Protein AF-A0A936M457-F1 (afdb_monomer_lite)

Secondary structure (DSSP, 8-state):
--------------SS---TT---TTSHHHHHTTS-HHHHHHHHHTEESS---BS-EEEEEE-S-EEEEESS--TTS-EETT-SS-EEEPPP---HHHHHHHHHHHHHHTTTB-EEEE--HHHHHHS-GGGEEEEEEES-GGGTT--TT--EE----STT-EE-SPEEEEEGGGGTT-HHHHHHHHHHHHHHHTT--PPPEE-TTS-EEESSPBPBS-STT-EEETTSB--SSS---SEEE--EE-SPPTTT-S-EEHHHHHHTTBPBPPPSS-SSGGGS-SS-PPPSSEEEEE-STT-EEEEEEEESS-EEEEEE-SSS-EEEEEE-TTS-EEEEEE-TT-SEEEEEE-SEEEEEEEEE---SS--GGG--EEEEEEEEE--PBPPPTTEEEEE--SSS---TTSSS--EEES-PEEEE-SSSEEEEE-TTSS--EEEEP---TTTT-SEEEEEEEEEE-SPPP-TTS--EEEEEEEETTTS-EEEEEEE-TTSEEEEEE-SSTTSPPEEEEEEEEPPTTS-EEEEEEEETTTEEEEEETTEEEEEE-S------S--EEEEEES-EEETTEEES---EEEEEEEEESS---HHHHHHHHHTTTT-BTTSS---EEESSEEEEETT-EEE-EEES-SS--EEEEEEESS--EE-TTT-EEE--SS-EEEEEEEE-TTS-EEEEEEEEES-PPPPTTEEEB---SSSSBTT-GGGBGGG----TT-EEEE-TT--S-EEE-S-EEEEEEEEPTT--SEEEE-S-EEEEEEEEEE-SSEEEE-SEEEESS-EEE-TT-EEE-TT-EEEE--SS-EEEEESEEEEESEEEEEPPTT-EEEE-SS-EEEEESS-EEEEEEEEEESSSS-EEEE-S-EEE-TTEEE-SS-EEE-SS--EEEEEETTPPP-SEEEEEEEEEEEEESSSEEEE-S-EEEEEEEEE--TTSEEEE-S-EEE-TT-EEE--SS-EEE-S-EEEEEEEEE--SS-EEESS-EEEEEEEEEPPSSEEEESS-EEEEEEEEEE-TTSEEEE--SS-EEEEESS----SEEEE--SSS-EEEEE-S--

Structure (mmCIF, N/CA/C/O backbone):
data_AF-A0A936M457-F1
#
_entry.id   AF-A0A936M457-F1
#
loop_
_atom_site.group_PDB
_atom_site.id
_atom_site.type_symbol
_atom_site.label_atom_id
_atom_site.label_alt_id
_atom_site.label_comp_id
_atom_site.label_asym_id
_atom_site.label_entity_id
_atom_site.label_seq_id
_atom_site.pdbx_PDB_ins_code
_atom_site.Cartn_x
_atom_site.Cartn_y
_atom_site.Cartn_z
_atom_site.occupancy
_atom_site.B_iso_or_equiv
_atom_site.auth_seq_id
_atom_site.auth_comp_id
_atom_site.auth_asym_id
_atom_site.auth_atom_id
_atom_site.pdbx_PDB_model_num
ATOM 1 N N . MET A 1 1 ? 4.287 36.380 9.533 1.00 24.97 1 MET A N 1
ATOM 2 C CA . MET A 1 1 ? 3.917 37.265 8.406 1.00 24.97 1 MET A CA 1
ATOM 3 C C . MET A 1 1 ? 4.746 36.885 7.184 1.00 24.97 1 MET A C 1
ATOM 5 O O . MET A 1 1 ? 5.750 37.519 6.903 1.00 24.97 1 MET A O 1
ATOM 9 N N . HIS A 1 2 ? 4.350 35.823 6.487 1.00 22.66 2 HIS A N 1
ATOM 10 C CA . HIS A 1 2 ? 4.782 35.547 5.117 1.00 22.66 2 HIS A CA 1
ATOM 11 C C . HIS A 1 2 ? 3.508 35.250 4.334 1.00 22.66 2 HIS A C 1
ATOM 13 O O . HIS A 1 2 ? 3.109 34.107 4.171 1.00 22.66 2 HIS A O 1
ATOM 19 N N . THR A 1 3 ? 2.811 36.314 3.948 1.00 26.66 3 THR A N 1
ATOM 20 C CA . THR A 1 3 ? 1.707 36.260 2.996 1.00 26.66 3 THR A CA 1
ATOM 21 C C . THR A 1 3 ? 2.299 35.858 1.648 1.00 26.66 3 THR A C 1
ATOM 23 O O . THR A 1 3 ? 2.927 36.675 0.975 1.00 26.66 3 THR A O 1
ATOM 26 N N . ARG A 1 4 ? 2.162 34.580 1.279 1.00 26.86 4 ARG A N 1
ATOM 27 C CA . ARG A 1 4 ? 2.365 34.141 -0.103 1.00 26.86 4 ARG A CA 1
ATOM 28 C C . ARG A 1 4 ? 1.215 34.717 -0.924 1.00 26.86 4 ARG A C 1
ATOM 30 O O . ARG A 1 4 ? 0.070 34.308 -0.772 1.00 26.86 4 ARG A O 1
ATOM 37 N N . ALA A 1 5 ? 1.508 35.746 -1.709 1.00 25.62 5 ALA A N 1
ATOM 38 C CA . ALA A 1 5 ? 0.567 36.308 -2.666 1.00 25.62 5 ALA A CA 1
ATOM 39 C C . ALA A 1 5 ? 0.482 35.356 -3.866 1.00 25.62 5 ALA A C 1
ATOM 41 O O . ALA A 1 5 ? 1.475 35.166 -4.562 1.00 25.62 5 ALA A O 1
ATOM 42 N N . PHE A 1 6 ? -0.683 34.751 -4.090 1.00 36.59 6 PHE A N 1
ATOM 43 C CA . PHE A 1 6 ? -0.896 33.826 -5.198 1.00 36.59 6 PHE A CA 1
ATOM 44 C C . PHE A 1 6 ? -1.263 34.579 -6.484 1.00 36.59 6 PHE A C 1
ATOM 46 O O . PHE A 1 6 ? -2.270 35.280 -6.547 1.00 36.59 6 PHE A O 1
ATOM 53 N N . PHE A 1 7 ? -0.442 34.388 -7.518 1.00 32.12 7 PHE A N 1
ATOM 54 C CA . PHE A 1 7 ? -0.825 34.508 -8.924 1.00 32.12 7 PHE A CA 1
ATOM 55 C C . PHE A 1 7 ? -0.840 33.082 -9.496 1.00 32.12 7 PHE A C 1
ATOM 57 O O . PHE A 1 7 ? 0.225 32.475 -9.639 1.00 32.12 7 PHE A O 1
ATOM 64 N N . ILE A 1 8 ? -2.028 32.547 -9.798 1.00 40.59 8 ILE A N 1
ATOM 65 C CA . ILE A 1 8 ? -2.225 31.225 -10.421 1.00 40.59 8 ILE A CA 1
ATOM 66 C C . ILE A 1 8 ? -2.773 31.444 -11.832 1.00 40.59 8 ILE A C 1
ATOM 68 O O . ILE A 1 8 ? -3.669 32.262 -12.030 1.00 40.59 8 ILE A O 1
ATOM 72 N N . GLY A 1 9 ? -2.192 30.759 -12.820 1.00 35.53 9 GLY A N 1
ATOM 73 C CA . GLY A 1 9 ? -2.527 30.916 -14.230 1.00 35.53 9 GLY A CA 1
ATOM 74 C C . GLY A 1 9 ? -3.036 29.629 -14.877 1.00 35.53 9 GLY A C 1
ATOM 75 O O . GLY A 1 9 ? -2.299 28.655 -14.941 1.00 35.53 9 GLY A O 1
ATOM 76 N N . LEU A 1 10 ? -4.248 29.705 -15.437 1.00 40.81 10 LEU A N 1
ATOM 77 C CA . LEU A 1 10 ? -4.649 29.350 -16.814 1.00 40.81 10 LEU A CA 1
ATOM 78 C C . LEU A 1 10 ? -6.003 28.639 -16.883 1.00 40.81 10 LEU A C 1
ATOM 80 O O . LEU A 1 10 ? -6.077 27.422 -16.898 1.00 40.81 10 LEU A O 1
ATOM 84 N N . VAL A 1 11 ? -7.058 29.449 -17.027 1.00 41.81 11 VAL A N 1
ATOM 85 C CA . VAL A 1 11 ? -8.467 29.067 -17.199 1.00 41.81 11 VAL A CA 1
ATOM 86 C C . VAL A 1 11 ? -9.003 29.774 -18.464 1.00 41.81 11 VAL A C 1
ATOM 88 O O . VAL A 1 11 ? -8.706 30.955 -18.667 1.00 41.81 11 VAL A O 1
ATOM 91 N N . ILE A 1 12 ? -9.740 29.088 -19.356 1.00 44.72 12 ILE A N 1
ATOM 92 C CA . ILE A 1 12 ? -10.250 29.655 -20.630 1.00 44.72 12 ILE A CA 1
ATOM 93 C C . ILE A 1 12 ? -11.784 29.665 -20.661 1.00 44.72 12 ILE A C 1
ATOM 95 O O . ILE A 1 12 ? -12.413 28.612 -20.665 1.00 44.72 12 ILE A O 1
ATOM 99 N N . ALA A 1 13 ? -12.387 30.852 -20.785 1.00 35.41 13 ALA A N 1
ATOM 100 C CA . ALA A 1 13 ? -13.805 31.036 -21.116 1.00 35.41 13 ALA A CA 1
ATOM 101 C C . ALA A 1 13 ? -13.981 31.492 -22.580 1.00 35.41 13 ALA A C 1
ATOM 103 O O . ALA A 1 13 ? -13.163 32.249 -23.113 1.00 35.41 13 ALA A O 1
ATOM 104 N N . VAL A 1 14 ? -15.065 31.071 -23.244 1.00 36.38 14 VAL A N 1
ATOM 105 C CA . VAL A 1 14 ? -15.355 31.419 -24.649 1.00 36.38 14 VAL A CA 1
ATOM 106 C C . VAL A 1 14 ? -16.157 32.715 -24.772 1.00 36.38 14 VAL A C 1
ATOM 108 O O . VAL A 1 14 ? -17.256 32.830 -24.247 1.00 36.38 14 VAL A O 1
ATOM 111 N N . GLY A 1 15 ? -15.619 33.648 -25.562 1.00 33.06 15 GLY A N 1
ATOM 112 C CA . GLY A 1 15 ? -16.333 34.318 -26.658 1.00 33.06 15 GLY A CA 1
ATOM 113 C C . GLY A 1 15 ? -17.522 35.236 -26.353 1.00 33.06 15 GLY A C 1
ATOM 114 O O . GLY A 1 15 ? -18.671 34.815 -26.349 1.00 33.06 15 GLY A O 1
ATOM 115 N N . SER A 1 16 ? -17.218 36.539 -26.334 1.00 35.62 16 SER A N 1
ATOM 116 C CA . SER A 1 16 ? -18.070 37.657 -26.782 1.00 35.62 16 SER A CA 1
ATOM 117 C C . SER A 1 16 ? -19.394 37.921 -26.053 1.00 35.62 16 SER A C 1
ATOM 119 O O . SER A 1 16 ? -20.425 37.776 -26.681 1.00 35.62 16 SER A O 1
ATOM 121 N N . PHE A 1 17 ? -19.374 38.427 -24.810 1.00 35.97 17 PHE A N 1
ATOM 122 C CA . PHE A 1 17 ? -20.441 39.302 -24.259 1.00 35.97 17 PHE A CA 1
ATOM 123 C C . PHE A 1 17 ? -20.027 40.077 -22.986 1.00 35.97 17 PHE A C 1
ATOM 125 O O . PHE A 1 17 ? -20.887 40.470 -22.206 1.00 35.97 17 PHE A O 1
ATOM 132 N N . LEU A 1 18 ? -18.738 40.339 -22.732 1.00 33.25 18 LEU A N 1
ATOM 133 C CA . LEU A 1 18 ? -18.370 41.105 -21.533 1.00 33.25 18 LEU A CA 1
ATOM 134 C C . LEU A 1 18 ? -18.444 42.619 -21.812 1.00 33.25 18 LEU A C 1
ATOM 136 O O . LEU A 1 18 ? -17.646 43.124 -22.607 1.00 33.25 18 LEU A O 1
ATOM 140 N N . PRO A 1 19 ? -19.375 43.378 -21.193 1.00 32.28 19 PRO A N 1
ATOM 141 C CA . PRO A 1 19 ? -19.226 44.826 -21.114 1.00 32.28 19 PRO A CA 1
ATOM 142 C C . PRO A 1 19 ? -17.902 45.145 -20.409 1.00 32.28 19 PRO A C 1
ATOM 144 O O . PRO A 1 19 ? -17.445 44.370 -19.572 1.00 32.28 19 PRO A O 1
ATOM 147 N N . ALA A 1 20 ? -17.304 46.301 -20.708 1.00 33.97 20 ALA A N 1
ATOM 148 C CA . ALA A 1 20 ? -15.983 46.741 -20.227 1.00 33.97 20 ALA A CA 1
ATOM 149 C C . ALA A 1 20 ? -15.806 46.812 -18.685 1.00 33.97 20 ALA A C 1
ATOM 151 O O . ALA A 1 20 ? -14.761 47.244 -18.207 1.00 33.97 20 ALA A O 1
ATOM 152 N N . ASN A 1 21 ? -16.816 46.386 -17.919 1.00 35.59 21 ASN A N 1
ATOM 153 C CA . ASN A 1 21 ? -16.905 46.446 -16.466 1.00 35.59 21 ASN A CA 1
ATOM 154 C C . ASN A 1 21 ? -17.105 45.055 -15.818 1.00 35.59 21 ASN A C 1
ATOM 156 O O . ASN A 1 21 ? -17.341 44.993 -14.613 1.00 35.59 21 ASN A O 1
ATOM 160 N N . ALA A 1 22 ? -17.088 43.952 -16.579 1.00 36.06 22 ALA A N 1
ATOM 161 C CA . ALA A 1 22 ? -17.241 42.613 -16.008 1.00 36.06 22 ALA A CA 1
ATOM 162 C C . ALA A 1 22 ? -15.954 42.193 -15.279 1.00 36.06 22 ALA A C 1
ATOM 164 O O . ALA A 1 22 ? -14.876 42.195 -15.871 1.00 36.06 22 ALA A O 1
ATOM 165 N N . GLN A 1 23 ? -16.071 41.880 -13.986 1.00 42.44 23 GLN A N 1
ATOM 166 C CA . GLN A 1 23 ? -14.965 41.345 -13.196 1.00 42.44 23 GLN A CA 1
ATOM 167 C C . GLN A 1 23 ? -14.590 39.947 -13.697 1.00 42.44 23 GLN A C 1
ATOM 169 O O . GLN A 1 23 ? -15.449 39.168 -14.101 1.00 42.44 23 GLN A O 1
ATOM 174 N N . ASP A 1 24 ? -13.292 39.674 -13.705 1.00 41.97 24 ASP A N 1
ATOM 175 C CA . ASP A 1 24 ? -12.678 38.451 -14.206 1.00 41.97 24 ASP A CA 1
ATOM 176 C C . ASP A 1 24 ? -12.855 37.328 -13.176 1.00 41.97 24 ASP A C 1
ATOM 178 O O . ASP A 1 24 ? -12.030 37.154 -12.283 1.00 41.97 24 ASP A O 1
ATOM 182 N N . PHE A 1 25 ? -13.979 36.618 -13.240 1.00 44.84 25 PHE A N 1
ATOM 183 C CA . PHE A 1 25 ? -14.188 35.407 -12.452 1.00 44.84 25 PHE A CA 1
ATOM 184 C C . PHE A 1 25 ? -13.329 34.297 -13.063 1.00 44.84 25 PHE A C 1
ATOM 186 O O . PHE A 1 25 ? -13.435 34.050 -14.262 1.00 44.84 25 PHE A O 1
ATOM 193 N N . CYS A 1 26 ? -12.484 33.655 -12.254 1.00 47.84 26 CYS A N 1
ATOM 194 C CA . CYS A 1 26 ? -11.539 32.597 -12.648 1.00 47.84 26 CYS A CA 1
ATOM 195 C C . CYS A 1 26 ? -10.146 33.047 -13.170 1.00 47.84 26 CYS A C 1
ATOM 197 O O . CYS A 1 26 ? -9.483 32.287 -13.878 1.00 47.84 26 CYS A O 1
ATOM 199 N N . GLY A 1 27 ? -9.704 34.288 -12.913 1.00 44.75 27 GLY A N 1
ATOM 200 C CA . GLY A 1 27 ? -8.385 34.791 -13.342 1.00 44.75 27 GLY A CA 1
ATOM 201 C C . GLY A 1 27 ? -8.150 34.780 -14.863 1.00 44.75 27 GLY A C 1
ATOM 202 O O . GLY A 1 27 ? -7.004 34.829 -15.331 1.00 44.75 27 GLY A O 1
ATOM 203 N N . THR A 1 28 ? -9.223 34.677 -15.654 1.00 45.69 28 THR A N 1
ATOM 204 C CA . THR A 1 28 ? -9.170 34.321 -17.077 1.00 45.69 28 THR A CA 1
ATOM 205 C C . THR A 1 28 ? -8.413 35.346 -17.919 1.00 45.69 28 THR A C 1
ATOM 207 O O . THR A 1 28 ? -7.669 34.980 -18.823 1.00 45.69 28 THR A O 1
ATOM 210 N N . THR A 1 29 ? -8.485 36.635 -17.605 1.00 40.22 29 THR A N 1
ATOM 211 C CA . THR A 1 29 ? -7.871 37.724 -18.378 1.00 40.22 29 THR A CA 1
ATOM 212 C C . THR A 1 29 ? -6.349 37.766 -18.213 1.00 40.22 29 THR A C 1
ATOM 214 O O . THR A 1 29 ? -5.631 37.948 -19.201 1.00 40.22 29 THR A O 1
ATOM 217 N N . ALA A 1 30 ? -5.833 37.553 -16.998 1.00 40.38 30 ALA A N 1
ATOM 218 C CA . ALA A 1 30 ? -4.389 37.482 -16.744 1.00 40.38 30 ALA A CA 1
ATOM 219 C C . ALA A 1 30 ? -3.783 36.167 -17.258 1.00 40.38 30 ALA A C 1
ATOM 221 O O . ALA A 1 30 ? -2.657 36.146 -17.759 1.00 40.38 30 ALA A O 1
ATOM 222 N N . ALA A 1 31 ? -4.546 35.077 -17.183 1.00 41.69 31 ALA A N 1
ATOM 223 C CA . ALA A 1 31 ? -4.064 33.762 -17.553 1.00 41.69 31 ALA A CA 1
ATOM 224 C C . ALA A 1 31 ? -4.126 33.498 -19.069 1.00 41.69 31 ALA A C 1
ATOM 226 O O . ALA A 1 31 ? -3.196 32.929 -19.642 1.00 41.69 31 ALA A O 1
ATOM 227 N N . MET A 1 32 ? -5.142 34.025 -19.760 1.00 39.47 32 MET A N 1
ATOM 228 C CA . MET A 1 32 ? -5.249 33.961 -21.220 1.00 39.47 32 MET A CA 1
ATOM 229 C C . MET A 1 32 ? -4.113 34.706 -21.945 1.00 39.47 32 MET A C 1
ATOM 231 O O . MET A 1 32 ? -3.801 34.349 -23.081 1.00 39.47 32 MET A O 1
ATOM 235 N N . ALA A 1 33 ? -3.450 35.693 -21.327 1.00 44.97 33 ALA A N 1
ATOM 236 C CA . ALA A 1 33 ? -2.357 36.453 -21.953 1.00 44.97 33 ALA A CA 1
ATOM 237 C C . ALA A 1 33 ? -1.146 35.590 -22.375 1.00 44.97 33 ALA A C 1
ATOM 239 O O . ALA A 1 33 ? -0.396 35.993 -23.263 1.00 44.97 33 ALA A O 1
ATOM 240 N N . ASN A 1 34 ? -0.984 34.401 -21.781 1.00 49.66 34 ASN A N 1
ATOM 241 C CA . ASN A 1 34 ? 0.128 33.485 -22.054 1.00 49.66 34 ASN A CA 1
ATOM 242 C C . ASN A 1 34 ? -0.171 32.426 -23.132 1.00 49.66 34 ASN A C 1
ATOM 244 O O . ASN A 1 34 ? 0.752 31.734 -23.561 1.00 49.66 34 ASN A O 1
ATOM 248 N N . LEU A 1 35 ? -1.428 32.297 -23.580 1.00 57.72 35 LEU A N 1
ATOM 249 C CA . LEU A 1 35 ? -1.815 31.388 -24.662 1.00 57.72 35 LEU A CA 1
ATOM 250 C C . LEU A 1 35 ? -2.042 32.130 -25.972 1.00 57.72 35 LEU A C 1
ATOM 252 O O . LEU A 1 35 ? -2.713 33.169 -26.008 1.00 57.72 35 LEU A O 1
ATOM 256 N N . SER A 1 36 ? -1.559 31.538 -27.062 1.00 64.44 36 SER A N 1
ATOM 257 C CA . SER A 1 36 ? -1.859 32.028 -28.401 1.00 64.44 36 SER A CA 1
ATOM 258 C C . SER A 1 36 ? -3.348 31.821 -28.740 1.00 64.44 36 SER A C 1
ATOM 260 O O . SER A 1 36 ? -3.987 30.912 -28.198 1.00 64.44 36 SER A O 1
ATOM 262 N N . PRO A 1 37 ? -3.936 32.642 -29.630 1.00 65.38 37 PRO A N 1
ATOM 263 C CA . PRO A 1 37 ? -5.300 32.435 -30.122 1.00 65.38 37 PRO A CA 1
ATOM 264 C C . PRO A 1 37 ? -5.555 31.008 -30.635 1.00 65.38 37 PRO A C 1
ATOM 266 O O . PRO A 1 37 ? -6.628 30.455 -30.409 1.00 65.38 37 PRO A O 1
ATOM 269 N N . GLU A 1 38 ? -4.550 30.383 -31.250 1.00 66.75 38 GLU A N 1
ATOM 270 C CA . GLU A 1 38 ? -4.618 29.018 -31.777 1.00 66.75 38 GLU A CA 1
ATOM 271 C C . GLU A 1 38 ? -4.759 27.970 -30.663 1.00 66.75 38 GLU A C 1
ATOM 273 O O . GLU A 1 38 ? -5.596 27.077 -30.776 1.00 66.75 38 GLU A O 1
ATOM 278 N N . GLN A 1 39 ? -4.014 28.108 -29.556 1.00 67.12 39 GLN A N 1
ATOM 279 C CA . GLN A 1 39 ? -4.133 27.214 -28.391 1.00 67.12 39 GLN A CA 1
ATOM 280 C C . GLN A 1 39 ? -5.526 27.295 -27.745 1.00 67.12 39 GLN A C 1
ATOM 282 O O . GLN A 1 39 ? -6.032 26.306 -27.214 1.00 67.12 39 GLN A O 1
ATOM 287 N N . ARG A 1 40 ? -6.168 28.470 -27.802 1.00 65.12 40 ARG A N 1
ATOM 288 C CA . ARG A 1 40 ? -7.529 28.661 -27.279 1.00 65.12 40 ARG A CA 1
ATOM 289 C C . ARG A 1 40 ? -8.571 27.982 -28.159 1.00 65.12 40 ARG A C 1
ATOM 291 O O . ARG A 1 40 ? -9.448 27.305 -27.637 1.00 65.12 40 ARG A O 1
ATOM 298 N N . GLU A 1 41 ? -8.473 28.121 -29.481 1.00 66.81 41 GLU A N 1
ATOM 299 C CA . GLU A 1 41 ? -9.361 27.396 -30.400 1.00 66.81 41 GLU A CA 1
ATOM 300 C C . GLU A 1 41 ? -9.213 25.876 -30.273 1.00 66.81 41 GLU A C 1
ATOM 302 O O . GLU A 1 41 ? -10.199 25.149 -30.374 1.00 66.81 41 GLU A O 1
ATOM 307 N N . GLU A 1 42 ? -7.991 25.397 -30.052 1.00 69.75 42 GLU A N 1
ATOM 308 C CA . GLU A 1 42 ? -7.666 23.982 -29.874 1.00 69.75 42 GLU A CA 1
ATOM 309 C C . GLU A 1 42 ? -8.465 23.329 -28.733 1.00 69.75 42 GLU A C 1
ATOM 311 O O . GLU A 1 42 ? -9.084 22.282 -28.936 1.00 69.75 42 GLU A O 1
ATOM 316 N N . ILE A 1 43 ? -8.563 24.001 -27.582 1.00 67.94 43 ILE A N 1
ATOM 317 C CA . ILE A 1 43 ? -9.331 23.532 -26.416 1.00 67.94 43 ILE A CA 1
ATOM 318 C C . ILE A 1 43 ? -10.830 23.429 -26.721 1.00 67.94 43 ILE A C 1
ATOM 320 O O . ILE A 1 43 ? -11.476 22.459 -26.328 1.00 67.94 43 ILE A O 1
ATOM 324 N N . LEU A 1 44 ? -11.379 24.375 -27.484 1.00 66.38 44 LEU A N 1
ATOM 325 C CA . LEU A 1 44 ? -12.809 24.408 -27.815 1.00 66.38 44 LEU A CA 1
ATOM 326 C C . LEU A 1 44 ? -13.224 23.379 -28.860 1.00 66.38 44 LEU A C 1
ATOM 328 O O . LEU A 1 44 ? -14.384 22.986 -28.912 1.00 66.38 44 LEU A O 1
ATOM 332 N N . ARG A 1 45 ? -12.291 22.907 -29.690 1.00 66.25 45 ARG A N 1
ATOM 333 C CA . ARG A 1 45 ? -12.576 21.835 -30.659 1.00 66.25 45 ARG A CA 1
ATOM 334 C C . ARG A 1 45 ? -12.792 20.474 -29.991 1.00 66.25 45 ARG A C 1
ATOM 336 O O . ARG A 1 45 ? -13.370 19.594 -30.622 1.00 66.25 45 ARG A O 1
ATOM 343 N N . ASN A 1 46 ? -12.344 20.314 -28.745 1.00 64.31 46 ASN A N 1
ATOM 344 C CA . ASN A 1 46 ? -12.417 19.075 -27.969 1.00 64.31 46 ASN A CA 1
ATOM 345 C C . ASN A 1 46 ? -13.407 19.160 -26.794 1.00 64.31 46 ASN A C 1
ATOM 347 O O . ASN A 1 46 ? -13.366 18.314 -25.901 1.00 64.31 46 ASN A O 1
ATOM 351 N N . SER A 1 47 ? -14.267 20.180 -26.771 1.00 68.06 47 SER A N 1
ATOM 352 C CA . SER A 1 47 ? -15.257 20.357 -25.718 1.00 68.06 47 SER A CA 1
ATOM 353 C C . SER A 1 47 ? -16.636 19.859 -26.139 1.00 68.06 47 SER A C 1
ATOM 355 O O . SER A 1 47 ? -17.013 19.886 -27.314 1.00 68.06 47 SER A O 1
ATOM 357 N N . VAL A 1 48 ? -17.407 19.398 -25.160 1.00 65.81 48 VAL A N 1
ATOM 358 C CA . VAL A 1 48 ? -18.830 19.106 -25.318 1.00 65.81 48 VAL A CA 1
ATOM 359 C C . VAL A 1 48 ? -19.623 19.987 -24.373 1.00 65.81 48 VAL A C 1
ATOM 361 O O . VAL A 1 48 ? -19.404 19.971 -23.167 1.00 65.81 48 VAL A O 1
ATOM 364 N N . THR A 1 49 ? -20.570 20.723 -24.945 1.00 58.53 49 THR A N 1
ATOM 365 C CA . THR A 1 49 ? -21.483 21.632 -24.238 1.00 58.53 49 THR A CA 1
ATOM 366 C C . THR A 1 49 ? -22.899 21.069 -24.089 1.00 58.53 49 THR A C 1
ATOM 368 O O . THR A 1 49 ? -23.716 21.633 -23.373 1.00 58.53 49 THR A O 1
ATOM 371 N N . SER A 1 50 ? -23.225 19.969 -24.776 1.00 54.50 50 SER A N 1
ATOM 372 C CA . SER A 1 50 ? -24.520 19.296 -24.662 1.00 54.50 50 SER A CA 1
ATOM 373 C C . SER A 1 50 ? -24.374 17.823 -25.012 1.00 54.50 50 SER A C 1
ATOM 375 O O . SER A 1 50 ? -24.280 17.479 -26.189 1.00 54.50 50 SER A O 1
ATOM 377 N N . LEU A 1 51 ? -24.355 16.956 -24.001 1.00 55.75 51 LEU A N 1
ATOM 378 C CA . LEU A 1 51 ? -24.567 15.522 -24.159 1.00 55.75 51 LEU A CA 1
ATOM 379 C C . LEU A 1 51 ? -25.261 14.994 -22.907 1.00 55.75 51 LEU A C 1
ATOM 381 O O . LEU A 1 51 ? -24.998 15.447 -21.801 1.00 55.75 51 LEU A O 1
ATOM 385 N N . VAL A 1 52 ? -26.140 14.020 -23.110 1.00 70.44 52 VAL A N 1
ATOM 386 C CA . VAL A 1 52 ? -26.584 13.087 -22.071 1.00 70.44 52 VAL A CA 1
ATOM 387 C C . VAL A 1 52 ? -25.374 12.693 -21.202 1.00 70.44 52 VAL A C 1
ATOM 389 O O . VAL A 1 52 ? -24.320 12.406 -21.789 1.00 70.44 52 VAL A O 1
ATOM 392 N N . PRO A 1 53 ? -25.490 12.682 -19.859 1.00 85.19 53 PRO A N 1
ATOM 393 C CA . PRO A 1 53 ? -24.382 12.324 -18.977 1.00 85.19 53 PRO A CA 1
ATOM 394 C C . PRO A 1 53 ? -23.752 10.999 -19.413 1.00 85.19 53 PRO A C 1
ATOM 396 O O . PRO A 1 53 ? -24.440 10.073 -19.856 1.00 85.19 53 PRO A O 1
ATOM 399 N N . ALA A 1 54 ? -22.422 10.912 -19.343 1.00 88.06 54 ALA A N 1
ATOM 400 C CA . ALA A 1 54 ? -21.740 9.669 -19.675 1.00 88.06 54 ALA A CA 1
ATOM 401 C C . ALA A 1 54 ? -22.177 8.568 -18.708 1.00 88.06 54 ALA A C 1
ATOM 403 O O . ALA A 1 54 ? -22.249 8.790 -17.504 1.00 88.06 54 ALA A O 1
ATOM 404 N N . ASN A 1 55 ? -22.422 7.370 -19.240 1.00 90.69 55 ASN A N 1
ATOM 405 C CA . ASN A 1 55 ? -22.776 6.225 -18.407 1.00 90.69 55 ASN A CA 1
ATOM 406 C C . ASN A 1 55 ? -21.641 5.826 -17.452 1.00 90.69 55 ASN A C 1
ATOM 408 O O . ASN A 1 55 ? -21.921 5.360 -16.365 1.00 90.69 55 ASN A O 1
ATOM 412 N N . GLU A 1 56 ? -20.382 5.960 -17.870 1.00 93.31 56 GLU A N 1
ATOM 413 C CA . GLU A 1 56 ? -19.192 5.749 -17.034 1.00 93.31 56 GLU A CA 1
ATOM 414 C C . GLU A 1 56 ? -18.049 6.589 -17.624 1.00 93.31 56 GLU A C 1
ATOM 416 O O . GLU A 1 56 ? -17.850 6.594 -18.851 1.00 93.31 56 GLU A O 1
ATOM 421 N N . LEU A 1 57 ? -17.290 7.283 -16.776 1.00 93.50 57 LEU A N 1
ATOM 422 C CA . LEU A 1 57 ? -16.030 7.930 -17.155 1.00 93.50 57 LEU A CA 1
ATOM 423 C C . LEU A 1 57 ? -14.845 7.165 -16.566 1.00 93.50 57 LEU A C 1
ATOM 425 O O . LEU A 1 57 ? -14.918 6.674 -15.448 1.00 93.50 57 LEU A O 1
ATOM 429 N N . LEU A 1 58 ? -13.732 7.100 -17.295 1.00 95.62 58 LEU A N 1
ATOM 430 C CA . LEU A 1 58 ? -12.471 6.567 -16.777 1.00 95.62 58 LEU A CA 1
ATOM 431 C C . LEU A 1 58 ? -11.524 7.718 -16.423 1.00 95.62 58 LEU A C 1
ATOM 433 O O . LEU A 1 58 ? -11.079 8.435 -17.320 1.00 95.62 58 LEU A O 1
ATOM 437 N N . LEU A 1 59 ? -11.162 7.870 -15.153 1.00 97.00 59 LEU A N 1
ATOM 438 C CA . LEU A 1 59 ? -10.120 8.791 -14.703 1.00 97.00 59 LEU A CA 1
ATOM 439 C C . LEU A 1 59 ? -8.797 8.037 -14.530 1.00 97.00 59 LEU A C 1
ATOM 441 O O . LEU A 1 59 ? -8.647 7.188 -13.651 1.00 97.00 59 LEU A O 1
ATOM 445 N N . TYR A 1 60 ? -7.818 8.356 -15.373 1.00 97.50 60 TYR A N 1
ATOM 446 C CA . TYR A 1 60 ? -6.471 7.811 -15.270 1.00 97.50 60 TYR A CA 1
ATOM 447 C C . TYR A 1 60 ? -5.564 8.746 -14.468 1.00 97.50 60 TYR A C 1
ATOM 449 O O . TYR A 1 60 ? -5.376 9.907 -14.836 1.00 97.50 60 TYR A O 1
ATOM 457 N N . LEU A 1 61 ? -4.974 8.224 -13.394 1.00 98.25 61 LEU A N 1
ATOM 458 C CA . LEU A 1 61 ? -3.999 8.939 -12.574 1.00 98.25 61 LEU A CA 1
ATOM 459 C C . LEU A 1 61 ? -2.586 8.469 -12.937 1.00 98.25 61 LEU A C 1
ATOM 461 O O . LEU A 1 61 ? -2.201 7.322 -12.687 1.00 98.25 61 LEU A O 1
ATOM 465 N N . HIS A 1 62 ? -1.804 9.353 -13.556 1.00 97.25 62 HIS A N 1
ATOM 466 C CA . HIS A 1 62 ? -0.457 9.041 -14.022 1.00 97.25 62 HIS A CA 1
ATOM 467 C C . HIS A 1 62 ? 0.605 9.521 -13.028 1.00 97.25 62 HIS A C 1
ATOM 469 O O . HIS A 1 62 ? 0.930 10.702 -12.989 1.00 97.25 62 HIS A O 1
ATOM 475 N N . PHE A 1 63 ? 1.197 8.585 -12.279 1.00 97.25 63 PHE A N 1
ATOM 476 C CA . PHE A 1 63 ? 2.328 8.828 -11.365 1.00 97.25 63 PHE A CA 1
ATOM 477 C C . PHE A 1 63 ? 3.697 8.491 -11.996 1.00 97.25 63 PHE A C 1
ATOM 479 O O . PHE A 1 63 ? 4.707 8.389 -11.302 1.00 97.25 63 PHE A O 1
ATOM 486 N N . GLY A 1 64 ? 3.746 8.243 -13.307 1.00 94.62 64 GLY A N 1
ATOM 487 C CA . GLY A 1 64 ? 4.977 7.926 -14.033 1.00 94.62 64 GLY A CA 1
ATOM 488 C C . GLY A 1 64 ? 5.658 9.162 -14.632 1.00 94.62 64 GLY A C 1
ATOM 489 O O . GLY A 1 64 ? 5.099 10.258 -14.622 1.00 94.62 64 GLY A O 1
ATOM 490 N N . PRO A 1 65 ? 6.878 9.011 -15.176 1.00 94.31 65 PRO A N 1
ATOM 491 C CA . PRO A 1 65 ? 7.457 10.037 -16.026 1.00 94.31 65 PRO A CA 1
ATOM 492 C C . PRO A 1 65 ? 6.778 10.038 -17.404 1.00 94.31 65 PRO A C 1
ATOM 494 O O . PRO A 1 65 ? 6.522 8.977 -17.978 1.00 94.31 65 PRO A O 1
ATOM 497 N N . ALA A 1 66 ? 6.580 11.221 -17.984 1.00 92.81 66 ALA A N 1
ATOM 498 C CA . ALA A 1 66 ? 6.010 11.378 -19.321 1.00 92.81 66 ALA A CA 1
ATOM 499 C C . ALA A 1 66 ? 6.670 12.515 -20.115 1.00 92.81 66 ALA A C 1
ATOM 501 O O . ALA A 1 66 ? 7.309 13.414 -19.567 1.00 92.81 66 ALA A O 1
ATOM 502 N N . THR A 1 67 ? 6.488 12.497 -21.437 1.00 94.19 67 THR A N 1
ATOM 503 C CA . THR A 1 67 ? 6.815 13.632 -22.310 1.00 94.19 67 THR A CA 1
ATOM 504 C C . THR A 1 67 ? 5.526 14.199 -22.881 1.00 94.19 67 THR A C 1
ATOM 506 O O . THR A 1 67 ? 4.914 13.590 -23.758 1.00 94.19 67 THR A O 1
ATOM 509 N N . ILE A 1 68 ? 5.146 15.385 -22.418 1.00 93.19 68 ILE A N 1
ATOM 510 C CA . ILE A 1 68 ? 3.957 16.102 -22.872 1.00 93.19 68 ILE A CA 1
ATOM 511 C C . ILE A 1 68 ? 4.300 16.865 -24.137 1.00 93.19 68 ILE A C 1
ATOM 513 O O . ILE A 1 68 ? 5.247 17.655 -24.162 1.00 93.19 68 ILE A O 1
ATOM 517 N N . ARG A 1 69 ? 3.536 16.629 -25.198 1.00 92.19 69 ARG A N 1
ATOM 518 C CA . ARG A 1 69 ? 3.706 17.311 -26.481 1.00 92.19 69 ARG A CA 1
ATOM 519 C C . ARG A 1 69 ? 2.667 18.427 -26.637 1.00 92.19 69 ARG A C 1
ATOM 521 O O . ARG A 1 69 ? 1.548 18.269 -26.154 1.00 92.19 69 ARG A O 1
ATOM 528 N N . PRO A 1 70 ? 2.995 19.514 -27.352 1.00 88.00 70 PRO A N 1
ATOM 529 C CA . PRO A 1 70 ? 2.016 20.537 -27.696 1.00 88.00 70 PRO A CA 1
ATOM 530 C C . PRO A 1 70 ? 0.866 19.991 -28.538 1.00 88.00 70 PRO A C 1
ATOM 532 O O . PRO A 1 70 ? 1.056 19.084 -29.365 1.00 88.00 70 PRO A O 1
ATOM 535 N N . GLY A 1 71 ? -0.294 20.611 -28.359 1.00 80.94 71 GLY A N 1
ATOM 536 C CA . GLY A 1 71 ? -1.478 20.434 -29.191 1.00 80.94 71 GLY A CA 1
ATOM 537 C C . GLY A 1 71 ? -2.617 19.690 -28.502 1.00 80.94 71 GLY A C 1
ATOM 538 O O . GLY A 1 71 ? -2.531 19.312 -27.332 1.00 80.94 71 GLY A O 1
ATOM 539 N N . ASN A 1 72 ? -3.678 19.457 -29.271 1.00 75.94 72 ASN A N 1
ATOM 540 C CA . ASN A 1 72 ? -4.879 18.753 -28.828 1.00 75.94 72 ASN A CA 1
ATOM 541 C C . ASN A 1 72 ? -4.602 17.363 -28.266 1.00 75.94 72 ASN A C 1
ATOM 543 O O . ASN A 1 72 ? -3.736 16.640 -28.771 1.00 75.94 72 ASN A O 1
ATOM 547 N N . ALA A 1 73 ? -5.410 16.978 -27.274 1.00 75.25 73 ALA A N 1
ATOM 548 C CA . ALA A 1 73 ? -5.394 15.631 -26.735 1.00 75.25 73 ALA A CA 1
ATOM 549 C C . ALA A 1 73 ? -5.538 14.588 -27.841 1.00 75.25 73 ALA A C 1
ATOM 551 O O . ALA A 1 73 ? -6.336 14.725 -28.772 1.00 75.25 73 ALA A O 1
ATOM 552 N N . ASP A 1 74 ? -4.755 13.527 -27.700 1.00 80.81 74 ASP A N 1
ATOM 553 C CA . ASP A 1 74 ? -4.864 12.317 -28.492 1.00 80.81 74 ASP A CA 1
ATOM 554 C C . ASP A 1 74 ? -5.230 11.138 -27.583 1.00 80.81 74 ASP A C 1
ATOM 556 O O . ASP A 1 74 ? -5.338 11.265 -26.362 1.00 80.81 74 ASP A O 1
ATOM 560 N N . SER A 1 75 ? -5.415 9.959 -28.174 1.00 81.31 75 SER A N 1
ATOM 561 C CA . SER A 1 75 ? -5.809 8.755 -27.438 1.00 81.31 75 SER A CA 1
ATOM 562 C C . SER A 1 75 ? -4.794 8.302 -26.380 1.00 81.31 75 SER A C 1
ATOM 564 O O . SER A 1 75 ? -5.130 7.414 -25.596 1.00 81.31 75 SER A O 1
ATOM 566 N N . THR A 1 76 ? -3.579 8.866 -26.361 1.00 84.31 76 THR A N 1
ATOM 567 C CA . THR A 1 76 ? -2.527 8.571 -25.376 1.00 84.31 76 THR A CA 1
ATOM 568 C C . THR A 1 76 ? -2.542 9.522 -24.182 1.00 84.31 76 THR A C 1
ATOM 570 O O . THR A 1 76 ? -1.893 9.234 -23.183 1.00 84.31 76 THR A O 1
ATOM 573 N N . GLY A 1 77 ? -3.269 10.643 -24.261 1.00 81.94 77 GLY A N 1
ATOM 574 C CA . GLY A 1 77 ? -3.370 11.635 -23.187 1.00 81.94 77 GLY A CA 1
ATOM 575 C C . GLY A 1 77 ? -2.120 12.504 -22.976 1.00 81.94 77 GLY A C 1
ATOM 576 O O . GLY A 1 77 ? -2.182 13.505 -22.273 1.00 81.94 77 GLY A O 1
ATOM 577 N N . PHE A 1 78 ? -0.990 12.214 -23.631 1.00 90.62 78 PHE A N 1
ATOM 578 C CA . PHE A 1 78 ? 0.265 12.968 -23.468 1.00 90.62 78 PHE A CA 1
ATOM 579 C C . PHE A 1 78 ? 0.428 14.140 -24.450 1.00 90.62 78 PHE A C 1
ATOM 581 O O . PHE A 1 78 ? 1.545 14.539 -24.802 1.00 90.62 78 PHE A O 1
ATOM 588 N N . ARG A 1 79 ? -0.693 14.726 -24.876 1.00 89.38 79 ARG A N 1
ATOM 589 C CA . ARG A 1 79 ? -0.741 16.001 -25.596 1.00 89.38 79 ARG A CA 1
ATOM 590 C C . ARG A 1 79 ? -1.579 17.003 -24.834 1.00 89.38 79 ARG A C 1
ATOM 592 O O . ARG A 1 79 ? -2.686 16.678 -24.419 1.00 89.38 79 ARG A O 1
ATOM 599 N N . SER A 1 80 ? -1.040 18.205 -24.666 1.00 87.38 80 SER A N 1
ATOM 600 C CA . SER A 1 80 ? -1.735 19.278 -23.973 1.00 87.38 80 SER A CA 1
ATOM 601 C C . SER A 1 80 ? -1.617 20.601 -24.729 1.00 87.38 80 SER A C 1
ATOM 603 O O . SER A 1 80 ? -0.504 20.997 -25.096 1.00 87.38 80 SER A O 1
ATOM 605 N N . PRO A 1 81 ? -2.725 21.342 -24.886 1.00 77.81 81 PRO A N 1
ATOM 606 C CA . PRO A 1 81 ? -2.691 22.712 -25.388 1.00 77.81 81 PRO A CA 1
ATOM 607 C C . PRO A 1 81 ? -2.040 23.683 -24.388 1.00 77.81 81 PRO A C 1
ATOM 609 O O . PRO A 1 81 ? -1.675 24.794 -24.768 1.00 77.81 81 PRO A O 1
ATOM 612 N N . LEU A 1 82 ? -1.831 23.265 -23.130 1.00 78.62 82 LEU A N 1
ATOM 613 C CA . LEU A 1 82 ? -1.171 24.062 -22.088 1.00 78.62 82 LEU A CA 1
ATOM 614 C C . LEU A 1 82 ? 0.350 24.189 -22.286 1.00 78.62 82 LEU A C 1
ATOM 616 O O . LEU A 1 82 ? 0.985 25.018 -21.636 1.00 78.62 82 LEU A O 1
ATOM 620 N N . VAL A 1 83 ? 0.958 23.393 -23.176 1.00 81.31 83 VAL A N 1
ATOM 621 C CA . VAL A 1 83 ? 2.400 23.452 -23.465 1.00 81.31 83 VAL A CA 1
ATOM 622 C C . VAL A 1 83 ? 2.657 23.874 -24.911 1.00 81.31 83 VAL A C 1
ATOM 624 O O . VAL A 1 83 ? 2.006 23.407 -25.838 1.00 81.31 83 VAL A O 1
ATOM 627 N N . ASN A 1 84 ? 3.649 24.741 -25.121 1.00 80.06 84 ASN A N 1
ATOM 628 C CA . ASN A 1 84 ? 4.031 25.261 -26.444 1.00 80.06 84 ASN A CA 1
ATOM 629 C C . ASN A 1 84 ? 5.278 24.586 -27.049 1.00 80.06 84 ASN A C 1
ATOM 631 O O . ASN A 1 84 ? 5.634 24.827 -28.199 1.00 80.06 84 ASN A O 1
ATOM 635 N N . ALA A 1 85 ? 5.946 23.727 -26.280 1.00 85.56 85 ALA A N 1
ATOM 636 C CA . ALA A 1 85 ? 7.014 22.839 -26.723 1.00 85.56 85 ALA A CA 1
ATOM 637 C C . ALA A 1 85 ? 6.977 21.553 -25.886 1.00 85.56 85 ALA A C 1
ATOM 639 O O . ALA A 1 85 ? 6.311 21.511 -24.852 1.00 85.56 85 ALA A O 1
ATOM 640 N N . ASN A 1 86 ? 7.694 20.512 -26.315 1.00 92.00 86 ASN A N 1
ATOM 641 C CA . ASN A 1 86 ? 7.761 19.266 -25.553 1.00 92.00 86 ASN A CA 1
ATOM 642 C C . ASN A 1 86 ? 8.254 19.536 -24.118 1.00 92.00 86 ASN A C 1
ATOM 644 O O . ASN A 1 86 ? 9.247 20.245 -23.919 1.00 92.00 86 ASN A O 1
ATOM 648 N N . ARG A 1 87 ? 7.564 18.969 -23.126 1.00 91.75 87 ARG A N 1
ATOM 649 C CA . ARG A 1 87 ? 7.917 19.045 -21.703 1.00 91.75 87 ARG A CA 1
ATOM 650 C C . ARG A 1 87 ? 8.116 17.643 -21.154 1.00 91.75 87 ARG A C 1
ATOM 652 O O . ARG A 1 87 ? 7.228 16.807 -21.270 1.00 91.75 87 ARG A O 1
ATOM 659 N N . ASN A 1 88 ? 9.276 17.389 -20.559 1.00 93.81 88 ASN A N 1
ATOM 660 C CA . ASN A 1 88 ? 9.512 16.154 -19.822 1.00 93.81 88 ASN A CA 1
ATOM 661 C C . ASN A 1 88 ? 9.069 16.373 -18.381 1.00 93.81 88 ASN A C 1
ATOM 663 O O . ASN A 1 88 ? 9.635 17.217 -17.689 1.00 93.81 88 ASN A O 1
ATOM 667 N N . VAL A 1 89 ? 8.066 15.618 -17.954 1.00 93.25 89 VAL A N 1
ATOM 668 C CA . VAL A 1 89 ? 7.525 15.658 -16.600 1.00 93.25 89 VAL A CA 1
ATOM 669 C C . VAL A 1 89 ? 8.023 14.415 -15.853 1.00 93.25 89 VAL A C 1
ATOM 671 O O . VAL A 1 89 ? 7.743 13.295 -16.283 1.00 93.25 89 VAL A O 1
ATOM 674 N N . PRO A 1 90 ? 8.850 14.560 -14.801 1.00 96.12 90 PRO A N 1
ATOM 675 C CA . PRO A 1 90 ? 9.305 13.428 -13.997 1.00 96.12 90 PRO A CA 1
ATOM 676 C C . PRO A 1 90 ? 8.166 12.827 -13.165 1.00 96.12 90 PRO A C 1
ATOM 678 O O . PRO A 1 90 ? 7.197 13.515 -12.849 1.00 96.12 90 PRO A O 1
ATOM 681 N N . ALA A 1 91 ? 8.323 11.573 -12.743 1.00 95.44 91 ALA A N 1
ATOM 682 C CA . ALA A 1 91 ? 7.461 10.990 -11.715 1.00 95.44 91 ALA A CA 1
ATOM 683 C C . ALA A 1 91 ? 7.572 11.781 -10.391 1.00 95.44 91 ALA A C 1
ATOM 685 O O . ALA A 1 91 ? 8.651 12.311 -10.092 1.00 95.44 91 ALA A O 1
ATOM 686 N N . PRO A 1 92 ? 6.502 11.852 -9.580 1.00 95.94 92 PRO A N 1
ATOM 687 C CA . PRO A 1 92 ? 6.552 12.477 -8.270 1.00 95.94 92 PRO A CA 1
ATOM 688 C C . PRO A 1 92 ? 7.431 11.650 -7.322 1.00 95.94 92 PRO A C 1
ATOM 690 O O . PRO A 1 92 ? 7.634 10.453 -7.505 1.00 95.94 92 PRO A O 1
ATOM 693 N N . THR A 1 93 ? 7.940 12.282 -6.267 1.00 95.44 93 THR A N 1
ATOM 694 C CA . THR A 1 93 ? 8.771 11.620 -5.240 1.00 95.44 93 THR A CA 1
ATOM 695 C C . THR A 1 93 ? 7.948 11.037 -4.089 1.00 95.44 93 THR A C 1
ATOM 697 O O . THR A 1 93 ? 8.473 10.841 -2.996 1.00 95.44 93 THR A O 1
ATOM 700 N N . MET A 1 94 ? 6.654 10.806 -4.312 1.00 95.00 94 MET A N 1
ATOM 701 C CA . MET A 1 94 ? 5.758 10.200 -3.329 1.00 95.00 94 MET A CA 1
ATOM 702 C C . MET A 1 94 ? 6.114 8.723 -3.117 1.00 95.00 94 MET A C 1
ATOM 704 O O . MET A 1 94 ? 6.478 8.016 -4.059 1.00 95.00 94 MET A O 1
ATOM 708 N N . THR A 1 95 ? 5.993 8.239 -1.882 1.00 96.44 95 THR A N 1
ATOM 709 C CA . THR A 1 95 ? 6.109 6.806 -1.579 1.00 96.44 95 THR A CA 1
ATOM 710 C C . THR A 1 95 ? 4.890 6.042 -2.101 1.00 96.44 95 THR A C 1
ATOM 712 O O . THR A 1 95 ? 3.831 6.623 -2.333 1.00 96.44 95 THR A O 1
ATOM 715 N N . ALA A 1 96 ? 4.994 4.717 -2.235 1.00 93.12 96 ALA A N 1
ATOM 716 C CA . ALA A 1 96 ? 3.858 3.886 -2.646 1.00 93.12 96 ALA A CA 1
ATOM 717 C C . ALA A 1 96 ? 2.641 4.036 -1.709 1.00 93.12 96 ALA A C 1
ATOM 719 O O . ALA A 1 96 ? 1.507 4.059 -2.178 1.00 93.12 96 ALA A O 1
ATOM 720 N N . GLN A 1 97 ? 2.875 4.203 -0.402 1.00 94.19 97 GLN A N 1
ATOM 721 C CA . GLN A 1 97 ? 1.813 4.432 0.581 1.00 94.19 97 GLN A CA 1
ATOM 722 C C . GLN A 1 97 ? 1.141 5.796 0.386 1.00 94.19 97 GLN A C 1
ATOM 724 O O . GLN A 1 97 ? -0.082 5.874 0.406 1.00 94.19 97 GLN A O 1
ATOM 729 N N . GLN A 1 98 ? 1.922 6.855 0.144 1.00 95.06 98 GLN A N 1
ATOM 730 C CA . GLN A 1 98 ? 1.378 8.186 -0.147 1.00 95.06 98 GLN A CA 1
ATOM 731 C C . GLN A 1 98 ? 0.560 8.185 -1.444 1.00 95.06 98 GLN A C 1
ATOM 733 O O . GLN A 1 98 ? -0.497 8.802 -1.501 1.00 95.06 98 GLN A O 1
ATOM 738 N N . ILE A 1 99 ? 1.023 7.474 -2.477 1.00 96.44 99 ILE A N 1
ATOM 739 C CA . ILE A 1 99 ? 0.283 7.324 -3.736 1.00 96.44 99 ILE A CA 1
ATOM 740 C C . ILE A 1 99 ? -1.040 6.590 -3.496 1.00 96.44 99 ILE A C 1
ATOM 742 O O . ILE A 1 99 ? -2.074 7.069 -3.948 1.00 96.44 99 ILE A O 1
ATOM 746 N N . SER A 1 100 ? -1.026 5.470 -2.763 1.00 96.31 100 SER A N 1
ATOM 747 C CA . SER A 1 100 ? -2.254 4.730 -2.434 1.00 96.31 100 SER A CA 1
ATOM 748 C C . SER A 1 100 ? -3.246 5.607 -1.677 1.00 96.31 100 SER A C 1
ATOM 750 O O . SER A 1 100 ? -4.396 5.703 -2.080 1.00 96.31 100 SER A O 1
ATOM 752 N N . GLN A 1 101 ? -2.778 6.313 -0.643 1.00 93.31 101 GLN A N 1
ATOM 753 C CA . GLN A 1 101 ? -3.624 7.196 0.155 1.00 93.31 101 GLN A CA 1
ATOM 754 C C . GLN A 1 101 ? -4.238 8.319 -0.689 1.00 93.31 101 GLN A C 1
ATOM 756 O O . GLN A 1 101 ? -5.423 8.595 -0.554 1.00 93.31 101 GLN A O 1
ATOM 761 N N . ALA A 1 102 ? -3.461 8.947 -1.578 1.00 93.19 102 ALA A N 1
ATOM 762 C CA . ALA A 1 102 ? -3.991 9.980 -2.463 1.00 93.19 102 ALA A CA 1
ATOM 763 C C . ALA A 1 102 ? -5.049 9.420 -3.429 1.00 93.19 102 ALA A C 1
ATOM 765 O O . ALA A 1 102 ? -6.065 10.060 -3.660 1.00 93.19 102 ALA A O 1
ATOM 766 N N . ILE A 1 103 ? -4.838 8.215 -3.972 1.00 96.56 103 ILE A N 1
ATOM 767 C CA . ILE A 1 103 ? -5.813 7.552 -4.850 1.00 96.56 103 ILE A CA 1
ATOM 768 C C . ILE A 1 103 ? -7.111 7.243 -4.100 1.00 96.56 103 ILE A C 1
ATOM 770 O O . ILE A 1 103 ? -8.184 7.429 -4.665 1.00 96.56 103 ILE A O 1
ATOM 774 N N . ASP A 1 104 ? -7.021 6.756 -2.864 1.00 92.38 104 ASP A N 1
ATOM 775 C CA . ASP A 1 104 ? -8.201 6.387 -2.082 1.00 92.38 104 ASP A CA 1
ATOM 776 C C . ASP A 1 104 ? -9.025 7.620 -1.682 1.00 92.38 104 ASP A C 1
ATOM 778 O O . ASP A 1 104 ? -10.245 7.571 -1.771 1.00 92.38 104 ASP A O 1
ATOM 782 N N . LEU A 1 105 ? -8.377 8.751 -1.381 1.00 89.25 105 LEU A N 1
ATOM 783 C CA . LEU A 1 105 ? -9.062 10.031 -1.158 1.00 89.25 105 LEU A CA 1
ATOM 784 C C . LEU A 1 105 ? -9.750 10.559 -2.428 1.00 89.25 105 LEU A C 1
ATOM 786 O O . LEU A 1 105 ? -10.902 10.962 -2.373 1.00 89.25 105 LEU A O 1
ATOM 790 N N . VAL A 1 106 ? -9.100 10.476 -3.596 1.00 93.75 106 VAL A N 1
ATOM 791 C CA . VAL A 1 106 ? -9.740 10.873 -4.869 1.00 93.75 106 VAL A CA 1
ATOM 792 C C . VAL A 1 106 ? -10.939 9.972 -5.192 1.00 93.75 106 VAL A C 1
ATOM 794 O O . VAL A 1 106 ? -11.921 10.432 -5.767 1.00 93.75 106 VAL A O 1
ATOM 797 N N . LYS A 1 107 ? -10.885 8.679 -4.845 1.00 92.75 107 LYS A N 1
ATOM 798 C CA . LYS A 1 107 ? -12.053 7.795 -4.983 1.00 92.75 107 LYS A CA 1
ATOM 799 C C . LYS A 1 107 ? -13.194 8.208 -4.067 1.00 92.75 107 LYS A C 1
ATOM 801 O O . LYS A 1 107 ? -14.331 8.137 -4.512 1.00 92.75 107 LYS A O 1
ATOM 806 N N . ASP A 1 108 ? -12.885 8.625 -2.844 1.00 88.81 108 ASP A N 1
ATOM 807 C CA . ASP A 1 108 ? -13.877 9.100 -1.883 1.00 88.81 108 ASP A CA 1
ATOM 808 C C . ASP A 1 108 ? -14.571 10.380 -2.388 1.00 88.81 108 ASP A C 1
ATOM 810 O O . ASP A 1 108 ? -15.797 10.430 -2.451 1.00 88.81 108 ASP A O 1
ATOM 814 N N . ASP A 1 109 ? -13.808 11.363 -2.887 1.00 89.81 109 ASP A N 1
ATOM 815 C CA . ASP A 1 109 ? -14.347 12.613 -3.459 1.00 89.81 109 ASP A CA 1
ATOM 816 C C . ASP A 1 109 ? -15.337 12.369 -4.615 1.00 89.81 109 ASP A C 1
ATOM 818 O O . ASP A 1 109 ? -16.329 13.086 -4.774 1.00 89.81 109 ASP A O 1
ATOM 822 N N . PHE A 1 110 ? -15.067 11.360 -5.451 1.00 92.94 110 PHE A N 1
ATOM 823 C CA . PHE A 1 110 ? -15.895 11.014 -6.609 1.00 92.94 110 PHE A CA 1
ATOM 824 C C . PHE A 1 110 ? -16.858 9.843 -6.364 1.00 92.94 110 PHE A C 1
ATOM 826 O O . PHE A 1 110 ? -17.523 9.429 -7.315 1.00 92.94 110 PHE A O 1
ATOM 833 N N . ALA A 1 111 ? -16.969 9.326 -5.135 1.00 91.56 111 ALA A N 1
ATOM 834 C CA . ALA A 1 111 ? -17.733 8.115 -4.822 1.00 91.56 111 ALA A CA 1
ATOM 835 C C . ALA A 1 111 ? -19.196 8.121 -5.321 1.00 91.56 111 ALA A C 1
ATOM 837 O O . ALA A 1 111 ? -19.633 7.082 -5.814 1.00 91.56 111 ALA A O 1
ATOM 838 N N . PRO A 1 112 ? -19.946 9.245 -5.293 1.00 91.44 112 PRO A N 1
ATOM 839 C CA . PRO A 1 112 ? -21.314 9.291 -5.828 1.00 91.44 112 PRO A CA 1
ATOM 840 C C . PRO A 1 112 ? -21.419 9.104 -7.350 1.00 91.44 112 PRO A C 1
ATOM 842 O O . PRO A 1 112 ? -22.468 8.729 -7.875 1.00 91.44 112 PRO A O 1
ATOM 845 N N . PHE A 1 113 ? -20.352 9.397 -8.093 1.00 93.25 113 PHE A N 1
ATOM 846 C CA . PHE A 1 113 ? -20.363 9.438 -9.552 1.00 93.25 113 PHE A CA 1
ATOM 847 C C . PHE A 1 113 ? -19.852 8.125 -10.139 1.00 93.25 113 PHE A C 1
ATOM 849 O O . PHE A 1 113 ? -18.903 7.532 -9.630 1.00 93.25 113 PHE A O 1
ATOM 856 N N . ASN A 1 114 ? -20.390 7.698 -11.287 1.00 94.69 114 ASN A N 1
ATOM 857 C CA . ASN A 1 114 ? -19.872 6.531 -12.005 1.00 94.69 114 ASN A CA 1
ATOM 858 C C . ASN A 1 114 ? -18.555 6.850 -12.747 1.00 94.69 114 ASN A C 1
ATOM 860 O O . ASN A 1 114 ? -18.469 6.847 -13.983 1.00 94.69 114 ASN A O 1
ATOM 864 N N . ILE A 1 115 ? -17.523 7.190 -11.975 1.00 95.25 115 ILE A N 1
ATOM 865 C CA . ILE A 1 115 ? -16.170 7.494 -12.425 1.00 95.25 115 ILE A CA 1
ATOM 866 C C . ILE A 1 115 ? -15.250 6.380 -11.942 1.00 95.25 115 ILE A C 1
ATOM 868 O O . ILE A 1 115 ? -14.926 6.251 -10.764 1.00 95.25 115 ILE A O 1
ATOM 872 N N . ARG A 1 116 ? -14.754 5.587 -12.885 1.00 95.69 116 ARG A N 1
ATOM 873 C CA . ARG A 1 116 ? -13.755 4.566 -12.605 1.00 95.69 116 ARG A CA 1
ATOM 874 C C . ARG A 1 116 ? -12.367 5.190 -12.547 1.00 95.69 116 ARG A C 1
ATOM 876 O O . ARG A 1 116 ? -11.858 5.677 -13.555 1.00 95.69 116 ARG A O 1
ATOM 883 N N . ILE A 1 117 ? -11.718 5.109 -11.390 1.00 97.25 117 ILE A N 1
ATOM 884 C CA . ILE A 1 117 ? -10.354 5.613 -11.185 1.00 97.25 117 ILE A CA 1
ATOM 885 C C . ILE A 1 117 ? -9.342 4.476 -11.344 1.00 97.25 117 ILE A C 1
ATOM 887 O O . ILE A 1 117 ? -9.457 3.434 -10.700 1.00 97.25 117 ILE A O 1
ATOM 891 N N . THR A 1 118 ? -8.325 4.674 -12.186 1.00 96.38 118 THR A N 1
ATOM 892 C CA . THR A 1 118 ? -7.300 3.660 -12.470 1.00 96.38 118 THR A CA 1
ATOM 893 C C . THR A 1 118 ? -5.898 4.258 -12.565 1.00 96.38 118 THR A C 1
ATOM 895 O O . THR A 1 118 ? -5.708 5.407 -12.961 1.00 96.38 118 THR A O 1
ATOM 898 N N . THR A 1 119 ? -4.887 3.450 -12.251 1.00 96.75 119 THR A N 1
ATOM 899 C CA . THR A 1 119 ? -3.469 3.714 -12.563 1.00 96.75 119 THR A CA 1
ATOM 900 C C . THR A 1 119 ? -2.945 2.780 -13.660 1.00 96.75 119 THR A C 1
ATOM 902 O O . THR A 1 119 ? -1.763 2.817 -14.018 1.00 96.75 119 THR A O 1
ATOM 905 N N . ASN A 1 120 ? -3.821 1.965 -14.258 1.00 95.75 120 ASN A N 1
ATOM 906 C CA . ASN A 1 120 ? -3.479 1.068 -15.350 1.00 95.75 120 ASN A CA 1
ATOM 907 C C . ASN A 1 120 ? -3.531 1.799 -16.699 1.00 95.75 120 ASN A C 1
ATOM 909 O O . ASN A 1 120 ? -4.593 2.071 -17.257 1.00 95.75 120 ASN A O 1
ATOM 913 N N . TYR A 1 121 ? -2.358 2.061 -17.272 1.00 94.00 121 TYR A N 1
ATOM 914 C CA . TYR A 1 121 ? -2.264 2.762 -18.551 1.00 94.00 121 TYR A CA 1
ATOM 915 C C . TYR A 1 121 ? -2.878 1.984 -19.729 1.00 94.00 121 TYR A C 1
ATOM 917 O O . TYR A 1 121 ? -3.414 2.591 -20.654 1.00 94.00 121 TYR A O 1
ATOM 925 N N . ASN A 1 122 ? -2.849 0.647 -19.706 1.00 93.56 122 ASN A N 1
ATOM 926 C CA . ASN A 1 122 ? -3.441 -0.156 -20.782 1.00 93.56 122 ASN A CA 1
ATOM 927 C C . ASN A 1 122 ? -4.970 -0.044 -20.788 1.00 93.56 122 ASN A C 1
ATOM 929 O O . ASN A 1 122 ? -5.576 0.017 -21.857 1.00 93.56 122 ASN A O 1
ATOM 933 N N . GLU A 1 123 ? -5.582 0.039 -19.604 1.00 93.44 123 GLU A N 1
ATOM 934 C CA . GLU A 1 123 ? -7.014 0.308 -19.459 1.00 93.44 123 GLU A CA 1
ATOM 935 C C . GLU A 1 123 ? -7.354 1.681 -20.051 1.00 93.44 123 GLU A C 1
ATOM 937 O O . GLU A 1 123 ? -8.206 1.774 -20.937 1.00 93.44 123 GLU A O 1
ATOM 942 N N . PHE A 1 124 ? -6.589 2.716 -19.684 1.00 94.31 124 PHE A N 1
ATOM 943 C CA . PHE A 1 124 ? -6.730 4.060 -20.250 1.00 94.31 124 PHE A CA 1
ATOM 944 C C . PHE A 1 124 ? -6.607 4.093 -21.779 1.00 94.31 124 PHE A C 1
ATOM 946 O O . PHE A 1 124 ? -7.408 4.746 -22.453 1.00 94.31 124 PHE A O 1
ATOM 953 N N . LEU A 1 125 ? -5.635 3.384 -22.360 1.00 92.06 125 LEU A N 1
ATOM 954 C CA . LEU A 1 125 ? -5.467 3.317 -23.814 1.00 92.06 125 LEU A CA 1
ATOM 955 C C . LEU A 1 125 ? -6.663 2.662 -24.514 1.00 92.06 125 LEU A C 1
ATOM 957 O O . LEU A 1 125 ? -7.031 3.093 -25.607 1.00 92.06 125 LEU A O 1
ATOM 961 N N . SER A 1 126 ? -7.267 1.652 -23.885 1.00 91.25 126 SER A N 1
ATOM 962 C CA . SER A 1 126 ? -8.402 0.906 -24.438 1.00 91.25 126 SER A CA 1
ATOM 963 C C . SER A 1 126 ? -9.749 1.633 -24.329 1.00 91.25 126 SER A C 1
ATOM 965 O O . SER A 1 126 ? -10.682 1.295 -25.057 1.00 91.25 126 SER A O 1
ATOM 967 N N . TYR A 1 127 ? -9.855 2.641 -23.458 1.00 92.44 127 TYR A N 1
ATOM 968 C CA . TYR A 1 127 ? -11.110 3.342 -23.192 1.00 92.44 127 TYR A CA 1
ATOM 969 C C . TYR A 1 127 ? -11.444 4.388 -24.278 1.00 92.44 127 TYR A C 1
ATOM 971 O O . TYR A 1 127 ? -10.528 5.035 -24.814 1.00 92.44 127 TYR A O 1
ATOM 979 N N . PRO A 1 128 ? -12.736 4.605 -24.613 1.00 89.50 128 PRO A N 1
ATOM 980 C CA . PRO A 1 128 ? -13.145 5.619 -25.582 1.00 89.50 128 PRO A CA 1
ATOM 981 C C . PRO A 1 128 ? -12.643 7.015 -25.207 1.00 89.50 128 PRO A C 1
ATOM 983 O O . PRO A 1 128 ? -12.849 7.474 -24.086 1.00 89.50 128 PRO A O 1
ATOM 986 N N . ILE A 1 129 ? -12.029 7.721 -26.165 1.00 85.19 129 ILE A N 1
ATOM 987 C CA . ILE A 1 129 ? -11.423 9.040 -25.918 1.00 85.19 129 ILE A CA 1
ATOM 988 C C . ILE A 1 129 ? -12.423 10.052 -25.342 1.00 85.19 129 ILE A C 1
ATOM 990 O O . ILE A 1 129 ? -12.047 10.826 -24.477 1.00 85.19 129 ILE A O 1
ATOM 994 N N . ALA A 1 130 ? -13.695 9.987 -25.752 1.00 82.88 130 ALA A N 1
ATOM 995 C CA . ALA A 1 130 ? -14.764 10.877 -25.292 1.00 82.88 130 ALA A CA 1
ATOM 996 C C . ALA A 1 130 ? -15.193 10.663 -23.824 1.00 82.88 130 ALA A C 1
ATOM 998 O O . ALA A 1 130 ? -15.864 11.530 -23.259 1.00 82.88 130 ALA A O 1
ATOM 999 N N . ASN A 1 131 ? -14.821 9.525 -23.225 1.00 88.81 131 ASN A N 1
ATOM 1000 C CA . ASN A 1 131 ? -15.239 9.112 -21.884 1.00 88.81 131 ASN A CA 1
ATOM 1001 C C . ASN A 1 131 ? -14.044 8.858 -20.950 1.00 88.81 131 ASN A C 1
ATOM 1003 O O . ASN A 1 131 ? -14.193 8.179 -19.940 1.00 88.81 131 ASN A O 1
ATOM 1007 N N . LYS A 1 132 ? -12.848 9.358 -21.279 1.00 91.19 132 LYS A N 1
ATOM 1008 C CA . LYS A 1 132 ? -11.676 9.228 -20.407 1.00 91.19 132 LYS A CA 1
ATOM 1009 C C . LYS A 1 132 ? -11.043 10.568 -20.092 1.00 91.19 132 LYS A C 1
ATOM 1011 O O . LYS A 1 132 ? -10.997 11.456 -20.940 1.00 91.19 132 LYS A O 1
ATOM 1016 N N . HIS A 1 133 ? -10.520 10.670 -18.885 1.00 91.56 133 HIS A N 1
ATOM 1017 C CA . HIS A 1 133 ? -9.843 11.825 -18.322 1.00 91.56 133 HIS A CA 1
ATOM 1018 C C . HIS A 1 133 ? -8.465 11.395 -17.824 1.00 91.56 133 HIS A C 1
ATOM 1020 O O . HIS A 1 133 ? -8.222 10.217 -17.553 1.00 91.56 133 HIS A O 1
ATOM 1026 N N . LEU A 1 134 ? -7.546 12.349 -17.746 1.00 93.69 134 LEU A N 1
ATOM 1027 C CA . LEU A 1 134 ? -6.178 12.104 -17.320 1.00 93.69 134 LEU A CA 1
ATOM 1028 C C . LEU A 1 134 ? -5.738 13.231 -16.395 1.00 93.69 134 LEU A C 1
ATOM 1030 O O . LEU A 1 134 ? -5.816 14.397 -16.776 1.00 93.69 134 LEU A O 1
ATOM 1034 N N . ASN A 1 135 ? -5.219 12.867 -15.229 1.00 96.31 135 ASN A N 1
ATOM 1035 C CA . ASN A 1 135 ? -4.428 13.765 -14.404 1.00 96.31 135 ASN A CA 1
ATOM 1036 C C . ASN A 1 135 ? -2.990 13.238 -14.337 1.00 96.31 135 ASN A C 1
ATOM 1038 O O . ASN A 1 135 ? -2.752 12.049 -14.103 1.00 96.31 135 ASN A O 1
ATOM 1042 N N . ILE A 1 136 ? -2.029 14.116 -14.602 1.00 96.62 136 ILE A N 1
ATOM 1043 C CA . ILE A 1 136 ? -0.603 13.813 -14.568 1.00 96.62 136 ILE A CA 1
ATOM 1044 C C . ILE A 1 136 ? -0.023 14.380 -13.281 1.00 96.62 136 ILE A C 1
ATOM 1046 O O . ILE A 1 136 ? 0.134 15.594 -13.130 1.00 96.62 136 ILE A O 1
ATOM 1050 N N . ILE A 1 137 ? 0.349 13.479 -12.378 1.00 97.75 137 ILE A N 1
ATOM 1051 C CA . ILE A 1 137 ? 0.954 13.818 -11.102 1.00 97.75 137 ILE A CA 1
ATOM 1052 C C . ILE A 1 137 ? 2.467 13.846 -11.304 1.00 97.75 137 ILE A C 1
ATOM 1054 O O . ILE A 1 137 ? 3.080 12.852 -11.688 1.00 97.75 137 ILE A O 1
ATOM 1058 N N . THR A 1 138 ? 3.086 14.995 -11.055 1.00 96.00 138 THR A N 1
ATOM 1059 C CA . THR A 1 138 ? 4.519 15.218 -11.281 1.00 96.00 138 THR A CA 1
ATOM 1060 C C . THR A 1 138 ? 5.151 15.981 -10.115 1.00 96.00 138 THR A C 1
ATOM 1062 O O . THR A 1 138 ? 4.580 16.076 -9.030 1.00 96.00 138 THR A O 1
ATOM 1065 N N . THR A 1 139 ? 6.379 16.461 -10.291 1.00 95.25 139 THR A N 1
ATOM 1066 C CA . THR A 1 139 ? 7.199 17.058 -9.239 1.00 95.25 139 THR A CA 1
ATOM 1067 C C . THR A 1 139 ? 6.807 18.506 -8.939 1.00 95.25 139 THR A C 1
ATOM 1069 O O . THR A 1 139 ? 5.874 18.742 -8.175 1.00 95.25 139 THR A O 1
ATOM 1072 N N . LEU A 1 140 ? 7.536 19.477 -9.488 1.00 92.38 140 LEU A N 1
ATOM 1073 C CA . LEU A 1 140 ? 7.377 20.906 -9.216 1.00 92.38 140 LEU A CA 1
ATOM 1074 C C . LEU A 1 140 ? 6.716 21.617 -10.399 1.00 92.38 140 LEU A C 1
ATOM 1076 O O . LEU A 1 140 ? 6.944 21.216 -11.538 1.00 92.38 140 LEU A O 1
ATOM 1080 N N . PRO A 1 141 ? 6.021 22.743 -10.182 1.00 85.06 141 PRO A N 1
ATOM 1081 C CA . PRO A 1 141 ? 5.354 23.490 -11.259 1.00 85.06 141 PRO A CA 1
ATOM 1082 C C . PRO A 1 141 ? 6.283 23.958 -12.385 1.00 85.06 141 PRO A C 1
ATOM 1084 O O . PRO A 1 141 ? 5.893 24.085 -13.550 1.00 85.06 141 PRO A O 1
ATOM 1087 N N . SER A 1 142 ? 7.560 24.162 -12.053 1.00 86.25 142 SER A N 1
ATOM 1088 C CA . SER A 1 142 ? 8.600 24.573 -12.995 1.00 86.25 142 SER A CA 1
ATOM 1089 C C . SER A 1 142 ? 8.804 23.588 -14.151 1.00 86.25 142 SER A C 1
ATOM 1091 O O . SER A 1 142 ? 9.280 24.008 -15.206 1.00 86.25 142 SER A O 1
ATOM 1093 N N . VAL A 1 143 ? 8.391 22.319 -14.024 1.00 88.88 143 VAL A N 1
ATOM 1094 C CA . VAL A 1 143 ? 8.479 21.326 -15.115 1.00 88.88 143 VAL A CA 1
ATOM 1095 C C . VAL A 1 143 ? 7.589 21.672 -16.310 1.00 88.88 143 VAL A C 1
ATOM 1097 O O . VAL A 1 143 ? 7.898 21.282 -17.437 1.00 88.88 143 VAL A O 1
ATOM 1100 N N . LEU A 1 144 ? 6.525 22.452 -16.093 1.00 83.44 144 LEU A N 1
ATOM 1101 C CA . LEU A 1 144 ? 5.693 23.026 -17.154 1.00 83.44 144 LEU A CA 1
ATOM 1102 C C . LEU A 1 144 ? 5.972 24.515 -17.401 1.00 83.44 144 LEU A C 1
ATOM 1104 O O . LEU A 1 144 ? 5.421 25.090 -18.337 1.00 83.44 144 LEU A O 1
ATOM 1108 N N . GLY A 1 145 ? 6.886 25.122 -16.638 1.00 79.88 145 GLY A N 1
ATOM 1109 C CA . GLY A 1 145 ? 7.170 26.559 -16.681 1.00 79.88 145 GLY A CA 1
ATOM 1110 C C . GLY A 1 145 ? 6.191 27.407 -15.866 1.00 79.88 145 GLY A C 1
ATOM 1111 O O . GLY A 1 145 ? 6.088 28.605 -16.120 1.00 79.88 145 GLY A O 1
ATOM 1112 N N . MET A 1 146 ? 5.479 26.798 -14.913 1.00 77.56 146 MET A N 1
ATOM 1113 C CA . MET A 1 146 ? 4.542 27.485 -14.021 1.00 77.56 146 MET A CA 1
ATOM 1114 C C . MET A 1 146 ? 5.260 28.098 -12.808 1.00 77.56 146 MET A C 1
ATOM 1116 O O . MET A 1 146 ? 6.406 27.749 -12.500 1.00 77.56 146 MET A O 1
ATOM 1120 N N . SER A 1 147 ? 4.592 29.035 -12.126 1.00 74.81 147 SER A N 1
ATOM 1121 C CA . SER A 1 147 ? 5.118 29.677 -10.916 1.00 74.81 147 SER A CA 1
ATOM 1122 C C . SER A 1 147 ? 5.250 28.665 -9.774 1.00 74.81 147 SER A C 1
ATOM 1124 O O . SER A 1 147 ? 4.502 27.693 -9.697 1.00 74.81 147 SER A O 1
ATOM 1126 N N . SER A 1 148 ? 6.191 28.895 -8.856 1.00 73.31 148 SER A N 1
ATOM 1127 C CA . SER A 1 148 ? 6.456 27.986 -7.730 1.00 73.31 148 SER A CA 1
ATOM 1128 C C . SER A 1 148 ? 5.278 27.791 -6.775 1.00 73.31 148 SER A C 1
ATOM 1130 O O . SER A 1 148 ? 5.294 26.836 -6.009 1.00 73.31 148 SER A O 1
ATOM 1132 N N . ASP A 1 149 ? 4.287 28.682 -6.813 1.00 69.25 149 ASP A N 1
ATOM 1133 C CA . ASP A 1 149 ? 3.091 28.617 -5.974 1.00 69.25 149 ASP A CA 1
ATOM 1134 C C . ASP A 1 149 ? 1.926 27.883 -6.666 1.00 69.25 149 ASP A C 1
ATOM 1136 O O . ASP A 1 149 ? 0.835 27.827 -6.129 1.00 69.25 149 ASP A O 1
ATOM 1140 N N . THR A 1 150 ? 2.106 27.309 -7.857 1.00 75.31 150 THR A N 1
ATOM 1141 C CA . THR A 1 150 ? 1.021 26.579 -8.537 1.00 75.31 150 THR A CA 1
ATOM 1142 C C . THR A 1 150 ? 0.871 25.167 -7.950 1.00 75.31 150 THR A C 1
ATOM 1144 O O . THR A 1 150 ? 1.816 24.389 -7.996 1.00 75.31 150 THR A O 1
ATOM 1147 N N . GLY A 1 151 ? -0.295 24.806 -7.407 1.00 76.50 151 GLY A N 1
ATOM 1148 C CA . GLY A 1 151 ? -0.555 23.451 -6.887 1.00 76.50 151 GLY A CA 1
ATOM 1149 C C . GLY A 1 151 ? -0.903 22.439 -7.984 1.00 76.50 151 GLY A C 1
ATOM 1150 O O . GLY A 1 151 ? -0.393 21.315 -7.996 1.00 76.50 151 GLY A O 1
ATOM 1151 N N . GLY A 1 152 ? -1.695 22.880 -8.958 1.00 86.44 152 GLY A N 1
ATOM 1152 C CA . GLY A 1 152 ? -2.106 22.132 -10.138 1.00 86.44 152 GLY A CA 1
ATOM 1153 C C . GLY A 1 152 ? -2.462 23.067 -11.294 1.00 86.44 152 GLY A C 1
ATOM 1154 O O . GLY A 1 152 ? -2.382 24.291 -11.161 1.00 86.44 152 GLY A O 1
ATOM 1155 N N . VAL A 1 153 ? -2.741 22.491 -12.463 1.00 82.88 153 VAL A N 1
ATOM 1156 C CA . VAL A 1 153 ? -3.270 23.231 -13.614 1.00 82.88 153 VAL A CA 1
ATOM 1157 C C . VAL A 1 153 ? -4.060 22.320 -14.552 1.00 82.88 153 VAL A C 1
ATOM 1159 O O . VAL A 1 153 ? -3.591 21.247 -14.943 1.00 82.88 153 VAL A O 1
ATOM 1162 N N . ALA A 1 154 ? -5.220 22.787 -15.002 1.00 84.81 154 ALA A N 1
ATOM 1163 C CA . ALA A 1 154 ? -6.081 22.081 -15.937 1.00 84.81 154 ALA A CA 1
ATOM 1164 C C . ALA A 1 154 ? -6.542 22.982 -17.090 1.00 84.81 154 ALA A C 1
ATOM 1166 O O . ALA A 1 154 ? -6.732 24.186 -16.923 1.00 84.81 154 ALA A O 1
ATOM 1167 N N . PRO A 1 155 ? -6.765 22.416 -18.288 1.00 77.56 155 PRO A N 1
ATOM 1168 C CA . PRO A 1 155 ? -7.527 23.112 -19.308 1.00 77.56 155 PRO A CA 1
ATOM 1169 C C . PRO A 1 155 ? -9.003 23.177 -18.890 1.00 77.56 155 PRO A C 1
ATOM 1171 O O . PRO A 1 155 ? -9.537 22.231 -18.316 1.00 77.56 155 PRO A O 1
ATOM 1174 N N . TRP A 1 156 ? -9.673 24.273 -19.241 1.00 77.31 156 TRP A N 1
ATOM 1175 C CA . TRP A 1 156 ? -11.091 24.506 -18.957 1.00 77.31 156 TRP A CA 1
ATOM 1176 C C . TRP A 1 156 ? -11.776 25.100 -20.187 1.00 77.31 156 TRP A C 1
ATOM 1178 O O . TRP A 1 156 ? -11.141 25.850 -20.928 1.00 77.31 156 TRP A O 1
ATOM 1188 N N . ALA A 1 157 ? -13.041 24.749 -20.425 1.00 72.56 157 ALA A N 1
ATOM 1189 C CA . ALA A 1 157 ? -13.803 25.201 -21.596 1.00 72.56 157 ALA A CA 1
ATOM 1190 C C . ALA A 1 157 ? -15.123 25.913 -21.252 1.00 72.56 157 ALA A C 1
ATOM 1192 O O . ALA A 1 157 ? -15.889 26.241 -22.159 1.00 72.56 157 ALA A O 1
ATOM 1193 N N . GLY A 1 158 ? -15.368 26.182 -19.967 1.00 72.19 158 GLY A N 1
ATOM 1194 C CA . GLY A 1 158 ? -16.568 26.850 -19.462 1.00 72.19 158 GLY A CA 1
ATOM 1195 C C . GLY A 1 158 ? -17.377 25.982 -18.499 1.00 72.19 158 GLY A C 1
ATOM 1196 O O . GLY A 1 158 ? -17.173 24.770 -18.406 1.00 72.19 158 GLY A O 1
ATOM 1197 N N . ILE A 1 159 ? -18.313 26.616 -17.786 1.00 78.06 159 ILE A N 1
ATOM 1198 C CA . ILE A 1 159 ? -19.185 25.916 -16.834 1.00 78.06 159 ILE A CA 1
ATOM 1199 C C . ILE A 1 159 ? -20.052 24.885 -17.562 1.00 78.06 159 ILE A C 1
ATOM 1201 O O . ILE A 1 159 ? -20.597 25.166 -18.631 1.00 78.06 159 ILE A O 1
ATOM 1205 N N . GLY A 1 160 ? -20.156 23.684 -16.990 1.00 76.81 160 GLY A N 1
ATOM 1206 C CA . GLY A 1 160 ? -20.960 22.584 -17.530 1.00 76.81 160 GLY A CA 1
ATOM 1207 C C . GLY A 1 160 ? -20.425 22.004 -18.842 1.00 76.81 160 GLY A C 1
ATOM 1208 O O . GLY A 1 160 ? -21.150 21.298 -19.540 1.00 76.81 160 GLY A O 1
ATOM 1209 N N . THR A 1 161 ? -19.177 22.323 -19.197 1.00 79.75 161 THR A N 1
ATOM 1210 C CA . THR A 1 161 ? -18.539 21.889 -20.441 1.00 79.75 161 THR A CA 1
ATOM 1211 C C . THR A 1 161 ? -17.427 20.885 -20.153 1.00 79.75 161 THR A C 1
ATOM 1213 O O . THR A 1 161 ? -16.383 21.247 -19.609 1.00 79.75 161 THR A O 1
ATOM 1216 N N . ARG A 1 162 ? -17.614 19.631 -20.576 1.00 85.12 162 ARG A N 1
ATOM 1217 C CA . ARG A 1 162 ? -16.619 18.563 -20.399 1.00 85.12 162 ARG A CA 1
ATOM 1218 C C . ARG A 1 162 ? -15.535 18.600 -21.471 1.00 85.12 162 ARG A C 1
ATOM 1220 O O . ARG A 1 162 ? -15.822 18.769 -22.660 1.00 85.12 162 ARG A O 1
ATOM 1227 N N . LEU A 1 163 ? -14.299 18.351 -21.050 1.00 81.44 163 LEU A N 1
ATOM 1228 C CA . LEU A 1 163 ? -13.130 18.107 -21.892 1.00 81.44 163 LEU A CA 1
ATOM 1229 C C . LEU A 1 163 ? -12.708 16.645 -21.784 1.00 81.44 163 LEU A C 1
ATOM 1231 O O . LEU A 1 163 ? -12.473 16.155 -20.688 1.00 81.44 163 LEU A O 1
ATOM 1235 N N . PHE A 1 164 ? -12.548 15.951 -22.907 1.00 77.62 164 PHE A N 1
ATOM 1236 C CA . PHE A 1 164 ? -12.107 14.551 -22.896 1.00 77.62 164 PHE A CA 1
ATOM 1237 C C . PHE A 1 164 ? -10.611 14.423 -23.177 1.00 77.62 164 PHE A C 1
ATOM 1239 O O . PHE A 1 164 ? -10.086 15.031 -24.109 1.00 77.62 164 PHE A O 1
ATOM 1246 N N . SER A 1 165 ? -9.938 13.565 -22.410 1.00 80.00 165 SER A N 1
ATOM 1247 C CA . SER A 1 165 ? -8.545 13.127 -22.577 1.00 80.00 165 SER A CA 1
ATOM 1248 C C . SER A 1 165 ? -7.467 14.223 -22.539 1.00 80.00 165 SER A C 1
ATOM 1250 O O . SER A 1 165 ? -6.282 13.902 -22.653 1.00 80.00 165 SER A O 1
ATOM 1252 N N . ASN A 1 166 ? -7.843 15.492 -22.371 1.00 82.50 166 ASN A N 1
ATOM 1253 C CA . ASN A 1 166 ? -6.924 16.594 -22.113 1.00 82.50 166 ASN A CA 1
ATOM 1254 C C . ASN A 1 166 ? -6.340 16.441 -20.696 1.00 82.50 166 ASN A C 1
ATOM 1256 O O . ASN A 1 166 ? -7.117 16.406 -19.742 1.00 82.50 166 ASN A O 1
ATOM 1260 N N . PRO A 1 167 ? -5.006 16.357 -20.537 1.00 88.69 167 PRO A N 1
ATOM 1261 C CA . PRO A 1 167 ? -4.410 16.147 -19.228 1.00 88.69 167 PRO A CA 1
ATOM 1262 C C . PRO A 1 167 ? -4.549 17.400 -18.362 1.00 88.69 167 PRO A C 1
ATOM 1264 O O . PRO A 1 167 ? -4.149 18.492 -18.784 1.00 88.69 167 PRO A O 1
ATOM 1267 N N . SER A 1 168 ? -5.065 17.220 -17.150 1.00 90.62 168 SER A N 1
ATOM 1268 C CA . SER A 1 168 ? -4.784 18.111 -16.028 1.00 90.62 168 SER A CA 1
ATOM 1269 C C . SER A 1 168 ? -3.488 17.689 -15.327 1.00 90.62 168 SER A C 1
ATOM 1271 O O . SER A 1 168 ? -2.965 16.595 -15.567 1.00 90.62 168 SER A O 1
ATOM 1273 N N . PHE A 1 169 ? -2.917 18.570 -14.512 1.00 92.06 169 PHE A N 1
ATOM 1274 C CA . PHE A 1 169 ? -1.619 18.371 -13.875 1.00 92.06 169 PHE A CA 1
ATOM 1275 C C . PHE A 1 169 ? -1.679 18.689 -12.390 1.00 92.06 169 PHE A C 1
ATOM 1277 O O . PHE A 1 169 ? -2.210 19.726 -12.007 1.00 92.06 169 PHE A O 1
ATOM 1284 N N . THR A 1 170 ? -1.031 17.853 -11.584 1.00 94.44 170 THR A N 1
ATOM 1285 C CA . THR A 1 170 ? -0.878 18.061 -10.141 1.00 94.44 170 THR A CA 1
ATOM 1286 C C . THR A 1 170 ? 0.602 18.016 -9.763 1.00 94.44 170 THR A C 1
ATOM 1288 O O . THR A 1 170 ? 1.323 17.079 -10.122 1.00 94.44 170 THR A O 1
ATOM 1291 N N . PHE A 1 171 ? 1.087 19.026 -9.037 1.00 93.75 171 PHE A N 1
ATOM 1292 C CA . PHE A 1 171 ? 2.503 19.182 -8.689 1.00 93.75 171 PHE A CA 1
ATOM 1293 C C . PHE A 1 171 ? 2.774 18.726 -7.251 1.00 93.75 171 PHE A C 1
ATOM 1295 O O . PHE A 1 171 ? 2.833 19.524 -6.315 1.00 93.75 171 PHE A O 1
ATOM 1302 N N . ALA A 1 172 ? 2.972 17.421 -7.061 1.00 92.75 172 ALA A N 1
ATOM 1303 C CA . ALA A 1 172 ? 3.056 16.801 -5.740 1.00 92.75 172 ALA A CA 1
ATOM 1304 C C . ALA A 1 172 ? 4.186 17.347 -4.855 1.00 92.75 172 ALA A C 1
ATOM 1306 O O . ALA A 1 172 ? 4.006 17.497 -3.646 1.00 92.75 172 ALA A O 1
ATOM 1307 N N . GLN A 1 173 ? 5.341 17.700 -5.429 1.00 90.56 173 GLN A N 1
ATOM 1308 C CA . GLN A 1 173 ? 6.427 18.297 -4.642 1.00 90.56 173 GLN A CA 1
ATOM 1309 C C . GLN A 1 173 ? 6.123 19.735 -4.213 1.00 90.56 173 GLN A C 1
ATOM 1311 O O . GLN A 1 173 ? 6.662 20.170 -3.196 1.00 90.56 173 GLN A O 1
ATOM 1316 N N . GLY A 1 174 ? 5.252 20.451 -4.938 1.00 83.38 174 GLY A N 1
ATOM 1317 C CA . GLY A 1 174 ? 4.744 21.762 -4.517 1.00 83.38 174 GLY A CA 1
ATOM 1318 C C . GLY A 1 174 ? 4.034 21.693 -3.161 1.00 83.38 174 GLY A C 1
ATOM 1319 O O . GLY A 1 174 ? 4.148 22.614 -2.356 1.00 83.38 174 GLY A O 1
ATOM 1320 N N . TRP A 1 175 ? 3.431 20.540 -2.867 1.00 84.62 175 TRP A N 1
ATOM 1321 C CA . TRP A 1 175 ? 2.754 20.219 -1.610 1.00 84.62 175 TRP A CA 1
ATOM 1322 C C . TRP A 1 175 ? 3.609 19.420 -0.617 1.00 84.62 175 TRP A C 1
ATOM 1324 O O . TRP A 1 175 ? 3.091 18.831 0.332 1.00 84.62 175 TRP A O 1
ATOM 1334 N N . GLY A 1 176 ? 4.924 19.321 -0.841 1.00 87.69 176 GLY A N 1
ATOM 1335 C CA . GLY A 1 176 ? 5.803 18.507 0.004 1.00 87.69 176 GLY A CA 1
ATOM 1336 C C . GLY A 1 176 ? 5.480 17.007 -0.027 1.00 87.69 176 GLY A C 1
ATOM 1337 O O . GLY A 1 176 ? 5.838 16.293 0.906 1.00 87.69 176 GLY A O 1
ATOM 1338 N N . ASN A 1 177 ? 4.830 16.523 -1.093 1.00 90.38 177 ASN A N 1
ATOM 1339 C CA . ASN A 1 177 ? 4.333 15.151 -1.252 1.00 90.38 177 ASN A CA 1
ATOM 1340 C C . ASN A 1 177 ? 3.260 14.746 -0.218 1.00 90.38 177 ASN A C 1
ATOM 1342 O O . ASN A 1 177 ? 3.122 13.559 0.081 1.00 90.38 177 ASN A O 1
ATOM 1346 N N . ASN A 1 178 ? 2.506 15.705 0.336 1.00 88.50 178 ASN A N 1
ATOM 1347 C CA . ASN A 1 178 ? 1.376 15.410 1.217 1.00 88.50 178 ASN A CA 1
ATOM 1348 C C . ASN A 1 178 ? 0.229 14.755 0.410 1.00 88.50 178 ASN A C 1
ATOM 1350 O O . ASN A 1 178 ? -0.297 15.396 -0.499 1.00 88.50 178 ASN A O 1
ATOM 1354 N N . PRO A 1 179 ? -0.182 13.513 0.727 1.00 90.00 179 PRO A N 1
ATOM 1355 C CA . PRO A 1 179 ? -1.198 12.794 -0.039 1.00 90.00 179 PRO A CA 1
ATOM 1356 C C . PRO A 1 179 ? -2.587 13.443 0.004 1.00 90.00 179 PRO A C 1
ATOM 1358 O O . PRO A 1 179 ? -3.294 13.361 -0.993 1.00 90.00 179 PRO A O 1
ATOM 1361 N N . ILE A 1 180 ? -2.949 14.130 1.093 1.00 84.88 180 ILE A N 1
ATOM 1362 C CA . ILE A 1 180 ? -4.231 14.844 1.220 1.00 84.88 180 ILE A CA 1
ATOM 1363 C C . ILE A 1 180 ? -4.250 16.042 0.266 1.00 84.88 180 ILE A C 1
ATOM 1365 O O . ILE A 1 180 ? -5.155 16.177 -0.545 1.00 84.88 180 ILE A O 1
ATOM 1369 N N . ALA A 1 181 ? -3.193 16.860 0.291 1.00 85.38 181 ALA A N 1
ATOM 1370 C CA . ALA A 1 181 ? -3.072 18.017 -0.599 1.00 85.38 181 ALA A CA 1
ATOM 1371 C C . ALA A 1 181 ? -2.976 17.634 -2.076 1.00 85.38 181 ALA A C 1
ATOM 1373 O O . ALA A 1 181 ? -3.512 18.321 -2.944 1.00 85.38 181 ALA A O 1
ATOM 1374 N N . VAL A 1 182 ? -2.311 16.517 -2.365 1.00 91.25 182 VAL A N 1
ATOM 1375 C CA . VAL A 1 182 ? -2.249 15.973 -3.720 1.00 91.25 182 VAL A CA 1
ATOM 1376 C C . VAL A 1 182 ? -3.617 15.472 -4.178 1.00 91.25 182 VAL A C 1
ATOM 1378 O O . VAL A 1 182 ? -3.981 15.775 -5.308 1.00 91.25 182 VAL A O 1
ATOM 1381 N N . ALA A 1 183 ? -4.365 14.751 -3.337 1.00 91.75 183 ALA A N 1
ATOM 1382 C CA . ALA A 1 183 ? -5.704 14.263 -3.667 1.00 91.75 183 ALA A CA 1
ATOM 1383 C C . ALA A 1 183 ? -6.683 15.408 -3.951 1.00 91.75 183 ALA A C 1
ATOM 1385 O O . ALA A 1 183 ? -7.241 15.455 -5.042 1.00 91.75 183 ALA A O 1
ATOM 1386 N N . ASP A 1 184 ? -6.771 16.382 -3.043 1.00 87.69 184 ASP A N 1
ATOM 1387 C CA . ASP A 1 184 ? -7.620 17.572 -3.188 1.00 87.69 184 ASP A CA 1
ATOM 1388 C C . ASP A 1 184 ? -7.301 18.328 -4.489 1.00 87.69 184 ASP A C 1
ATOM 1390 O O . ASP A 1 184 ? -8.185 18.633 -5.285 1.00 87.69 184 ASP A O 1
ATOM 1394 N N . THR A 1 185 ? -6.008 18.503 -4.797 1.00 90.19 185 THR A N 1
ATOM 1395 C CA . THR A 1 185 ? -5.587 19.115 -6.068 1.00 90.19 185 THR A CA 1
ATOM 1396 C C . THR A 1 185 ? -5.967 18.253 -7.277 1.00 90.19 185 THR A C 1
ATOM 1398 O O . THR A 1 185 ? -6.355 18.787 -8.309 1.00 90.19 185 THR A O 1
ATOM 1401 N N . ILE A 1 186 ? -5.844 16.923 -7.213 1.00 94.75 186 ILE A N 1
ATOM 1402 C CA . ILE A 1 186 ? -6.286 16.051 -8.316 1.00 94.75 186 ILE A CA 1
ATOM 1403 C C . ILE A 1 186 ? -7.783 16.253 -8.564 1.00 94.75 186 ILE A C 1
ATOM 1405 O O . ILE A 1 186 ? -8.168 16.480 -9.711 1.00 94.75 186 ILE A O 1
ATOM 1409 N N . SER A 1 187 ? -8.603 16.202 -7.514 1.00 93.25 187 SER A N 1
ATOM 1410 C CA . SER A 1 187 ? -10.056 16.358 -7.599 1.00 93.25 187 SER A CA 1
ATOM 1411 C C . SER A 1 187 ? -10.452 17.738 -8.132 1.00 93.25 187 SER A C 1
ATOM 1413 O O . SER A 1 187 ? -11.244 17.810 -9.075 1.00 93.25 187 SER A O 1
ATOM 1415 N N . HIS A 1 188 ? -9.813 18.811 -7.650 1.00 91.44 188 HIS A N 1
ATOM 1416 C CA . HIS A 1 188 ? -9.979 20.188 -8.144 1.00 91.44 188 HIS A CA 1
ATOM 1417 C C . HIS A 1 188 ? -9.685 20.302 -9.646 1.00 91.44 188 HIS A C 1
ATOM 1419 O O . HIS A 1 188 ? -10.504 20.762 -10.446 1.00 91.44 188 HIS A O 1
ATOM 1425 N N . GLU A 1 189 ? -8.507 19.841 -10.068 1.00 90.62 189 GLU A N 1
ATOM 1426 C CA . GLU A 1 189 ? -8.052 19.991 -11.451 1.00 90.62 189 GLU A CA 1
ATOM 1427 C C . GLU A 1 189 ? -8.829 19.089 -12.419 1.00 90.62 189 GLU A C 1
ATOM 1429 O O . GLU A 1 189 ? -9.056 19.436 -13.582 1.00 90.62 189 GLU A O 1
ATOM 1434 N N . VAL A 1 190 ? -9.272 17.919 -11.959 1.00 93.31 190 VAL A N 1
ATOM 1435 C CA . VAL A 1 190 ? -10.211 17.078 -12.710 1.00 93.31 190 VAL A CA 1
ATOM 1436 C C . VAL A 1 190 ? -11.580 17.751 -12.801 1.00 93.31 190 VAL A C 1
ATOM 1438 O O . VAL A 1 190 ? -12.167 17.730 -13.886 1.00 93.31 190 VAL A O 1
ATOM 1441 N N . GLY A 1 191 ? -12.042 18.417 -11.739 1.00 90.94 191 GLY A N 1
ATOM 1442 C CA . GLY A 1 191 ? -13.265 19.220 -11.722 1.00 90.94 191 GLY A CA 1
ATOM 1443 C C . GLY A 1 191 ? -13.314 20.232 -12.867 1.00 90.94 191 GLY A C 1
ATOM 1444 O O . GLY A 1 191 ? -14.307 20.304 -13.593 1.00 90.94 191 GLY A O 1
ATOM 1445 N N . HIS A 1 192 ? -12.207 20.922 -13.153 1.00 85.69 192 HIS A N 1
ATOM 1446 C CA . HIS A 1 192 ? -12.110 21.786 -14.337 1.00 85.69 192 HIS A CA 1
ATOM 1447 C C . HIS A 1 192 ? -12.299 21.033 -15.658 1.00 85.69 192 HIS A C 1
ATOM 1449 O O . HIS A 1 192 ? -13.021 21.497 -16.542 1.00 85.69 192 HIS A O 1
ATOM 1455 N N . THR A 1 193 ? -11.721 19.842 -15.815 1.00 86.56 193 THR A N 1
ATOM 1456 C CA . THR A 1 193 ? -11.949 19.039 -17.033 1.00 86.56 193 THR A CA 1
ATOM 1457 C C . THR A 1 193 ? -13.397 18.551 -17.164 1.00 86.56 193 THR A C 1
ATOM 1459 O O . THR A 1 193 ? -13.833 18.206 -18.264 1.00 86.56 193 THR A O 1
ATOM 1462 N N . LEU A 1 194 ? -14.155 18.559 -16.067 1.00 88.88 194 LEU A N 1
ATOM 1463 C CA . LEU A 1 194 ? -15.585 18.256 -16.003 1.00 88.88 194 LEU A CA 1
ATOM 1464 C C . LEU A 1 194 ? -16.461 19.524 -16.043 1.00 88.88 194 LEU A C 1
ATOM 1466 O O . LEU A 1 194 ? -17.678 19.443 -15.923 1.00 88.88 194 LEU A O 1
ATOM 1470 N N . GLY A 1 195 ? -15.872 20.698 -16.277 1.00 81.81 195 GLY A N 1
ATOM 1471 C CA . GLY A 1 195 ? -16.623 21.939 -16.450 1.00 81.81 195 GLY A CA 1
ATOM 1472 C C . GLY A 1 195 ? -17.005 22.633 -15.145 1.00 81.81 195 GLY A C 1
ATOM 1473 O O . GLY A 1 195 ? -17.936 23.434 -15.151 1.00 81.81 195 GLY A O 1
ATOM 1474 N N . LEU A 1 196 ? -16.303 22.371 -14.042 1.00 85.62 196 LEU A N 1
ATOM 1475 C CA . LEU A 1 196 ? -16.444 23.140 -12.803 1.00 85.62 196 LEU A CA 1
ATOM 1476 C C . LEU A 1 196 ? -15.573 24.399 -12.815 1.00 85.62 196 LEU A C 1
ATOM 1478 O O . LEU A 1 196 ? -14.522 24.449 -13.463 1.00 85.62 196 LEU A O 1
ATOM 1482 N N . ALA A 1 197 ? -16.027 25.427 -12.104 1.00 79.50 197 ALA A N 1
ATOM 1483 C CA . ALA A 1 197 ? -15.324 26.694 -11.918 1.00 79.50 197 ALA A CA 1
ATOM 1484 C C . ALA A 1 197 ? -14.849 26.828 -10.469 1.00 79.50 197 ALA A C 1
ATOM 1486 O O . ALA A 1 197 ? -15.337 26.120 -9.597 1.00 79.50 197 ALA A O 1
ATOM 1487 N N . HIS A 1 198 ? -13.923 27.755 -10.207 1.00 81.81 198 HIS A N 1
ATOM 1488 C CA . HIS A 1 198 ? -13.536 28.054 -8.830 1.00 81.81 198 HIS A CA 1
ATOM 1489 C C . HIS A 1 198 ? -14.726 28.531 -8.008 1.00 81.81 198 HIS A C 1
ATOM 1491 O O . HIS A 1 198 ? -15.528 29.360 -8.452 1.00 81.81 198 HIS A O 1
ATOM 1497 N N . GLN A 1 199 ? -14.788 28.042 -6.779 1.00 80.69 199 GLN A N 1
ATOM 1498 C CA . GLN A 1 199 ? -15.767 28.464 -5.810 1.00 80.69 199 GLN A CA 1
ATOM 1499 C C . GLN A 1 199 ? -15.350 29.807 -5.220 1.00 80.69 199 GLN A C 1
ATOM 1501 O O . GLN A 1 199 ? -14.306 29.914 -4.596 1.00 80.69 199 GLN A O 1
ATOM 1506 N N . VAL A 1 200 ? -16.185 30.830 -5.377 1.00 78.06 200 VAL A N 1
ATOM 1507 C CA . VAL A 1 200 ? -15.840 32.224 -5.063 1.00 78.06 200 VAL A CA 1
ATOM 1508 C C . VAL A 1 200 ? -16.346 32.650 -3.687 1.00 78.06 200 VAL A C 1
ATOM 1510 O O . VAL A 1 200 ? -17.454 32.292 -3.285 1.00 78.06 200 VAL A O 1
ATOM 1513 N N . HIS A 1 201 ? -15.563 33.475 -2.987 1.00 78.38 201 HIS A N 1
ATOM 1514 C CA . HIS A 1 201 ? -15.968 34.137 -1.748 1.00 78.38 201 HIS A CA 1
ATOM 1515 C C . HIS A 1 201 ? -16.653 35.479 -2.028 1.00 78.38 201 HIS A C 1
ATOM 1517 O O . HIS A 1 201 ? -16.084 36.373 -2.669 1.00 78.38 201 HIS A O 1
ATOM 1523 N N . PHE A 1 202 ? -17.862 35.638 -1.493 1.00 78.44 202 PHE A N 1
ATOM 1524 C CA . PHE A 1 202 ? -18.656 36.857 -1.597 1.00 78.44 202 PHE A CA 1
ATOM 1525 C C . PHE A 1 202 ? -18.901 37.498 -0.231 1.00 78.44 202 PHE A C 1
ATOM 1527 O O . PHE A 1 202 ? -18.877 36.856 0.812 1.00 78.44 202 PHE A O 1
ATOM 1534 N N . THR A 1 203 ? -19.198 38.793 -0.251 1.00 80.00 203 THR A N 1
ATOM 1535 C CA . THR A 1 203 ? -19.854 39.476 0.870 1.00 80.00 203 THR A CA 1
ATOM 1536 C C . THR A 1 203 ? -21.298 38.984 1.021 1.00 80.00 203 THR A C 1
ATOM 1538 O O . THR A 1 203 ? -21.890 38.497 0.061 1.00 80.00 203 THR A O 1
ATOM 1541 N N . ALA A 1 204 ? -21.920 39.231 2.179 1.00 79.19 204 ALA A N 1
ATOM 1542 C CA . ALA A 1 204 ? -23.324 38.880 2.446 1.00 79.19 204 ALA A CA 1
ATOM 1543 C C . ALA A 1 204 ? -24.353 39.477 1.452 1.00 79.19 204 ALA A C 1
ATOM 1545 O O . ALA A 1 204 ? -25.493 39.035 1.410 1.00 79.19 204 ALA A O 1
ATOM 1546 N N . ASN A 1 205 ? -23.964 40.474 0.646 1.00 83.00 205 ASN A N 1
ATOM 1547 C CA . ASN A 1 205 ? -24.799 41.075 -0.402 1.00 83.00 205 ASN A CA 1
ATOM 1548 C C . ASN A 1 205 ? -24.373 40.639 -1.822 1.00 83.00 205 ASN A C 1
ATOM 1550 O O . ASN A 1 205 ? -24.619 41.363 -2.786 1.00 83.00 205 ASN A O 1
ATOM 1554 N N . CYS A 1 206 ? -23.673 39.508 -1.953 1.00 79.69 206 CYS A N 1
ATOM 1555 C CA . CYS A 1 206 ? -23.152 38.964 -3.212 1.00 79.69 206 CYS A CA 1
ATOM 1556 C C . CYS A 1 206 ? -22.182 39.877 -3.987 1.00 79.69 206 CYS A C 1
ATOM 1558 O O . CYS A 1 206 ? -22.053 39.786 -5.206 1.00 79.69 206 CYS A O 1
ATOM 1560 N N . GLY A 1 207 ? -21.450 40.747 -3.286 1.00 80.50 207 GLY A N 1
ATOM 1561 C CA . GLY A 1 207 ? -20.285 41.440 -3.848 1.00 80.50 207 GLY A CA 1
ATOM 1562 C C . GLY A 1 207 ? -19.038 40.552 -3.804 1.00 80.50 207 GLY A C 1
ATOM 1563 O O . GLY A 1 207 ? -18.744 40.004 -2.745 1.00 80.50 207 GLY A O 1
ATOM 1564 N N . PHE A 1 208 ? -18.318 40.425 -4.921 1.00 77.06 208 PHE A N 1
ATOM 1565 C CA . PHE A 1 208 ? -17.081 39.637 -5.042 1.00 77.06 208 PHE A CA 1
ATOM 1566 C C . PHE A 1 208 ? -16.000 40.076 -4.040 1.00 77.06 208 PHE A C 1
ATOM 1568 O O . PHE A 1 208 ? -15.754 41.276 -3.889 1.00 77.06 208 PHE A O 1
ATOM 1575 N N . ILE A 1 209 ? -15.331 39.112 -3.397 1.00 77.06 209 ILE A N 1
ATOM 1576 C CA . ILE A 1 209 ? -14.159 39.348 -2.538 1.00 77.06 209 ILE A CA 1
ATOM 1577 C C . ILE A 1 209 ? -12.910 38.722 -3.161 1.00 77.06 209 ILE A C 1
ATOM 1579 O O . ILE A 1 209 ? -11.947 39.432 -3.453 1.00 77.06 209 ILE A O 1
ATOM 1583 N N . PHE A 1 210 ? -12.912 37.397 -3.327 1.00 74.19 210 PHE A N 1
ATOM 1584 C CA . PHE A 1 210 ? -11.780 36.634 -3.848 1.00 74.19 210 PHE A CA 1
ATOM 1585 C C . PHE A 1 210 ? -12.251 35.329 -4.497 1.00 74.19 210 PHE A C 1
ATOM 1587 O O . PHE A 1 210 ? -13.279 34.776 -4.118 1.00 74.19 210 PHE A O 1
ATOM 1594 N N . GLU A 1 211 ? -11.488 34.853 -5.477 1.00 70.88 211 GLU A N 1
ATOM 1595 C CA . GLU A 1 211 ? -11.867 33.795 -6.416 1.00 70.88 211 GLU A CA 1
ATOM 1596 C C . GLU A 1 211 ? -11.911 32.382 -5.829 1.00 70.88 211 GLU A C 1
ATOM 1598 O O . GLU A 1 211 ? -12.725 31.596 -6.293 1.00 70.88 211 GLU A O 1
ATOM 1603 N N . TYR A 1 212 ? -11.092 32.078 -4.818 1.00 75.75 212 TYR A N 1
ATOM 1604 C CA . TYR A 1 212 ? -11.119 30.787 -4.129 1.00 75.75 212 TYR A CA 1
ATOM 1605 C C . TYR A 1 212 ? -11.667 30.959 -2.718 1.00 75.75 212 TYR A C 1
ATOM 1607 O O . TYR A 1 212 ? -11.105 31.687 -1.895 1.00 75.75 212 TYR A O 1
ATOM 1615 N N . HIS A 1 213 ? -12.774 30.292 -2.435 1.00 78.81 213 HIS A N 1
ATOM 1616 C CA . HIS A 1 213 ? -13.451 30.385 -1.162 1.00 78.81 213 HIS A CA 1
ATOM 1617 C C . HIS A 1 213 ? -12.575 29.760 -0.072 1.00 78.81 213 HIS A C 1
ATOM 1619 O O . HIS A 1 213 ? -12.210 28.596 -0.210 1.00 78.81 213 HIS A O 1
ATOM 1625 N N . PRO A 1 214 ? -12.213 30.499 0.994 1.00 79.69 214 PRO A N 1
ATOM 1626 C CA . PRO A 1 214 ? -11.444 29.942 2.101 1.00 79.69 214 PRO A CA 1
ATOM 1627 C C . PRO A 1 214 ? -12.221 28.831 2.807 1.00 79.69 214 PRO A C 1
ATOM 1629 O O . PRO A 1 214 ? -13.450 28.871 2.860 1.00 79.69 214 PRO A O 1
ATOM 1632 N N . THR A 1 215 ? -11.502 27.893 3.421 1.00 81.56 215 THR A N 1
ATOM 1633 C CA . THR A 1 215 ? -12.103 26.905 4.325 1.00 81.56 215 THR A CA 1
ATOM 1634 C C . THR A 1 215 ? -12.989 27.579 5.375 1.00 81.56 215 THR A C 1
ATOM 1636 O O . THR A 1 215 ? -12.613 28.612 5.943 1.00 81.56 215 THR A O 1
ATOM 1639 N N . ILE A 1 216 ? -14.142 26.982 5.666 1.00 82.25 216 ILE A N 1
ATOM 1640 C CA . ILE A 1 216 ? -15.107 27.476 6.653 1.00 82.25 216 ILE A CA 1
ATOM 1641 C C . ILE A 1 216 ? -14.944 26.672 7.945 1.00 82.25 216 ILE A C 1
ATOM 1643 O O . ILE A 1 216 ? -15.043 25.451 7.940 1.00 82.25 216 ILE A O 1
ATOM 1647 N N . GLY A 1 217 ? -14.711 27.349 9.069 1.00 81.25 217 GLY A N 1
ATOM 1648 C CA . GLY A 1 217 ? -14.517 26.688 10.364 1.00 81.25 217 GLY A CA 1
ATOM 1649 C C . GLY A 1 217 ? -13.126 26.064 10.549 1.00 81.25 217 GLY A C 1
ATOM 1650 O O . GLY A 1 217 ? -12.220 26.248 9.738 1.00 81.25 217 GLY A O 1
ATOM 1651 N N . THR A 1 218 ? -12.934 25.365 11.671 1.00 77.12 218 THR A N 1
ATOM 1652 C CA . THR A 1 218 ? -11.679 24.693 12.051 1.00 77.12 218 THR A CA 1
ATOM 1653 C C . THR A 1 218 ? -11.961 23.336 12.705 1.00 77.12 218 THR A C 1
ATOM 1655 O O . THR A 1 218 ? -13.076 23.081 13.154 1.00 77.12 218 THR A O 1
ATOM 1658 N N . GLY A 1 219 ? -10.940 22.475 12.795 1.00 77.44 219 GLY A N 1
ATOM 1659 C CA . GLY A 1 219 ? -11.054 21.147 13.411 1.00 77.44 219 GLY A CA 1
ATOM 1660 C C . GLY A 1 219 ? -11.640 20.078 12.474 1.00 77.44 219 GLY A C 1
ATOM 1661 O O . GLY A 1 219 ? -11.708 20.319 11.268 1.00 77.44 219 GLY A O 1
ATOM 1662 N N . PRO A 1 220 ? -12.053 18.914 13.016 1.00 79.00 220 PRO A N 1
ATOM 1663 C CA . PRO A 1 220 ? -12.512 17.757 12.235 1.00 79.00 220 PRO A CA 1
ATOM 1664 C C . PRO A 1 220 ? -13.742 17.991 11.352 1.00 79.00 220 PRO A C 1
ATOM 1666 O O . PRO A 1 220 ? -13.901 17.328 10.337 1.00 79.00 220 PRO A O 1
ATOM 1669 N N . LEU A 1 221 ? -14.590 18.957 11.715 1.00 82.12 221 LEU A N 1
ATOM 1670 C CA . LEU A 1 221 ? -15.772 19.361 10.941 1.00 82.12 221 LEU A CA 1
ATOM 1671 C C . LEU A 1 221 ? -15.574 20.686 10.190 1.00 82.12 221 LEU A C 1
ATOM 1673 O O . LEU A 1 221 ? -16.532 21.270 9.678 1.00 82.12 221 LEU A O 1
ATOM 1677 N N . GLY A 1 222 ? -14.345 21.215 10.159 1.00 85.12 222 GLY A N 1
ATOM 1678 C CA . GLY A 1 222 ? -14.012 22.337 9.286 1.00 85.12 222 GLY A CA 1
ATOM 1679 C C . GLY A 1 222 ? -14.259 21.940 7.834 1.00 85.12 222 GLY A C 1
ATOM 1680 O O . GLY A 1 222 ? -14.001 20.806 7.456 1.00 85.12 222 GLY A O 1
ATOM 1681 N N . PHE A 1 223 ? -14.759 22.848 7.013 1.00 85.19 223 PHE A N 1
ATOM 1682 C CA . PHE A 1 223 ? -15.224 22.516 5.677 1.00 85.19 223 PHE A CA 1
ATOM 1683 C C . PHE A 1 223 ? -14.334 23.128 4.589 1.00 85.19 223 PHE A C 1
ATOM 1685 O O . PHE A 1 223 ? -14.050 24.331 4.611 1.00 85.19 223 PHE A O 1
ATOM 1692 N N . GLY A 1 224 ? -13.882 22.288 3.660 1.00 84.69 224 GLY A N 1
ATOM 1693 C CA . GLY A 1 224 ? -13.041 22.645 2.522 1.00 84.69 224 GLY A CA 1
ATOM 1694 C C . GLY A 1 224 ? -13.792 22.395 1.222 1.00 84.69 224 GLY A C 1
ATOM 1695 O O . GLY A 1 224 ? -14.194 21.278 0.927 1.00 84.69 224 GLY A O 1
ATOM 1696 N N . GLN A 1 225 ? -14.006 23.445 0.437 1.00 84.50 225 GLN A N 1
ATOM 1697 C CA . GLN A 1 225 ? -14.591 23.310 -0.893 1.00 84.50 225 GLN A CA 1
ATOM 1698 C C . GLN A 1 225 ? -13.543 22.708 -1.843 1.00 84.50 225 GLN A C 1
ATOM 1700 O O . GLN A 1 225 ? -12.489 23.329 -2.004 1.00 84.50 225 GLN A O 1
ATOM 1705 N N . ILE A 1 226 ? -13.852 21.603 -2.537 1.00 87.69 226 ILE A N 1
ATOM 1706 C CA . ILE A 1 226 ? -12.933 20.995 -3.528 1.00 87.69 226 ILE A CA 1
ATOM 1707 C C . ILE A 1 226 ? -12.548 21.996 -4.624 1.00 87.69 226 ILE A C 1
ATOM 1709 O O . ILE A 1 226 ? -11.387 22.078 -4.989 1.00 87.69 226 ILE A O 1
ATOM 1713 N N . MET A 1 227 ? -13.497 22.803 -5.120 1.00 86.00 227 MET A N 1
ATOM 1714 C CA . MET A 1 227 ? -13.221 23.861 -6.109 1.00 86.00 227 MET A CA 1
ATOM 1715 C C . MET A 1 227 ? -12.798 25.201 -5.479 1.00 86.00 227 MET A C 1
ATOM 1717 O O . MET A 1 227 ? -12.723 26.225 -6.165 1.00 86.00 227 MET A O 1
ATOM 1721 N N . GLY A 1 228 ? -12.588 25.243 -4.163 1.00 80.38 228 GLY A N 1
ATOM 1722 C CA . GLY A 1 228 ? -12.207 26.437 -3.420 1.00 80.38 228 GLY A CA 1
ATOM 1723 C C . GLY A 1 228 ? -10.781 26.356 -2.898 1.00 80.38 228 GLY A C 1
ATOM 1724 O O . GLY A 1 228 ? -9.859 25.917 -3.574 1.00 80.38 228 GLY A O 1
ATOM 1725 N N . PHE A 1 229 ? -10.575 26.887 -1.702 1.00 73.12 229 PHE A N 1
ATOM 1726 C CA . PHE A 1 229 ? -9.256 27.084 -1.128 1.00 73.12 229 PHE A CA 1
ATOM 1727 C C . PHE A 1 229 ? -8.995 26.084 0.005 1.00 73.12 229 PHE A C 1
ATOM 1729 O O . PHE A 1 229 ? -8.827 26.476 1.161 1.00 73.12 229 PHE A O 1
ATOM 1736 N N . GLY A 1 230 ? -9.014 24.791 -0.331 1.00 59.78 230 GLY A N 1
ATOM 1737 C CA . GLY A 1 230 ? -9.065 23.691 0.636 1.00 59.78 230 GLY A CA 1
ATOM 1738 C C . GLY A 1 230 ? -7.863 23.587 1.581 1.00 59.78 230 GLY A C 1
ATOM 1739 O O . GLY A 1 230 ? -8.044 23.317 2.766 1.00 59.78 230 GLY A O 1
ATOM 1740 N N . LEU A 1 231 ? -6.624 23.813 1.118 1.00 59.22 231 LEU A N 1
ATOM 1741 C CA . LEU A 1 231 ? -5.431 23.386 1.872 1.00 59.22 231 LEU A CA 1
ATOM 1742 C C . LEU A 1 231 ? -4.247 24.359 1.769 1.00 59.22 231 LEU A C 1
ATOM 1744 O O . LEU A 1 231 ? -3.358 24.183 0.939 1.00 59.22 231 LEU A O 1
ATOM 1748 N N . GLN A 1 232 ? -4.168 25.364 2.653 1.00 48.69 232 GLN A N 1
ATOM 1749 C CA . GLN A 1 232 ? -3.026 26.297 2.643 1.00 48.69 232 GLN A CA 1
ATOM 1750 C C . GLN A 1 232 ? -1.874 25.969 3.606 1.00 48.69 232 GLN A C 1
ATOM 1752 O O . GLN A 1 232 ? -0.825 26.576 3.442 1.00 48.69 232 GLN A O 1
ATOM 1757 N N . ASP A 1 233 ? -1.985 25.036 4.566 1.00 43.00 233 ASP A N 1
ATOM 1758 C CA . ASP A 1 233 ? -0.956 24.982 5.632 1.00 43.00 233 ASP A CA 1
ATOM 1759 C C . ASP A 1 233 ? -0.643 23.615 6.286 1.00 43.00 233 ASP A C 1
ATOM 1761 O O . ASP A 1 233 ? -0.091 23.590 7.381 1.00 43.00 233 ASP A O 1
ATOM 1765 N N . ASN A 1 234 ? -0.937 22.454 5.677 1.00 48.44 234 ASN A N 1
ATOM 1766 C CA . ASN A 1 234 ? -0.729 21.132 6.330 1.00 48.44 234 ASN A CA 1
ATOM 1767 C C . ASN A 1 234 ? -1.469 20.967 7.689 1.00 48.44 234 ASN A C 1
ATOM 1769 O O . ASN A 1 234 ? -1.210 20.017 8.425 1.00 48.44 234 ASN A O 1
ATOM 1773 N N . LEU A 1 235 ? -2.380 21.888 8.025 1.00 46.62 235 LEU A N 1
ATOM 1774 C CA . LEU A 1 235 ? -3.125 21.963 9.290 1.00 46.62 235 LEU A CA 1
ATOM 1775 C C . LEU A 1 235 ? -4.624 21.700 9.121 1.00 46.62 235 LEU A C 1
ATOM 1777 O O . LEU A 1 235 ? -5.364 21.715 10.102 1.00 46.62 235 LEU A O 1
ATOM 1781 N N . TYR A 1 236 ? -5.082 21.499 7.889 1.00 59.34 236 TYR A N 1
ATOM 1782 C CA . TYR A 1 236 ? -6.470 21.163 7.638 1.00 59.34 236 TYR A CA 1
ATOM 1783 C C . TYR A 1 236 ? -6.737 19.734 8.105 1.00 59.34 236 TYR A C 1
ATOM 1785 O O . TYR A 1 236 ? -6.066 18.794 7.681 1.00 59.34 236 TYR A O 1
ATOM 1793 N N . GLN A 1 237 ? -7.687 19.606 9.021 1.00 62.44 237 GLN A N 1
ATOM 1794 C CA . GLN A 1 237 ? -8.120 18.340 9.611 1.00 62.44 237 GLN A CA 1
ATOM 1795 C C . GLN A 1 237 ? -9.603 18.074 9.327 1.00 62.44 237 GLN A C 1
ATOM 1797 O O . GLN A 1 237 ? -10.176 17.215 9.979 1.00 62.44 237 GLN A O 1
ATOM 1802 N N . GLY A 1 238 ? -10.216 18.847 8.425 1.00 75.31 238 GLY A N 1
ATOM 1803 C CA . GLY A 1 238 ? -11.659 18.884 8.204 1.00 75.31 238 GLY A CA 1
ATOM 1804 C C . GLY A 1 238 ? -12.163 18.008 7.051 1.00 75.31 238 GLY A C 1
ATOM 1805 O O . GLY A 1 238 ? -11.407 17.233 6.472 1.00 75.31 238 GLY A O 1
ATOM 1806 N N . ILE A 1 239 ? -13.439 18.191 6.712 1.00 85.19 239 ILE A N 1
ATOM 1807 C CA . ILE A 1 239 ? -14.188 17.529 5.638 1.00 85.19 239 ILE A CA 1
ATOM 1808 C C . ILE A 1 239 ? -14.071 18.292 4.303 1.00 85.19 239 ILE A C 1
ATOM 1810 O O . ILE A 1 239 ? -14.525 19.440 4.213 1.00 85.19 239 ILE A O 1
ATOM 1814 N N . SER A 1 240 ? -13.554 17.644 3.252 1.00 84.56 240 SER A N 1
ATOM 1815 C CA . SER A 1 240 ? -13.585 18.178 1.878 1.00 84.56 240 SER A CA 1
ATOM 1816 C C . SER A 1 240 ? -14.783 17.628 1.104 1.00 84.56 240 SER A C 1
ATOM 1818 O O . SER A 1 240 ? -15.025 16.428 1.153 1.00 84.56 240 SER A O 1
ATOM 1820 N N . ASN A 1 241 ? -15.556 18.477 0.422 1.00 86.44 241 ASN A N 1
ATOM 1821 C CA . ASN A 1 241 ? -16.678 18.027 -0.416 1.00 86.44 241 ASN A CA 1
ATOM 1822 C C . ASN A 1 241 ? -17.034 19.064 -1.504 1.00 86.44 241 ASN A C 1
ATOM 1824 O O . ASN A 1 241 ? -16.550 20.205 -1.504 1.00 86.44 241 ASN A O 1
ATOM 1828 N N . TRP A 1 242 ? -17.896 18.672 -2.441 1.00 86.69 242 TRP A N 1
ATOM 1829 C CA . TRP A 1 242 ? -18.477 19.535 -3.468 1.00 86.69 242 TRP A CA 1
ATOM 1830 C C . TRP A 1 242 ? -19.368 20.603 -2.826 1.00 86.69 242 TRP A C 1
ATOM 1832 O O . TRP A 1 242 ? -20.110 20.330 -1.882 1.00 86.69 242 TRP A O 1
ATOM 1842 N N . TRP A 1 243 ? -19.296 21.843 -3.315 1.00 81.75 243 TRP A N 1
ATOM 1843 C CA . TRP A 1 243 ? -19.959 22.973 -2.661 1.00 81.75 243 TRP A CA 1
ATOM 1844 C C . TRP A 1 243 ? -21.073 23.591 -3.505 1.00 81.75 243 TRP A C 1
ATOM 1846 O O . TRP A 1 243 ? -21.116 23.504 -4.733 1.00 81.75 243 TRP A O 1
ATOM 1856 N N . SER A 1 244 ? -21.985 24.252 -2.794 1.00 77.88 244 SER A N 1
ATOM 1857 C CA . SER A 1 244 ? -23.078 25.048 -3.333 1.00 77.88 244 SER A CA 1
ATOM 1858 C C . SER A 1 244 ? -22.802 26.539 -3.140 1.00 77.88 244 SER A C 1
ATOM 1860 O O . SER A 1 244 ? -22.885 27.070 -2.031 1.00 77.88 244 SER A O 1
ATOM 1862 N N . GLN A 1 245 ? -22.518 27.261 -4.218 1.00 76.25 245 GLN A N 1
ATOM 1863 C CA . GLN A 1 245 ? -22.387 28.712 -4.188 1.00 76.25 245 GLN A CA 1
ATOM 1864 C C . GLN A 1 245 ? -23.737 29.397 -3.958 1.00 76.25 245 GLN A C 1
ATOM 1866 O O . GLN A 1 245 ? -24.560 29.447 -4.862 1.00 76.25 245 GLN A O 1
ATOM 1871 N N . GLU A 1 246 ? -23.933 30.025 -2.797 1.00 72.44 246 GLU A N 1
ATOM 1872 C CA . GLU A 1 246 ? -25.185 30.733 -2.477 1.00 72.44 246 GLU A CA 1
ATOM 1873 C C . GLU A 1 246 ? -25.474 31.938 -3.396 1.00 72.44 246 GLU A C 1
ATOM 1875 O O . GLU A 1 246 ? -26.630 32.262 -3.676 1.00 72.44 246 GLU A O 1
ATOM 1880 N N . CYS A 1 247 ? -24.432 32.628 -3.868 1.00 77.81 247 CYS A N 1
ATOM 1881 C CA . CYS A 1 247 ? -24.569 33.839 -4.676 1.00 77.81 247 CYS A CA 1
ATOM 1882 C C . CYS A 1 247 ? -24.647 33.548 -6.184 1.00 77.81 247 CYS A C 1
ATOM 1884 O O . CYS A 1 247 ? -23.914 32.695 -6.677 1.00 77.81 247 CYS A O 1
ATOM 1886 N N . PRO A 1 248 ? -25.453 34.302 -6.961 1.00 72.88 248 PRO A N 1
ATOM 1887 C CA . PRO A 1 248 ? -25.520 34.114 -8.404 1.00 72.88 248 PRO A CA 1
ATOM 1888 C C . PRO A 1 248 ? -24.184 34.362 -9.107 1.00 72.88 248 PRO A C 1
ATOM 1890 O O . PRO A 1 248 ? -23.580 35.424 -8.926 1.00 72.88 248 PRO A O 1
ATOM 1893 N N . HIS A 1 249 ? -23.769 33.446 -9.986 1.00 69.81 249 HIS A N 1
ATOM 1894 C CA . HIS A 1 249 ? -22.560 33.657 -10.779 1.00 69.81 249 HIS A CA 1
ATOM 1895 C C . HIS A 1 249 ? -22.760 34.812 -11.781 1.00 69.81 249 HIS A C 1
ATOM 1897 O O . HIS A 1 249 ? -23.671 34.741 -12.614 1.00 69.81 249 HIS A O 1
ATOM 1903 N N . PRO A 1 250 ? -21.907 35.855 -11.806 1.00 58.12 250 PRO A N 1
ATOM 1904 C CA . PRO A 1 250 ? -22.180 37.059 -12.606 1.00 58.12 250 PRO A CA 1
ATOM 1905 C C . PRO A 1 250 ? -22.214 36.861 -14.125 1.00 58.12 250 PRO A C 1
ATOM 1907 O O . PRO A 1 250 ? -22.824 37.665 -14.826 1.00 58.12 250 PRO A O 1
ATOM 1910 N N . GLN A 1 251 ? -21.577 35.801 -14.634 1.00 59.38 251 GLN A N 1
ATOM 1911 C CA . GLN A 1 251 ? -21.576 35.450 -16.062 1.00 59.38 251 GLN A CA 1
ATOM 1912 C C . GLN A 1 251 ? -22.613 34.382 -16.454 1.00 59.38 251 GLN A C 1
ATOM 1914 O O . GLN A 1 251 ? -23.078 34.392 -17.590 1.00 59.38 251 GLN A O 1
ATOM 1919 N N . TYR A 1 252 ? -22.965 33.466 -15.546 1.00 63.66 252 TYR A N 1
ATOM 1920 C CA . TYR A 1 252 ? -23.743 32.260 -15.878 1.00 63.66 252 TYR A CA 1
ATOM 1921 C C . TYR A 1 252 ? -25.138 32.253 -15.226 1.00 63.66 252 TYR A C 1
ATOM 1923 O O . TYR A 1 252 ? -26.017 31.536 -15.692 1.00 63.66 252 TYR A O 1
ATOM 1931 N N . GLY A 1 253 ? -25.382 33.137 -14.247 1.00 65.06 253 GLY A N 1
ATOM 1932 C CA . GLY A 1 253 ? -26.653 33.269 -13.534 1.00 65.06 253 GLY A CA 1
ATOM 1933 C C . GLY A 1 253 ? -26.902 32.138 -12.530 1.00 65.06 253 GLY A C 1
ATOM 1934 O O . GLY A 1 253 ? -26.366 31.051 -12.679 1.00 65.06 253 GLY A O 1
ATOM 1935 N N . GLY A 1 254 ? -27.731 32.409 -11.513 1.00 68.12 254 GLY A N 1
ATOM 1936 C CA . GLY A 1 254 ? -28.126 31.433 -10.482 1.00 68.12 254 GLY A CA 1
ATOM 1937 C C . GLY A 1 254 ? -26.993 30.966 -9.542 1.00 68.12 254 GLY A C 1
ATOM 1938 O O . GLY A 1 254 ? -25.817 31.171 -9.851 1.00 68.12 254 GLY A O 1
ATOM 1939 N N . PRO A 1 255 ? -27.334 30.398 -8.369 1.00 69.44 255 PRO A N 1
ATOM 1940 C CA . PRO A 1 255 ? -26.4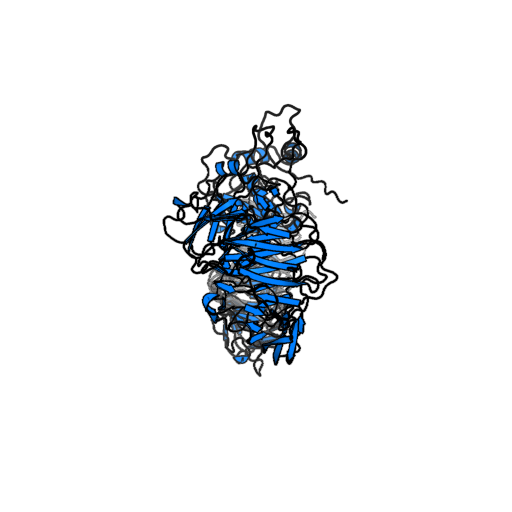24 29.581 -7.560 1.00 69.44 255 PRO A CA 1
ATOM 1941 C C . PRO A 1 255 ? -25.780 28.464 -8.395 1.00 69.44 255 PRO A C 1
ATOM 1943 O O . PRO A 1 255 ? -26.445 27.881 -9.252 1.00 69.44 255 PRO A O 1
ATOM 1946 N N . LEU A 1 256 ? -24.498 28.177 -8.162 1.00 76.12 256 LEU A N 1
ATOM 1947 C CA . LEU A 1 256 ? -23.782 27.068 -8.802 1.00 76.12 256 LEU A CA 1
ATOM 1948 C C . LEU A 1 256 ? -23.612 25.927 -7.803 1.00 76.12 256 LEU A C 1
ATOM 1950 O O . LEU A 1 256 ? -23.100 26.148 -6.708 1.00 76.12 256 LEU A O 1
ATOM 1954 N N . HIS A 1 257 ? -24.004 24.721 -8.201 1.00 83.00 257 HIS A N 1
ATOM 1955 C CA . HIS A 1 257 ? -23.853 23.509 -7.402 1.00 83.00 257 HIS A CA 1
ATOM 1956 C C . HIS A 1 257 ? -22.891 22.562 -8.118 1.00 83.00 257 HIS A C 1
ATOM 1958 O O . HIS A 1 257 ? -23.240 22.008 -9.163 1.00 83.00 257 HIS A O 1
ATOM 1964 N N . ASP A 1 258 ? -21.689 22.369 -7.570 1.00 87.00 258 ASP A N 1
ATOM 1965 C CA . ASP A 1 258 ? -20.661 21.525 -8.198 1.00 87.00 258 ASP A CA 1
ATOM 1966 C C . ASP A 1 258 ? -21.174 20.097 -8.435 1.00 87.00 258 ASP A C 1
ATOM 1968 O O . ASP A 1 258 ? -21.011 19.542 -9.522 1.00 87.00 258 ASP A O 1
ATOM 1972 N N . PHE A 1 259 ? -21.889 19.540 -7.454 1.00 86.56 259 PHE A N 1
ATOM 1973 C CA . PHE A 1 259 ? -22.495 18.213 -7.537 1.00 86.56 259 PHE A CA 1
ATOM 1974 C C . PHE A 1 259 ? -23.521 18.091 -8.683 1.00 86.56 259 PHE A C 1
ATOM 1976 O O . PHE A 1 259 ? -23.494 17.139 -9.469 1.00 86.56 259 PHE A O 1
ATOM 1983 N N . GLU A 1 260 ? -24.412 19.075 -8.837 1.00 85.25 260 GLU A N 1
ATOM 1984 C CA . GLU A 1 260 ? -25.394 19.091 -9.933 1.00 85.25 260 GLU A CA 1
ATOM 1985 C C . GLU A 1 260 ? -24.708 19.262 -11.296 1.00 85.25 260 GLU A C 1
ATOM 1987 O O . GLU A 1 260 ? -25.093 18.655 -12.296 1.00 85.25 260 GLU A O 1
ATOM 1992 N N . LEU A 1 261 ? -23.656 20.077 -11.362 1.00 86.31 261 LEU A N 1
ATOM 1993 C CA . LEU A 1 261 ? -22.882 20.258 -12.585 1.00 86.31 261 LEU A CA 1
ATOM 1994 C C . LEU A 1 261 ? -22.148 18.974 -12.985 1.00 86.31 261 LEU A C 1
ATOM 1996 O O . LEU A 1 261 ? -22.150 18.638 -14.171 1.00 86.31 261 LEU A O 1
ATOM 2000 N N . LEU A 1 262 ? -21.583 18.240 -12.022 1.00 89.38 262 LEU A N 1
ATOM 2001 C CA . LEU A 1 262 ? -20.925 16.949 -12.237 1.00 89.38 262 LEU A CA 1
ATOM 2002 C C . LEU A 1 262 ? -21.906 15.846 -12.647 1.00 89.38 262 LEU A C 1
ATOM 2004 O O . LEU A 1 262 ? -21.620 15.113 -13.595 1.00 89.38 262 LEU A O 1
ATOM 2008 N N . SER A 1 263 ? -23.078 15.760 -12.012 1.00 88.38 263 SER A N 1
ATOM 2009 C CA . SER A 1 263 ? -24.117 14.773 -12.367 1.00 88.38 263 SER A CA 1
ATOM 2010 C C . SER A 1 263 ? -24.716 15.007 -13.763 1.00 88.38 263 SER A C 1
ATOM 2012 O O . SER A 1 263 ? -25.196 14.078 -14.413 1.00 88.38 263 SER A O 1
ATOM 2014 N N . ASN A 1 264 ? -24.600 16.228 -14.299 1.00 87.69 264 ASN A N 1
ATOM 2015 C CA . ASN A 1 264 ? -24.878 16.506 -15.710 1.00 87.69 264 ASN A CA 1
ATOM 2016 C C . ASN A 1 264 ? -23.781 15.990 -16.665 1.00 87.69 264 ASN A C 1
ATOM 2018 O O . ASN A 1 264 ? -24.040 15.827 -17.858 1.00 87.69 264 ASN A O 1
ATOM 2022 N N . GLN A 1 265 ? -22.566 15.712 -16.177 1.00 88.06 265 GLN A N 1
ATOM 2023 C CA . GLN A 1 265 ? -21.462 15.182 -16.989 1.00 88.06 265 GLN A CA 1
ATOM 2024 C C . GLN A 1 265 ? -21.372 13.656 -16.977 1.00 88.06 265 GLN A C 1
ATOM 2026 O O . GLN A 1 265 ? -20.986 13.059 -17.991 1.00 88.06 265 GLN A O 1
ATOM 2031 N N . VAL A 1 266 ? -21.687 13.024 -15.849 1.00 91.31 266 VAL A N 1
ATOM 2032 C CA . VAL A 1 266 ? -21.597 11.577 -15.621 1.00 91.31 266 VAL A CA 1
ATOM 2033 C C . VAL A 1 266 ? -22.742 11.133 -14.721 1.00 91.31 266 VAL A C 1
ATOM 2035 O O . VAL A 1 266 ? -23.124 11.852 -13.804 1.00 91.31 266 VAL A O 1
ATOM 2038 N N . VAL A 1 267 ? -23.315 9.965 -15.005 1.00 92.56 267 VAL A N 1
ATOM 2039 C CA . VAL A 1 267 ? -24.409 9.425 -14.189 1.00 92.56 267 VAL A CA 1
ATOM 2040 C C . VAL A 1 267 ? -23.918 9.099 -12.778 1.00 92.56 267 VAL A C 1
ATOM 2042 O O . VAL A 1 267 ? -22.764 8.703 -12.591 1.00 92.56 267 VAL A O 1
ATOM 2045 N N . LEU A 1 268 ? -24.806 9.249 -11.800 1.00 91.75 268 LEU A N 1
ATOM 2046 C CA . LEU A 1 268 ? -24.572 8.781 -10.439 1.00 91.75 268 LEU A CA 1
ATOM 2047 C C . LEU A 1 268 ? -24.555 7.250 -10.399 1.00 91.75 268 LEU A C 1
ATOM 2049 O O . LEU A 1 268 ? -25.114 6.584 -11.284 1.00 91.75 268 LEU A O 1
ATOM 2053 N N . LEU A 1 269 ? -23.889 6.689 -9.395 1.00 91.12 269 LEU A N 1
ATOM 2054 C CA . LEU A 1 269 ? -24.043 5.272 -9.088 1.00 91.12 269 LEU A CA 1
ATOM 2055 C C . LEU A 1 269 ? -25.483 4.993 -8.622 1.00 91.12 269 LEU A C 1
ATOM 2057 O O . LEU A 1 269 ? -26.125 5.878 -8.060 1.00 91.12 269 LEU A O 1
ATOM 2061 N N . PRO A 1 270 ? -26.026 3.789 -8.880 1.00 89.31 270 PRO A N 1
ATOM 2062 C CA . PRO A 1 270 ? -27.304 3.397 -8.301 1.00 89.31 270 PRO A CA 1
ATOM 2063 C C . PRO A 1 270 ? -27.246 3.426 -6.773 1.00 89.31 270 PRO A C 1
ATOM 2065 O O . PRO A 1 270 ? -26.253 2.967 -6.212 1.00 89.31 270 PRO A O 1
ATOM 2068 N N . ASP A 1 271 ? -28.336 3.887 -6.158 1.00 88.50 271 ASP A N 1
ATOM 2069 C CA . ASP A 1 271 ? -28.565 3.859 -4.710 1.00 88.50 271 ASP A CA 1
ATOM 2070 C C . ASP A 1 271 ? -28.256 2.462 -4.136 1.00 88.50 271 ASP A C 1
ATOM 2072 O O . ASP A 1 271 ? -28.796 1.451 -4.614 1.00 88.50 271 ASP A O 1
ATOM 2076 N N . ASP A 1 272 ? -27.330 2.393 -3.180 1.00 88.56 272 ASP A N 1
ATOM 2077 C CA . ASP A 1 272 ? -26.808 1.141 -2.633 1.00 88.56 272 ASP A CA 1
ATOM 2078 C C . ASP A 1 272 ? -27.613 0.650 -1.424 1.00 88.56 272 ASP A C 1
ATOM 2080 O O . ASP A 1 272 ? -27.728 -0.569 -1.218 1.00 88.56 272 ASP A O 1
ATOM 2084 N N . PHE A 1 273 ? -28.264 1.564 -0.702 1.00 90.31 273 PHE A N 1
ATOM 2085 C CA . PHE A 1 273 ? -29.180 1.261 0.385 1.00 90.31 273 PHE A CA 1
ATOM 2086 C C . PHE A 1 273 ? -30.466 2.082 0.299 1.00 90.31 273 PHE A C 1
ATOM 2088 O O . PHE A 1 273 ? -30.471 3.267 0.038 1.00 90.31 273 PHE A O 1
ATOM 2095 N N . PRO A 1 274 ? -31.622 1.481 0.599 1.00 88.81 274 PRO A N 1
ATOM 2096 C CA . PRO A 1 274 ? -32.890 2.154 0.401 1.00 88.81 274 PRO A CA 1
ATOM 2097 C C . PRO A 1 274 ? -33.107 3.310 1.382 1.00 88.81 274 PRO A C 1
ATOM 2099 O O . PRO A 1 274 ? -32.984 3.162 2.597 1.00 88.81 274 PRO A O 1
ATOM 2102 N N . ASN A 1 275 ? -33.701 4.370 0.851 1.00 88.56 275 ASN A N 1
ATOM 2103 C CA . ASN A 1 275 ? -34.170 5.564 1.555 1.00 88.56 275 ASN A CA 1
ATOM 2104 C C . ASN A 1 275 ? -35.325 5.382 2.570 1.00 88.56 275 ASN A C 1
ATOM 2106 O O . ASN A 1 275 ? -35.883 6.356 3.085 1.00 88.56 275 ASN A O 1
ATOM 2110 N N . SER A 1 276 ? -35.735 4.146 2.887 1.00 82.38 276 SER A N 1
ATOM 2111 C CA . SER A 1 276 ? -36.810 3.904 3.863 1.00 82.38 276 SER A CA 1
ATOM 2112 C C . SER A 1 276 ? -36.654 2.606 4.656 1.00 82.38 276 SER A C 1
ATOM 2114 O O . SER A 1 276 ? -36.343 1.556 4.096 1.00 82.38 276 SER A O 1
ATOM 2116 N N . ALA A 1 277 ? -37.007 2.657 5.946 1.00 71.88 277 ALA A N 1
ATOM 2117 C CA . ALA A 1 277 ? -36.982 1.505 6.855 1.00 71.88 277 ALA A CA 1
ATOM 2118 C C . ALA A 1 277 ? -37.810 0.311 6.347 1.00 71.88 277 ALA A C 1
ATOM 2120 O O . ALA A 1 277 ? -37.387 -0.836 6.438 1.00 71.88 277 ALA A O 1
ATOM 2121 N N . SER A 1 278 ? -38.974 0.567 5.736 1.00 69.06 278 SER A N 1
ATOM 2122 C CA . SER A 1 278 ? -39.831 -0.492 5.178 1.00 69.06 278 SER A CA 1
ATOM 2123 C C . SER A 1 278 ? -39.181 -1.282 4.042 1.00 69.06 278 SER A C 1
ATOM 2125 O O . SER A 1 278 ? -39.656 -2.365 3.705 1.00 69.06 278 SER A O 1
ATOM 2127 N N . LEU A 1 279 ? -38.135 -0.722 3.433 1.00 63.38 279 LEU A N 1
ATOM 2128 C CA . LEU A 1 279 ? -37.392 -1.328 2.339 1.00 63.38 279 LEU A CA 1
ATOM 2129 C C . LEU A 1 279 ? -35.985 -1.766 2.755 1.00 63.38 279 LEU A C 1
ATOM 2131 O O . LEU A 1 279 ? -35.328 -2.371 1.916 1.00 63.38 279 LEU A O 1
ATOM 2135 N N . ALA A 1 280 ? -35.557 -1.511 4.005 1.00 60.97 280 ALA A N 1
ATOM 2136 C CA . ALA A 1 280 ? -34.242 -1.853 4.554 1.00 60.97 280 ALA A CA 1
ATOM 2137 C C . ALA A 1 280 ? -33.891 -3.325 4.264 1.00 60.97 280 ALA A C 1
ATOM 2139 O O . ALA A 1 280 ? -34.338 -4.240 4.961 1.00 60.97 280 ALA A O 1
ATOM 2140 N N . SER A 1 281 ? -33.112 -3.522 3.195 1.00 58.53 281 SER A N 1
ATOM 2141 C CA . SER A 1 281 ? -32.785 -4.790 2.532 1.00 58.53 281 SER A CA 1
ATOM 2142 C C . SER A 1 281 ? -33.969 -5.624 1.979 1.00 58.53 281 SER A C 1
ATOM 2144 O O . SER A 1 281 ? -34.704 -6.270 2.733 1.00 58.53 281 SER A O 1
ATOM 2146 N N . PRO A 1 282 ? -34.080 -5.765 0.642 1.00 51.06 282 PRO A N 1
ATOM 2147 C CA . PRO A 1 282 ? -34.894 -6.800 -0.003 1.00 51.06 282 PRO A CA 1
ATOM 2148 C C . PRO A 1 282 ? -34.381 -8.248 0.190 1.00 51.06 282 PRO A C 1
ATOM 2150 O O . PRO A 1 282 ? -35.130 -9.180 -0.108 1.00 51.06 282 PRO A O 1
ATOM 2153 N N . GLU A 1 283 ? -33.142 -8.464 0.670 1.00 49.38 283 GLU A N 1
ATOM 2154 C CA . GLU A 1 283 ? -32.451 -9.777 0.665 1.00 49.38 283 GLU A CA 1
ATOM 2155 C C . GLU A 1 283 ? -31.943 -10.295 2.036 1.00 49.38 283 GLU A C 1
ATOM 2157 O O . GLU A 1 283 ? -31.292 -11.337 2.100 1.00 49.38 283 GLU A O 1
ATOM 2162 N N . GLY A 1 284 ? -32.283 -9.654 3.159 1.00 62.41 284 GLY A N 1
ATOM 2163 C CA . GLY A 1 284 ? -31.891 -10.105 4.507 1.00 62.41 284 GLY A CA 1
ATOM 2164 C C . GLY A 1 284 ? -30.780 -9.279 5.168 1.00 62.41 284 GLY A C 1
ATOM 2165 O O . GLY A 1 284 ? -30.418 -8.204 4.704 1.00 62.41 284 GLY A O 1
ATOM 2166 N N . THR A 1 285 ? -30.302 -9.740 6.322 1.00 70.62 285 THR A N 1
ATOM 2167 C CA . THR A 1 285 ? -29.417 -9.008 7.250 1.00 70.62 285 THR A CA 1
ATOM 2168 C C . THR A 1 285 ? -28.028 -8.732 6.664 1.00 70.62 285 THR A C 1
ATOM 2170 O O . THR A 1 285 ? -27.372 -9.656 6.179 1.00 70.62 285 THR A O 1
ATOM 2173 N N . THR A 1 286 ? -27.547 -7.493 6.771 1.00 79.94 286 THR A N 1
ATOM 2174 C CA . THR A 1 286 ? -26.224 -7.055 6.303 1.00 79.94 286 THR A CA 1
ATOM 2175 C C . THR A 1 286 ? -25.114 -7.531 7.244 1.00 79.94 286 THR A C 1
ATOM 2177 O O . THR A 1 286 ? -25.228 -7.427 8.464 1.00 79.94 286 THR A O 1
ATOM 2180 N N . THR A 1 287 ? -24.018 -8.046 6.676 1.00 84.50 287 THR A N 1
ATOM 2181 C CA . THR A 1 287 ? -22.810 -8.421 7.434 1.00 84.50 287 THR A CA 1
ATOM 2182 C C . THR A 1 287 ? -21.879 -7.216 7.557 1.00 84.50 287 THR A C 1
ATOM 2184 O O . THR A 1 287 ? -21.625 -6.544 6.563 1.00 84.50 287 THR A O 1
ATOM 2187 N N . LEU A 1 288 ? -21.364 -6.956 8.760 1.00 87.62 288 LEU A N 1
ATOM 2188 C CA . LEU A 1 288 ? -20.422 -5.866 9.035 1.00 87.62 288 LEU A CA 1
ATOM 2189 C C . LEU A 1 288 ? -18.952 -6.343 8.922 1.00 87.62 288 LEU A C 1
ATOM 2191 O O . LEU A 1 288 ? -18.682 -7.509 9.227 1.00 87.62 288 LEU A O 1
ATOM 2195 N N . PRO A 1 289 ? -17.992 -5.471 8.541 1.00 92.31 289 PRO A N 1
ATOM 2196 C CA . PRO A 1 289 ? -18.188 -4.072 8.159 1.00 92.31 289 PRO A CA 1
ATOM 2197 C C . PRO A 1 289 ? -18.840 -3.937 6.779 1.00 92.31 289 PRO A C 1
ATOM 2199 O O . PRO A 1 289 ? -18.654 -4.786 5.908 1.00 92.31 289 PRO A O 1
ATOM 2202 N N . VAL A 1 290 ? -19.584 -2.851 6.586 1.00 91.56 290 VAL A N 1
ATOM 2203 C CA . VAL A 1 290 ? -20.215 -2.510 5.308 1.00 91.56 290 VAL A CA 1
ATOM 2204 C C . VAL A 1 290 ? -19.907 -1.066 4.943 1.00 91.56 290 VAL A C 1
ATOM 2206 O O . VAL A 1 290 ? -19.787 -0.207 5.813 1.00 91.56 290 VAL A O 1
ATOM 2209 N N . THR A 1 291 ? -19.765 -0.810 3.653 1.00 92.69 291 THR A N 1
ATOM 2210 C CA . THR A 1 291 ? -19.582 0.524 3.090 1.00 92.69 291 THR A CA 1
ATOM 2211 C C . THR A 1 291 ? -20.860 0.928 2.373 1.00 92.69 291 THR A C 1
ATOM 2213 O O . THR A 1 291 ? -21.415 0.090 1.664 1.00 92.69 291 THR A O 1
ATOM 2216 N N . GLY A 1 292 ? -21.277 2.181 2.554 1.00 91.81 292 GLY A N 1
ATOM 2217 C CA . GLY A 1 292 ? -22.367 2.805 1.806 1.00 91.81 292 GLY A CA 1
ATOM 2218 C C . GLY A 1 292 ? -21.947 4.142 1.196 1.00 91.81 292 GLY A C 1
ATOM 2219 O O . GLY A 1 292 ? -20.907 4.699 1.578 1.00 91.81 292 GLY A O 1
ATOM 2220 N N . VAL A 1 293 ? -22.733 4.647 0.251 1.00 93.25 293 VAL A N 1
ATOM 2221 C CA . VAL A 1 293 ? -22.526 5.928 -0.429 1.00 93.25 293 VAL A CA 1
ATOM 2222 C C . VAL A 1 293 ? -23.810 6.740 -0.355 1.00 93.25 293 VAL A C 1
ATOM 2224 O O . VAL A 1 293 ? -24.787 6.394 -0.999 1.00 93.25 293 VAL A O 1
ATOM 2227 N N . LEU A 1 294 ? -23.758 7.887 0.328 1.00 92.12 294 LEU A N 1
ATOM 2228 C CA . LEU A 1 294 ? -24.813 8.896 0.230 1.00 92.12 294 LEU A CA 1
ATOM 2229 C C . LEU A 1 294 ? -24.651 9.604 -1.117 1.00 92.12 294 LEU A C 1
ATOM 2231 O O . LEU A 1 294 ? -23.817 10.506 -1.266 1.00 92.12 294 LEU A O 1
ATOM 2235 N N . GLY A 1 295 ? -25.364 9.105 -2.120 1.00 87.94 295 GLY A N 1
ATOM 2236 C CA . GLY A 1 295 ? -25.123 9.351 -3.536 1.00 87.94 295 GLY A CA 1
ATOM 2237 C C . GLY A 1 295 ? -25.930 10.499 -4.129 1.00 87.94 295 GLY A C 1
ATOM 2238 O O . GLY A 1 295 ? -25.569 10.987 -5.196 1.00 87.94 295 GLY A O 1
ATOM 2239 N N . GLU A 1 296 ? -26.992 10.954 -3.463 1.00 86.19 296 GLU A N 1
ATOM 2240 C CA . GLU A 1 296 ? -27.876 12.025 -3.939 1.00 86.19 296 GLU A CA 1
ATOM 2241 C C . GLU A 1 296 ? -28.120 13.118 -2.882 1.00 86.19 296 GLU A C 1
ATOM 2243 O O . GLU A 1 296 ? -27.799 12.999 -1.699 1.00 86.19 296 GLU A O 1
ATOM 2248 N N . SER A 1 297 ? -28.694 14.244 -3.313 1.00 82.19 297 SER A N 1
ATOM 2249 C CA . SER A 1 297 ? -29.021 15.337 -2.398 1.00 82.19 297 SER A CA 1
ATOM 2250 C C . SER A 1 297 ? -30.077 14.902 -1.378 1.00 82.19 297 SER A C 1
ATOM 2252 O O . SER A 1 297 ? -31.218 14.609 -1.740 1.00 82.19 297 SER A O 1
ATOM 2254 N N . GLY A 1 298 ? -29.707 14.917 -0.096 1.00 84.88 298 GLY A N 1
ATOM 2255 C CA . GLY A 1 298 ? -30.581 14.488 0.997 1.00 84.88 298 GLY A CA 1
ATOM 2256 C C . GLY A 1 298 ? -30.764 12.973 1.101 1.00 84.88 298 GLY A C 1
ATOM 2257 O O . GLY A 1 298 ? -31.748 12.547 1.707 1.00 84.88 298 GLY A O 1
ATOM 2258 N N . ASP A 1 299 ? -29.847 12.201 0.518 1.00 89.56 299 ASP A N 1
ATOM 2259 C CA . ASP A 1 299 ? -29.849 10.743 0.561 1.00 89.56 299 ASP A CA 1
ATOM 2260 C C . ASP A 1 299 ? -29.748 10.182 1.986 1.00 89.56 299 ASP A C 1
ATOM 2262 O O . ASP A 1 299 ? -29.198 10.804 2.909 1.00 89.56 299 ASP A O 1
ATOM 2266 N N . VAL A 1 300 ? -30.346 9.012 2.167 1.00 91.75 300 VAL A N 1
ATOM 2267 C CA . VAL A 1 300 ? -30.498 8.325 3.439 1.00 91.75 300 VAL A CA 1
ATOM 2268 C C . VAL A 1 300 ? -30.407 6.825 3.210 1.00 91.75 300 VAL A C 1
ATOM 2270 O O . VAL A 1 300 ? -31.227 6.244 2.514 1.00 91.75 300 VAL A O 1
ATOM 2273 N N . ASP A 1 301 ? -29.561 6.161 3.980 1.00 92.94 301 ASP A N 1
ATOM 2274 C CA . ASP A 1 301 ? -29.376 4.722 3.845 1.00 92.94 301 ASP A CA 1
ATOM 2275 C C . ASP A 1 301 ? -30.005 3.996 5.021 1.00 92.94 301 ASP A C 1
ATOM 2277 O O . ASP A 1 301 ? -29.629 4.230 6.172 1.00 92.94 301 ASP A O 1
ATOM 2281 N N . PHE A 1 302 ? -30.937 3.075 4.763 1.00 92.38 302 PHE A N 1
ATOM 2282 C CA . PHE A 1 302 ? -31.410 2.133 5.778 1.00 92.38 302 PHE A CA 1
ATOM 2283 C C . PHE A 1 302 ? -30.766 0.750 5.625 1.00 92.38 302 PHE A C 1
ATOM 2285 O O . PHE A 1 302 ? -31.075 -0.018 4.710 1.00 92.38 302 PHE A O 1
ATOM 2292 N N . ILE A 1 303 ? -29.939 0.391 6.605 1.00 92.62 303 ILE A N 1
ATOM 2293 C CA . ILE A 1 303 ? -29.199 -0.868 6.689 1.00 92.62 303 ILE A CA 1
ATOM 2294 C C . ILE A 1 303 ? -29.797 -1.744 7.791 1.00 92.62 303 ILE A C 1
ATOM 2296 O O . ILE A 1 303 ? -29.808 -1.366 8.961 1.00 92.62 303 ILE A O 1
ATOM 2300 N N . ARG A 1 304 ? -30.232 -2.961 7.452 1.00 91.25 304 ARG A N 1
ATOM 2301 C CA . ARG A 1 304 ? -30.686 -3.938 8.451 1.00 91.25 304 ARG A CA 1
ATOM 2302 C C . ARG A 1 304 ? -29.519 -4.757 8.989 1.00 91.25 304 ARG A C 1
ATOM 2304 O O . ARG A 1 304 ? -28.905 -5.513 8.240 1.00 91.25 304 ARG A O 1
ATOM 2311 N N . VAL A 1 305 ? -29.277 -4.688 10.293 1.00 89.88 305 VAL A N 1
ATOM 2312 C CA . VAL A 1 305 ? -28.305 -5.532 11.009 1.00 89.88 305 VAL A CA 1
ATOM 2313 C C . VAL A 1 305 ? -29.038 -6.499 11.934 1.00 89.88 305 VAL A C 1
ATOM 2315 O O . VAL A 1 305 ? -30.102 -6.168 12.447 1.00 89.88 305 VAL A O 1
ATOM 2318 N N . ASP A 1 306 ? -28.491 -7.695 12.152 1.00 89.25 306 ASP A N 1
ATOM 2319 C CA . ASP A 1 306 ? -29.003 -8.641 13.154 1.00 89.25 306 ASP A CA 1
ATOM 2320 C C . ASP A 1 306 ? -27.869 -9.075 14.071 1.00 89.25 306 ASP A C 1
ATOM 2322 O O . ASP A 1 306 ? -26.948 -9.796 13.678 1.00 89.25 306 ASP A O 1
ATOM 2326 N N . LEU A 1 307 ? -27.909 -8.546 15.291 1.00 82.19 307 LEU A N 1
ATOM 2327 C CA . LEU A 1 307 ? -26.827 -8.673 16.250 1.00 82.19 307 LEU A CA 1
ATOM 2328 C C . LEU A 1 307 ? -27.181 -9.707 17.312 1.00 82.19 307 LEU A C 1
ATOM 2330 O O . LEU A 1 307 ? -28.177 -9.585 18.024 1.00 82.19 307 LEU A O 1
ATOM 2334 N N . THR A 1 308 ? -26.326 -10.712 17.483 1.00 75.56 308 THR A N 1
ATOM 2335 C CA . THR A 1 308 ? -26.540 -11.765 18.495 1.00 75.56 308 THR A CA 1
ATOM 2336 C C . THR A 1 308 ? -26.554 -11.218 19.926 1.00 75.56 308 THR A C 1
ATOM 2338 O O . THR A 1 308 ? -27.341 -11.659 20.764 1.00 75.56 308 THR A O 1
ATOM 2341 N N . THR A 1 309 ? -25.728 -10.210 20.189 1.00 67.75 309 THR A N 1
ATOM 2342 C CA . THR A 1 309 ? -25.691 -9.408 21.414 1.00 67.75 309 THR A CA 1
ATOM 2343 C C . THR A 1 309 ? -25.650 -7.941 21.018 1.00 67.75 309 THR A C 1
ATOM 2345 O O . THR A 1 309 ? -24.999 -7.616 20.028 1.00 67.75 309 THR A O 1
ATOM 2348 N N . GLY A 1 310 ? -26.302 -7.054 21.777 1.00 73.75 310 GLY A N 1
ATOM 2349 C CA . GLY A 1 310 ? -26.222 -5.621 21.485 1.00 73.75 310 GLY A CA 1
ATOM 2350 C C . GLY A 1 310 ? -24.768 -5.166 21.516 1.00 73.75 310 GLY A C 1
ATOM 2351 O O . GLY A 1 310 ? -24.001 -5.731 22.277 1.00 73.75 310 GLY A O 1
ATOM 2352 N N . THR A 1 311 ? -24.355 -4.228 20.680 1.00 77.94 311 THR A N 1
ATOM 2353 C CA . THR A 1 311 ? -22.941 -3.847 20.523 1.00 77.94 311 THR A CA 1
ATOM 2354 C C . THR A 1 311 ? -22.821 -2.352 20.238 1.00 77.94 311 THR A C 1
ATOM 2356 O O . THR A 1 311 ? -23.835 -1.670 20.056 1.00 77.94 311 THR A O 1
ATOM 2359 N N . THR A 1 312 ? -21.592 -1.837 20.191 1.00 81.94 312 THR A N 1
ATOM 2360 C CA . THR A 1 312 ? -21.322 -0.498 19.655 1.00 81.94 312 THR A CA 1
ATOM 2361 C C . THR A 1 312 ? -20.966 -0.618 18.181 1.00 81.94 312 THR A C 1
ATOM 2363 O O . THR A 1 312 ? -20.011 -1.308 17.832 1.00 81.94 312 THR A O 1
ATOM 2366 N N . LEU A 1 313 ? -21.707 0.073 17.321 1.00 87.75 313 LEU A N 1
ATOM 2367 C CA . LEU A 1 313 ? -21.321 0.293 15.934 1.00 87.75 313 LEU A CA 1
ATOM 2368 C C . LEU A 1 313 ? -20.667 1.667 15.782 1.00 87.75 313 LEU A C 1
ATOM 2370 O O . LEU A 1 313 ? -20.968 2.594 16.533 1.00 87.75 313 LEU A O 1
ATOM 2374 N N . ALA A 1 314 ? -19.793 1.795 14.792 1.00 90.00 314 ALA A N 1
ATOM 2375 C CA . ALA A 1 314 ? -19.211 3.058 14.361 1.00 90.00 314 ALA A CA 1
ATOM 2376 C C . ALA A 1 314 ? -19.583 3.324 12.908 1.00 90.00 314 ALA A C 1
ATOM 2378 O O . ALA A 1 314 ? -19.309 2.478 12.055 1.00 90.00 314 ALA A O 1
ATOM 2379 N N . ALA A 1 315 ? -20.168 4.488 12.631 1.00 93.00 315 ALA A N 1
ATOM 2380 C CA . ALA A 1 315 ? -20.260 5.030 11.281 1.00 93.00 315 ALA A CA 1
ATOM 2381 C C . ALA A 1 315 ? -19.172 6.092 11.113 1.00 93.00 315 ALA A C 1
ATOM 2383 O O . ALA A 1 315 ? -19.117 7.047 11.889 1.00 93.00 315 ALA A O 1
ATOM 2384 N N . THR A 1 316 ? -18.295 5.905 10.130 1.00 90.56 316 THR A N 1
ATOM 2385 C CA . THR A 1 316 ? -17.130 6.767 9.894 1.00 90.56 316 THR A CA 1
ATOM 2386 C C . THR A 1 316 ? -17.071 7.219 8.442 1.00 90.56 316 THR A C 1
ATOM 2388 O O . THR A 1 316 ? -17.232 6.382 7.549 1.00 90.56 316 THR A O 1
ATOM 2391 N N . SER A 1 317 ? -16.753 8.489 8.204 1.00 89.12 317 SER A N 1
ATOM 2392 C CA . SER A 1 317 ? -16.402 9.018 6.882 1.00 89.12 317 SER A CA 1
ATOM 2393 C C . SER A 1 317 ? -15.202 9.965 6.956 1.00 89.12 317 SER A C 1
ATOM 2395 O O . SER A 1 317 ? -14.868 10.485 8.023 1.00 89.12 317 SER A O 1
ATOM 2397 N N . GLY A 1 318 ? -14.525 10.138 5.818 1.00 81.62 318 GLY A N 1
ATOM 2398 C CA . GLY A 1 318 ? -13.476 11.136 5.624 1.00 81.62 318 GLY A CA 1
ATOM 2399 C C . GLY A 1 318 ? -13.967 12.462 5.029 1.00 81.62 318 GLY A C 1
ATOM 2400 O O . GLY A 1 318 ? -13.247 13.454 5.135 1.00 81.62 318 GLY A O 1
ATOM 2401 N N . ASN A 1 319 ? -15.163 12.502 4.428 1.00 83.19 319 ASN A N 1
ATOM 2402 C CA . ASN A 1 319 ? -15.623 13.609 3.578 1.00 83.19 319 ASN A CA 1
ATOM 2403 C C . ASN A 1 319 ? -17.091 14.036 3.793 1.00 83.19 319 ASN A C 1
ATOM 2405 O O . ASN A 1 319 ? -17.585 14.926 3.093 1.00 83.19 319 ASN A O 1
ATOM 2409 N N . ILE A 1 320 ? -17.789 13.453 4.769 1.00 87.75 320 ILE A N 1
ATOM 2410 C CA . ILE A 1 320 ? -19.127 13.881 5.193 1.00 87.75 320 ILE A CA 1
ATOM 2411 C C . ILE A 1 320 ? -19.256 13.848 6.717 1.00 87.75 320 ILE A C 1
ATOM 2413 O O . ILE A 1 320 ? -18.641 13.030 7.399 1.00 87.75 320 ILE A O 1
ATOM 2417 N N . ASP A 1 321 ? -20.076 14.751 7.247 1.00 90.31 321 ASP A N 1
ATOM 2418 C CA . ASP A 1 321 ? -20.518 14.709 8.638 1.00 90.31 321 ASP A CA 1
ATOM 2419 C C . ASP A 1 321 ? -21.715 13.755 8.750 1.00 90.31 321 ASP A C 1
ATOM 2421 O O . ASP A 1 321 ? -22.620 13.810 7.914 1.00 90.31 321 ASP A O 1
ATOM 2425 N N . ILE A 1 322 ? -21.718 12.858 9.738 1.00 91.44 322 ILE A N 1
ATOM 2426 C CA . ILE A 1 322 ? -22.630 11.707 9.781 1.00 91.44 322 ILE A CA 1
ATOM 2427 C C . ILE A 1 322 ? -23.537 11.749 11.005 1.00 91.44 322 ILE A C 1
ATOM 2429 O O . ILE A 1 322 ? -23.091 11.836 12.148 1.00 91.44 322 ILE A O 1
ATOM 2433 N N . GLU A 1 323 ? -24.826 11.519 10.761 1.00 92.75 323 GLU A N 1
ATOM 2434 C CA . GLU A 1 323 ? -25.793 11.130 11.780 1.00 92.75 323 GLU A CA 1
ATOM 2435 C C . GLU A 1 323 ? -26.211 9.667 11.579 1.00 92.75 323 GLU A C 1
ATOM 2437 O O . GLU A 1 323 ? -26.537 9.238 10.468 1.00 92.75 323 GLU A O 1
ATOM 2442 N N . ALA A 1 324 ? -26.273 8.917 12.678 1.00 94.19 324 ALA A N 1
ATOM 2443 C CA . ALA A 1 324 ? -26.806 7.563 12.707 1.00 94.19 324 ALA A CA 1
ATOM 2444 C C . ALA A 1 324 ? -28.060 7.489 13.584 1.00 94.19 324 ALA A C 1
ATOM 2446 O O . ALA A 1 324 ? -28.085 7.994 14.706 1.00 94.19 324 ALA A O 1
ATOM 2447 N N . SER A 1 325 ? -29.101 6.803 13.125 1.00 90.12 325 SER A N 1
ATOM 2448 C CA . SER A 1 325 ? -30.295 6.516 13.925 1.00 90.12 325 SER A CA 1
ATOM 2449 C C . SER A 1 325 ? -30.585 5.023 13.941 1.00 90.12 325 SER A C 1
ATOM 2451 O O . SER A 1 325 ? -30.388 4.335 12.947 1.00 90.12 325 SER A O 1
ATOM 2453 N N . VAL A 1 326 ? -31.090 4.522 15.062 1.00 88.69 326 VAL A N 1
ATOM 2454 C CA . VAL A 1 326 ? -31.428 3.108 15.249 1.00 88.69 326 VAL A CA 1
ATOM 2455 C C . VAL A 1 326 ? -32.940 2.985 15.377 1.00 88.69 326 VAL A C 1
ATOM 2457 O O . VAL A 1 326 ? -33.562 3.727 16.142 1.00 88.69 326 VAL A O 1
ATOM 2460 N N . PHE A 1 327 ? -33.520 2.043 14.643 1.00 85.94 327 PHE A N 1
ATOM 2461 C CA . PHE A 1 327 ? -34.944 1.743 14.624 1.00 85.94 327 PHE A CA 1
ATOM 2462 C C . PHE A 1 327 ? -35.189 0.259 14.905 1.00 85.94 327 PHE A C 1
ATOM 2464 O O . PHE A 1 327 ? -34.376 -0.613 14.582 1.00 85.94 327 PHE A O 1
ATOM 2471 N N . GLU A 1 328 ? -36.349 -0.035 15.479 1.00 85.56 328 GLU A N 1
ATOM 2472 C CA . GLU A 1 328 ? -36.942 -1.363 15.378 1.00 85.56 328 GLU A CA 1
ATOM 2473 C C . GLU A 1 328 ? -37.332 -1.659 13.922 1.00 85.56 328 GLU A C 1
ATOM 2475 O O . GLU A 1 328 ? -37.586 -0.750 13.132 1.00 85.56 328 GLU A O 1
ATOM 2480 N N . THR A 1 329 ? -37.427 -2.944 13.566 1.00 85.38 329 THR A N 1
ATOM 2481 C CA . THR A 1 329 ? -37.763 -3.375 12.187 1.00 85.38 329 THR A CA 1
ATOM 2482 C C . THR A 1 329 ? -39.172 -2.991 11.715 1.00 85.38 329 THR A C 1
ATOM 2484 O O . THR A 1 329 ? -39.488 -3.126 10.534 1.00 85.38 329 THR A O 1
ATOM 2487 N N . ASP A 1 330 ? -40.030 -2.512 12.618 1.00 80.12 330 ASP A N 1
ATOM 2488 C CA . ASP A 1 330 ? -41.347 -1.948 12.302 1.00 80.12 330 ASP A CA 1
ATOM 2489 C C . ASP A 1 330 ? -41.312 -0.427 12.041 1.00 80.12 330 ASP A C 1
ATOM 2491 O O . ASP A 1 330 ? -42.351 0.179 11.772 1.00 80.12 330 ASP A O 1
ATOM 2495 N N . GLY A 1 331 ? -40.123 0.185 12.092 1.00 79.75 331 GLY A N 1
ATOM 2496 C CA . GLY A 1 331 ? -39.900 1.616 11.903 1.00 79.75 331 GLY A CA 1
ATOM 2497 C C . GLY A 1 331 ? -39.998 2.451 13.183 1.00 79.75 331 GLY A C 1
ATOM 2498 O O . GLY A 1 331 ? -39.907 3.678 13.104 1.00 79.75 331 GLY A O 1
ATOM 2499 N N . THR A 1 332 ? -40.171 1.840 14.360 1.00 81.75 332 THR A N 1
ATOM 2500 C CA . THR A 1 332 ? -40.180 2.570 15.638 1.00 81.75 332 THR A CA 1
ATOM 2501 C C . THR A 1 332 ? -38.776 3.110 15.960 1.00 81.75 332 THR A C 1
ATOM 2503 O O . THR A 1 332 ? -37.834 2.321 16.028 1.00 81.75 332 THR A O 1
ATOM 2506 N N . PRO A 1 333 ? -38.585 4.427 16.179 1.00 81.38 333 PRO A N 1
ATOM 2507 C CA . PRO A 1 333 ? -37.273 4.983 16.509 1.00 81.38 333 PRO A CA 1
ATOM 2508 C C . PRO A 1 333 ? -36.831 4.578 17.919 1.00 81.38 333 PRO A C 1
ATOM 2510 O O . PRO A 1 333 ? -37.602 4.692 18.870 1.00 81.38 333 PRO A O 1
ATOM 2513 N N . ILE A 1 334 ? -35.571 4.162 18.053 1.00 78.56 334 ILE A N 1
ATOM 2514 C CA . ILE A 1 334 ? -34.925 3.860 19.338 1.00 78.56 334 ILE A CA 1
ATOM 2515 C C . ILE A 1 334 ? -34.088 5.059 19.784 1.00 78.56 334 ILE A C 1
ATOM 2517 O O . ILE A 1 334 ? -34.307 5.604 20.863 1.00 78.56 334 ILE A O 1
ATOM 2521 N N . ALA A 1 335 ? -33.135 5.482 18.953 1.00 76.06 335 ALA A N 1
ATOM 2522 C CA . ALA A 1 335 ? -32.232 6.585 19.267 1.00 76.06 335 ALA A CA 1
ATOM 2523 C C . ALA A 1 335 ? -31.635 7.204 17.998 1.00 76.06 335 ALA A C 1
ATOM 2525 O O . ALA A 1 335 ? -31.638 6.600 16.928 1.00 76.06 335 ALA A O 1
ATOM 2526 N N . THR A 1 336 ? -31.137 8.431 18.117 1.00 82.31 336 THR A N 1
ATOM 2527 C CA . THR A 1 336 ? -30.384 9.137 17.074 1.00 82.31 336 THR A CA 1
ATOM 2528 C C . THR A 1 336 ? -29.109 9.685 17.688 1.00 82.31 336 THR A C 1
ATOM 2530 O O . THR A 1 336 ? -29.131 10.194 18.808 1.00 82.31 336 THR A O 1
ATOM 2533 N N . PHE A 1 337 ? -28.016 9.551 16.955 1.00 84.06 337 PHE A N 1
ATOM 2534 C CA . PHE A 1 337 ? -26.661 9.813 17.389 1.00 84.06 337 PHE A CA 1
ATOM 2535 C C . PHE A 1 337 ? -25.974 10.689 16.348 1.00 84.06 337 PHE A C 1
ATOM 2537 O O . PHE A 1 337 ? -26.014 10.410 15.153 1.00 84.06 337 PHE A O 1
ATOM 2544 N N . ASN A 1 338 ? -25.333 11.741 16.832 1.00 83.56 338 ASN A N 1
ATOM 2545 C CA . ASN A 1 338 ? -24.506 12.649 16.058 1.00 83.56 338 ASN A CA 1
ATOM 2546 C C . ASN A 1 338 ? -23.387 13.121 16.995 1.00 83.56 338 ASN A C 1
ATOM 2548 O O . ASN A 1 338 ? -23.671 13.437 18.157 1.00 83.56 338 ASN A O 1
ATOM 2552 N N . ASP A 1 339 ? -22.146 13.136 16.518 1.00 79.69 339 ASP A N 1
ATOM 2553 C CA . ASP A 1 339 ? -21.039 13.769 17.227 1.00 79.69 339 ASP A CA 1
ATOM 2554 C C . ASP A 1 339 ? -20.785 15.162 16.625 1.00 79.69 339 ASP A C 1
ATOM 2556 O O . ASP A 1 339 ? -20.205 15.273 15.548 1.00 79.69 339 ASP A O 1
ATOM 2560 N N . PRO A 1 340 ? -21.147 16.254 17.322 1.00 74.88 340 PRO A N 1
ATOM 2561 C CA . PRO A 1 340 ? -21.015 17.606 16.784 1.00 74.88 340 PRO A CA 1
ATOM 2562 C C . PRO A 1 340 ? -19.558 18.080 16.652 1.00 74.88 340 PRO A C 1
ATOM 2564 O O . PRO A 1 340 ? -19.332 19.254 16.351 1.00 74.88 340 PRO A O 1
ATOM 2567 N N . LEU A 1 341 ? -18.569 17.230 16.949 1.00 77.56 341 LEU A N 1
ATOM 2568 C CA . LEU A 1 341 ? -17.142 17.530 16.861 1.00 77.56 341 LEU A CA 1
ATOM 2569 C C . LEU A 1 341 ? -16.378 16.590 15.914 1.00 77.56 341 LEU A C 1
ATOM 2571 O O . LEU A 1 341 ? -15.170 16.785 15.752 1.00 77.56 341 LEU A O 1
ATOM 2575 N N . SER A 1 342 ? -17.030 15.592 15.308 1.00 82.50 342 SER A N 1
ATOM 2576 C CA . SER A 1 342 ? -16.358 14.513 14.575 1.00 82.50 342 SER A CA 1
ATOM 2577 C C . SER A 1 342 ? -17.185 14.016 13.380 1.00 82.50 342 SER A C 1
ATOM 2579 O O . SER A 1 342 ? -18.371 13.763 13.557 1.00 82.50 342 SER A O 1
ATOM 2581 N N . PRO A 1 343 ? -16.578 13.751 12.200 1.00 81.56 343 PRO A N 1
ATOM 2582 C CA . PRO A 1 343 ? -17.249 13.147 11.032 1.00 81.56 343 PRO A CA 1
ATOM 2583 C C . PRO A 1 343 ? -17.515 11.639 11.221 1.00 81.56 343 PRO A C 1
ATOM 2585 O O . PRO A 1 343 ? -17.455 10.820 10.302 1.00 81.56 343 PRO A O 1
ATOM 2588 N N . SER A 1 344 ? -17.659 11.213 12.468 1.00 86.94 344 SER A N 1
ATOM 2589 C CA . SER A 1 344 ? -17.763 9.820 12.865 1.00 86.94 344 SER A CA 1
ATOM 2590 C C . SER A 1 344 ? -18.556 9.739 14.148 1.00 86.94 344 SER A C 1
ATOM 2592 O O . SER A 1 344 ? -18.301 10.499 15.083 1.00 86.94 344 SER A O 1
ATOM 2594 N N . VAL A 1 345 ? -19.463 8.773 14.207 1.00 84.56 345 VAL A N 1
ATOM 2595 C CA . VAL A 1 345 ? -20.339 8.565 15.351 1.00 84.56 345 VAL A CA 1
ATOM 2596 C C . VAL A 1 345 ? -20.297 7.109 15.786 1.00 84.56 345 VAL A C 1
ATOM 2598 O O . VAL A 1 345 ? -20.493 6.188 14.991 1.00 84.56 345 VAL A O 1
ATOM 2601 N N . ASN A 1 346 ? -20.065 6.910 17.081 1.00 84.81 346 ASN A N 1
ATOM 2602 C CA . ASN A 1 346 ? -20.227 5.619 17.732 1.00 84.81 346 ASN A CA 1
ATOM 2603 C C . ASN A 1 346 ? -21.610 5.570 18.371 1.00 84.81 346 ASN A C 1
ATOM 2605 O O . ASN A 1 346 ? -22.000 6.482 19.102 1.00 84.81 346 ASN A O 1
ATOM 2609 N N . PHE A 1 347 ? -22.349 4.503 18.112 1.00 80.94 347 PHE A N 1
ATOM 2610 C CA . PHE A 1 347 ? -23.717 4.359 18.575 1.00 80.94 347 PHE A CA 1
ATOM 2611 C C . PHE A 1 347 ? -24.032 2.920 18.933 1.00 80.94 347 PHE A C 1
ATOM 2613 O O . PHE A 1 347 ? -23.466 1.966 18.405 1.00 80.94 347 PHE A O 1
ATOM 2620 N N . LEU A 1 348 ? -24.954 2.765 19.871 1.00 72.75 348 LEU A N 1
ATOM 2621 C CA . LEU A 1 348 ? -25.304 1.460 20.399 1.00 72.75 348 LEU A CA 1
ATOM 2622 C C . LEU A 1 348 ? -26.487 0.885 19.652 1.00 72.75 348 LEU A C 1
ATOM 2624 O O . LEU A 1 348 ? -27.484 1.568 19.414 1.00 72.75 348 LEU A O 1
ATOM 2628 N N . VAL A 1 349 ? -26.386 -0.403 19.360 1.00 82.38 349 VAL A N 1
ATOM 2629 C CA . VAL A 1 349 ? -27.439 -1.162 18.703 1.00 82.38 349 VAL A CA 1
ATOM 2630 C C . VAL A 1 349 ? -27.798 -2.343 19.605 1.00 82.38 349 VAL A C 1
ATOM 2632 O O . VAL A 1 349 ? -26.922 -3.157 19.901 1.00 82.38 349 VAL A O 1
ATOM 2635 N N . PRO A 1 350 ? -29.048 -2.444 20.097 1.00 78.62 350 PRO A N 1
ATOM 2636 C CA . PRO A 1 350 ? -29.492 -3.587 20.895 1.00 78.62 350 PRO A CA 1
ATOM 2637 C C . PRO A 1 350 ? -29.400 -4.911 20.124 1.00 78.62 350 PRO A C 1
ATOM 2639 O O . PRO A 1 350 ? -29.299 -4.919 18.900 1.00 78.62 350 PRO A O 1
ATOM 2642 N N . SER A 1 351 ? -29.471 -6.041 20.835 1.00 79.06 351 SER A N 1
ATOM 2643 C CA . SER A 1 351 ? -29.506 -7.357 20.186 1.00 79.06 351 SER A CA 1
ATOM 2644 C C . SER A 1 351 ? -30.783 -7.569 19.367 1.00 79.06 351 SER A C 1
ATOM 2646 O O . SER A 1 351 ? -31.828 -6.952 19.605 1.00 79.06 351 SER A O 1
ATOM 2648 N N . GLY A 1 352 ? -30.701 -8.514 18.438 1.00 79.81 352 GLY A N 1
ATOM 2649 C CA . GLY A 1 352 ? -31.732 -8.831 17.465 1.00 79.81 352 GLY A CA 1
ATOM 2650 C C . GLY A 1 352 ? -31.669 -7.932 16.229 1.00 79.81 352 GLY A C 1
ATOM 2651 O O . GLY A 1 352 ? -30.750 -7.120 16.084 1.00 79.81 352 GLY A O 1
ATOM 2652 N N . PRO A 1 353 ? -32.660 -8.059 15.335 1.00 88.50 353 PRO A N 1
ATOM 2653 C CA . PRO A 1 353 ? -32.694 -7.289 14.109 1.00 88.50 353 PRO A CA 1
ATOM 2654 C C . PRO A 1 353 ? -33.038 -5.824 14.402 1.00 88.50 353 PRO A C 1
ATOM 2656 O O . PRO A 1 353 ? -33.968 -5.530 15.168 1.00 88.50 353 PRO A O 1
ATOM 2659 N N . LYS A 1 354 ? -32.274 -4.913 13.797 1.00 89.50 354 LYS A N 1
ATOM 2660 C CA . LYS A 1 354 ? -32.414 -3.457 13.905 1.00 89.50 354 LYS A CA 1
ATOM 2661 C C . LYS A 1 354 ? -32.147 -2.806 12.555 1.00 89.50 354 LYS A C 1
ATOM 2663 O O . LYS A 1 354 ? -31.269 -3.249 11.816 1.00 89.50 354 LYS A O 1
ATOM 2668 N N . ASP A 1 355 ? -32.886 -1.742 12.268 1.00 92.00 355 ASP A N 1
ATOM 2669 C CA . ASP A 1 355 ? -32.672 -0.930 11.074 1.00 92.00 355 ASP A CA 1
ATOM 2670 C C . ASP A 1 355 ? -31.859 0.305 11.464 1.00 92.00 355 ASP A C 1
ATOM 2672 O O . ASP A 1 355 ? -32.247 1.081 12.339 1.00 92.00 355 ASP A O 1
ATOM 2676 N N . ILE A 1 356 ? -30.698 0.458 10.841 1.00 94.19 356 ILE A N 1
ATOM 2677 C CA . ILE A 1 356 ? -29.773 1.566 11.044 1.00 94.19 356 ILE A CA 1
ATOM 2678 C C . ILE A 1 356 ? -29.967 2.537 9.896 1.00 94.19 356 ILE A C 1
ATOM 2680 O O . ILE A 1 356 ? -29.800 2.164 8.742 1.00 94.19 356 ILE A O 1
ATOM 2684 N N . ARG A 1 357 ? -30.312 3.777 10.215 1.00 94.56 357 ARG A N 1
ATOM 2685 C CA . ARG A 1 357 ? -30.365 4.865 9.250 1.00 94.56 357 ARG A CA 1
ATOM 2686 C C . ARG A 1 357 ? -29.070 5.656 9.306 1.00 94.56 357 ARG A C 1
ATOM 2688 O O . ARG A 1 357 ? -28.771 6.201 10.368 1.00 94.56 357 ARG A O 1
ATOM 2695 N N . ILE A 1 358 ? -28.376 5.785 8.186 1.00 95.44 358 ILE A N 1
ATOM 2696 C CA . ILE A 1 358 ? -27.236 6.687 8.017 1.00 95.44 358 ILE A CA 1
ATOM 2697 C C . ILE A 1 358 ? -27.657 7.839 7.107 1.00 95.44 358 ILE A C 1
ATOM 2699 O O . ILE A 1 358 ? -28.352 7.630 6.118 1.00 95.44 358 ILE A O 1
ATOM 2703 N N . ARG A 1 359 ? -27.292 9.069 7.469 1.00 93.94 359 ARG A N 1
ATOM 2704 C CA . ARG A 1 359 ? -27.482 10.255 6.624 1.00 93.94 359 ARG A CA 1
ATOM 2705 C C . ARG A 1 359 ? -26.443 11.320 6.946 1.00 93.94 359 ARG A C 1
ATOM 2707 O O . ARG A 1 359 ? -25.846 11.296 8.024 1.00 93.94 359 ARG A O 1
ATOM 2714 N N . ALA A 1 360 ? -26.301 12.294 6.057 1.00 92.00 360 ALA A N 1
ATOM 2715 C CA . ALA A 1 360 ? -25.482 13.463 6.327 1.00 92.00 360 ALA A CA 1
ATOM 2716 C C . ALA A 1 360 ? -26.085 14.343 7.440 1.00 92.00 360 ALA A C 1
ATOM 2718 O O . ALA A 1 360 ? -27.310 14.481 7.558 1.00 92.00 360 ALA A O 1
ATOM 2719 N N . ALA A 1 361 ? -25.221 14.956 8.248 1.00 89.50 361 ALA A N 1
ATOM 2720 C CA . ALA A 1 361 ? -25.582 15.866 9.328 1.00 89.50 361 ALA A CA 1
ATOM 2721 C C . ALA A 1 361 ? -25.207 17.315 8.984 1.00 89.50 361 ALA A C 1
ATOM 2723 O O . ALA A 1 361 ? -24.065 17.609 8.647 1.00 89.50 361 ALA A O 1
ATOM 2724 N N . SER A 1 362 ? -26.156 18.251 9.093 1.00 87.94 362 SER A N 1
ATOM 2725 C CA . SER A 1 362 ? -25.835 19.672 8.922 1.00 87.94 362 SER A CA 1
ATOM 2726 C C . SER A 1 362 ? -25.031 20.140 10.132 1.00 87.94 362 SER A C 1
ATOM 2728 O O . SER A 1 362 ? -25.402 19.857 11.276 1.00 87.94 362 SER A O 1
ATOM 2730 N N . ASN A 1 363 ? -23.985 20.925 9.898 1.00 84.50 363 ASN A N 1
ATOM 2731 C CA . ASN A 1 363 ? -23.193 21.537 10.959 1.00 84.50 363 ASN A CA 1
ATOM 2732 C C . ASN A 1 363 ? -23.063 23.050 10.752 1.00 84.50 363 ASN A C 1
ATOM 2734 O O . ASN A 1 363 ? -23.692 23.646 9.880 1.00 84.50 363 ASN A O 1
ATOM 2738 N N . ALA A 1 364 ? -22.274 23.704 11.605 1.00 81.25 364 ALA A N 1
ATOM 2739 C CA . ALA A 1 364 ? -22.116 25.156 11.567 1.00 81.25 364 ALA A CA 1
ATOM 2740 C C . ALA A 1 364 ? -21.451 25.678 10.276 1.00 81.25 364 ALA A C 1
ATOM 2742 O O . ALA A 1 364 ? -21.515 26.880 10.019 1.00 81.25 364 ALA A O 1
ATOM 2743 N N . ASN A 1 365 ? -20.804 24.805 9.497 1.00 82.56 365 ASN A N 1
ATOM 2744 C CA . ASN A 1 365 ? -19.995 25.171 8.337 1.00 82.56 365 ASN A CA 1
ATOM 2745 C C . ASN A 1 365 ? -20.641 24.769 7.002 1.00 82.56 365 ASN A C 1
ATOM 2747 O O . ASN A 1 365 ? -20.320 25.376 5.981 1.00 82.56 365 ASN A O 1
ATOM 2751 N N . MET A 1 366 ? -21.523 23.764 6.994 1.00 80.62 366 MET A N 1
ATOM 2752 C CA . MET A 1 366 ? -22.122 23.217 5.777 1.00 80.62 366 MET A CA 1
ATOM 2753 C C . MET A 1 366 ? -23.466 22.526 6.059 1.00 80.62 366 MET A C 1
ATOM 2755 O O . MET A 1 366 ? -23.664 21.918 7.112 1.00 80.62 366 MET A O 1
ATOM 2759 N N . ASP A 1 367 ? -24.383 22.606 5.093 1.00 82.81 367 ASP A N 1
ATOM 2760 C CA . ASP A 1 367 ? -25.683 21.934 5.140 1.00 82.81 367 ASP A CA 1
ATOM 2761 C C . ASP A 1 367 ? -25.623 20.499 4.580 1.00 82.81 367 ASP A C 1
ATOM 2763 O O . ASP A 1 367 ? -25.008 20.262 3.540 1.00 82.81 367 ASP A O 1
ATOM 2767 N N . ALA A 1 368 ? -26.313 19.556 5.233 1.00 83.69 368 ALA A N 1
ATOM 2768 C CA . ALA A 1 368 ? -26.379 18.139 4.868 1.00 83.69 368 ALA A CA 1
ATOM 2769 C C . ALA A 1 368 ? -26.935 17.883 3.466 1.00 83.69 368 ALA A C 1
ATOM 2771 O O . ALA A 1 368 ? -26.628 16.857 2.868 1.00 83.69 368 ALA A O 1
ATOM 2772 N N . GLN A 1 369 ? -27.757 18.793 2.933 1.00 80.31 369 GLN A N 1
ATOM 2773 C CA . GLN A 1 369 ? -28.441 18.596 1.654 1.00 80.31 369 GLN A CA 1
ATOM 2774 C C . GLN A 1 369 ? -27.478 18.281 0.494 1.00 80.31 369 GLN A C 1
ATOM 2776 O O . GLN A 1 369 ? -27.867 17.576 -0.435 1.00 80.31 369 GLN A O 1
ATOM 2781 N N . PHE A 1 370 ? -26.243 18.783 0.539 1.00 72.25 370 PHE A N 1
ATOM 2782 C CA . PHE A 1 370 ? -25.245 18.597 -0.521 1.00 72.25 370 PHE A CA 1
ATOM 2783 C C . PHE A 1 370 ? -23.985 17.865 -0.041 1.00 72.25 370 PHE A C 1
ATOM 2785 O O . PHE A 1 370 ? -22.978 17.854 -0.741 1.00 72.25 370 PHE A O 1
ATOM 2792 N N . MET A 1 371 ? -24.037 17.255 1.145 1.00 85.75 371 MET A N 1
ATOM 2793 C CA . MET A 1 371 ? -22.982 16.381 1.650 1.00 85.75 371 MET A CA 1
ATOM 2794 C C . MET A 1 371 ? -23.198 14.969 1.109 1.00 85.75 371 MET A C 1
ATOM 2796 O O . MET A 1 371 ? -23.907 14.163 1.705 1.00 85.75 371 MET A O 1
ATOM 2800 N N . THR A 1 372 ? -22.586 14.686 -0.032 1.00 87.31 372 THR A N 1
ATOM 2801 C CA . THR A 1 372 ? -22.588 13.355 -0.651 1.00 87.31 372 THR A CA 1
ATOM 2802 C C . THR A 1 372 ? -21.216 12.722 -0.497 1.00 87.31 372 THR A C 1
ATOM 2804 O O . THR A 1 372 ? -20.215 13.423 -0.640 1.00 87.31 372 THR A O 1
ATOM 2807 N N . GLY A 1 373 ? -21.137 11.427 -0.225 1.00 88.50 373 GLY A N 1
ATOM 2808 C CA . GLY A 1 373 ? -19.853 10.781 0.033 1.00 88.50 373 GLY A CA 1
ATOM 2809 C C . GLY A 1 373 ? -19.989 9.381 0.603 1.00 88.50 373 GLY A C 1
ATOM 2810 O O . GLY A 1 373 ? -21.092 8.893 0.860 1.00 88.50 373 GLY A O 1
ATOM 2811 N N . GLN A 1 374 ? -18.851 8.724 0.785 1.00 91.50 374 GLN A N 1
ATOM 2812 C CA . GLN A 1 374 ? -18.795 7.361 1.284 1.00 91.50 374 GLN A CA 1
ATOM 2813 C C . GLN A 1 374 ? -18.750 7.344 2.817 1.00 91.50 374 GLN A C 1
ATOM 2815 O O . GLN A 1 374 ? -18.140 8.200 3.464 1.00 91.50 374 GLN A O 1
ATOM 2820 N N . TYR A 1 375 ? -19.335 6.310 3.415 1.00 93.06 375 TYR A N 1
ATOM 2821 C CA . TYR A 1 375 ? -19.133 5.974 4.821 1.00 93.06 375 TYR A CA 1
ATOM 2822 C C . TYR A 1 375 ? -18.883 4.478 5.006 1.00 93.06 375 TYR A C 1
ATOM 2824 O O . TYR A 1 375 ? -19.140 3.647 4.135 1.00 93.06 375 TYR A O 1
ATOM 2832 N N . THR A 1 376 ? -18.362 4.120 6.176 1.00 94.44 376 THR A N 1
ATOM 2833 C CA . THR A 1 376 ? -18.210 2.726 6.602 1.00 94.44 376 THR A CA 1
ATOM 2834 C C . THR A 1 376 ? -18.881 2.520 7.948 1.00 94.44 376 THR A C 1
ATOM 2836 O O . THR A 1 376 ? -18.650 3.284 8.883 1.00 94.44 376 THR A O 1
ATOM 2839 N N . LEU A 1 377 ? -19.687 1.467 8.046 1.00 94.44 377 LEU A N 1
ATOM 2840 C CA . LEU A 1 377 ? -20.315 0.992 9.268 1.00 94.44 377 LEU A CA 1
ATOM 2841 C C . LEU A 1 377 ? -19.574 -0.253 9.775 1.00 94.44 377 LEU A C 1
ATOM 2843 O O . LEU A 1 377 ? -19.489 -1.262 9.073 1.00 94.44 377 LEU A O 1
ATOM 2847 N N . THR A 1 378 ? -19.042 -0.192 10.996 1.00 93.12 378 THR A N 1
ATOM 2848 C CA . THR A 1 378 ? -18.205 -1.248 11.596 1.00 93.12 378 THR A CA 1
ATOM 2849 C C . THR A 1 378 ? -18.713 -1.640 12.982 1.00 93.12 378 THR A C 1
ATOM 2851 O O . THR A 1 378 ? -19.151 -0.780 13.739 1.00 93.12 378 THR A O 1
ATOM 2854 N N . ASP A 1 379 ? -18.625 -2.925 13.335 1.00 88.75 379 ASP A N 1
ATOM 2855 C CA . ASP A 1 379 ? -18.859 -3.408 14.704 1.00 88.75 379 ASP A CA 1
ATOM 2856 C C . ASP A 1 379 ? -17.587 -3.257 15.549 1.00 88.75 379 ASP A C 1
ATOM 2858 O O . ASP A 1 379 ? -16.540 -3.813 15.213 1.00 88.75 379 ASP A O 1
ATOM 2862 N N . LEU A 1 380 ? -17.677 -2.493 16.639 1.00 77.81 380 LEU A N 1
ATOM 2863 C CA . LEU A 1 380 ? -16.583 -2.280 17.589 1.00 77.81 380 LEU A CA 1
ATOM 2864 C C . LEU A 1 380 ? -16.585 -3.295 18.749 1.00 77.81 380 LEU A C 1
ATOM 2866 O O . LEU A 1 380 ? -15.657 -3.293 19.561 1.00 77.81 380 LEU A O 1
ATOM 2870 N N . GLY A 1 381 ? -17.598 -4.162 18.836 1.00 66.56 381 GLY A N 1
ATOM 2871 C CA . GLY A 1 381 ? -17.808 -5.112 19.929 1.00 66.56 381 GLY A CA 1
ATOM 2872 C C . GLY A 1 381 ? -18.453 -4.497 21.182 1.00 66.56 381 GLY A C 1
ATOM 2873 O O . GLY A 1 381 ? -18.513 -3.276 21.357 1.00 66.56 381 GLY A O 1
ATOM 2874 N N . GLN A 1 382 ? -18.943 -5.351 22.095 1.00 61.41 382 GLN A N 1
ATOM 2875 C CA . GLN A 1 382 ? -19.330 -4.907 23.440 1.00 61.41 382 GLN A CA 1
ATOM 2876 C C . GLN A 1 382 ? -18.087 -4.592 24.267 1.00 61.41 382 GLN A C 1
ATOM 2878 O O . GLN A 1 382 ? -17.244 -5.461 24.492 1.00 61.41 382 GLN A O 1
ATOM 2883 N N . THR A 1 383 ? -18.016 -3.371 24.785 1.00 62.56 383 THR A N 1
ATOM 2884 C CA . THR A 1 383 ? -17.013 -2.955 25.764 1.00 62.56 383 THR A CA 1
ATOM 2885 C C . THR A 1 383 ? -17.686 -2.744 27.120 1.00 62.56 383 THR A C 1
ATOM 2887 O O . THR A 1 383 ? -18.803 -2.234 27.205 1.00 62.56 383 THR A O 1
ATOM 2890 N N . CYS A 1 384 ? -17.036 -3.181 28.200 1.00 70.81 384 CYS A N 1
ATOM 2891 C CA . CYS A 1 384 ? -17.486 -2.860 29.554 1.00 70.81 384 CYS A CA 1
ATOM 2892 C C . CYS A 1 384 ? -17.434 -1.341 29.786 1.00 70.81 384 CYS A C 1
ATOM 2894 O O . CYS A 1 384 ? -16.611 -0.642 29.187 1.00 70.81 384 CYS A O 1
ATOM 2896 N N . ALA A 1 385 ? -18.285 -0.812 30.671 1.00 77.31 385 ALA A N 1
ATOM 2897 C CA . ALA A 1 385 ? -18.225 0.609 31.012 1.00 77.31 385 ALA A CA 1
ATOM 2898 C C . ALA A 1 385 ? -16.909 0.909 31.741 1.00 77.31 385 ALA A C 1
ATOM 2900 O O . ALA A 1 385 ? -16.617 0.294 32.770 1.00 77.31 385 ALA A O 1
ATOM 2901 N N . SER A 1 386 ? -16.119 1.858 31.234 1.00 74.69 386 SER A N 1
ATOM 2902 C CA . SER A 1 386 ? -14.896 2.310 31.905 1.00 74.69 386 SER A CA 1
ATOM 2903 C C . SER A 1 386 ? -15.211 2.728 33.340 1.00 74.69 386 SER A C 1
ATOM 2905 O O . SER A 1 386 ? -16.118 3.532 33.544 1.00 74.69 386 SER A O 1
ATOM 2907 N N . LEU A 1 387 ? -14.471 2.206 34.320 1.00 76.00 387 LEU A N 1
ATOM 2908 C CA . LEU A 1 387 ? -14.689 2.530 35.727 1.00 76.00 387 LEU A CA 1
ATOM 2909 C C . LEU A 1 387 ? -14.204 3.961 36.016 1.00 76.00 387 LEU A C 1
ATOM 2911 O O . LEU A 1 387 ? -13.004 4.213 35.862 1.00 76.00 387 LEU A O 1
ATOM 2915 N N . PRO A 1 388 ? -15.081 4.896 36.435 1.00 78.81 388 PRO A N 1
ATOM 2916 C CA . PRO A 1 388 ? -14.634 6.217 36.863 1.00 78.81 388 PRO A CA 1
ATOM 2917 C C . PRO A 1 388 ? -13.615 6.101 38.014 1.00 78.81 388 PRO A C 1
ATOM 2919 O O . PRO A 1 388 ? -13.820 5.295 38.926 1.00 78.81 388 PRO A O 1
ATOM 2922 N N . PRO A 1 389 ? -12.507 6.866 37.985 1.00 71.19 389 PRO A N 1
ATOM 2923 C CA . PRO A 1 389 ? -11.403 6.707 38.935 1.00 71.19 389 PRO A CA 1
ATOM 2924 C C . PRO A 1 389 ? -11.746 7.155 40.365 1.00 71.19 389 PRO A C 1
ATOM 2926 O O . PRO A 1 389 ? -11.022 6.819 41.295 1.00 71.19 389 PRO A O 1
ATOM 2929 N N . ASP A 1 390 ? -12.829 7.912 40.543 1.00 82.38 390 ASP A N 1
ATOM 2930 C CA . ASP A 1 390 ? -13.310 8.503 41.799 1.00 82.38 390 ASP A CA 1
ATOM 2931 C C . ASP A 1 390 ? -14.317 7.620 42.565 1.00 82.38 390 ASP A C 1
ATOM 2933 O O . ASP A 1 390 ? -15.095 8.105 43.394 1.00 82.38 390 ASP A O 1
ATOM 2937 N N . ILE A 1 391 ? -14.292 6.317 42.285 1.00 87.38 391 ILE A N 1
ATOM 2938 C CA . ILE A 1 391 ? -15.056 5.283 42.984 1.00 87.38 391 ILE A CA 1
ATOM 2939 C C . ILE A 1 391 ? -14.586 5.119 44.436 1.00 87.38 391 ILE A C 1
ATOM 2941 O O . ILE A 1 391 ? -13.387 5.066 44.701 1.00 87.38 391 ILE A O 1
ATOM 2945 N N . ASP A 1 392 ? -15.530 5.004 45.370 1.00 88.00 392 ASP A N 1
ATOM 2946 C CA . ASP A 1 392 ? -15.244 4.812 46.806 1.00 88.00 392 ASP A CA 1
ATOM 2947 C C . ASP A 1 392 ? -15.967 3.593 47.403 1.00 88.00 392 ASP A C 1
ATOM 2949 O O . ASP A 1 392 ? -15.671 3.154 48.511 1.00 88.00 392 ASP A O 1
ATOM 2953 N N . GLY A 1 393 ? -16.870 2.971 46.646 1.00 89.38 393 GLY A N 1
ATOM 2954 C CA . GLY A 1 393 ? -17.395 1.647 46.967 1.00 89.38 393 GLY A CA 1
ATOM 2955 C C . GLY A 1 393 ? -18.121 1.030 45.782 1.00 89.38 393 GLY A C 1
ATOM 2956 O O . GLY A 1 393 ? -18.859 1.729 45.092 1.00 89.38 393 GLY A O 1
ATOM 2957 N N . TRP A 1 394 ? -17.923 -0.264 45.544 1.00 92.25 394 TRP A N 1
ATOM 2958 C CA . TRP A 1 394 ? -18.625 -1.030 44.515 1.00 92.25 394 TRP A CA 1
ATOM 2959 C C . TRP A 1 394 ? -18.911 -2.455 44.980 1.00 92.25 394 TRP A C 1
ATOM 2961 O O . TRP A 1 394 ? -18.014 -3.294 45.092 1.00 92.25 394 TRP A O 1
ATOM 2971 N N . TRP A 1 395 ? -20.189 -2.733 45.220 1.00 93.50 395 TRP A N 1
ATOM 2972 C CA . TRP A 1 395 ? -20.695 -4.025 45.667 1.00 93.50 395 TRP A CA 1
ATOM 2973 C C . TRP A 1 395 ? -21.311 -4.783 44.491 1.00 93.50 395 TRP A C 1
ATOM 2975 O O . TRP A 1 395 ? -22.495 -4.635 44.184 1.00 93.50 395 TRP A O 1
ATOM 2985 N N . LYS A 1 396 ? -20.497 -5.639 43.861 1.00 89.69 396 LYS A N 1
ATOM 2986 C CA . LYS A 1 396 ? -20.920 -6.504 42.743 1.00 89.69 396 LYS A CA 1
ATOM 2987 C C . LYS A 1 396 ? -21.960 -7.551 43.127 1.00 89.69 396 LYS A C 1
ATOM 2989 O O . LYS A 1 396 ? -22.573 -8.129 42.256 1.00 89.69 396 LYS A O 1
ATOM 2994 N N . SER A 1 397 ? -22.105 -7.854 44.418 1.00 87.75 397 SER A N 1
ATOM 2995 C CA . SER A 1 397 ? -23.077 -8.840 44.917 1.00 87.75 397 SER A CA 1
ATOM 2996 C C . SER A 1 397 ? -22.885 -10.275 44.384 1.00 87.75 397 SER A C 1
ATOM 2998 O O . SER A 1 397 ? -23.766 -11.124 44.504 1.00 87.75 397 SER A O 1
ATOM 3000 N N . ASP A 1 398 ? -21.681 -10.598 43.896 1.00 85.62 398 ASP A N 1
ATOM 3001 C CA . ASP A 1 398 ? -21.299 -11.913 43.370 1.00 85.62 398 ASP A CA 1
ATOM 3002 C C . ASP A 1 398 ? -21.067 -12.958 44.478 1.00 85.62 398 ASP A C 1
ATOM 3004 O O . ASP A 1 398 ? -19.946 -13.376 44.781 1.00 85.62 398 ASP A O 1
ATOM 3008 N N . GLY A 1 399 ? -22.161 -13.391 45.109 1.00 83.94 399 GLY A N 1
ATOM 3009 C CA . GLY A 1 399 ? -22.176 -14.429 46.147 1.00 83.94 399 GLY A CA 1
ATOM 3010 C C . GLY A 1 399 ? -21.723 -13.959 47.534 1.00 83.94 399 GLY A C 1
ATOM 3011 O O . GLY A 1 399 ? -21.617 -14.771 48.453 1.00 83.94 399 GLY A O 1
ATOM 3012 N N . ASN A 1 400 ? -21.428 -12.669 47.693 1.00 87.62 400 ASN A N 1
ATOM 3013 C CA . ASN A 1 400 ? -21.079 -12.032 48.960 1.00 87.62 400 ASN A CA 1
ATOM 3014 C C . ASN A 1 400 ? -21.367 -10.519 48.900 1.00 87.62 400 ASN A C 1
ATOM 3016 O O . ASN A 1 400 ? -21.634 -9.972 47.835 1.00 87.62 400 ASN A O 1
ATOM 3020 N N . ALA A 1 401 ? -21.302 -9.846 50.051 1.00 90.12 401 ALA A N 1
ATOM 3021 C CA . ALA A 1 401 ? -21.538 -8.407 50.183 1.00 90.12 401 ALA A CA 1
ATOM 3022 C C . ALA A 1 401 ? -20.234 -7.585 50.259 1.00 90.12 401 ALA A C 1
ATOM 3024 O O . ALA A 1 401 ? -20.212 -6.517 50.871 1.00 90.12 401 ALA A O 1
ATOM 3025 N N . ASN A 1 402 ? -19.129 -8.083 49.698 1.00 89.38 402 ASN A N 1
ATOM 3026 C CA . ASN A 1 402 ? -17.858 -7.365 49.720 1.00 89.38 402 ASN A CA 1
ATOM 3027 C C . ASN A 1 402 ? -17.843 -6.238 48.684 1.00 89.38 402 ASN A C 1
ATOM 3029 O O . ASN A 1 402 ? -18.458 -6.331 47.622 1.00 89.38 402 ASN A O 1
ATOM 3033 N N . ASP A 1 403 ? -17.112 -5.185 49.020 1.00 88.06 403 ASP A N 1
ATOM 3034 C CA . ASP A 1 403 ? -16.785 -4.086 48.121 1.00 88.06 403 ASP A CA 1
ATOM 3035 C C . ASP A 1 403 ? -15.502 -4.438 47.346 1.00 88.06 403 ASP A C 1
ATOM 3037 O O . ASP A 1 403 ? -14.584 -5.046 47.905 1.00 88.06 403 ASP A O 1
ATOM 3041 N N . ILE A 1 404 ? -15.412 -4.057 46.070 1.00 83.94 404 ILE A N 1
ATOM 3042 C CA . ILE A 1 404 ? -14.258 -4.370 45.212 1.00 83.94 404 ILE A CA 1
ATOM 3043 C C . ILE A 1 404 ? -12.959 -3.712 45.698 1.00 83.94 404 ILE A C 1
ATOM 3045 O O . ILE A 1 404 ? -11.875 -4.250 45.471 1.00 83.94 404 ILE A O 1
ATOM 3049 N N . LEU A 1 405 ? -13.057 -2.561 46.372 1.00 77.75 405 LEU A N 1
ATOM 3050 C CA . LEU A 1 405 ? -11.904 -1.855 46.934 1.00 77.75 405 LEU A CA 1
ATOM 3051 C C . LEU A 1 405 ? -11.443 -2.495 48.256 1.00 77.75 405 LEU A C 1
ATOM 3053 O O . LEU A 1 405 ? -10.362 -2.182 48.757 1.00 77.75 405 LEU A O 1
ATOM 3057 N N . GLY A 1 406 ? -12.249 -3.399 48.826 1.00 80.31 406 GLY A N 1
ATOM 3058 C CA . GLY A 1 406 ? -11.974 -4.132 50.061 1.00 80.31 406 GLY A CA 1
ATOM 3059 C C . GLY A 1 406 ? -12.022 -3.281 51.332 1.00 80.31 406 GLY A C 1
ATOM 3060 O O . GLY A 1 406 ? -11.788 -3.808 52.422 1.00 80.31 406 GLY A O 1
ATOM 3061 N N . ILE A 1 407 ? -12.324 -1.986 51.212 1.00 80.25 407 ILE A N 1
ATOM 3062 C CA . ILE A 1 407 ? -12.329 -1.029 52.324 1.00 80.25 407 ILE A CA 1
ATOM 3063 C C . ILE A 1 407 ? -13.719 -0.863 52.941 1.00 80.25 407 ILE A C 1
ATOM 3065 O O . ILE A 1 407 ? -13.819 -0.584 54.136 1.00 80.25 407 ILE A O 1
ATOM 3069 N N . ASN A 1 408 ? -14.781 -1.110 52.166 1.00 86.44 408 ASN A N 1
ATOM 3070 C CA . ASN A 1 408 ? -16.168 -0.886 52.575 1.00 86.44 408 ASN A CA 1
ATOM 3071 C C . ASN A 1 408 ? -17.019 -2.174 52.547 1.00 86.44 408 ASN A C 1
ATOM 3073 O O . ASN A 1 408 ? -18.210 -2.146 52.240 1.00 86.44 408 ASN A O 1
ATOM 3077 N N . ASN A 1 409 ? -16.418 -3.325 52.881 1.00 90.06 409 ASN A N 1
ATOM 3078 C CA . ASN A 1 409 ? -17.098 -4.629 52.860 1.00 90.06 409 ASN A CA 1
ATOM 3079 C C . ASN A 1 409 ? -18.360 -4.651 53.732 1.00 90.06 409 ASN A C 1
ATOM 3081 O O . ASN A 1 409 ? -18.308 -4.366 54.929 1.00 90.06 409 ASN A O 1
ATOM 3085 N N . GLY A 1 410 ? -19.483 -5.040 53.134 1.00 90.56 410 GLY A N 1
ATOM 3086 C CA . GLY A 1 410 ? -20.775 -5.131 53.795 1.00 90.56 410 GLY A CA 1
ATOM 3087 C C . GLY A 1 410 ? -20.977 -6.417 54.594 1.00 90.56 410 GLY A C 1
ATOM 3088 O O . GLY A 1 410 ? -20.391 -7.463 54.323 1.00 90.56 410 GLY A O 1
ATOM 3089 N N . THR A 1 411 ? -21.862 -6.343 55.586 1.00 92.31 411 THR A N 1
ATOM 3090 C CA . THR A 1 411 ? -22.330 -7.465 56.407 1.00 92.31 411 THR A CA 1
ATOM 3091 C C . THR A 1 411 ? -23.833 -7.666 56.180 1.00 92.31 411 THR A C 1
ATOM 3093 O O . THR A 1 411 ? -24.611 -6.762 56.490 1.00 92.31 411 THR A O 1
ATOM 3096 N N . PRO A 1 412 ? -24.274 -8.823 55.655 1.00 90.94 412 PRO A N 1
ATOM 3097 C CA . PRO A 1 412 ? -25.697 -9.117 55.484 1.00 90.94 412 PRO A CA 1
ATOM 3098 C C . PRO A 1 412 ? -26.487 -9.114 56.808 1.00 90.94 412 PRO A C 1
ATOM 3100 O O . PRO A 1 412 ? -26.012 -9.619 57.826 1.00 90.94 412 PRO A O 1
ATOM 3103 N N . ILE A 1 413 ? -27.716 -8.599 56.774 1.00 88.06 413 ILE A N 1
ATOM 3104 C CA . ILE A 1 413 ? -28.716 -8.574 57.854 1.00 88.06 413 ILE A CA 1
ATOM 3105 C C . ILE A 1 413 ? -29.962 -9.321 57.364 1.00 88.06 413 ILE A C 1
ATOM 3107 O O . ILE A 1 413 ? -30.352 -9.110 56.226 1.00 88.06 413 ILE A O 1
ATOM 3111 N N . GLY A 1 414 ? -30.597 -10.161 58.189 1.00 80.75 414 GLY A N 1
ATOM 3112 C CA . GLY A 1 414 ? -31.862 -10.841 57.836 1.00 80.75 414 GLY A CA 1
ATOM 3113 C C . GLY A 1 414 ? -31.712 -12.168 57.075 1.00 80.75 414 GLY A C 1
ATOM 3114 O O . GLY A 1 414 ? -32.568 -13.036 57.197 1.00 80.75 414 GLY A O 1
ATOM 3115 N N . SER A 1 415 ? -30.526 -12.431 56.514 1.00 85.00 415 SER A N 1
ATOM 3116 C CA . SER A 1 415 ? -30.184 -13.578 55.640 1.00 85.00 415 SER A CA 1
ATOM 3117 C C . SER A 1 415 ? -30.631 -13.409 54.176 1.00 85.00 415 SER A C 1
ATOM 3119 O O . SER A 1 415 ? -31.277 -14.309 53.633 1.00 85.00 415 SER A O 1
ATOM 3121 N N . PRO A 1 416 ? -30.235 -12.311 53.502 1.00 87.12 416 PRO A N 1
ATOM 3122 C CA . PRO A 1 416 ? -30.569 -12.088 52.104 1.00 87.12 416 PRO A CA 1
ATOM 3123 C C . PRO A 1 416 ? -29.909 -13.144 51.208 1.00 87.12 416 PRO A C 1
ATOM 3125 O O . PRO A 1 416 ? -28.849 -13.696 51.530 1.00 87.12 416 PRO A O 1
ATOM 3128 N N . LEU A 1 417 ? -30.534 -13.422 50.065 1.00 88.75 417 LEU A N 1
ATOM 3129 C CA . LEU A 1 417 ? -30.060 -14.423 49.106 1.00 88.75 417 LEU A CA 1
ATOM 3130 C C . LEU A 1 417 ? -29.277 -13.765 47.970 1.00 88.75 417 LEU A C 1
ATOM 3132 O O . LEU A 1 417 ? -29.653 -12.699 47.498 1.00 88.75 417 LEU A O 1
ATOM 3136 N N . PHE A 1 418 ? -28.247 -14.444 47.470 1.00 88.81 418 PHE A N 1
ATOM 3137 C CA . PHE A 1 418 ? -27.577 -14.067 46.226 1.00 88.81 418 PHE A CA 1
ATOM 3138 C C . PHE A 1 418 ? -28.179 -14.867 45.071 1.00 88.81 418 PHE A C 1
ATOM 3140 O O . PHE A 1 418 ? -28.247 -16.099 45.124 1.00 88.81 418 PHE A O 1
ATOM 3147 N N . ILE A 1 419 ? -28.684 -14.168 44.060 1.00 86.62 419 ILE A N 1
ATOM 3148 C CA . ILE A 1 419 ? -29.401 -14.751 42.920 1.00 86.62 419 ILE A CA 1
ATOM 3149 C C . ILE A 1 419 ? -28.850 -14.205 41.605 1.00 86.62 419 ILE A C 1
ATOM 3151 O O . ILE A 1 419 ? -28.048 -13.287 41.616 1.00 86.62 419 ILE A O 1
ATOM 3155 N N . LYS A 1 420 ? -29.303 -14.709 40.453 1.00 82.56 420 LYS A N 1
ATOM 3156 C CA . LYS A 1 420 ? -28.909 -14.144 39.152 1.00 82.56 420 LYS A CA 1
ATOM 3157 C C . LYS A 1 420 ? -29.289 -12.654 39.052 1.00 82.56 420 LYS A C 1
ATOM 3159 O O . LYS A 1 420 ? -30.469 -12.324 39.180 1.00 82.56 420 LYS A O 1
ATOM 3164 N N . GLY A 1 421 ? -28.289 -11.811 38.802 1.00 86.69 421 GLY A N 1
ATOM 3165 C CA . GLY A 1 421 ? -28.403 -10.359 38.680 1.00 86.69 421 GLY A CA 1
ATOM 3166 C C . GLY A 1 421 ? -28.561 -9.872 37.241 1.00 86.69 421 GLY A C 1
ATOM 3167 O O . GLY A 1 421 ? -28.746 -10.676 36.318 1.00 86.69 421 GLY A O 1
ATOM 3168 N N . GLN A 1 422 ? -28.486 -8.553 37.068 1.00 88.69 422 GLN A N 1
ATOM 3169 C CA . GLN A 1 422 ? -28.297 -7.924 35.763 1.00 88.69 422 GLN A CA 1
ATOM 3170 C C . GLN A 1 422 ? -26.864 -8.170 35.270 1.00 88.69 422 GLN A C 1
ATOM 3172 O O . GLN A 1 422 ? -26.672 -8.508 34.102 1.00 88.69 422 GLN A O 1
ATOM 3177 N N . VAL A 1 423 ? -25.884 -8.067 36.171 1.00 86.50 423 VAL A N 1
ATOM 3178 C CA . VAL A 1 423 ? -24.472 -8.394 35.959 1.00 86.50 423 VAL A CA 1
ATOM 3179 C C . VAL A 1 423 ? -24.090 -9.433 37.013 1.00 86.50 423 VAL A C 1
ATOM 3181 O O . VAL A 1 423 ? -24.132 -9.164 38.201 1.00 86.50 423 VAL A O 1
ATOM 3184 N N . GLY A 1 424 ? -23.740 -10.655 36.607 1.00 84.12 424 GLY A N 1
ATOM 3185 C CA . GLY A 1 424 ? -23.389 -11.700 37.579 1.00 84.12 424 GLY A CA 1
ATOM 3186 C C . GLY A 1 424 ? -24.548 -12.057 38.528 1.00 84.12 424 GLY A C 1
ATOM 3187 O O . GLY A 1 424 ? -25.564 -12.615 38.085 1.00 84.12 424 GLY A O 1
ATOM 3188 N N . GLN A 1 425 ? -24.383 -11.804 39.831 1.00 88.50 425 GLN A N 1
ATOM 3189 C CA . GLN A 1 425 ? -25.398 -12.027 40.867 1.00 88.50 425 GLN A CA 1
ATOM 3190 C C . GLN A 1 425 ? -25.825 -10.744 41.591 1.00 88.50 425 GLN A C 1
ATOM 3192 O O . GLN A 1 425 ? -25.014 -9.891 41.896 1.00 88.50 425 GLN A O 1
ATOM 3197 N N . ALA A 1 426 ? -27.097 -10.688 41.981 1.00 92.44 426 ALA A N 1
ATOM 3198 C CA . ALA A 1 426 ? -27.700 -9.624 42.776 1.00 92.44 426 ALA A CA 1
ATOM 3199 C C . ALA A 1 426 ? -28.032 -10.091 44.199 1.00 92.44 426 ALA A C 1
ATOM 3201 O O . ALA A 1 426 ? -28.234 -11.288 44.439 1.00 92.44 426 ALA A O 1
ATOM 3202 N N . VAL A 1 427 ? -28.198 -9.141 45.123 1.00 95.38 427 VAL A N 1
ATOM 3203 C CA . VAL A 1 427 ? -28.780 -9.409 46.446 1.00 95.38 427 VAL A CA 1
ATOM 3204 C C . VAL A 1 427 ? -30.298 -9.301 46.371 1.00 95.38 427 VAL A C 1
ATOM 3206 O O . VAL A 1 427 ? -30.830 -8.265 45.975 1.00 95.38 427 VAL A O 1
ATOM 3209 N N . ARG A 1 428 ? -30.992 -10.356 46.796 1.00 93.50 428 ARG A N 1
ATOM 3210 C CA . ARG A 1 428 ? -32.442 -10.396 46.981 1.00 93.50 428 ARG A CA 1
ATOM 3211 C C . ARG A 1 428 ? -32.813 -10.035 48.413 1.00 93.50 428 ARG A C 1
ATOM 3213 O O . ARG A 1 428 ? -32.408 -10.732 49.344 1.00 93.50 428 ARG A O 1
ATOM 3220 N N . PHE A 1 429 ? -33.645 -9.009 48.544 1.00 93.44 429 PHE A N 1
ATOM 3221 C CA . PHE A 1 429 ? -34.237 -8.534 49.791 1.00 93.44 429 PHE A CA 1
ATOM 3222 C C . PHE A 1 429 ? -35.723 -8.900 49.830 1.00 93.44 429 PHE A C 1
ATOM 3224 O O . PHE A 1 429 ? -36.476 -8.530 48.923 1.00 93.44 429 PHE A O 1
ATOM 3231 N N . ASP A 1 430 ? -36.145 -9.623 50.869 1.00 88.25 430 ASP A N 1
ATOM 3232 C CA . ASP A 1 430 ? -37.536 -10.038 51.058 1.00 88.25 430 ASP A CA 1
ATOM 3233 C C . ASP A 1 430 ? -38.050 -9.609 52.445 1.00 88.25 430 ASP A C 1
ATOM 3235 O O . ASP A 1 430 ? -37.823 -10.298 53.437 1.00 88.25 430 ASP A O 1
ATOM 3239 N N . PRO A 1 431 ? -38.818 -8.509 52.543 1.00 81.69 431 PRO A N 1
ATOM 3240 C CA . PRO A 1 431 ? -39.299 -8.014 53.830 1.00 81.69 431 PRO A CA 1
ATOM 3241 C C . PRO A 1 431 ? -40.346 -8.927 54.496 1.00 81.69 431 PRO A C 1
ATOM 3243 O O . PRO A 1 431 ? -40.761 -8.658 55.625 1.00 81.69 431 PRO A O 1
ATOM 3246 N N . SER A 1 432 ? -40.823 -9.985 53.823 1.00 79.75 432 SER A N 1
ATOM 3247 C CA . SER A 1 432 ? -41.811 -10.920 54.378 1.00 79.75 432 SER A CA 1
ATOM 3248 C C . SER A 1 432 ? -41.204 -11.980 55.307 1.00 79.75 432 SER A C 1
ATOM 3250 O O . SER A 1 432 ? -41.933 -12.581 56.102 1.00 79.75 432 SER A O 1
ATOM 3252 N N . ASN A 1 433 ? -39.884 -12.186 55.251 1.00 70.12 433 ASN A N 1
ATOM 3253 C CA . ASN A 1 433 ? -39.161 -13.187 56.044 1.00 70.12 433 ASN A CA 1
ATOM 3254 C C . ASN A 1 433 ? -38.453 -12.599 57.292 1.00 70.12 433 ASN A C 1
ATOM 3256 O O . ASN A 1 433 ? -37.875 -13.341 58.089 1.00 70.12 433 ASN A O 1
ATOM 3260 N N . GLY A 1 434 ? -38.526 -11.279 57.476 1.00 70.50 434 GLY A N 1
ATOM 3261 C CA . GLY A 1 434 ? -37.648 -10.502 58.348 1.00 70.50 434 GLY A CA 1
ATOM 3262 C C . GLY A 1 434 ? -37.169 -9.250 57.608 1.00 70.50 434 GLY A C 1
ATOM 3263 O O . GLY A 1 434 ? -37.519 -9.035 56.455 1.00 70.50 434 GLY A O 1
ATOM 3264 N N . THR A 1 435 ? -36.415 -8.370 58.268 1.00 80.31 435 THR A N 1
ATOM 3265 C CA . THR A 1 435 ? -35.838 -7.202 57.588 1.00 80.31 435 THR A CA 1
ATOM 3266 C C . THR A 1 435 ? -34.479 -7.567 56.997 1.00 80.31 435 THR A C 1
ATOM 3268 O O . THR A 1 435 ? -33.488 -7.617 57.729 1.00 80.31 435 THR A O 1
ATOM 3271 N N . ASP A 1 436 ? -34.448 -7.814 55.688 1.00 89.25 436 ASP A N 1
ATOM 3272 C CA . ASP A 1 436 ? -33.220 -8.056 54.929 1.00 89.25 436 ASP A CA 1
ATOM 3273 C C . ASP A 1 436 ? -32.484 -6.747 54.610 1.00 89.25 436 ASP A C 1
ATOM 3275 O O . ASP A 1 436 ? -33.098 -5.718 54.328 1.00 89.25 436 ASP A O 1
ATOM 3279 N N . GLY A 1 437 ? -31.153 -6.780 54.635 1.00 90.94 437 GLY A N 1
ATOM 3280 C CA . GLY A 1 437 ? -30.307 -5.625 54.342 1.00 90.94 437 GLY A CA 1
ATOM 3281 C C . GLY A 1 437 ? -28.831 -5.993 54.233 1.00 90.94 437 GLY A C 1
ATOM 3282 O O . GLY A 1 437 ? -28.423 -7.098 54.581 1.00 90.94 437 GLY A O 1
ATOM 3283 N N . VAL A 1 438 ? -28.001 -5.056 53.788 1.00 93.31 438 VAL A N 1
ATOM 3284 C CA . VAL A 1 438 ? -26.541 -5.145 53.909 1.00 93.31 438 VAL A CA 1
ATOM 3285 C C . VAL A 1 438 ? -26.064 -3.924 54.680 1.00 93.31 438 VAL A C 1
ATOM 3287 O O . VAL A 1 438 ? -26.204 -2.795 54.215 1.00 93.31 438 VAL A O 1
ATOM 3290 N N . GLN A 1 439 ? -25.509 -4.143 55.871 1.00 91.75 439 GLN A N 1
ATOM 3291 C CA . GLN A 1 439 ? -24.898 -3.088 56.670 1.00 91.75 439 GLN A CA 1
ATOM 3292 C C . GLN A 1 439 ? -23.474 -2.839 56.196 1.00 91.75 439 GLN A C 1
ATOM 3294 O O . GLN A 1 439 ? -22.667 -3.762 56.138 1.00 91.75 439 GLN A O 1
ATOM 3299 N N . LEU A 1 440 ? -23.149 -1.586 55.914 1.00 91.19 440 LEU A N 1
ATOM 3300 C CA . LEU A 1 440 ? -21.818 -1.168 55.506 1.00 91.19 440 LEU A CA 1
ATOM 3301 C C . LEU A 1 440 ? -21.068 -0.544 56.700 1.00 91.19 440 LEU A C 1
ATOM 3303 O O . LEU A 1 440 ? -21.708 -0.016 57.621 1.00 91.19 440 LEU A O 1
ATOM 3307 N N . PRO A 1 441 ? -19.721 -0.574 56.715 1.00 84.19 441 PRO A N 1
ATOM 3308 C CA . PRO A 1 441 ? -18.935 0.263 57.615 1.00 84.19 441 PRO A CA 1
ATOM 3309 C C . PRO A 1 441 ? -19.358 1.725 57.428 1.00 84.19 441 PRO A C 1
ATOM 3311 O O . PRO A 1 441 ? -19.745 2.107 56.330 1.00 84.19 441 PRO A O 1
ATOM 3314 N N . SER A 1 442 ? -19.316 2.560 58.466 1.00 75.62 442 SER A N 1
ATOM 3315 C CA . SER A 1 442 ? -19.767 3.958 58.381 1.00 75.62 442 SER A CA 1
ATOM 3316 C C . SER A 1 442 ? -18.586 4.947 58.339 1.00 75.62 442 SER A C 1
ATOM 3318 O O . SER A 1 442 ? -18.452 5.753 59.263 1.00 75.62 442 SER A O 1
ATOM 3320 N N . PRO A 1 443 ? -17.703 4.910 57.312 1.00 69.12 443 PRO A N 1
ATOM 3321 C CA . PRO A 1 443 ? -16.491 5.733 57.273 1.00 69.12 443 PRO A CA 1
ATOM 3322 C C . PRO A 1 443 ? -16.791 7.216 57.020 1.00 69.12 443 PRO A C 1
ATOM 3324 O O . PRO A 1 443 ? -15.959 8.070 57.314 1.00 69.12 443 PRO A O 1
ATOM 3327 N N . GLY A 1 444 ? -17.980 7.527 56.496 1.00 78.06 444 GLY A N 1
ATOM 3328 C CA . GLY A 1 444 ? -18.331 8.864 56.041 1.00 78.06 444 GLY A CA 1
ATOM 3329 C C . GLY A 1 444 ? -17.933 9.138 54.598 1.00 78.06 444 GLY A C 1
ATOM 3330 O O . GLY A 1 444 ? -17.222 10.108 54.370 1.00 78.06 444 GLY A O 1
ATOM 3331 N N . ILE A 1 445 ? -18.394 8.316 53.645 1.00 85.56 445 ILE A N 1
ATOM 3332 C CA . ILE A 1 445 ? -17.996 8.388 52.225 1.00 85.56 445 ILE A CA 1
ATOM 3333 C C . ILE A 1 445 ? -18.231 9.787 51.643 1.00 85.56 445 ILE A C 1
ATOM 3335 O O . ILE A 1 445 ? -17.331 10.395 51.063 1.00 85.56 445 ILE A O 1
ATOM 3339 N N . PHE A 1 446 ? -19.415 10.362 51.869 1.00 84.81 446 PHE A N 1
ATOM 3340 C CA . PHE A 1 446 ? -19.723 11.702 51.359 1.00 84.81 446 PHE A CA 1
ATOM 3341 C C . PHE A 1 446 ? -19.241 12.841 52.276 1.00 84.81 446 PHE A C 1
ATOM 3343 O O . PHE A 1 446 ? -19.493 14.013 51.991 1.00 84.81 446 PHE A O 1
ATOM 3350 N N . LYS A 1 447 ? -18.549 12.551 53.388 1.00 82.19 447 LYS A N 1
ATOM 3351 C CA . LYS A 1 447 ? -18.070 13.583 54.322 1.00 82.19 447 LYS A CA 1
ATOM 3352 C C . LYS A 1 447 ? -16.961 14.414 53.673 1.00 82.19 447 LYS A C 1
ATOM 3354 O O . LYS A 1 447 ? -15.943 13.894 53.238 1.00 82.19 447 LYS A O 1
ATOM 3359 N N . GLY A 1 448 ? -17.133 15.731 53.666 1.00 79.44 448 GLY A N 1
ATOM 3360 C CA . GLY A 1 448 ? -16.160 16.695 53.151 1.00 79.44 448 GLY A CA 1
ATOM 3361 C C . GLY A 1 448 ? -16.081 16.776 51.626 1.00 79.44 448 GLY A C 1
ATOM 3362 O O . GLY A 1 448 ? -15.321 17.601 51.126 1.00 79.44 448 GLY A O 1
ATOM 3363 N N . GLN A 1 449 ? -16.868 15.979 50.899 1.00 85.69 449 GLN A N 1
ATOM 3364 C CA . GLN A 1 449 ? -16.922 16.028 49.440 1.00 85.69 449 GLN A CA 1
ATOM 3365 C C . GLN A 1 449 ? -17.718 17.247 48.959 1.00 85.69 449 GLN A C 1
ATOM 3367 O O . GLN A 1 449 ? -18.502 17.829 49.714 1.00 85.69 449 GLN A O 1
ATOM 3372 N N . SER A 1 450 ? -17.503 17.645 47.702 1.00 85.25 450 SER A N 1
ATOM 3373 C CA . SER A 1 450 ? -18.272 18.690 47.002 1.00 85.25 450 SER A CA 1
ATOM 3374 C C . SER A 1 450 ? -19.215 18.140 45.932 1.00 85.25 450 SER A C 1
ATOM 3376 O O . SER A 1 450 ? -19.923 18.911 45.291 1.00 85.25 450 SER A O 1
ATOM 3378 N N . GLY A 1 451 ? -19.228 16.823 45.748 1.00 87.50 451 GLY A N 1
ATOM 3379 C CA . GLY A 1 451 ? -20.200 16.111 44.940 1.00 87.50 451 GLY A CA 1
ATOM 3380 C C . GLY A 1 451 ? -20.234 14.630 45.315 1.00 87.50 451 GLY A C 1
ATOM 3381 O O . GLY A 1 451 ? -19.452 14.175 46.148 1.00 87.50 451 GLY A O 1
ATOM 3382 N N . GLY A 1 452 ? -21.150 13.875 44.725 1.00 90.88 452 GLY A N 1
ATOM 3383 C CA . GLY A 1 452 ? -21.260 12.437 44.937 1.00 90.88 452 GLY A CA 1
ATOM 3384 C C . GLY A 1 452 ? -22.268 11.792 43.999 1.00 90.88 452 GLY A C 1
ATOM 3385 O O . GLY A 1 452 ? -23.173 12.459 43.495 1.00 90.88 452 GLY A O 1
ATOM 3386 N N . THR A 1 453 ? -22.112 10.492 43.766 1.00 95.44 453 THR A N 1
ATOM 3387 C CA . THR A 1 453 ? -23.038 9.701 42.948 1.00 95.44 453 THR A CA 1
ATOM 3388 C C . THR A 1 453 ? -23.323 8.366 43.613 1.00 95.44 453 THR A C 1
ATOM 3390 O O . THR A 1 453 ? -22.402 7.715 44.098 1.00 95.44 453 THR A O 1
ATOM 3393 N N . ILE A 1 454 ? -24.591 7.961 43.608 1.00 97.31 454 ILE A N 1
ATOM 3394 C CA . ILE A 1 454 ? -25.039 6.600 43.920 1.00 97.31 454 ILE A CA 1
ATOM 3395 C C . ILE A 1 454 ? -25.689 6.053 42.655 1.00 97.31 454 ILE A C 1
ATOM 3397 O O . ILE A 1 454 ? -26.561 6.716 42.093 1.00 97.31 454 ILE A O 1
ATOM 3401 N N . GLU A 1 455 ? -25.323 4.846 42.241 1.00 97.19 455 GLU A N 1
ATOM 3402 C CA . GLU A 1 455 ? -26.020 4.129 41.174 1.00 97.19 455 GLU A CA 1
ATOM 3403 C C . GLU A 1 455 ? -26.141 2.635 41.477 1.00 97.19 455 GLU A C 1
ATOM 3405 O O . GLU A 1 455 ? -25.343 2.085 42.237 1.00 97.19 455 GLU A O 1
ATOM 3410 N N . ALA A 1 456 ? -27.174 2.002 40.929 1.00 98.06 456 ALA A N 1
ATOM 3411 C CA . ALA A 1 456 ? -27.387 0.565 41.024 1.00 98.06 456 ALA A CA 1
ATOM 3412 C C . ALA A 1 456 ? -28.325 0.077 39.913 1.00 98.06 456 ALA A C 1
ATOM 3414 O O . ALA A 1 456 ? -29.176 0.820 39.412 1.00 98.06 456 ALA A O 1
ATOM 3415 N N . TRP A 1 457 ? -28.241 -1.213 39.603 1.00 98.00 457 TRP A N 1
ATOM 3416 C CA . TRP A 1 457 ? -29.332 -1.925 38.950 1.00 98.00 457 TRP A CA 1
ATOM 3417 C C . TRP A 1 457 ? -30.328 -2.389 40.010 1.00 98.00 457 TRP A C 1
ATOM 3419 O O . TRP A 1 457 ? -29.944 -2.935 41.045 1.00 98.00 457 TRP A O 1
ATOM 3429 N N . VAL A 1 458 ? -31.620 -2.175 39.765 1.00 98.12 458 VAL A N 1
ATOM 3430 C CA . VAL A 1 458 ? -32.696 -2.576 40.678 1.00 98.12 458 VAL A CA 1
ATOM 3431 C C . VAL A 1 458 ? -33.803 -3.313 39.936 1.00 98.12 458 VAL A C 1
ATOM 3433 O O . VAL A 1 458 ? -34.150 -2.967 38.806 1.00 98.12 458 VAL A O 1
ATOM 3436 N N . ARG A 1 459 ? -34.396 -4.310 40.592 1.00 97.12 459 ARG A N 1
ATOM 3437 C CA . ARG A 1 459 ? -35.624 -4.976 40.152 1.00 97.12 459 ARG A CA 1
ATOM 3438 C C . ARG A 1 459 ? -36.587 -5.086 41.321 1.00 97.12 459 ARG A C 1
ATOM 3440 O O . ARG A 1 459 ? -36.345 -5.842 42.257 1.00 97.12 459 ARG A O 1
ATOM 3447 N N . THR A 1 460 ? -37.697 -4.362 41.265 1.00 95.56 460 THR A N 1
ATOM 3448 C CA . THR A 1 460 ? -38.745 -4.438 42.291 1.00 95.56 460 THR A CA 1
ATOM 3449 C C . THR A 1 460 ? -39.653 -5.635 42.023 1.00 95.56 460 THR A C 1
ATOM 3451 O O . THR A 1 460 ? -40.018 -5.893 40.879 1.00 95.56 460 THR A O 1
ATOM 3454 N N . VAL A 1 461 ? -40.029 -6.388 43.060 1.00 92.81 461 VAL A N 1
ATOM 3455 C CA . VAL A 1 461 ? -40.898 -7.582 42.910 1.00 92.81 461 VAL A CA 1
ATOM 3456 C C . VAL A 1 461 ? -42.219 -7.468 43.672 1.00 92.81 461 VAL A C 1
ATOM 3458 O O . VAL A 1 461 ? -43.097 -8.319 43.543 1.00 92.81 461 VAL A O 1
ATOM 3461 N N . GLY A 1 462 ? -42.397 -6.396 44.443 1.00 90.06 462 GLY A N 1
ATOM 3462 C CA . GLY A 1 462 ? -43.619 -6.116 45.182 1.00 90.06 462 GLY A CA 1
ATOM 3463 C C . GLY A 1 462 ? -43.515 -4.828 45.999 1.00 90.06 462 GLY A C 1
ATOM 3464 O O . GLY A 1 462 ? -42.520 -4.110 45.892 1.00 90.06 462 GLY A O 1
ATOM 3465 N N . PRO A 1 463 ? -44.529 -4.527 46.828 1.00 89.81 463 PRO A N 1
ATOM 3466 C CA . PRO A 1 463 ? -44.494 -3.359 47.698 1.00 89.81 463 PRO A CA 1
ATOM 3467 C C . PRO A 1 463 ? -43.355 -3.475 48.717 1.00 89.81 463 PRO A C 1
ATOM 3469 O O . PRO A 1 463 ? -43.145 -4.529 49.322 1.00 89.81 463 PRO A O 1
ATOM 3472 N N . HIS A 1 464 ? -42.641 -2.374 48.908 1.00 91.12 464 HIS A N 1
ATOM 3473 C CA . HIS A 1 464 ? -41.592 -2.205 49.904 1.00 91.12 464 HIS A CA 1
ATOM 3474 C C . HIS A 1 464 ? -42.185 -2.006 51.300 1.00 91.12 464 HIS A C 1
ATOM 3476 O O . HIS A 1 464 ? -43.344 -1.589 51.445 1.00 91.12 464 HIS A O 1
ATOM 3482 N N . SER A 1 465 ? -41.378 -2.246 52.338 1.00 86.25 465 SER A N 1
ATOM 3483 C CA . SER A 1 465 ? -41.725 -1.730 53.661 1.00 86.25 465 SER A CA 1
ATOM 3484 C C . SER A 1 465 ? -41.674 -0.198 53.589 1.00 86.25 465 SER A C 1
ATOM 3486 O O . SER A 1 465 ? -40.822 0.378 52.913 1.00 86.25 465 SER A O 1
ATOM 3488 N N . ASN A 1 466 ? -42.678 0.469 54.154 1.00 79.31 466 ASN A N 1
ATOM 3489 C CA . ASN A 1 466 ? -42.900 1.894 53.907 1.00 79.31 466 ASN A CA 1
ATOM 3490 C C . ASN A 1 466 ? -43.384 2.607 55.170 1.00 79.31 466 ASN A C 1
ATOM 3492 O O . ASN A 1 466 ? -44.420 3.272 55.175 1.00 79.31 466 ASN A O 1
ATOM 3496 N N . GLU A 1 467 ? -42.653 2.429 56.266 1.00 74.06 467 GLU A N 1
ATOM 3497 C CA . GLU A 1 467 ? -43.046 2.907 57.593 1.00 74.06 467 GLU A CA 1
ATOM 3498 C C . GLU A 1 467 ? -43.153 4.440 57.656 1.00 74.06 467 GLU A C 1
ATOM 3500 O O . GLU A 1 467 ? -43.953 4.959 58.430 1.00 74.06 467 GLU A O 1
ATOM 3505 N N . ASN A 1 468 ? -42.391 5.155 56.816 1.00 77.00 468 ASN A N 1
ATOM 3506 C CA . ASN A 1 468 ? -42.302 6.621 56.822 1.00 77.00 468 ASN A CA 1
ATOM 3507 C C . ASN A 1 468 ? -42.597 7.286 55.461 1.00 77.00 468 ASN A C 1
ATOM 3509 O O . ASN A 1 468 ? -42.340 8.475 55.303 1.00 77.00 468 ASN A O 1
ATOM 3513 N N . GLY A 1 469 ? -43.118 6.551 54.471 1.00 82.06 469 GLY A N 1
ATOM 3514 C CA . GLY A 1 469 ? -43.468 7.108 53.152 1.00 82.06 469 GLY A CA 1
ATOM 3515 C C . GLY A 1 469 ? -42.326 7.174 52.125 1.00 82.06 469 GLY A C 1
ATOM 3516 O O . GLY A 1 469 ? -42.548 7.660 51.021 1.00 82.06 469 GLY A O 1
ATOM 3517 N N . TYR A 1 470 ? -41.131 6.673 52.455 1.00 84.06 470 TYR A N 1
ATOM 3518 C CA . TYR A 1 470 ? -39.928 6.767 51.615 1.00 84.06 470 TYR A CA 1
ATOM 3519 C C . TYR A 1 470 ? -39.647 5.542 50.731 1.00 84.06 470 TYR A C 1
ATOM 3521 O O . TYR A 1 470 ? -38.646 5.530 50.016 1.00 84.06 470 TYR A O 1
ATOM 3529 N N . GLY A 1 471 ? -40.515 4.527 50.763 1.00 89.88 471 GLY A N 1
ATOM 3530 C CA . GLY A 1 471 ? -40.361 3.307 49.970 1.00 89.88 471 GLY A CA 1
ATOM 3531 C C . GLY A 1 471 ? -39.127 2.480 50.338 1.00 89.88 471 GLY A C 1
ATOM 3532 O O . GLY A 1 471 ? -38.545 2.654 51.405 1.00 89.88 471 GLY A O 1
ATOM 3533 N N . GLY A 1 472 ? -38.725 1.577 49.446 1.00 92.38 472 GLY A N 1
ATOM 3534 C CA . GLY A 1 472 ? -37.584 0.685 49.632 1.00 92.38 472 GLY A CA 1
ATOM 3535 C C . GLY A 1 472 ? -36.252 1.411 49.459 1.00 92.38 472 GLY A C 1
ATOM 3536 O O . GLY A 1 472 ? -36.059 2.169 48.505 1.00 92.38 472 GLY A O 1
ATOM 3537 N N . GLN A 1 473 ? -35.315 1.180 50.375 1.00 93.25 473 GLN A N 1
ATOM 3538 C CA . GLN A 1 473 ? -33.986 1.786 50.343 1.00 93.25 473 GLN A CA 1
ATOM 3539 C C . GLN A 1 473 ? -33.058 1.051 49.369 1.00 93.25 473 GLN A C 1
ATOM 3541 O O . GLN A 1 473 ? -32.831 -0.142 49.531 1.00 93.25 473 GLN A O 1
ATOM 3546 N N . VAL A 1 474 ? -32.462 1.766 48.410 1.00 96.25 474 VAL A N 1
ATOM 3547 C CA . VAL A 1 474 ? -31.408 1.213 47.543 1.00 96.25 474 VAL A CA 1
ATOM 3548 C C . VAL A 1 474 ? -30.054 1.353 48.233 1.00 96.25 474 VAL A C 1
ATOM 3550 O O . VAL A 1 474 ? -29.431 0.354 48.568 1.00 96.25 474 VAL A O 1
ATOM 3553 N N . PHE A 1 475 ? -29.655 2.587 48.549 1.00 94.94 475 PHE A N 1
ATOM 3554 C CA . PHE A 1 475 ? -28.448 2.905 49.322 1.00 94.94 475 PHE A CA 1
ATOM 3555 C C . PHE A 1 475 ? -28.727 4.069 50.269 1.00 94.94 475 PHE A C 1
ATOM 3557 O O . PHE A 1 475 ? -29.456 4.995 49.900 1.00 94.94 475 PHE A O 1
ATOM 3564 N N . LEU A 1 476 ? -28.143 4.049 51.465 1.00 90.44 476 LEU A N 1
ATOM 3565 C CA . LEU A 1 476 ? -28.298 5.095 52.472 1.00 90.44 476 LEU A CA 1
ATOM 3566 C C . LEU A 1 476 ? -26.986 5.390 53.194 1.00 90.44 476 LEU A C 1
ATOM 3568 O O . LEU A 1 476 ? -26.344 4.464 53.675 1.00 90.44 476 LEU A O 1
ATOM 3572 N N . GLU A 1 477 ? -26.680 6.673 53.400 1.00 88.50 477 GLU A N 1
ATOM 3573 C CA . GLU A 1 477 ? -25.736 7.138 54.422 1.00 88.50 477 GLU A CA 1
ATOM 3574 C C . GLU A 1 477 ? -26.420 8.140 55.375 1.00 88.50 477 GLU A C 1
ATOM 3576 O O . GLU A 1 477 ? -27.011 9.124 54.926 1.00 88.50 477 GLU A O 1
ATOM 3581 N N . ASN A 1 478 ? -26.327 7.921 56.693 1.00 82.56 478 ASN A N 1
ATOM 3582 C CA . ASN A 1 478 ? -26.922 8.771 57.738 1.00 82.56 478 ASN A CA 1
ATOM 3583 C C . ASN A 1 478 ? -25.877 9.554 58.555 1.00 82.56 478 ASN A C 1
ATOM 3585 O O . ASN A 1 478 ? -24.759 9.084 58.771 1.00 82.56 478 ASN A O 1
ATOM 3589 N N . THR A 1 479 ? -26.271 10.718 59.089 1.00 74.12 479 THR A N 1
ATOM 3590 C CA . THR A 1 479 ? -25.423 11.548 59.972 1.00 74.12 479 THR A CA 1
ATOM 3591 C C . THR A 1 479 ? -25.587 11.241 61.467 1.00 74.12 479 THR A C 1
ATOM 3593 O O . THR A 1 479 ? -26.633 10.766 61.922 1.00 74.12 479 THR A O 1
ATOM 3596 N N . SER A 1 480 ? -24.562 11.576 62.262 1.00 64.62 480 SER A N 1
ATOM 3597 C CA . SER A 1 480 ? -24.508 11.289 63.703 1.00 64.62 480 SER A CA 1
ATOM 3598 C C . SER A 1 480 ? -25.418 12.114 64.610 1.00 64.62 480 SER A C 1
ATOM 3600 O O . SER A 1 480 ? -25.691 11.680 65.729 1.00 64.62 480 SER A O 1
ATOM 3602 N N . THR A 1 481 ? -25.892 13.285 64.183 1.00 55.44 481 THR A N 1
ATOM 3603 C CA . THR A 1 481 ? -26.510 14.243 65.114 1.00 55.44 481 THR A CA 1
ATOM 3604 C C . THR A 1 481 ? -28.031 14.168 65.198 1.00 55.44 481 THR A C 1
ATOM 3606 O O . THR A 1 481 ? -28.567 14.589 66.219 1.00 55.44 481 THR A O 1
ATOM 3609 N N . LEU A 1 482 ? -28.740 13.618 64.201 1.00 54.97 482 LEU A N 1
ATOM 3610 C CA . LEU A 1 482 ? -30.217 13.611 64.182 1.00 54.97 482 LEU A CA 1
ATOM 3611 C C . LEU A 1 482 ? -30.865 12.427 63.423 1.00 54.97 482 LEU A C 1
ATOM 3613 O O . LEU A 1 482 ? -32.076 12.426 63.233 1.00 54.97 482 LEU A O 1
ATOM 3617 N N . SER A 1 483 ? -30.106 11.397 63.024 1.00 61.78 483 SER A N 1
ATOM 3618 C CA . SER A 1 483 ? -30.622 10.233 62.260 1.00 61.78 483 SER A CA 1
ATOM 3619 C C . SER A 1 483 ? -31.220 10.575 60.882 1.00 61.78 483 SER A C 1
ATOM 3621 O O . SER A 1 483 ? -32.097 9.864 60.395 1.00 61.78 483 SER A O 1
ATOM 3623 N N . PHE A 1 484 ? -30.757 11.655 60.247 1.00 70.94 484 PHE A N 1
ATOM 3624 C CA . PHE A 1 484 ? -31.206 12.057 58.911 1.00 70.94 484 PHE A CA 1
ATOM 3625 C C . PHE A 1 484 ? -30.272 11.549 57.808 1.00 70.94 484 PHE A C 1
ATOM 3627 O O . PHE A 1 484 ? -29.059 11.429 58.009 1.00 70.94 484 PHE A O 1
ATOM 3634 N N . THR A 1 485 ? -30.852 11.319 56.628 1.00 77.81 485 THR A N 1
ATOM 3635 C CA . THR A 1 485 ? -30.139 10.948 55.401 1.00 77.81 485 THR A CA 1
ATOM 3636 C C . THR A 1 485 ? -29.191 12.066 54.969 1.00 77.81 485 THR A C 1
ATOM 3638 O O . THR A 1 485 ? -29.625 13.194 54.730 1.00 77.81 485 THR A O 1
ATOM 3641 N N . ARG A 1 486 ? -27.895 11.752 54.866 1.00 81.81 486 ARG A N 1
ATOM 3642 C CA . ARG A 1 486 ? -26.881 12.609 54.232 1.00 81.81 486 ARG A CA 1
ATOM 3643 C C . ARG A 1 486 ? -27.066 12.583 52.722 1.00 81.81 486 ARG A C 1
ATOM 3645 O O . ARG A 1 486 ? -27.323 13.619 52.117 1.00 81.81 486 ARG A O 1
ATOM 3652 N N . PHE A 1 487 ? -26.978 11.384 52.157 1.00 88.00 487 PHE A N 1
ATOM 3653 C CA . PHE A 1 487 ? -27.283 11.105 50.765 1.00 88.00 487 PHE A CA 1
ATOM 3654 C C . PHE A 1 487 ? -27.882 9.700 50.659 1.00 88.00 487 PHE A C 1
ATOM 3656 O O . PHE A 1 487 ? -27.461 8.783 51.370 1.00 88.00 487 PHE A O 1
ATOM 3663 N N . GLY A 1 488 ? -28.912 9.536 49.835 1.00 90.94 488 GLY A N 1
ATOM 3664 C CA . GLY A 1 488 ? -29.589 8.254 49.693 1.00 90.94 488 GLY A CA 1
ATOM 3665 C C . GLY A 1 488 ? -30.461 8.167 48.451 1.00 90.94 488 GLY A C 1
ATOM 3666 O O . GLY A 1 488 ? -30.940 9.179 47.935 1.00 90.94 488 GLY A O 1
ATOM 3667 N N . LEU A 1 489 ? -30.668 6.929 48.012 1.00 95.75 489 LEU A N 1
ATOM 3668 C CA . LEU A 1 489 ? -31.460 6.561 46.845 1.00 95.75 489 LEU A CA 1
ATOM 3669 C C . LEU A 1 489 ? -32.531 5.546 47.248 1.00 95.75 489 LEU A C 1
ATOM 3671 O O . LEU A 1 489 ? -32.246 4.573 47.951 1.00 95.75 489 LEU A O 1
ATOM 3675 N N . ASN A 1 490 ? -33.764 5.789 46.819 1.00 95.25 490 ASN A N 1
ATOM 3676 C CA . ASN A 1 490 ? -34.960 5.059 47.220 1.00 95.25 490 ASN A CA 1
ATOM 3677 C C . ASN A 1 490 ? -35.860 4.766 46.013 1.00 95.25 490 ASN A C 1
ATOM 3679 O O . ASN A 1 490 ? -35.832 5.498 45.024 1.00 95.25 490 ASN A O 1
ATOM 3683 N N . VAL A 1 491 ? -36.708 3.743 46.136 1.00 96.44 491 VAL A N 1
ATOM 3684 C CA . VAL A 1 491 ? -37.791 3.445 45.187 1.00 96.44 491 VAL A CA 1
ATOM 3685 C C . VAL A 1 491 ? -39.119 3.352 45.939 1.00 96.44 491 VAL A C 1
ATOM 3687 O O . VAL A 1 491 ? -39.239 2.615 46.915 1.00 96.44 491 VAL A O 1
ATOM 3690 N N . LEU A 1 492 ? -40.123 4.111 45.507 1.00 94.88 492 LEU A N 1
ATOM 3691 C CA . LEU A 1 492 ? -41.469 4.120 46.079 1.00 94.88 492 LEU A CA 1
ATOM 3692 C C . LEU A 1 492 ? -42.316 2.959 45.537 1.00 94.88 492 LEU A C 1
ATOM 3694 O O . LEU A 1 492 ? -42.025 2.375 44.498 1.00 94.88 492 LEU A O 1
ATOM 3698 N N . ASN A 1 493 ? -43.419 2.648 46.226 1.00 92.31 493 ASN A N 1
ATOM 3699 C CA . ASN A 1 493 ? -44.321 1.547 45.849 1.00 92.31 493 ASN A CA 1
ATOM 3700 C C . ASN A 1 493 ? -45.024 1.735 44.493 1.00 92.31 493 ASN A C 1
ATOM 3702 O O . ASN A 1 493 ? -45.564 0.770 43.960 1.00 92.31 493 ASN A O 1
ATOM 3706 N N . ASP A 1 494 ? -45.050 2.954 43.953 1.00 92.31 494 ASP A N 1
ATOM 3707 C CA . ASP A 1 494 ? -45.554 3.254 42.608 1.00 92.31 494 ASP A CA 1
ATOM 3708 C C . ASP A 1 494 ? -44.459 3.203 41.523 1.00 92.31 494 ASP A C 1
ATOM 3710 O O . ASP A 1 494 ? -44.737 3.465 40.354 1.00 92.31 494 ASP A O 1
ATOM 3714 N N . GLY A 1 495 ? -43.224 2.850 41.898 1.00 92.88 495 GLY A N 1
ATOM 3715 C CA . GLY A 1 495 ? -42.061 2.796 41.015 1.00 92.88 495 GLY A CA 1
ATOM 3716 C C . GLY A 1 495 ? -41.324 4.129 40.863 1.00 92.88 495 GLY A C 1
ATOM 3717 O O . GLY A 1 495 ? -40.350 4.186 40.114 1.00 92.88 495 GLY A O 1
ATOM 3718 N N . THR A 1 496 ? -41.745 5.201 41.541 1.00 96.75 496 THR A N 1
ATOM 3719 C CA . THR A 1 496 ? -41.022 6.484 41.526 1.00 96.75 496 THR A CA 1
ATOM 3720 C C . THR A 1 496 ? -39.668 6.341 42.222 1.00 96.75 496 THR A C 1
ATOM 3722 O O . THR A 1 496 ? -39.584 5.787 43.318 1.00 96.75 496 THR A O 1
ATOM 3725 N N . VAL A 1 497 ? -38.602 6.868 41.621 1.00 97.44 497 VAL A N 1
ATOM 3726 C CA . VAL A 1 497 ? -37.261 6.908 42.218 1.00 97.44 497 VAL A CA 1
ATOM 3727 C C . VAL A 1 497 ? -37.092 8.224 42.974 1.00 97.44 497 VAL A C 1
ATOM 3729 O O . VAL A 1 497 ? -37.448 9.293 42.476 1.00 97.44 497 VAL A O 1
ATOM 3732 N N . LEU A 1 498 ? -36.553 8.149 44.188 1.00 95.12 498 LEU A N 1
ATOM 3733 C CA . LEU A 1 498 ? -36.359 9.281 45.090 1.00 95.12 498 LEU A CA 1
ATOM 3734 C C . LEU A 1 498 ? -34.878 9.408 45.461 1.00 95.12 498 LEU A C 1
ATOM 3736 O O . LEU A 1 498 ? -34.297 8.492 46.042 1.00 95.12 498 LEU A O 1
ATOM 3740 N N . ALA A 1 499 ? -34.292 10.570 45.178 1.00 93.38 499 ALA A N 1
ATOM 3741 C CA . ALA A 1 499 ? -32.997 10.979 45.710 1.00 93.38 499 ALA A CA 1
ATOM 3742 C C . ALA A 1 499 ? -33.196 11.913 46.903 1.00 93.38 499 ALA A C 1
ATOM 3744 O O . ALA A 1 499 ? -34.009 12.841 46.858 1.00 93.38 499 ALA A O 1
ATOM 3745 N N . ARG A 1 500 ? -32.415 11.692 47.958 1.00 86.81 500 ARG A N 1
ATOM 3746 C CA . ARG A 1 500 ? -32.394 12.541 49.151 1.00 86.81 500 ARG A CA 1
ATOM 3747 C C . ARG A 1 500 ? -30.988 13.061 49.363 1.00 86.81 500 ARG A C 1
ATOM 3749 O O . ARG A 1 500 ? -30.074 12.257 49.504 1.00 86.81 500 ARG A O 1
ATOM 3756 N N . GLY A 1 501 ? -30.820 14.377 49.403 1.00 78.62 501 GLY A N 1
ATOM 3757 C CA . GLY A 1 501 ? -29.545 15.046 49.681 1.00 78.62 501 GLY A CA 1
ATOM 3758 C C . GLY A 1 501 ? -29.771 16.288 50.534 1.00 78.62 501 GLY A C 1
ATOM 3759 O O . GLY A 1 501 ? -30.882 16.801 50.575 1.00 78.62 501 GLY A O 1
ATOM 3760 N N . ARG A 1 502 ? -28.766 16.784 51.258 1.00 72.69 502 ARG A N 1
ATOM 3761 C CA . ARG A 1 502 ? -28.992 17.820 52.283 1.00 72.69 502 ARG A CA 1
ATOM 3762 C C . ARG A 1 502 ? -28.097 19.045 52.106 1.00 72.69 502 ARG A C 1
ATOM 3764 O O . ARG A 1 502 ? -26.889 18.903 52.119 1.00 72.69 502 ARG A O 1
ATOM 3771 N N . ALA A 1 503 ? -28.701 20.241 52.083 1.00 61.47 503 ALA A N 1
ATOM 3772 C CA . ALA A 1 503 ? -28.012 21.532 51.914 1.00 61.47 503 ALA A CA 1
ATOM 3773 C C . ALA A 1 503 ? -27.063 21.937 53.064 1.00 61.47 503 ALA A C 1
ATOM 3775 O O . ALA A 1 503 ? -26.107 22.686 52.871 1.00 61.47 503 ALA A O 1
ATOM 3776 N N . SER A 1 504 ? -27.374 21.517 54.295 1.00 63.19 504 SER A N 1
ATOM 3777 C CA . SER A 1 504 ? -26.587 21.806 55.501 1.00 63.19 504 SER A CA 1
ATOM 3778 C C . SER A 1 504 ? -26.955 20.852 56.638 1.00 63.19 504 SER A C 1
ATOM 3780 O O . SER A 1 504 ?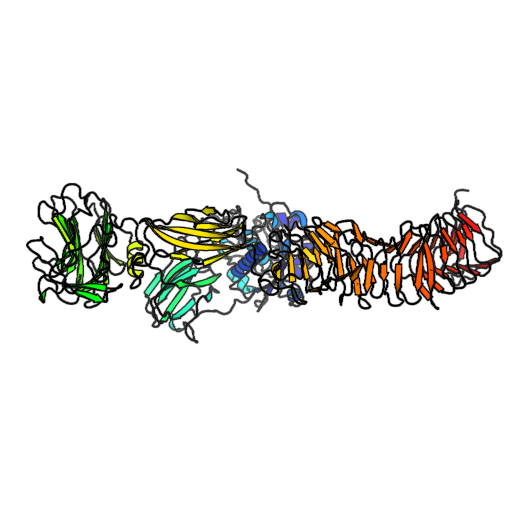 -28.051 20.297 56.660 1.00 63.19 504 SER A O 1
ATOM 3782 N N . GLU A 1 505 ? -26.092 20.706 57.645 1.00 60.03 505 GLU A N 1
ATOM 3783 C CA . GLU A 1 505 ? -26.327 19.798 58.782 1.00 60.03 505 GLU A CA 1
ATOM 3784 C C . GLU A 1 505 ? -27.499 20.174 59.710 1.00 60.03 505 GLU A C 1
ATOM 3786 O O . GLU A 1 505 ? -27.836 19.401 60.612 1.00 60.03 505 GLU A O 1
ATOM 3791 N N . ALA A 1 506 ? -28.151 21.318 59.486 1.00 59.22 506 ALA A N 1
ATOM 3792 C CA . ALA A 1 506 ? -29.243 21.824 60.316 1.00 59.22 506 ALA A CA 1
ATOM 3793 C C . ALA A 1 506 ? -30.632 21.846 59.632 1.00 59.22 506 ALA A C 1
ATOM 3795 O O . ALA A 1 506 ? -31.610 22.102 60.327 1.00 59.22 506 ALA A O 1
ATOM 3796 N N . GLY A 1 507 ? -30.752 21.579 58.319 1.00 62.41 507 GLY A N 1
ATOM 3797 C CA . GLY A 1 507 ? -32.036 21.635 57.571 1.00 62.41 507 GLY A CA 1
ATOM 3798 C C . GLY A 1 507 ? -32.680 20.268 57.292 1.00 62.41 507 GLY A C 1
ATOM 3799 O O . GLY A 1 507 ? -32.029 19.259 57.485 1.00 62.41 507 GLY A O 1
ATOM 3800 N N . ASP A 1 508 ? -33.921 20.168 56.830 1.00 70.25 508 ASP A N 1
ATOM 3801 C CA . ASP A 1 508 ? -34.460 18.867 56.379 1.00 70.25 508 ASP A CA 1
ATOM 3802 C C . ASP A 1 508 ? -33.754 18.390 55.088 1.00 70.25 508 ASP A C 1
ATOM 3804 O O . ASP A 1 508 ? -33.195 19.224 54.362 1.00 70.25 508 ASP A O 1
ATOM 3808 N N . PRO A 1 509 ? -33.690 17.071 54.801 1.00 74.44 509 PRO A N 1
ATOM 3809 C CA . PRO A 1 509 ? -33.176 16.597 53.522 1.00 74.44 509 PRO A CA 1
ATOM 3810 C C . PRO A 1 509 ? -34.038 17.140 52.381 1.00 74.44 509 PRO A C 1
ATOM 3812 O O . PRO A 1 509 ? -35.265 17.151 52.439 1.00 74.44 509 PRO A O 1
ATOM 3815 N N . THR A 1 510 ? -33.370 17.583 51.330 1.00 81.44 510 THR A N 1
ATOM 3816 C CA . THR A 1 510 ? -33.987 17.937 50.065 1.00 81.44 510 THR A CA 1
ATOM 3817 C C . THR A 1 510 ? -34.332 16.659 49.308 1.00 81.44 510 THR A C 1
ATOM 3819 O O . THR A 1 510 ? -33.483 15.784 49.123 1.00 81.44 510 THR A O 1
ATOM 3822 N N . GLU A 1 511 ? -35.577 16.568 48.858 1.00 88.38 511 GLU A N 1
ATOM 3823 C CA . GLU A 1 511 ? -36.120 15.415 48.145 1.00 88.38 511 GLU A CA 1
ATOM 3824 C C . GLU A 1 511 ? -36.296 15.752 46.663 1.00 88.38 511 GLU A C 1
ATOM 3826 O O . GLU A 1 511 ? -36.847 16.798 46.311 1.00 88.38 511 GLU A O 1
ATOM 3831 N N . LEU A 1 512 ? -35.827 14.863 45.791 1.00 92.69 512 LEU A N 1
ATOM 3832 C CA . LEU A 1 512 ? -36.029 14.939 44.350 1.00 92.69 512 LEU A CA 1
ATOM 3833 C C . LEU A 1 512 ? -36.672 13.637 43.878 1.00 92.69 512 LEU A C 1
ATOM 3835 O O . LEU A 1 512 ? -36.111 12.565 44.084 1.00 92.69 512 LEU A O 1
ATOM 3839 N N . PHE A 1 513 ? -37.829 13.747 43.231 1.00 95.44 513 PHE A N 1
ATOM 3840 C CA . PHE A 1 513 ? -38.571 12.622 42.663 1.00 95.44 513 PHE A CA 1
ATOM 3841 C C . PHE A 1 513 ? -38.342 12.548 41.152 1.00 95.44 513 PHE A C 1
ATOM 3843 O O . PHE A 1 513 ? -38.236 13.581 40.483 1.00 95.44 513 PHE A O 1
ATOM 3850 N N . SER A 1 514 ? -38.278 11.336 40.608 1.00 96.25 514 SER A N 1
ATOM 3851 C CA . SER A 1 514 ? -38.249 11.119 39.165 1.00 96.25 514 SER A CA 1
ATOM 3852 C C . SER A 1 514 ? -39.601 11.443 38.520 1.00 96.25 514 SER A C 1
ATOM 3854 O O . SER A 1 514 ? -40.663 11.253 39.105 1.00 96.25 514 SER A O 1
ATOM 3856 N N . THR A 1 515 ? -39.571 11.908 37.272 1.00 94.00 515 THR A N 1
ATOM 3857 C CA . THR A 1 515 ? -40.758 12.102 36.423 1.00 94.00 515 THR A CA 1
ATOM 3858 C C . THR A 1 515 ? -41.210 10.819 35.727 1.00 94.00 515 THR A C 1
ATOM 3860 O O . THR A 1 515 ? -42.291 10.788 35.144 1.00 94.00 515 THR A O 1
ATOM 3863 N N . GLN A 1 516 ? -40.387 9.770 35.781 1.00 91.50 516 GLN A N 1
ATOM 3864 C CA . GLN A 1 516 ? -40.668 8.439 35.249 1.00 91.50 516 GLN A CA 1
ATOM 3865 C C . GLN A 1 516 ? -40.664 7.418 36.388 1.00 91.50 516 GLN A C 1
ATOM 3867 O O . GLN A 1 516 ? -39.999 7.627 37.406 1.00 91.50 516 GLN A O 1
ATOM 3872 N N . THR A 1 517 ? -41.382 6.315 36.207 1.00 93.81 517 THR A N 1
ATOM 3873 C CA . THR A 1 517 ? -41.416 5.195 37.152 1.00 93.81 517 THR A CA 1
ATOM 3874 C C . THR A 1 517 ? -40.707 3.979 36.566 1.00 93.81 517 THR A C 1
ATOM 3876 O O . THR A 1 517 ? -40.658 3.808 35.346 1.00 93.81 517 THR A O 1
ATOM 3879 N N . ILE A 1 518 ? -40.161 3.125 37.431 1.00 93.88 518 ILE A N 1
ATOM 3880 C CA . ILE A 1 518 ? -39.606 1.835 37.016 1.00 93.88 518 ILE A CA 1
ATOM 3881 C C . ILE A 1 518 ? -40.697 0.746 37.027 1.00 93.88 518 ILE A C 1
ATOM 3883 O O . ILE A 1 518 ? -41.516 0.711 37.951 1.00 93.88 518 ILE A O 1
ATOM 3887 N N . PRO A 1 519 ? -40.745 -0.143 36.018 1.00 91.81 519 PRO A N 1
ATOM 3888 C CA . PRO A 1 519 ? -41.725 -1.223 35.965 1.00 91.81 519 PRO A CA 1
ATOM 3889 C C . PRO A 1 519 ? -41.413 -2.358 36.953 1.00 91.81 519 PRO A C 1
ATOM 3891 O O . PRO A 1 519 ? -40.256 -2.645 37.259 1.00 91.81 519 PRO A O 1
ATOM 3894 N N . LEU A 1 520 ? -42.467 -3.037 37.421 1.00 92.06 520 LEU A N 1
ATOM 3895 C CA . LEU A 1 520 ? -42.353 -4.217 38.282 1.00 92.06 520 LEU A CA 1
ATOM 3896 C C . LEU A 1 520 ? -41.687 -5.385 37.531 1.00 92.06 520 LEU A C 1
ATOM 3898 O O . LEU A 1 520 ? -41.906 -5.566 36.333 1.00 92.06 520 LEU A O 1
ATOM 3902 N N . ASP A 1 521 ? -40.904 -6.188 38.250 1.00 90.44 521 ASP A N 1
ATOM 3903 C CA . ASP A 1 521 ? -40.207 -7.395 37.776 1.00 90.44 521 ASP A CA 1
ATOM 3904 C C . ASP A 1 521 ? -39.325 -7.173 36.533 1.00 90.44 521 ASP A C 1
ATOM 3906 O O . ASP A 1 521 ? -39.087 -8.074 35.733 1.00 90.44 521 ASP A O 1
ATOM 3910 N N . THR A 1 522 ? -38.808 -5.955 36.372 1.00 91.69 522 THR A N 1
ATOM 3911 C CA . THR A 1 522 ? -37.902 -5.582 35.283 1.00 91.69 522 THR A CA 1
ATOM 3912 C C . THR A 1 522 ? -36.669 -4.887 35.852 1.00 91.69 522 THR A C 1
ATOM 3914 O O . THR A 1 522 ? -36.789 -4.022 36.719 1.00 91.69 522 THR A O 1
ATOM 3917 N N . TRP A 1 523 ? -35.478 -5.252 35.369 1.00 94.75 523 TRP A N 1
ATOM 3918 C CA . TRP A 1 523 ? -34.245 -4.549 35.726 1.00 94.75 523 TRP A CA 1
ATOM 3919 C C . TRP A 1 523 ? -34.265 -3.122 35.183 1.00 94.75 523 TRP A C 1
ATOM 3921 O O . TRP A 1 523 ? -34.467 -2.907 33.990 1.00 94.75 523 TRP A O 1
ATOM 3931 N N . SER A 1 524 ? -34.042 -2.155 36.065 1.00 95.12 524 SER A N 1
ATOM 3932 C CA . SER A 1 524 ? -33.868 -0.745 35.726 1.00 95.12 524 SER A CA 1
ATOM 3933 C C . SER A 1 524 ? -32.581 -0.233 36.356 1.00 95.12 524 SER A C 1
ATOM 3935 O O . SER A 1 524 ? -32.278 -0.557 37.504 1.00 95.12 524 SER A O 1
ATOM 3937 N N . HIS A 1 525 ? -31.821 0.565 35.616 1.00 97.31 525 HIS A N 1
ATOM 3938 C CA . HIS A 1 525 ? -30.661 1.265 36.158 1.00 97.31 525 HIS A CA 1
ATOM 3939 C C . HIS A 1 525 ? -31.121 2.577 36.781 1.00 97.31 525 HIS A C 1
ATOM 3941 O O . HIS A 1 525 ? -31.841 3.340 36.137 1.00 97.31 525 HIS A O 1
ATOM 3947 N N . VAL A 1 526 ? -30.746 2.831 38.031 1.00 98.25 526 VAL A N 1
ATOM 3948 C CA . VAL A 1 526 ? -31.122 4.042 38.767 1.00 98.25 526 VAL A CA 1
ATOM 3949 C C . VAL A 1 526 ? -29.874 4.735 39.286 1.00 98.25 526 VAL A C 1
ATOM 3951 O O . VAL A 1 526 ? -28.988 4.090 39.844 1.00 98.25 526 VAL A O 1
ATOM 3954 N N . ALA A 1 527 ? -29.806 6.056 39.130 1.00 97.81 527 ALA A N 1
ATOM 3955 C CA . ALA A 1 527 ? -28.697 6.845 39.649 1.00 97.81 527 ALA A CA 1
ATOM 3956 C C . ALA A 1 527 ? -29.151 8.195 40.204 1.00 97.81 527 ALA A C 1
ATOM 3958 O O . ALA A 1 527 ? -30.066 8.831 39.678 1.00 97.81 527 ALA A O 1
ATOM 3959 N N . ALA A 1 528 ? -28.468 8.655 41.248 1.00 96.50 528 ALA A N 1
ATOM 3960 C CA . ALA A 1 528 ? -28.595 9.994 41.800 1.00 96.50 528 ALA A CA 1
ATOM 3961 C C . ALA A 1 528 ? -27.224 10.657 41.845 1.00 96.50 528 ALA A C 1
ATOM 3963 O O . ALA A 1 528 ? -26.281 10.081 42.390 1.00 96.50 528 ALA A O 1
ATOM 3964 N N . THR A 1 529 ? -27.128 11.880 41.327 1.00 94.38 529 THR A N 1
ATOM 3965 C CA . THR A 1 529 ? -25.922 12.704 41.442 1.00 94.38 529 THR A CA 1
ATOM 3966 C C . THR A 1 529 ? -26.212 13.938 42.279 1.00 94.38 529 THR A C 1
ATOM 3968 O O . THR A 1 529 ? -27.308 14.506 42.248 1.00 94.38 529 THR A O 1
ATOM 3971 N N . TRP A 1 530 ? -25.219 14.335 43.060 1.00 89.75 530 TRP A N 1
ATOM 3972 C CA . TRP A 1 530 ? -25.234 15.521 43.892 1.00 89.75 530 TRP A CA 1
ATOM 3973 C C . TRP A 1 530 ? -23.990 16.349 43.590 1.00 89.75 530 TRP A C 1
ATOM 3975 O O . TRP A 1 530 ? -22.879 15.832 43.658 1.00 89.75 530 TRP A O 1
ATOM 3985 N N . ASP A 1 531 ? -24.177 17.630 43.293 1.00 89.19 531 ASP A N 1
ATOM 3986 C CA . ASP A 1 531 ? -23.105 18.613 43.177 1.00 89.19 531 ASP A CA 1
ATOM 3987 C C . ASP A 1 531 ? -23.397 19.818 44.086 1.00 89.19 531 ASP A C 1
ATOM 3989 O O . ASP A 1 531 ? -24.537 20.288 44.193 1.00 89.19 531 ASP A O 1
ATOM 3993 N N . ALA A 1 532 ? -22.370 20.322 44.772 1.00 82.12 532 ALA A N 1
ATOM 3994 C CA . ALA A 1 532 ? -22.510 21.412 45.732 1.00 82.12 532 ALA A CA 1
ATOM 3995 C C . ALA A 1 532 ? -22.958 22.742 45.100 1.00 82.12 532 ALA A C 1
ATOM 3997 O O . ALA A 1 532 ? -23.449 23.601 45.836 1.00 82.12 532 ALA A O 1
ATOM 3998 N N . VAL A 1 533 ? -22.795 22.922 43.785 1.00 81.50 533 VAL A N 1
ATOM 3999 C CA . VAL A 1 533 ? -23.177 24.121 43.022 1.00 81.50 533 VAL A CA 1
ATOM 4000 C C . VAL A 1 533 ? -24.429 23.855 42.187 1.00 81.50 533 VAL A C 1
ATOM 4002 O O . VAL A 1 533 ? -25.391 24.623 42.260 1.00 81.50 533 VAL A O 1
ATOM 4005 N N . ASP A 1 534 ? -24.432 22.758 41.435 1.00 82.12 534 ASP A N 1
ATOM 4006 C CA . ASP A 1 534 ? -25.461 22.457 40.439 1.00 82.12 534 ASP A CA 1
ATOM 4007 C C . ASP A 1 534 ? -26.697 21.737 41.005 1.00 82.12 534 ASP A C 1
ATOM 4009 O O . ASP A 1 534 ? -27.748 21.718 40.359 1.00 82.12 534 ASP A O 1
ATOM 4013 N N . GLY A 1 535 ? -26.596 21.169 42.209 1.00 86.69 535 GLY A N 1
ATOM 4014 C CA . GLY A 1 535 ? -27.705 20.539 42.921 1.00 86.69 535 GLY A CA 1
ATOM 4015 C C . GLY A 1 535 ? -27.873 19.041 42.647 1.00 86.69 535 GLY A C 1
ATOM 4016 O O . GLY A 1 535 ? -26.902 18.328 42.390 1.00 86.69 535 GLY A O 1
ATOM 4017 N N . LEU A 1 536 ? -29.107 18.541 42.783 1.00 90.88 536 LEU A N 1
ATOM 4018 C CA . LEU A 1 536 ? -29.440 17.112 42.672 1.00 90.88 536 LEU A CA 1
ATOM 4019 C C . LEU A 1 536 ? -29.962 16.764 41.278 1.00 90.88 536 LEU A C 1
ATOM 4021 O O . LEU A 1 536 ? -30.781 17.497 40.715 1.00 90.88 536 LEU A O 1
ATOM 4025 N N . ARG A 1 537 ? -29.561 15.603 40.758 1.00 94.31 537 ARG A N 1
ATOM 4026 C CA . ARG A 1 537 ? -30.104 15.021 39.524 1.00 94.31 537 ARG A CA 1
ATOM 4027 C C . ARG A 1 537 ? -30.438 13.546 39.731 1.00 94.31 537 ARG A C 1
ATOM 4029 O O . ARG A 1 537 ? -29.759 12.851 40.485 1.00 94.31 537 ARG A O 1
ATOM 4036 N N . LEU A 1 538 ? -31.491 13.084 39.063 1.00 97.12 538 LEU A N 1
ATOM 4037 C CA . LEU A 1 538 ? -31.935 11.689 39.053 1.00 97.12 538 LEU A CA 1
ATOM 4038 C C . LEU A 1 538 ? -31.924 11.146 37.632 1.00 97.12 538 LEU A C 1
ATOM 4040 O O . LEU A 1 538 ? -32.343 11.849 36.710 1.00 97.12 538 LEU A O 1
ATOM 4044 N N . TYR A 1 539 ? -31.523 9.888 37.488 1.00 97.12 539 TYR A N 1
ATOM 4045 C CA . TYR A 1 539 ? -31.472 9.178 36.219 1.00 97.12 539 TYR A CA 1
ATOM 4046 C C . TYR A 1 539 ? -32.136 7.806 36.336 1.00 97.12 539 TYR A C 1
ATOM 4048 O O . TYR A 1 539 ? -31.951 7.106 37.335 1.00 97.12 539 TYR A O 1
ATOM 4056 N N . ILE A 1 540 ? -32.873 7.424 35.295 1.00 97.31 540 ILE A N 1
ATOM 4057 C CA . ILE A 1 540 ? -33.409 6.077 35.093 1.00 97.31 540 ILE A CA 1
ATOM 4058 C C . ILE A 1 540 ? -32.979 5.628 33.697 1.00 97.31 540 ILE A C 1
ATOM 4060 O O . ILE A 1 540 ? -33.220 6.338 32.720 1.00 97.31 540 ILE A O 1
ATOM 4064 N N . ASN A 1 541 ? -32.348 4.457 33.602 1.00 93.75 541 ASN A N 1
ATOM 4065 C CA . ASN A 1 541 ? -31.883 3.860 32.347 1.00 93.75 541 ASN A CA 1
ATOM 4066 C C . ASN A 1 541 ? -31.021 4.828 31.509 1.00 93.75 541 ASN A C 1
ATOM 4068 O O . ASN A 1 541 ? -31.250 5.021 30.317 1.00 93.75 541 ASN A O 1
ATOM 4072 N N . GLY A 1 542 ? -30.074 5.509 32.164 1.00 87.25 542 GLY A N 1
ATOM 4073 C CA . GLY A 1 542 ? -29.194 6.508 31.541 1.00 87.25 542 GLY A CA 1
ATOM 4074 C C . GLY A 1 542 ? -29.821 7.895 31.317 1.00 87.25 542 GLY A C 1
ATOM 4075 O O . GLY A 1 542 ? -29.105 8.894 31.271 1.00 87.25 542 GLY A O 1
ATOM 4076 N N . SER A 1 543 ? -31.152 7.994 31.258 1.00 89.12 543 SER A N 1
ATOM 4077 C CA . SER A 1 543 ? -31.870 9.244 30.988 1.00 89.12 543 SER A CA 1
ATOM 4078 C C . SER A 1 543 ? -32.124 10.053 32.258 1.00 89.12 543 SER A C 1
ATOM 4080 O O . SER A 1 543 ? -32.535 9.501 33.276 1.00 89.12 543 SER A O 1
ATOM 4082 N N . GLN A 1 544 ? -31.933 11.375 32.212 1.00 94.06 544 GLN A N 1
ATOM 4083 C CA . GLN A 1 544 ? -32.221 12.250 33.352 1.00 94.06 544 GLN A CA 1
ATOM 4084 C C . GLN A 1 544 ? -33.736 12.414 33.548 1.00 94.06 544 GLN A C 1
ATOM 4086 O O . GLN A 1 544 ? -34.430 12.988 32.710 1.00 94.06 544 GLN A O 1
ATOM 4091 N N . THR A 1 545 ? -34.245 11.982 34.697 1.00 94.06 545 THR A N 1
ATOM 4092 C CA . THR A 1 545 ? -35.673 12.005 35.050 1.00 94.06 545 THR A CA 1
ATOM 4093 C C . THR A 1 545 ? -36.009 12.999 36.155 1.00 94.06 545 THR A C 1
ATOM 4095 O O . THR A 1 545 ? -37.161 13.109 36.552 1.00 94.06 545 THR A O 1
ATOM 4098 N N . GLY A 1 546 ? -35.033 13.721 36.695 1.00 91.88 546 GLY A N 1
ATOM 4099 C CA . GLY A 1 546 ? -35.275 14.750 37.701 1.00 91.88 546 GLY A CA 1
ATOM 4100 C C . GLY A 1 546 ? -34.080 15.678 37.838 1.00 91.88 546 GLY A C 1
ATOM 4101 O O . GLY A 1 546 ? -32.938 15.251 37.679 1.00 91.88 546 GLY A O 1
ATOM 4102 N N . SER A 1 547 ? -34.342 16.949 38.132 1.00 93.00 547 SER A N 1
ATOM 4103 C CA . SER A 1 547 ? -33.308 17.943 38.410 1.00 93.00 547 SER A CA 1
ATOM 4104 C C . SER A 1 547 ? -33.823 18.947 39.427 1.00 93.00 547 SER A C 1
ATOM 4106 O O . SER A 1 547 ? -34.939 19.450 39.298 1.00 93.00 547 SER A O 1
ATOM 4108 N N . LEU A 1 548 ? -32.981 19.292 40.392 1.00 88.69 548 LEU A N 1
ATOM 4109 C CA . LEU A 1 548 ? -33.228 20.366 41.337 1.00 88.69 548 LEU A CA 1
ATOM 4110 C C . LEU A 1 548 ? -31.993 21.255 41.419 1.00 88.69 548 LEU A C 1
ATOM 4112 O O . LEU A 1 548 ? -30.964 20.843 41.946 1.00 88.69 548 LEU A O 1
ATOM 4116 N N . ALA A 1 549 ? -32.122 22.468 40.885 1.00 80.94 549 ALA A N 1
ATOM 4117 C CA . ALA A 1 549 ? -31.050 23.452 40.856 1.00 80.94 549 ALA A CA 1
ATOM 4118 C C . ALA A 1 549 ? -30.868 24.141 42.217 1.00 80.94 549 ALA A C 1
ATOM 4120 O O . ALA A 1 549 ? -31.843 24.428 42.916 1.00 80.94 549 ALA A O 1
ATOM 4121 N N . GLY A 1 550 ? -29.622 24.481 42.542 1.00 69.62 550 GLY A N 1
ATOM 4122 C CA . GLY A 1 550 ? -29.249 25.247 43.732 1.00 69.62 550 GLY A CA 1
ATOM 4123 C C . GLY A 1 550 ? -28.235 24.506 44.604 1.00 69.62 550 GLY A C 1
ATOM 4124 O O . GLY A 1 550 ? -28.167 23.278 44.554 1.00 69.62 550 GLY A O 1
ATOM 4125 N N . PRO A 1 551 ? -27.441 25.228 45.414 1.00 63.41 551 PRO A N 1
ATOM 4126 C CA . PRO A 1 551 ? -26.368 24.611 46.166 1.00 63.41 551 PRO A CA 1
ATOM 4127 C C . PRO A 1 551 ? -26.936 23.692 47.241 1.00 63.41 551 PRO A C 1
ATOM 4129 O O . PRO A 1 551 ? -27.597 24.134 48.182 1.00 63.41 551 PRO A O 1
ATOM 4132 N N . VAL A 1 552 ? -26.631 22.404 47.120 1.00 63.59 552 VAL A N 1
ATOM 4133 C CA . VAL A 1 552 ? -26.929 21.408 48.153 1.00 63.59 552 VAL A CA 1
ATOM 4134 C C . VAL A 1 552 ? -25.747 21.299 49.146 1.00 63.59 552 VAL A C 1
ATOM 4136 O O . VAL A 1 552 ? -25.783 20.463 50.027 1.00 63.59 552 VAL A O 1
ATOM 4139 N N . GLY A 1 553 ? -24.763 22.216 49.086 1.00 65.50 553 GLY A N 1
ATOM 4140 C CA . GLY A 1 553 ? -23.773 22.498 50.147 1.00 65.50 553 GLY A CA 1
ATOM 4141 C C . GLY A 1 553 ? -22.801 21.356 50.483 1.00 65.50 553 GLY A C 1
ATOM 4142 O O . GLY A 1 553 ? -23.065 20.206 50.200 1.00 65.50 553 GLY A O 1
ATOM 4143 N N . THR A 1 554 ? -21.644 21.628 51.093 1.00 67.75 554 THR A N 1
ATOM 4144 C CA . THR A 1 554 ? -20.671 20.569 51.445 1.00 67.75 554 THR A CA 1
ATOM 4145 C C . THR A 1 554 ? -20.954 19.940 52.818 1.00 67.75 554 THR A C 1
ATOM 4147 O O . THR A 1 554 ? -21.336 20.623 53.772 1.00 67.75 554 THR A O 1
ATOM 4150 N N . PHE A 1 555 ? -20.735 18.628 52.960 1.00 72.56 555 PHE A N 1
ATOM 4151 C CA . PHE A 1 555 ? -21.015 17.879 54.197 1.00 72.56 555 PHE A CA 1
ATOM 4152 C C . PHE A 1 555 ? -19.820 17.873 55.176 1.00 72.56 555 PHE A C 1
ATOM 4154 O O . PHE A 1 555 ? -19.070 16.903 55.218 1.00 72.56 555 PHE A O 1
ATOM 4161 N N . THR A 1 556 ? -19.581 18.924 55.967 1.00 66.62 556 THR A N 1
ATOM 4162 C CA . THR A 1 556 ? -18.262 19.086 56.628 1.00 66.62 556 THR A CA 1
ATOM 4163 C C . THR A 1 556 ? -18.116 18.635 58.093 1.00 66.62 556 THR A C 1
ATOM 4165 O O . THR A 1 556 ? -16.973 18.492 58.526 1.00 66.62 556 THR A O 1
ATOM 4168 N N . ASN A 1 557 ? -19.177 18.413 58.889 1.00 59.12 557 ASN A N 1
ATOM 4169 C CA . ASN A 1 557 ? -19.040 18.483 60.363 1.00 59.12 557 ASN A CA 1
ATOM 4170 C C . ASN A 1 557 ? -19.465 17.233 61.175 1.00 59.12 557 ASN A C 1
ATOM 4172 O O . ASN A 1 557 ? -19.108 17.151 62.351 1.00 59.12 557 ASN A O 1
ATOM 4176 N N . SER A 1 558 ? -20.147 16.238 60.596 1.00 64.31 558 SER A N 1
ATOM 4177 C CA . SER A 1 558 ? -20.660 15.050 61.310 1.00 64.31 558 SER A CA 1
ATOM 4178 C C . SER A 1 558 ? -20.033 13.734 60.837 1.00 64.31 558 SER A C 1
ATOM 4180 O O . SER A 1 558 ? -19.775 13.534 59.651 1.00 64.31 558 SER A O 1
ATOM 4182 N N . ASP A 1 559 ? -19.793 12.808 61.765 1.00 70.56 559 ASP A N 1
ATOM 4183 C CA . ASP A 1 559 ? -19.451 11.417 61.437 1.00 70.56 559 ASP A CA 1
ATOM 4184 C C . ASP A 1 559 ? -20.700 10.646 60.994 1.00 70.56 559 ASP A C 1
ATOM 4186 O O . ASP A 1 559 ? -21.832 11.047 61.287 1.00 70.56 559 ASP A O 1
ATOM 4190 N N . SER A 1 560 ? -20.499 9.540 60.283 1.00 74.31 560 SER A N 1
ATOM 4191 C CA . SER A 1 560 ? -21.596 8.674 59.845 1.00 74.31 560 SER A CA 1
ATOM 4192 C C . SER A 1 560 ? -21.866 7.602 60.885 1.00 74.31 560 SER A C 1
ATOM 4194 O O . SER A 1 560 ? -20.942 6.986 61.413 1.00 74.31 560 SER A O 1
ATOM 4196 N N . THR A 1 561 ? -23.139 7.382 61.199 1.00 74.06 561 THR A N 1
ATOM 4197 C CA . THR A 1 561 ? -23.569 6.395 62.206 1.00 74.06 561 THR A CA 1
ATOM 4198 C C . THR A 1 561 ? -24.140 5.131 61.594 1.00 74.06 561 THR A C 1
ATOM 4200 O O . THR A 1 561 ? -24.186 4.098 62.261 1.00 74.06 561 THR A O 1
ATOM 4203 N N . PHE A 1 562 ? -24.590 5.204 60.341 1.00 83.38 562 PHE A N 1
ATOM 4204 C CA . PHE A 1 562 ? -25.143 4.066 59.628 1.00 83.38 562 PHE A CA 1
ATOM 4205 C C . PHE A 1 562 ? -25.032 4.262 58.122 1.00 83.38 562 PHE A C 1
ATOM 4207 O O . PHE A 1 562 ? -25.292 5.355 57.615 1.00 83.38 562 PHE A O 1
ATOM 4214 N N . MET A 1 563 ? -24.654 3.191 57.435 1.00 89.38 563 MET A N 1
ATOM 4215 C CA . MET A 1 563 ? -24.629 3.111 55.986 1.00 89.38 563 MET A CA 1
ATOM 4216 C C . MET A 1 563 ? -25.113 1.720 55.578 1.00 89.38 563 MET A C 1
ATOM 4218 O O . MET A 1 563 ? -24.771 0.735 56.240 1.00 89.38 563 MET A O 1
ATOM 4222 N N . SER A 1 564 ? -25.954 1.630 54.552 1.00 92.00 564 SER A N 1
ATOM 4223 C CA . SER A 1 564 ? -26.614 0.369 54.206 1.00 92.00 564 SER A CA 1
ATOM 4224 C C . SER A 1 564 ? -27.107 0.308 52.764 1.00 92.00 564 SER A C 1
ATOM 4226 O O . SER A 1 564 ? -27.394 1.332 52.144 1.00 92.00 564 SER A O 1
ATOM 4228 N N . ILE A 1 565 ? -27.250 -0.922 52.267 1.00 95.19 565 ILE A N 1
ATOM 4229 C CA . ILE A 1 565 ? -27.912 -1.273 51.004 1.00 95.19 565 ILE A CA 1
ATOM 4230 C C . ILE A 1 565 ? -29.164 -2.092 51.334 1.00 95.19 565 ILE A C 1
ATOM 4232 O O . ILE A 1 565 ? -29.140 -2.927 52.243 1.00 95.19 565 ILE A O 1
ATOM 4236 N N . GLY A 1 566 ? -30.267 -1.842 50.630 1.00 93.50 566 GLY A N 1
ATOM 4237 C CA . GLY A 1 566 ? -31.510 -2.616 50.760 1.00 93.50 566 GLY A CA 1
ATOM 4238 C C . GLY A 1 566 ? -32.365 -2.312 51.997 1.00 93.50 566 GLY A C 1
ATOM 4239 O O . GLY A 1 566 ? -33.507 -2.756 52.073 1.00 93.50 566 GLY A O 1
ATOM 4240 N N . VAL A 1 567 ? -31.860 -1.543 52.967 1.00 90.50 567 VAL A N 1
ATOM 4241 C CA . VAL A 1 567 ? -32.579 -1.208 54.209 1.00 90.50 567 VAL A CA 1
ATOM 4242 C C . VAL A 1 567 ? -32.220 0.189 54.702 1.00 90.50 567 VAL A C 1
ATOM 4244 O O . VAL A 1 567 ? -31.095 0.646 54.500 1.00 90.50 567 VAL A O 1
ATOM 4247 N N . GLY A 1 568 ? -33.156 0.878 55.354 1.00 85.06 568 GLY A N 1
ATOM 4248 C CA . GLY A 1 568 ? -32.931 2.164 56.013 1.00 85.06 568 GLY A CA 1
ATOM 4249 C C . GLY A 1 568 ? -33.034 2.106 57.542 1.00 85.06 568 GLY A C 1
ATOM 4250 O O . GLY A 1 568 ? -33.219 1.051 58.145 1.00 85.06 568 GLY A O 1
ATOM 4251 N N . GLY A 1 569 ? -32.940 3.274 58.182 1.00 76.88 569 GLY A N 1
ATOM 4252 C CA . GLY A 1 569 ? -33.094 3.428 59.634 1.00 76.88 569 GLY A CA 1
ATOM 4253 C C . GLY A 1 569 ? -31.775 3.510 60.405 1.00 76.88 569 GLY A C 1
ATOM 4254 O O . GLY A 1 569 ? -30.802 4.097 59.934 1.00 76.88 569 GLY A O 1
ATOM 4255 N N . LEU A 1 570 ? -31.775 2.979 61.627 1.00 71.94 570 LEU A N 1
ATOM 4256 C CA . LEU A 1 570 ? -30.616 2.881 62.519 1.00 71.94 570 LEU A CA 1
ATOM 4257 C C . LEU A 1 570 ? -30.248 1.403 62.717 1.00 71.94 570 LEU A C 1
ATOM 4259 O O . LEU A 1 570 ? -31.131 0.554 62.600 1.00 71.94 570 LEU A O 1
ATOM 4263 N N . PRO A 1 571 ? -29.011 1.069 63.140 1.00 66.94 571 PRO A N 1
ATOM 4264 C CA . PRO A 1 571 ? -28.621 -0.323 63.396 1.00 66.94 571 PRO A CA 1
ATOM 4265 C C . PRO A 1 571 ? -29.563 -1.079 64.349 1.00 66.94 571 PRO A C 1
ATOM 4267 O O . PRO A 1 571 ? -29.678 -2.296 64.278 1.00 66.94 571 PRO A O 1
ATOM 4270 N N . SER A 1 572 ? -30.223 -0.364 65.267 1.00 70.12 572 SER A N 1
ATOM 4271 C CA . SER A 1 572 ? -31.153 -0.919 66.255 1.00 70.12 572 SER A CA 1
ATOM 4272 C C . SER A 1 572 ? -32.627 -0.891 65.832 1.00 70.12 572 SER A C 1
ATOM 4274 O O . SER A 1 572 ? -33.448 -1.514 66.504 1.00 70.12 572 SER A O 1
ATOM 4276 N N . ILE A 1 573 ? -32.978 -0.156 64.770 1.00 77.12 573 ILE A N 1
ATOM 4277 C CA . ILE A 1 573 ? -34.347 0.009 64.263 1.00 77.12 573 ILE A CA 1
ATOM 4278 C C . ILE A 1 573 ? -34.272 0.132 62.738 1.00 77.12 573 ILE A C 1
ATOM 4280 O O . ILE A 1 573 ? -34.031 1.218 62.204 1.00 77.12 573 ILE A O 1
ATOM 4284 N N . LEU A 1 574 ? -34.479 -0.988 62.052 1.00 80.81 574 LEU A N 1
ATOM 4285 C CA . LEU A 1 574 ? -34.481 -1.056 60.595 1.00 80.81 574 LEU A CA 1
ATOM 4286 C C . LEU A 1 574 ? -35.879 -0.743 60.047 1.00 80.81 574 LEU A C 1
ATOM 4288 O O . LEU A 1 574 ? -36.879 -1.205 60.595 1.00 80.81 574 LEU A O 1
ATOM 4292 N N . VAL A 1 575 ? -35.938 0.053 58.982 1.00 85.25 575 VAL A N 1
ATOM 4293 C CA . VAL A 1 575 ? -37.170 0.482 58.291 1.00 85.25 575 VAL A CA 1
ATOM 4294 C C . VAL A 1 575 ? -36.916 0.573 56.786 1.00 85.25 575 VAL A C 1
ATOM 4296 O O . VAL A 1 575 ? -35.762 0.540 56.361 1.00 85.25 575 VAL A O 1
ATOM 4299 N N . ASN A 1 576 ? -37.961 0.773 55.982 1.00 88.38 576 ASN A N 1
ATOM 4300 C CA . ASN A 1 576 ? -37.862 1.038 54.542 1.00 88.38 576 ASN A CA 1
ATOM 4301 C C . ASN A 1 576 ? -37.096 -0.058 53.771 1.00 88.38 576 ASN A C 1
ATOM 4303 O O . ASN A 1 576 ? -36.239 0.225 52.931 1.00 88.38 576 ASN A O 1
ATOM 4307 N N . ALA A 1 577 ? -37.354 -1.319 54.106 1.00 90.75 577 ALA A N 1
ATOM 4308 C CA . ALA A 1 577 ? -36.739 -2.474 53.475 1.00 90.75 577 ALA A CA 1
ATOM 4309 C C . ALA A 1 577 ? -37.173 -2.603 52.015 1.00 90.75 577 ALA A C 1
ATOM 4311 O O . ALA A 1 577 ? -38.365 -2.553 51.680 1.00 90.75 577 ALA A O 1
ATOM 4312 N N . PHE A 1 578 ? -36.180 -2.780 51.150 1.00 94.56 578 PHE A N 1
ATOM 4313 C CA . PHE A 1 578 ? -36.380 -3.043 49.739 1.00 94.56 578 PHE A CA 1
ATOM 4314 C C . PHE A 1 578 ? -37.035 -4.414 49.544 1.00 94.56 578 PHE A C 1
ATOM 4316 O O . PHE A 1 578 ? -36.802 -5.346 50.306 1.00 94.56 578 PHE A O 1
ATOM 4323 N N . ASN A 1 579 ? -37.880 -4.525 48.521 1.00 94.31 579 ASN A N 1
ATOM 4324 C CA . ASN A 1 579 ? -38.572 -5.762 48.163 1.00 94.31 579 ASN A CA 1
ATOM 4325 C C . ASN A 1 579 ? -38.258 -6.071 46.704 1.00 94.31 579 ASN A C 1
ATOM 4327 O O . ASN A 1 579 ? -38.889 -5.525 45.789 1.00 94.31 579 ASN A O 1
ATOM 4331 N N . GLY A 1 580 ? -37.235 -6.889 46.501 1.00 95.19 580 GLY A N 1
ATOM 4332 C CA . GLY A 1 580 ? -36.687 -7.171 45.185 1.00 95.19 580 GLY A CA 1
ATOM 4333 C C . GLY A 1 580 ? -35.181 -7.342 45.208 1.00 95.19 580 GLY A C 1
ATOM 4334 O O . GLY A 1 580 ? -34.601 -7.700 46.229 1.00 95.19 580 GLY A O 1
ATOM 4335 N N . ASP A 1 581 ? -34.561 -7.089 44.064 1.00 96.69 581 ASP A N 1
ATOM 4336 C CA . ASP A 1 581 ? -33.156 -7.379 43.824 1.00 96.69 581 ASP A CA 1
ATOM 4337 C C . ASP A 1 581 ? -32.376 -6.086 43.553 1.00 96.69 581 ASP A C 1
ATOM 4339 O O . ASP A 1 581 ? -32.852 -5.220 42.814 1.00 96.69 581 ASP A O 1
ATOM 4343 N N . ILE A 1 582 ? -31.189 -5.960 44.149 1.00 98.19 582 ILE A N 1
ATOM 4344 C CA . ILE A 1 582 ? -30.249 -4.856 43.905 1.00 98.19 582 ILE A CA 1
ATOM 4345 C C . ILE A 1 582 ? -28.912 -5.449 43.472 1.00 98.19 582 ILE A C 1
ATOM 4347 O O . ILE A 1 582 ? -28.424 -6.408 44.076 1.00 98.19 582 ILE A O 1
ATOM 4351 N N . ASP A 1 583 ? -28.334 -4.870 42.429 1.00 96.62 583 ASP A N 1
ATOM 4352 C CA . ASP A 1 583 ? -27.110 -5.329 41.789 1.00 96.62 583 ASP A CA 1
ATOM 4353 C C . ASP A 1 583 ? -26.182 -4.152 41.461 1.00 96.62 583 ASP A C 1
ATOM 4355 O O . ASP A 1 583 ? -26.648 -3.026 41.255 1.00 96.62 583 ASP A O 1
ATOM 4359 N N . GLU A 1 584 ? -24.873 -4.415 41.415 1.00 94.50 584 GLU A N 1
ATOM 4360 C CA . GLU A 1 584 ? -23.843 -3.464 40.976 1.00 94.50 584 GLU A CA 1
ATOM 4361 C C . GLU A 1 584 ? -23.900 -2.101 41.693 1.00 94.50 584 GLU A C 1
ATOM 4363 O O . GLU A 1 584 ? -23.649 -1.062 41.082 1.00 94.50 584 GLU A O 1
ATOM 4368 N N . THR A 1 585 ? -24.244 -2.084 42.988 1.00 96.75 585 THR A N 1
ATOM 4369 C CA . THR A 1 585 ? -24.340 -0.824 43.741 1.00 96.75 585 THR A CA 1
ATOM 4370 C C . THR A 1 585 ? -22.974 -0.159 43.794 1.00 96.75 585 THR A C 1
ATOM 4372 O O . THR A 1 585 ? -22.027 -0.749 44.317 1.00 96.75 585 THR A O 1
ATOM 4375 N N . THR A 1 586 ? -22.880 1.072 43.298 1.00 94.75 586 THR A N 1
ATOM 4376 C CA . THR A 1 586 ? -21.624 1.823 43.250 1.00 94.75 586 THR A CA 1
ATOM 4377 C C . THR A 1 586 ? -21.797 3.231 43.785 1.00 94.75 586 THR A C 1
ATOM 4379 O O . THR A 1 586 ? -22.821 3.890 43.582 1.00 94.75 586 THR A O 1
ATOM 4382 N N . VAL A 1 587 ? -20.755 3.696 44.464 1.00 94.31 587 VAL A N 1
ATOM 4383 C CA . VAL A 1 587 ? -20.650 5.028 45.034 1.00 94.31 587 VAL A CA 1
ATOM 4384 C C . VAL A 1 587 ? -19.397 5.722 44.512 1.00 94.31 587 VAL A C 1
ATOM 4386 O O . VAL A 1 587 ? -18.303 5.155 44.529 1.00 94.31 587 VAL A O 1
ATOM 4389 N N . TYR A 1 588 ? -19.566 6.977 44.099 1.00 93.31 588 TYR A N 1
ATOM 4390 C CA . TYR A 1 588 ? -18.500 7.853 43.618 1.00 93.31 588 TYR A CA 1
ATOM 4391 C C . TYR A 1 588 ? -18.435 9.135 44.446 1.00 93.31 588 TYR A C 1
ATOM 4393 O O . TYR A 1 588 ? -19.463 9.654 44.891 1.00 93.31 588 TYR A O 1
ATOM 4401 N N . THR A 1 589 ? -17.230 9.680 44.599 1.00 90.69 589 THR A N 1
ATOM 4402 C CA . THR A 1 589 ? -16.960 10.919 45.358 1.00 90.69 589 THR A CA 1
ATOM 4403 C C . THR A 1 589 ? -17.151 12.198 44.540 1.00 90.69 589 THR A C 1
ATOM 4405 O O . THR A 1 589 ? -16.872 13.294 45.028 1.00 90.69 589 THR A O 1
ATOM 4408 N N . ARG A 1 590 ? -17.674 12.092 43.311 1.00 92.19 590 ARG A N 1
ATOM 4409 C CA . ARG A 1 590 ? -18.118 13.234 42.502 1.00 92.19 590 ARG A CA 1
ATOM 4410 C C . ARG A 1 590 ? -19.477 12.981 41.845 1.00 92.19 590 ARG A C 1
ATOM 4412 O O . ARG A 1 590 ? -19.935 11.844 41.729 1.00 92.19 590 ARG A O 1
ATOM 4419 N N . ALA A 1 591 ? -20.117 14.056 41.382 1.00 91.81 591 ALA A N 1
ATOM 4420 C CA . ALA A 1 591 ? -21.264 13.977 40.479 1.00 91.81 591 ALA A CA 1
ATOM 4421 C C . ALA A 1 591 ? -20.826 13.493 39.086 1.00 91.81 591 ALA A C 1
ATOM 4423 O O . ALA A 1 591 ? -20.151 14.235 38.366 1.00 91.81 591 ALA A O 1
ATOM 4424 N N . LEU A 1 592 ? -21.199 12.274 38.694 1.00 94.62 592 LEU A N 1
ATOM 4425 C CA . LEU A 1 592 ? -20.961 11.775 37.340 1.00 94.62 592 LEU A CA 1
ATOM 4426 C C . LEU A 1 592 ? -21.771 12.580 36.314 1.00 94.62 592 LEU A C 1
ATOM 4428 O O . LEU A 1 592 ? -22.868 13.070 36.591 1.00 94.62 592 LEU A O 1
ATOM 4432 N N . SER A 1 593 ? -21.211 12.725 35.117 1.00 91.31 593 SER A N 1
ATOM 4433 C CA . SER A 1 593 ? -21.887 13.362 33.987 1.00 91.31 593 SER A CA 1
ATOM 4434 C C . SER A 1 593 ? -22.996 12.470 33.424 1.00 91.31 593 SER A C 1
ATOM 4436 O O . SER A 1 593 ? -22.975 11.248 33.580 1.00 91.31 593 SER A O 1
ATOM 4438 N N . ALA A 1 594 ? -23.943 13.073 32.698 1.00 84.38 594 ALA A N 1
ATOM 4439 C CA . ALA A 1 594 ? -24.998 12.323 32.015 1.00 84.38 594 ALA A CA 1
ATOM 4440 C C . ALA A 1 594 ? -24.426 11.265 31.049 1.00 84.38 594 ALA A C 1
ATOM 4442 O O . ALA A 1 594 ? -24.944 10.157 30.990 1.00 84.38 594 ALA A O 1
ATOM 4443 N N . SER A 1 595 ? -23.324 11.567 30.353 1.00 80.62 595 SER A N 1
ATOM 4444 C CA . SER A 1 595 ? -22.636 10.619 29.469 1.00 80.62 595 SER A CA 1
ATOM 4445 C C . SER A 1 595 ? -22.019 9.436 30.215 1.00 80.62 595 SER A C 1
ATOM 4447 O O . SER A 1 595 ? -22.082 8.316 29.720 1.00 80.62 595 SER A O 1
ATOM 4449 N N . GLU A 1 596 ? -21.458 9.648 31.409 1.00 89.44 596 GLU A N 1
ATOM 4450 C CA . GLU A 1 596 ? -20.899 8.557 32.222 1.00 89.44 596 GLU A CA 1
ATOM 4451 C C . GLU A 1 596 ? -22.002 7.645 32.772 1.00 89.44 596 GLU A C 1
ATOM 4453 O O . GLU A 1 596 ? -21.881 6.424 32.697 1.00 89.44 596 GLU A O 1
ATOM 4458 N N . ILE A 1 597 ? -23.109 8.220 33.256 1.00 91.12 597 ILE A N 1
ATOM 4459 C CA . ILE A 1 597 ? -24.280 7.451 33.705 1.00 91.12 597 ILE A CA 1
ATOM 4460 C C . ILE A 1 597 ? -24.888 6.655 32.545 1.00 91.12 597 ILE A C 1
ATOM 4462 O O . ILE A 1 597 ? -25.191 5.470 32.692 1.00 91.12 597 ILE A O 1
ATOM 4466 N N . GLN A 1 598 ? -25.013 7.283 31.375 1.00 83.19 598 GLN A N 1
ATOM 4467 C CA . GLN A 1 598 ? -25.492 6.627 30.164 1.00 83.19 598 GLN A CA 1
ATOM 4468 C C . GLN A 1 598 ? -24.567 5.473 29.753 1.00 83.19 598 GLN A C 1
ATOM 4470 O O . GLN A 1 598 ? -25.059 4.388 29.458 1.00 83.19 598 GLN A O 1
ATOM 4475 N N . ALA A 1 599 ? -23.242 5.656 29.795 1.00 77.62 599 ALA A N 1
ATOM 4476 C CA . ALA A 1 599 ? -22.275 4.601 29.485 1.00 77.62 599 ALA A CA 1
ATOM 4477 C C . ALA A 1 599 ? -22.386 3.397 30.439 1.00 77.62 599 ALA A C 1
ATOM 4479 O O . ALA A 1 599 ? -22.339 2.254 29.984 1.00 77.62 599 ALA A O 1
ATOM 4480 N N . ILE A 1 600 ? -22.591 3.637 31.739 1.00 87.12 600 ILE A N 1
ATOM 4481 C CA . ILE A 1 600 ? -22.795 2.573 32.737 1.00 87.12 600 ILE A CA 1
ATOM 4482 C C . ILE A 1 600 ? -24.073 1.777 32.448 1.00 87.12 600 ILE A C 1
ATOM 4484 O O . ILE A 1 600 ? -24.029 0.547 32.440 1.00 87.12 600 ILE A O 1
ATOM 4488 N N . PHE A 1 601 ? -25.194 2.452 32.176 1.00 88.44 601 PHE A N 1
ATOM 4489 C CA . PHE A 1 601 ? -26.441 1.780 31.794 1.00 88.44 601 PHE A CA 1
ATOM 4490 C C . PHE A 1 601 ? -26.266 0.948 30.516 1.00 88.44 601 PHE A C 1
ATOM 4492 O O . PHE A 1 601 ? -26.686 -0.208 30.451 1.00 88.44 601 PHE A O 1
ATOM 4499 N N . ASN A 1 602 ? -25.603 1.526 29.515 1.00 74.12 602 ASN A N 1
ATOM 4500 C CA . ASN A 1 602 ? -25.404 0.919 28.203 1.00 74.12 602 ASN A CA 1
ATOM 4501 C C . ASN A 1 602 ? -24.559 -0.357 28.239 1.00 74.12 602 ASN A C 1
ATOM 4503 O O . ASN A 1 602 ? -24.782 -1.250 27.424 1.00 74.12 602 ASN A O 1
ATOM 4507 N N . ALA A 1 603 ? -23.628 -0.474 29.190 1.00 75.69 603 ALA A N 1
ATOM 4508 C CA . ALA A 1 603 ? -22.870 -1.707 29.385 1.00 75.69 603 ALA A CA 1
ATOM 4509 C C . ALA A 1 603 ? -23.754 -2.897 29.802 1.00 75.69 603 ALA A C 1
ATOM 4511 O O . ALA A 1 603 ? -23.311 -4.044 29.734 1.00 75.69 603 ALA A O 1
ATOM 4512 N N . GLY A 1 604 ? -25.006 -2.653 30.211 1.00 80.25 604 GLY A N 1
ATOM 4513 C CA . GLY A 1 604 ? -26.023 -3.681 30.404 1.00 80.25 604 GLY A CA 1
ATOM 4514 C C . GLY A 1 604 ? -25.531 -4.828 31.283 1.00 80.25 604 GLY A C 1
ATOM 4515 O O . GLY A 1 604 ? -25.017 -4.608 32.377 1.00 80.25 604 GLY A O 1
ATOM 4516 N N . SER A 1 605 ? -25.668 -6.057 30.784 1.00 78.81 605 SER A N 1
ATOM 4517 C CA . SER A 1 605 ? -25.227 -7.265 31.487 1.00 78.81 605 SER A CA 1
ATOM 4518 C C . SER A 1 605 ? -23.718 -7.532 31.431 1.00 78.81 605 SER A C 1
ATOM 4520 O O . SER A 1 605 ? -23.250 -8.438 32.119 1.00 78.81 605 SER A O 1
ATOM 4522 N N . VAL A 1 606 ? -22.954 -6.796 30.613 1.00 75.19 606 VAL A N 1
ATOM 4523 C CA . VAL A 1 606 ? -21.479 -6.852 30.622 1.00 75.19 606 VAL A CA 1
ATOM 4524 C C . VAL A 1 606 ? -20.911 -6.056 31.797 1.00 75.19 606 VAL A C 1
ATOM 4526 O O . VAL A 1 606 ? -19.892 -6.447 32.363 1.00 75.19 606 VAL A O 1
ATOM 4529 N N . GLY A 1 607 ? -21.601 -4.995 32.220 1.00 80.00 607 GLY A N 1
ATOM 4530 C CA . GLY A 1 607 ? -21.271 -4.243 33.427 1.00 80.00 607 GLY A CA 1
ATOM 4531 C C . GLY A 1 607 ? -20.018 -3.369 33.308 1.00 80.00 607 GLY A C 1
ATOM 4532 O O . GLY A 1 607 ? -19.512 -3.080 32.219 1.00 80.00 607 GLY A O 1
ATOM 4533 N N . LYS A 1 608 ? -19.528 -2.887 34.453 1.00 85.62 608 LYS A N 1
ATOM 4534 C CA . LYS A 1 608 ? -18.352 -2.009 34.515 1.00 85.62 608 LYS A CA 1
ATOM 4535 C C . LYS A 1 608 ? -17.059 -2.816 34.426 1.00 85.62 608 LYS A C 1
ATOM 4537 O O . LYS A 1 608 ? -16.973 -3.949 34.901 1.00 85.62 608 LYS A O 1
ATOM 4542 N N . CYS A 1 609 ? -16.020 -2.207 33.868 1.00 74.75 609 CYS A N 1
ATOM 4543 C CA . CYS A 1 609 ? -14.688 -2.789 33.811 1.00 74.75 609 CYS A CA 1
ATOM 4544 C C . CYS A 1 609 ? -14.085 -2.850 35.223 1.00 74.75 609 CYS A C 1
ATOM 4546 O O . CYS A 1 609 ? -13.475 -1.892 35.689 1.00 74.75 609 CYS A O 1
ATOM 4548 N N . GLY A 1 610 ? -14.251 -3.972 35.918 1.00 62.06 610 GLY A N 1
ATOM 4549 C CA . GLY A 1 610 ? -13.550 -4.205 37.187 1.00 62.06 610 GLY A CA 1
ATOM 4550 C C . GLY A 1 610 ? -14.074 -5.342 38.059 1.00 62.06 610 GLY A C 1
ATOM 4551 O O . GLY A 1 610 ? -13.813 -5.365 39.255 1.00 62.06 610 GLY A O 1
ATOM 4552 N N . GLY A 1 611 ? -14.749 -6.330 37.476 1.00 53.47 611 GLY A N 1
ATOM 4553 C CA . GLY A 1 611 ? -15.012 -7.598 38.146 1.00 53.47 611 GLY A CA 1
ATOM 4554 C C . GLY A 1 611 ? -14.130 -8.710 37.593 1.00 53.47 611 GLY A C 1
ATOM 4555 O O . GLY A 1 611 ? -14.300 -9.096 36.446 1.00 53.47 611 GLY A O 1
ATOM 4556 N N . SER A 1 612 ? -13.230 -9.240 38.422 1.00 49.84 612 SER A N 1
ATOM 4557 C CA . SER A 1 612 ? -12.583 -10.562 38.307 1.00 49.84 612 SER A CA 1
ATOM 4558 C C . SER A 1 612 ? -11.736 -10.926 37.083 1.00 49.84 612 SER A C 1
ATOM 4560 O O . SER A 1 612 ? -11.153 -12.008 37.120 1.00 49.84 612 SER A O 1
ATOM 4562 N N . GLU A 1 613 ? -11.598 -10.096 36.048 1.00 53.66 613 GLU A N 1
ATOM 4563 C CA . GLU A 1 613 ? -10.678 -10.453 34.963 1.00 53.66 613 GLU A CA 1
ATOM 4564 C C . GLU A 1 613 ? -9.228 -10.344 35.459 1.00 53.66 613 GLU A C 1
ATOM 4566 O O . GLU A 1 613 ? -8.781 -9.241 35.820 1.00 53.66 613 GLU A O 1
ATOM 4571 N N . PRO A 1 614 ? -8.494 -11.476 35.542 1.00 68.75 614 PRO A N 1
ATOM 4572 C CA . PRO A 1 614 ? -7.112 -11.456 35.978 1.00 68.75 614 PRO A CA 1
ATOM 4573 C C . PRO A 1 614 ? -6.346 -10.496 35.076 1.00 68.75 614 PRO A C 1
ATOM 4575 O O . PRO A 1 614 ? -6.601 -10.422 33.874 1.00 68.75 614 PRO A O 1
ATOM 4578 N N . LEU A 1 615 ? -5.407 -9.748 35.656 1.00 83.75 615 LEU A N 1
ATOM 4579 C CA . LEU A 1 615 ? -4.477 -8.987 34.838 1.00 83.75 615 LEU A CA 1
ATOM 4580 C C . LEU A 1 615 ? -3.842 -9.963 33.846 1.00 83.75 615 LEU A C 1
ATOM 4582 O O . LEU A 1 615 ? -3.292 -10.994 34.235 1.00 83.75 615 LEU A O 1
ATOM 4586 N N . THR A 1 616 ? -3.963 -9.656 32.566 1.00 86.56 616 THR A N 1
ATOM 4587 C CA . THR A 1 616 ? -3.350 -10.422 31.491 1.00 86.56 616 THR A CA 1
ATOM 4588 C C . THR A 1 616 ? -2.477 -9.504 30.661 1.00 86.56 616 THR A C 1
ATOM 4590 O O . THR A 1 616 ? -2.710 -8.298 30.547 1.00 86.56 616 THR A O 1
ATOM 4593 N N . ILE A 1 617 ? -1.443 -10.101 30.084 1.00 92.75 617 ILE A N 1
ATOM 4594 C CA . ILE A 1 617 ? -0.529 -9.464 29.152 1.00 92.75 617 ILE A CA 1
ATOM 4595 C C . ILE A 1 617 ? -0.511 -10.299 27.877 1.00 92.75 617 ILE A C 1
ATOM 4597 O O . ILE A 1 617 ? -0.333 -11.517 27.919 1.00 92.75 617 ILE A O 1
ATOM 4601 N N . THR A 1 618 ? -0.764 -9.643 26.748 1.00 88.69 618 THR A N 1
ATOM 4602 C CA . THR A 1 618 ? -0.882 -10.283 25.437 1.00 88.69 618 THR A CA 1
ATOM 4603 C C . THR A 1 618 ? 0.109 -9.643 24.467 1.00 88.69 618 THR A C 1
ATOM 4605 O O . THR A 1 618 ? 0.170 -8.413 24.402 1.00 88.69 618 THR A O 1
ATOM 4608 N N . PRO A 1 619 ? 0.866 -10.441 23.694 1.00 90.19 619 PRO A N 1
ATOM 4609 C CA . PRO A 1 619 ? 0.876 -11.913 23.671 1.00 90.19 619 PRO A CA 1
ATOM 4610 C C . PRO A 1 619 ? 1.529 -12.533 24.921 1.00 90.19 619 PRO A C 1
ATOM 4612 O O . PRO A 1 619 ? 2.497 -11.989 25.430 1.00 90.19 619 PRO A O 1
ATOM 4615 N N . GLN A 1 620 ? 1.049 -13.687 25.403 1.00 86.56 620 GLN A N 1
ATOM 4616 C CA . GLN A 1 620 ? 1.620 -14.332 26.602 1.00 86.56 620 GLN A CA 1
ATOM 4617 C C . GLN A 1 620 ? 2.954 -15.043 26.323 1.00 86.56 620 GLN A C 1
ATOM 4619 O O . GLN A 1 620 ? 3.848 -15.072 27.164 1.00 86.56 620 GLN A O 1
ATOM 4624 N N . ASN A 1 621 ? 3.088 -15.632 25.137 1.00 88.81 621 ASN A N 1
ATOM 4625 C CA . ASN A 1 621 ? 4.321 -16.237 24.653 1.00 88.81 621 ASN A CA 1
ATOM 4626 C C . ASN A 1 621 ? 4.508 -15.788 23.214 1.00 88.81 621 ASN A C 1
ATOM 4628 O O . ASN A 1 621 ? 3.602 -15.976 22.398 1.00 88.81 621 ASN A O 1
ATOM 4632 N N . LEU A 1 622 ? 5.661 -15.216 22.895 1.00 85.94 622 LEU A N 1
ATOM 4633 C CA . LEU A 1 622 ? 5.964 -14.860 21.519 1.00 85.94 622 LEU A CA 1
ATOM 4634 C C . LEU A 1 622 ? 7.455 -14.945 21.216 1.00 85.94 622 LEU A C 1
ATOM 4636 O O . LEU A 1 622 ? 8.294 -14.962 22.116 1.00 85.94 622 LEU A O 1
ATOM 4640 N N . THR A 1 623 ? 7.764 -14.989 19.928 1.00 83.56 623 THR A N 1
ATOM 4641 C CA . THR A 1 623 ? 9.129 -15.036 19.417 1.00 83.56 623 THR A CA 1
ATOM 4642 C C . THR A 1 623 ? 9.396 -13.752 18.641 1.00 83.56 623 THR A C 1
ATOM 4644 O O . THR A 1 623 ? 8.669 -13.451 17.697 1.00 83.56 623 THR A O 1
ATOM 4647 N N . VAL A 1 624 ? 10.413 -12.992 19.047 1.00 80.50 624 VAL A N 1
ATOM 4648 C CA . VAL A 1 624 ? 10.789 -11.702 18.436 1.00 80.50 624 VAL A CA 1
ATOM 4649 C C . VAL A 1 624 ? 12.201 -11.819 17.890 1.00 80.50 624 VAL A C 1
ATOM 4651 O O . VAL A 1 624 ? 13.062 -12.405 18.539 1.00 80.50 624 VAL A O 1
ATOM 4654 N N . ALA A 1 625 ? 12.466 -11.270 16.709 1.00 75.81 625 ALA A N 1
ATOM 4655 C CA . ALA A 1 625 ? 13.836 -11.187 16.214 1.00 75.81 625 ALA A CA 1
ATOM 4656 C C . ALA A 1 625 ? 14.638 -10.132 16.998 1.00 75.81 625 ALA A C 1
ATOM 4658 O O . ALA A 1 625 ? 14.081 -9.119 17.420 1.00 75.81 625 ALA A O 1
ATOM 4659 N N . VAL A 1 626 ? 15.948 -10.329 17.164 1.00 80.62 626 VAL A N 1
ATOM 4660 C CA . VAL A 1 626 ? 16.836 -9.314 17.768 1.00 80.62 626 VAL A CA 1
ATOM 4661 C C . VAL A 1 626 ? 16.578 -7.915 17.184 1.00 80.62 626 VAL A C 1
ATOM 4663 O O . VAL A 1 626 ? 16.341 -7.771 15.983 1.00 80.62 626 VAL A O 1
ATOM 4666 N N . THR A 1 627 ? 16.618 -6.874 18.021 1.00 78.94 627 THR A N 1
ATOM 4667 C CA . THR A 1 627 ? 16.346 -5.453 17.684 1.00 78.94 627 THR A CA 1
ATOM 4668 C C . THR A 1 627 ? 14.921 -5.083 17.244 1.00 78.94 627 THR A C 1
ATOM 4670 O O . THR A 1 627 ? 14.637 -3.895 17.086 1.00 78.94 627 THR A O 1
ATOM 4673 N N . GLN A 1 628 ? 14.010 -6.045 17.057 1.00 81.56 628 GLN A N 1
ATOM 4674 C CA . GLN A 1 628 ? 12.619 -5.749 16.700 1.00 81.56 628 GLN A CA 1
ATOM 4675 C C . GLN A 1 628 ? 11.802 -5.285 17.902 1.00 81.56 628 GLN A C 1
ATOM 4677 O O . GLN A 1 628 ? 12.144 -5.548 19.055 1.00 81.56 628 GLN A O 1
ATOM 4682 N N . THR A 1 629 ? 10.696 -4.601 17.615 1.00 87.06 629 THR A N 1
ATOM 4683 C CA . THR A 1 629 ? 9.768 -4.139 18.647 1.00 87.06 629 THR A CA 1
ATOM 4684 C C . THR A 1 629 ? 8.516 -5.005 18.698 1.00 87.06 629 THR A C 1
ATOM 4686 O O . THR A 1 629 ? 8.070 -5.527 17.680 1.00 87.06 629 THR A O 1
ATOM 4689 N N . GLN A 1 630 ? 7.950 -5.160 19.892 1.00 90.56 630 GLN A N 1
ATOM 4690 C CA . GLN A 1 630 ? 6.662 -5.798 20.120 1.00 90.56 630 GLN A CA 1
ATOM 4691 C C . GLN A 1 630 ? 5.838 -4.923 21.056 1.00 90.56 630 GLN A C 1
ATOM 4693 O O . GLN A 1 630 ? 6.266 -4.597 22.161 1.00 90.56 630 GLN A O 1
ATOM 4698 N N . GLN A 1 631 ? 4.622 -4.598 20.635 1.00 94.88 631 GLN A N 1
ATOM 4699 C CA . GLN A 1 631 ? 3.649 -3.942 21.494 1.00 94.88 631 GLN A CA 1
ATOM 4700 C C . GLN A 1 631 ? 2.975 -4.981 22.392 1.00 94.88 631 GLN A C 1
ATOM 4702 O O . GLN A 1 631 ? 2.351 -5.917 21.886 1.00 94.88 631 GLN A O 1
ATOM 4707 N N . PHE A 1 632 ? 3.077 -4.819 23.708 1.00 89.50 632 PHE A N 1
ATOM 4708 C CA . PHE A 1 632 ? 2.252 -5.575 24.642 1.00 89.50 632 PHE A CA 1
ATOM 4709 C C . PHE A 1 632 ? 0.950 -4.839 24.918 1.00 89.50 632 PHE A C 1
ATOM 4711 O O . PHE A 1 632 ? 0.932 -3.628 25.131 1.00 89.50 632 PHE A O 1
ATOM 4718 N N . LEU A 1 633 ? -0.141 -5.592 24.925 1.00 88.75 633 LEU A N 1
ATOM 4719 C CA . LEU A 1 633 ? -1.453 -5.117 25.331 1.00 88.75 633 LEU A CA 1
ATOM 4720 C C . LEU A 1 633 ? -1.816 -5.755 26.662 1.00 88.75 633 LEU A C 1
ATOM 4722 O O . LEU A 1 633 ? -1.381 -6.864 26.983 1.00 88.75 633 LEU A O 1
ATOM 4726 N N . THR A 1 634 ? -2.614 -5.043 27.444 1.00 84.56 634 THR A N 1
ATOM 4727 C CA . THR A 1 634 ? -3.101 -5.528 28.732 1.00 84.56 634 THR A CA 1
ATOM 4728 C C . THR A 1 634 ? -4.613 -5.616 28.700 1.00 84.56 634 THR A C 1
ATOM 4730 O O . THR A 1 634 ? -5.276 -4.842 28.012 1.00 84.56 634 THR A O 1
ATOM 4733 N N . SER A 1 635 ? -5.150 -6.590 29.423 1.00 79.56 635 SER A N 1
ATOM 4734 C CA . SER A 1 635 ? -6.580 -6.718 29.684 1.00 79.56 635 SER A CA 1
ATOM 4735 C C . SER A 1 635 ? -6.778 -7.114 31.146 1.00 79.56 635 SER A C 1
ATOM 4737 O O . SER A 1 635 ? -5.899 -7.739 31.747 1.00 79.56 635 SER A O 1
ATOM 4739 N N . GLY A 1 636 ? -7.899 -6.711 31.739 1.00 74.25 636 GLY A N 1
ATOM 4740 C CA . GLY A 1 636 ? -8.150 -6.879 33.170 1.00 74.25 636 GLY A CA 1
ATOM 4741 C C . GLY A 1 636 ? -7.229 -6.040 34.071 1.00 74.25 636 GLY A C 1
ATOM 4742 O O . GLY A 1 636 ? -6.569 -5.087 33.639 1.00 74.25 636 GLY A O 1
ATOM 4743 N N . GLY A 1 637 ? -7.188 -6.398 35.358 1.00 69.69 637 GLY A N 1
ATOM 4744 C CA . GLY A 1 637 ? -6.453 -5.676 36.406 1.00 69.69 637 GLY A CA 1
ATOM 4745 C C . GLY A 1 637 ? -7.003 -4.277 36.728 1.00 69.69 637 GLY A C 1
ATOM 4746 O O . GLY A 1 637 ? -7.720 -3.657 35.947 1.00 69.69 637 GLY A O 1
ATOM 4747 N N . ILE A 1 638 ? -6.603 -3.708 37.863 1.00 67.06 638 ILE A N 1
ATOM 4748 C CA . ILE A 1 638 ? -7.237 -2.525 38.470 1.00 67.06 638 ILE A CA 1
ATOM 4749 C C . ILE A 1 638 ? -6.274 -1.327 38.488 1.00 67.06 638 ILE A C 1
ATOM 4751 O O . ILE A 1 638 ? -5.099 -1.468 38.814 1.00 67.06 638 ILE A O 1
ATOM 4755 N N . GLY A 1 639 ? -6.742 -0.132 38.122 1.00 66.50 639 GLY A N 1
ATOM 4756 C CA . GLY A 1 639 ? -5.927 1.094 38.125 1.00 66.50 639 GLY A CA 1
ATOM 4757 C C . GLY A 1 639 ? -4.837 1.142 37.040 1.00 66.50 639 GLY A C 1
ATOM 4758 O O . GLY A 1 639 ? -4.858 0.364 36.080 1.00 66.50 639 GLY A O 1
ATOM 4759 N N . SER A 1 640 ? -3.890 2.075 37.185 1.00 77.00 640 SER A N 1
ATOM 4760 C CA . SER A 1 640 ? -2.807 2.319 36.218 1.00 77.00 640 SER A CA 1
ATOM 4761 C C . SER A 1 640 ? -1.935 1.084 35.987 1.00 77.00 640 SER A C 1
ATOM 4763 O O . SER A 1 640 ? -1.601 0.372 36.928 1.00 77.00 640 SER A O 1
ATOM 4765 N N . LYS A 1 641 ? -1.535 0.842 34.737 1.00 84.88 641 LYS A N 1
ATOM 4766 C CA . LYS A 1 641 ? -0.672 -0.284 34.354 1.00 84.88 641 LYS A CA 1
ATOM 4767 C C . LYS A 1 641 ? 0.759 0.204 34.150 1.00 84.88 641 LYS A C 1
ATOM 4769 O O . LYS A 1 641 ? 0.971 1.221 33.500 1.00 84.88 641 LYS A O 1
ATOM 4774 N N . THR A 1 642 ? 1.725 -0.521 34.704 1.00 92.88 642 THR A N 1
ATOM 4775 C CA . THR A 1 642 ? 3.157 -0.238 34.542 1.00 92.88 642 THR A CA 1
ATOM 4776 C C . THR A 1 642 ? 3.873 -1.479 34.028 1.00 92.88 642 THR A C 1
ATOM 4778 O O . THR A 1 642 ? 3.740 -2.557 34.610 1.00 92.88 642 THR A O 1
ATOM 4781 N N . PHE A 1 643 ? 4.648 -1.331 32.956 1.00 95.94 643 PHE A N 1
ATOM 4782 C CA . PHE A 1 643 ? 5.428 -2.413 32.359 1.00 95.94 643 PHE A CA 1
ATOM 4783 C C . PHE A 1 643 ? 6.880 -2.417 32.850 1.00 95.94 643 PHE A C 1
ATOM 4785 O O . PHE A 1 643 ? 7.475 -1.373 33.119 1.00 95.94 643 PHE A O 1
ATOM 4792 N N . SER A 1 644 ? 7.466 -3.608 32.952 1.00 96.12 644 SER A N 1
ATOM 4793 C CA . SER A 1 644 ? 8.861 -3.826 33.344 1.00 96.12 644 SER A CA 1
ATOM 4794 C C . SER A 1 644 ? 9.411 -5.118 32.734 1.00 96.12 644 SER A C 1
ATOM 4796 O O . SER A 1 644 ? 8.646 -5.988 32.325 1.00 96.12 644 SER A O 1
ATOM 4798 N N . ILE A 1 645 ? 10.736 -5.265 32.677 1.00 96.62 645 ILE A N 1
ATOM 4799 C CA . ILE A 1 645 ? 11.394 -6.527 32.309 1.00 96.62 645 ILE A CA 1
ATOM 4800 C C . ILE A 1 645 ? 11.950 -7.155 33.586 1.00 96.62 645 ILE A C 1
ATOM 4802 O O . ILE A 1 645 ? 12.796 -6.555 34.250 1.00 96.62 645 ILE A O 1
ATOM 4806 N N . ILE A 1 646 ? 11.487 -8.358 33.930 1.00 95.75 646 ILE A N 1
ATOM 4807 C CA . ILE A 1 646 ? 11.923 -9.088 35.134 1.00 95.75 646 ILE A CA 1
ATOM 4808 C C . ILE A 1 646 ? 13.025 -10.112 34.840 1.00 95.75 646 ILE A C 1
ATOM 4810 O O . ILE A 1 646 ? 13.766 -10.496 35.743 1.00 95.75 646 ILE A O 1
ATOM 4814 N N . GLN A 1 647 ? 13.175 -10.514 33.577 1.00 96.38 647 GLN A N 1
ATOM 4815 C CA . GLN A 1 647 ? 14.310 -11.291 33.084 1.00 96.38 647 GLN A CA 1
ATOM 4816 C C . GLN A 1 647 ? 14.740 -10.737 31.726 1.00 96.38 647 GLN A C 1
ATOM 4818 O O . GLN A 1 647 ? 13.908 -10.618 30.835 1.00 96.38 647 GLN A O 1
ATOM 4823 N N . ASN A 1 648 ? 16.020 -10.386 31.580 1.00 95.38 648 ASN A N 1
ATOM 4824 C CA . ASN A 1 648 ? 16.545 -9.709 30.393 1.00 95.38 648 ASN A CA 1
ATOM 4825 C C . ASN A 1 648 ? 17.823 -10.394 29.885 1.00 95.38 648 ASN A C 1
ATOM 4827 O O . ASN A 1 648 ? 18.933 -9.938 30.158 1.00 95.38 648 ASN A O 1
ATOM 4831 N N . ASN A 1 649 ? 17.669 -11.527 29.204 1.00 90.56 649 ASN A N 1
ATOM 4832 C CA . ASN A 1 649 ? 18.788 -12.287 28.649 1.00 90.56 649 ASN A CA 1
ATOM 4833 C C . ASN A 1 649 ? 19.194 -11.787 27.253 1.00 90.56 649 ASN A C 1
ATOM 4835 O O . ASN A 1 649 ? 20.335 -12.006 26.849 1.00 90.56 649 ASN A O 1
ATOM 4839 N N . SER A 1 650 ? 18.291 -11.118 26.526 1.00 90.25 650 SER A N 1
ATOM 4840 C CA . SER A 1 650 ? 18.571 -10.550 25.202 1.00 90.25 650 SER A CA 1
ATOM 4841 C C . SER A 1 650 ? 19.280 -9.190 25.261 1.00 90.25 650 SER A C 1
ATOM 4843 O O . SER A 1 650 ? 19.985 -8.815 24.319 1.00 90.25 650 SER A O 1
ATOM 4845 N N . GLY A 1 651 ? 19.104 -8.446 26.363 1.00 90.75 651 GLY A N 1
ATOM 4846 C CA . GLY A 1 651 ? 19.502 -7.040 26.501 1.00 90.75 651 GLY A CA 1
ATOM 4847 C C . GLY A 1 651 ? 18.439 -6.042 26.018 1.00 90.75 651 GLY A C 1
ATOM 4848 O O . GLY A 1 651 ? 18.789 -4.923 25.647 1.00 90.75 651 GLY A O 1
ATOM 4849 N N . GLY A 1 652 ? 17.166 -6.444 25.973 1.00 91.38 652 GLY A N 1
ATOM 4850 C CA . GLY A 1 652 ? 16.037 -5.634 25.518 1.00 91.38 652 GLY A CA 1
ATOM 4851 C C . GLY A 1 652 ? 15.617 -4.523 26.487 1.00 91.38 652 GLY A C 1
ATOM 4852 O O . GLY A 1 652 ? 16.085 -4.437 27.625 1.00 91.38 652 GLY A O 1
ATOM 4853 N N . ALA A 1 653 ? 14.710 -3.662 26.031 1.00 94.88 653 ALA A N 1
ATOM 4854 C CA . ALA A 1 653 ? 14.142 -2.545 26.789 1.00 94.88 653 ALA A CA 1
ATOM 4855 C C . ALA A 1 653 ? 12.615 -2.500 26.632 1.00 94.88 653 ALA A C 1
ATOM 4857 O O . ALA A 1 653 ? 12.088 -2.993 25.640 1.00 94.88 653 ALA A O 1
ATOM 4858 N N . ILE A 1 654 ? 11.894 -1.911 27.589 1.00 96.69 654 ILE A N 1
ATOM 4859 C CA . ILE A 1 654 ? 10.443 -1.700 27.485 1.00 96.69 654 ILE A CA 1
ATOM 4860 C C . ILE A 1 654 ? 10.067 -0.303 27.963 1.00 96.69 654 ILE A C 1
ATOM 4862 O O . ILE A 1 654 ? 10.599 0.175 28.968 1.00 96.69 654 ILE A O 1
ATOM 4866 N N . ASP A 1 655 ? 9.148 0.342 27.253 1.00 94.38 655 ASP A N 1
ATOM 4867 C CA . ASP A 1 655 ? 8.519 1.571 27.723 1.00 94.38 655 ASP A CA 1
ATOM 4868 C C . ASP A 1 655 ? 7.508 1.250 28.835 1.00 94.38 655 ASP A C 1
ATOM 4870 O O . ASP A 1 655 ? 6.602 0.429 28.664 1.00 94.38 655 ASP A O 1
ATOM 4874 N N . SER A 1 656 ? 7.676 1.885 29.996 1.00 88.38 656 SER A N 1
ATOM 4875 C CA . SER A 1 656 ? 6.944 1.533 31.214 1.00 88.38 656 SER A CA 1
ATOM 4876 C C . SER A 1 656 ? 5.465 1.918 31.196 1.00 88.38 656 SER A C 1
ATOM 4878 O O . SER A 1 656 ? 4.723 1.427 32.045 1.00 88.38 656 SER A O 1
ATOM 4880 N N . ILE A 1 657 ? 5.033 2.772 30.263 1.00 81.75 657 ILE A N 1
ATOM 4881 C CA . ILE A 1 657 ? 3.651 3.262 30.164 1.00 81.75 657 ILE A CA 1
ATOM 4882 C C . ILE A 1 657 ? 2.948 2.601 28.983 1.00 81.75 657 ILE A C 1
ATOM 4884 O O . ILE A 1 657 ? 1.837 2.095 29.119 1.00 81.75 657 ILE A O 1
ATOM 4888 N N . THR A 1 658 ? 3.599 2.599 27.825 1.00 85.19 658 THR A N 1
ATOM 4889 C CA . THR A 1 658 ? 2.999 2.115 26.583 1.00 85.19 658 THR A CA 1
ATOM 4890 C C . THR A 1 658 ? 3.105 0.605 26.442 1.00 85.19 658 THR A C 1
ATOM 4892 O O . THR A 1 658 ? 2.258 0.034 25.775 1.00 85.19 658 THR A O 1
ATOM 4895 N N . GLY A 1 659 ? 4.092 -0.062 27.053 1.00 89.88 659 GLY A N 1
ATOM 4896 C CA . GLY A 1 659 ? 4.312 -1.503 26.877 1.00 89.88 659 GLY A CA 1
ATOM 4897 C C . GLY A 1 659 ? 5.015 -1.870 25.567 1.00 89.88 659 GLY A C 1
ATOM 4898 O O . GLY A 1 659 ? 5.029 -3.043 25.186 1.00 89.88 659 GLY A O 1
ATOM 4899 N N . LEU A 1 660 ? 5.606 -0.891 24.873 1.00 94.19 660 LEU A N 1
ATOM 4900 C CA . LEU A 1 660 ? 6.423 -1.132 23.688 1.00 94.19 660 LEU A CA 1
ATOM 4901 C C . LEU A 1 660 ? 7.768 -1.742 24.098 1.00 94.19 660 LEU A C 1
ATOM 4903 O O . LEU A 1 660 ? 8.643 -1.064 24.642 1.00 94.19 660 LEU A O 1
ATOM 4907 N N . TYR A 1 661 ? 7.927 -3.035 23.846 1.00 95.62 661 TYR A N 1
ATOM 4908 C CA . TYR A 1 661 ? 9.157 -3.782 24.072 1.00 95.62 661 TYR A CA 1
ATOM 4909 C C . TYR A 1 661 ? 10.065 -3.701 22.840 1.00 95.62 661 TYR A C 1
ATOM 4911 O O . TYR A 1 661 ? 9.587 -3.806 21.717 1.00 95.62 661 TYR A O 1
ATOM 4919 N N . THR A 1 662 ? 11.372 -3.552 23.043 1.00 93.31 662 THR A N 1
ATOM 4920 C CA . THR A 1 662 ? 12.426 -3.633 22.022 1.00 93.31 662 THR A CA 1
ATOM 4921 C C . THR A 1 662 ? 13.364 -4.777 22.386 1.00 93.31 662 THR A C 1
ATOM 4923 O O . THR A 1 662 ? 14.011 -4.726 23.433 1.00 93.31 662 THR A O 1
ATOM 4926 N N . ALA A 1 663 ? 13.454 -5.795 21.532 1.00 90.25 663 ALA A N 1
ATOM 4927 C CA . ALA A 1 663 ? 14.350 -6.929 21.719 1.00 90.25 663 ALA A CA 1
ATOM 4928 C C . ALA A 1 663 ? 15.819 -6.491 21.700 1.00 90.25 663 ALA A C 1
ATOM 4930 O O . ALA A 1 663 ? 16.211 -5.618 20.923 1.00 90.25 663 ALA A O 1
ATOM 4931 N N . GLY A 1 664 ? 16.644 -7.112 22.542 1.00 83.62 664 GLY A N 1
ATOM 4932 C CA . GLY A 1 664 ? 18.072 -6.824 22.586 1.00 83.62 664 GLY A CA 1
ATOM 4933 C C . GLY A 1 664 ? 18.840 -7.374 21.380 1.00 83.62 664 GLY A C 1
ATOM 4934 O O . GLY A 1 664 ? 18.267 -7.869 20.408 1.00 83.62 664 GLY A O 1
ATOM 4935 N N . THR A 1 665 ? 20.165 -7.255 21.424 1.00 78.88 665 THR A N 1
ATOM 4936 C CA . THR A 1 665 ? 21.063 -7.654 20.325 1.00 78.88 665 THR A CA 1
ATOM 4937 C C . THR A 1 665 ? 21.536 -9.105 20.414 1.00 78.88 665 THR A C 1
ATOM 4939 O O . THR A 1 665 ? 22.208 -9.576 19.498 1.00 78.88 665 THR A O 1
ATOM 4942 N N . ALA A 1 666 ? 21.202 -9.817 21.493 1.00 76.62 666 ALA A N 1
ATOM 4943 C CA . ALA A 1 666 ? 21.519 -11.228 21.681 1.00 76.62 666 ALA A CA 1
ATOM 4944 C C . ALA A 1 666 ? 20.248 -12.089 21.663 1.00 76.62 666 ALA A C 1
ATOM 4946 O O . ALA A 1 666 ? 19.202 -11.679 22.162 1.00 76.62 666 ALA A O 1
ATOM 4947 N N . GLY A 1 667 ? 20.349 -13.309 21.130 1.00 79.19 667 GLY A N 1
ATOM 4948 C CA . GLY A 1 667 ? 19.299 -14.314 21.293 1.00 79.19 667 GLY A CA 1
ATOM 4949 C C . GLY A 1 667 ? 19.206 -14.777 22.751 1.00 79.19 667 GLY A C 1
ATOM 4950 O O . GLY A 1 667 ? 20.225 -14.964 23.417 1.00 79.19 667 GLY A O 1
ATOM 4951 N N . GLY A 1 668 ? 17.990 -14.968 23.251 1.00 86.12 668 GLY A N 1
ATOM 4952 C CA . GLY A 1 668 ? 17.727 -15.332 24.640 1.00 86.12 668 GLY A CA 1
ATOM 4953 C C . GLY A 1 668 ? 16.261 -15.138 25.014 1.00 86.12 668 GLY A C 1
ATOM 4954 O O . GLY A 1 668 ? 15.495 -14.524 24.282 1.00 86.12 668 GLY A O 1
ATOM 4955 N N . THR A 1 669 ? 15.852 -15.674 26.158 1.00 92.56 669 THR A N 1
ATOM 4956 C CA . THR A 1 669 ? 14.474 -15.520 26.641 1.00 92.56 669 THR A CA 1
ATOM 4957 C C . THR A 1 669 ? 14.382 -14.355 27.618 1.00 92.56 669 THR A C 1
ATOM 4959 O O . THR A 1 669 ? 15.034 -14.384 28.663 1.00 92.56 669 THR A O 1
ATOM 4962 N N . ASP A 1 670 ? 13.552 -13.367 27.308 1.00 95.88 670 ASP A N 1
ATOM 4963 C CA . ASP A 1 670 ? 13.179 -12.288 28.218 1.00 95.88 670 ASP A CA 1
ATOM 4964 C C . ASP A 1 670 ? 11.809 -12.567 28.846 1.00 95.88 670 ASP A C 1
ATOM 4966 O O . ASP A 1 670 ? 10.994 -13.326 28.318 1.00 95.88 670 ASP A O 1
ATOM 4970 N N . THR A 1 671 ? 11.535 -11.950 29.992 1.00 96.88 671 THR A N 1
ATOM 4971 C CA . THR A 1 671 ? 10.214 -11.981 30.630 1.00 96.88 671 THR A CA 1
ATOM 4972 C C . THR A 1 671 ? 9.772 -10.564 30.946 1.00 96.88 671 THR A C 1
ATOM 4974 O O . THR A 1 671 ? 10.417 -9.853 31.724 1.00 96.88 671 THR A O 1
ATOM 4977 N N . VAL A 1 672 ? 8.668 -10.164 30.325 1.00 97.12 672 VAL A N 1
ATOM 4978 C CA . VAL A 1 672 ? 8.017 -8.869 30.504 1.00 97.12 672 VAL A CA 1
ATOM 4979 C C . VAL A 1 672 ? 6.897 -9.021 31.523 1.00 97.12 672 VAL A C 1
ATOM 4981 O O . VAL A 1 672 ? 6.118 -9.965 31.444 1.00 97.12 672 VAL A O 1
ATOM 4984 N N . ARG A 1 673 ? 6.796 -8.078 32.459 1.00 96.44 673 ARG A N 1
ATOM 4985 C CA . ARG A 1 673 ? 5.750 -8.011 33.480 1.00 96.44 673 ARG A CA 1
ATOM 4986 C C . ARG A 1 673 ? 4.955 -6.726 33.346 1.00 96.44 673 ARG A C 1
ATOM 4988 O O . ARG A 1 673 ? 5.539 -5.643 33.332 1.00 96.44 673 ARG A O 1
ATOM 4995 N N . VAL A 1 674 ? 3.635 -6.842 33.375 1.00 95.31 674 VAL A N 1
ATOM 4996 C CA . VAL A 1 674 ? 2.743 -5.729 33.715 1.00 95.31 674 VAL A CA 1
ATOM 4997 C C . VAL A 1 674 ? 2.367 -5.822 35.192 1.00 95.31 674 VAL A C 1
ATOM 4999 O O . VAL A 1 674 ? 2.116 -6.912 35.703 1.00 95.31 674 VAL A O 1
ATOM 5002 N N . THR A 1 675 ? 2.337 -4.683 35.881 1.00 89.44 675 THR A N 1
ATOM 5003 C CA . THR A 1 675 ? 1.779 -4.535 37.234 1.00 89.44 675 THR A CA 1
ATOM 5004 C C . THR A 1 675 ? 0.679 -3.482 37.215 1.00 89.44 675 THR A C 1
ATOM 5006 O O . THR A 1 675 ? 0.839 -2.447 36.566 1.00 89.44 675 THR A O 1
ATOM 5009 N N . ASP A 1 676 ? -0.436 -3.743 37.886 1.00 84.94 676 ASP A N 1
ATOM 5010 C CA . ASP A 1 676 ? -1.539 -2.790 38.004 1.00 84.94 676 ASP A CA 1
ATOM 5011 C C . ASP A 1 676 ? -1.432 -1.905 39.265 1.00 84.94 676 ASP A C 1
ATOM 5013 O O . ASP A 1 676 ? -0.519 -2.057 40.081 1.00 84.94 676 ASP A O 1
ATOM 5017 N N . GLY A 1 677 ? -2.356 -0.954 39.431 1.00 63.56 677 GLY A N 1
ATOM 5018 C CA . GLY A 1 677 ? -2.355 0.012 40.536 1.00 63.56 677 GLY A CA 1
ATOM 5019 C C . GLY A 1 677 ? -2.600 -0.612 41.914 1.00 63.56 677 GLY A C 1
ATOM 5020 O O . GLY A 1 677 ? -2.426 0.064 42.925 1.00 63.56 677 GLY A O 1
ATOM 5021 N N . PHE A 1 678 ? -2.967 -1.895 41.955 1.00 67.50 678 PHE A N 1
ATOM 5022 C CA . PHE A 1 678 ? -3.222 -2.686 43.157 1.00 67.50 678 PHE A CA 1
ATOM 5023 C C . PHE A 1 678 ? -2.209 -3.831 43.318 1.00 67.50 678 PHE A C 1
ATOM 5025 O O . PHE A 1 678 ? -2.427 -4.745 44.112 1.00 67.50 678 PHE A O 1
ATOM 5032 N N . MET A 1 679 ? -1.069 -3.754 42.619 1.00 77.38 679 MET A N 1
ATOM 5033 C CA . MET A 1 679 ? 0.053 -4.697 42.700 1.00 77.38 679 MET A CA 1
ATOM 5034 C C . MET A 1 679 ? -0.238 -6.113 42.173 1.00 77.38 679 MET A C 1
ATOM 5036 O O . MET A 1 679 ? 0.574 -7.018 42.390 1.00 77.38 679 MET A O 1
ATOM 5040 N N . ASN A 1 680 ? -1.332 -6.328 41.436 1.00 79.81 680 ASN A N 1
ATOM 5041 C CA . ASN A 1 680 ? -1.487 -7.567 40.672 1.00 79.81 680 ASN A CA 1
ATOM 5042 C C . ASN A 1 680 ? -0.504 -7.549 39.500 1.00 79.81 680 ASN A C 1
ATOM 5044 O O . ASN A 1 680 ? -0.226 -6.490 38.936 1.00 79.81 680 ASN A O 1
ATOM 5048 N N . SER A 1 681 ? 0.022 -8.715 39.124 1.00 91.56 681 SER A N 1
ATOM 5049 C CA . SER A 1 681 ? 1.009 -8.824 38.046 1.00 91.56 681 SER A CA 1
ATOM 5050 C C . SER A 1 681 ? 0.685 -9.946 37.069 1.00 91.56 681 SER A C 1
ATOM 5052 O O . SER A 1 681 ? 0.098 -10.957 37.454 1.00 91.56 681 SER A O 1
ATOM 5054 N N . ALA A 1 682 ? 1.081 -9.753 35.813 1.00 93.75 682 ALA A N 1
ATOM 5055 C CA . ALA A 1 682 ? 1.005 -10.759 34.763 1.00 93.75 682 ALA A CA 1
ATOM 5056 C C . ALA A 1 682 ? 2.276 -10.738 33.918 1.00 93.75 682 ALA A C 1
ATOM 5058 O O . ALA A 1 682 ? 2.803 -9.664 33.616 1.00 93.75 682 ALA A O 1
ATOM 5059 N N . ASP A 1 683 ? 2.735 -11.926 33.530 1.00 96.56 683 ASP A N 1
ATOM 5060 C CA . ASP A 1 683 ? 4.009 -12.119 32.845 1.00 96.56 683 ASP A CA 1
ATOM 5061 C C . ASP A 1 683 ? 3.804 -12.652 31.424 1.00 96.56 683 ASP A C 1
ATOM 5063 O O . ASP A 1 683 ? 2.964 -13.524 31.183 1.00 96.56 683 ASP A O 1
ATOM 5067 N N . ALA A 1 684 ? 4.615 -12.143 30.500 1.00 95.81 684 ALA A N 1
ATOM 5068 C CA . ALA A 1 684 ? 4.763 -12.638 29.143 1.00 95.81 684 ALA A CA 1
ATOM 5069 C C . ALA A 1 684 ? 6.210 -13.059 28.889 1.00 95.81 684 ALA A C 1
ATOM 5071 O O . ALA A 1 684 ? 7.157 -12.379 29.297 1.00 95.81 684 ALA A O 1
ATOM 5072 N N . VAL A 1 685 ? 6.381 -14.167 28.175 1.00 96.50 685 VAL A N 1
ATOM 5073 C CA . VAL A 1 685 ? 7.688 -14.692 27.781 1.00 96.50 685 VAL A CA 1
ATOM 5074 C C . VAL A 1 685 ? 7.987 -14.279 26.345 1.00 96.50 685 VAL A C 1
ATOM 5076 O O . VAL A 1 685 ? 7.206 -14.549 25.429 1.00 96.50 685 VAL A O 1
ATOM 5079 N N . VAL A 1 686 ? 9.147 -13.656 26.145 1.00 93.56 686 VAL A N 1
ATOM 5080 C CA . VAL A 1 686 ? 9.661 -13.285 24.828 1.00 93.56 686 VAL A CA 1
ATOM 5081 C C . VAL A 1 686 ? 10.870 -14.142 24.512 1.00 93.56 686 VAL A C 1
ATOM 5083 O O . VAL A 1 686 ? 11.932 -13.980 25.105 1.00 93.56 686 VAL A O 1
ATOM 5086 N N . ASN A 1 687 ? 10.734 -15.043 23.549 1.00 88.56 687 ASN A N 1
ATOM 5087 C CA . ASN A 1 687 ? 11.877 -15.741 22.983 1.00 88.56 687 ASN A CA 1
ATOM 5088 C C . ASN A 1 687 ? 12.512 -14.841 21.927 1.00 88.56 687 ASN A C 1
ATOM 5090 O O . ASN A 1 687 ? 12.046 -14.777 20.789 1.00 88.56 687 ASN A O 1
ATOM 5094 N N . VAL A 1 688 ? 13.565 -14.123 22.306 1.00 86.56 688 VAL A N 1
ATOM 5095 C CA . VAL A 1 688 ? 14.353 -13.360 21.347 1.00 86.56 688 VAL A CA 1
ATOM 5096 C C . VAL A 1 688 ? 15.209 -14.339 20.569 1.00 86.56 688 VAL A C 1
ATOM 5098 O O . VAL A 1 688 ? 16.087 -15.009 21.115 1.00 86.56 688 VAL A O 1
ATOM 5101 N N . THR A 1 689 ? 14.911 -14.461 19.287 1.00 74.88 689 THR A N 1
ATOM 5102 C CA . THR A 1 689 ? 15.577 -15.396 18.393 1.00 74.88 689 THR A CA 1
ATOM 5103 C C . THR A 1 689 ? 16.374 -14.650 17.339 1.00 74.88 689 THR A C 1
ATOM 5105 O O . THR A 1 689 ? 16.079 -13.512 16.975 1.00 74.88 689 THR A O 1
ATOM 5108 N N . ASN A 1 690 ? 17.367 -15.344 16.805 1.00 63.66 690 ASN A N 1
ATOM 5109 C CA . ASN A 1 690 ? 17.999 -14.945 15.557 1.00 63.66 690 ASN A CA 1
ATOM 5110 C C . ASN A 1 690 ? 17.214 -15.477 14.337 1.00 63.66 690 ASN A C 1
ATOM 5112 O O . ASN A 1 690 ? 17.468 -15.028 13.229 1.00 63.66 690 ASN A O 1
ATOM 5116 N N . ASN A 1 691 ? 16.269 -16.410 14.538 1.00 58.84 691 ASN A N 1
ATOM 5117 C CA . ASN A 1 691 ? 15.522 -17.107 13.484 1.00 58.84 691 ASN A CA 1
ATOM 5118 C C . ASN A 1 691 ? 14.298 -16.287 13.029 1.00 58.84 691 ASN A C 1
ATOM 5120 O O . ASN A 1 691 ? 13.375 -16.016 13.800 1.00 58.84 691 ASN A O 1
ATOM 5124 N N . ILE A 1 692 ? 14.310 -15.856 11.774 1.00 60.19 692 ILE A N 1
ATOM 5125 C CA . ILE A 1 692 ? 13.323 -14.943 11.183 1.00 60.19 692 ILE A CA 1
ATOM 5126 C C . ILE A 1 692 ? 12.185 -15.781 10.587 1.00 60.19 692 ILE A C 1
ATOM 5128 O O . ILE A 1 692 ? 12.459 -16.726 9.858 1.00 60.19 692 ILE A O 1
ATOM 5132 N N . SER A 1 693 ? 10.905 -15.455 10.819 1.00 64.69 693 SER A N 1
ATOM 5133 C CA . SER A 1 693 ? 9.817 -16.127 10.081 1.00 64.69 693 SER A CA 1
ATOM 5134 C C . SER A 1 693 ? 9.749 -15.600 8.645 1.00 64.69 693 SER A C 1
ATOM 5136 O O . SER A 1 693 ? 9.672 -14.385 8.449 1.00 64.69 693 SER A O 1
ATOM 5138 N N . CYS A 1 694 ? 9.718 -16.484 7.648 1.00 67.62 694 CYS A N 1
ATOM 5139 C CA . CYS A 1 694 ? 9.603 -16.075 6.247 1.00 67.62 694 CYS A CA 1
ATOM 5140 C C . CYS A 1 694 ? 8.146 -15.983 5.766 1.00 67.62 694 CYS A C 1
ATOM 5142 O O . CYS A 1 694 ? 7.420 -16.976 5.864 1.00 67.62 694 CYS A O 1
ATOM 5144 N N . PRO A 1 695 ? 7.707 -14.843 5.200 1.00 59.94 695 PRO A N 1
ATOM 5145 C CA . PRO A 1 695 ? 6.409 -14.754 4.545 1.00 59.94 695 PRO A CA 1
ATOM 5146 C C . PRO A 1 695 ? 6.436 -15.453 3.173 1.00 59.94 695 PRO A C 1
ATOM 5148 O O . PRO A 1 695 ? 7.263 -15.147 2.313 1.00 59.94 695 PRO A O 1
ATOM 5151 N N . GLY A 1 696 ? 5.495 -16.372 2.936 1.00 70.69 696 GLY A N 1
ATOM 5152 C CA . GLY A 1 696 ? 5.302 -17.021 1.631 1.00 70.69 696 GLY A CA 1
ATOM 5153 C C . GLY A 1 696 ? 6.488 -17.884 1.170 1.00 70.69 696 GLY A C 1
ATOM 5154 O O . GLY A 1 696 ? 7.073 -18.616 1.963 1.00 70.69 696 GLY A O 1
ATOM 5155 N N . SER A 1 697 ? 6.833 -17.812 -0.122 1.00 72.75 697 SER A N 1
ATOM 5156 C CA . SER A 1 697 ? 7.952 -18.544 -0.755 1.00 72.75 697 SER A CA 1
ATOM 5157 C C . SER A 1 697 ? 9.310 -17.831 -0.640 1.00 72.75 697 SER A C 1
ATOM 5159 O O . SER A 1 697 ? 10.221 -18.053 -1.441 1.00 72.75 697 SER A O 1
ATOM 5161 N N . GLN A 1 698 ? 9.458 -16.916 0.319 1.00 88.44 698 GLN A N 1
ATOM 5162 C CA . GLN A 1 698 ? 10.723 -16.221 0.545 1.00 88.44 698 GLN A CA 1
ATOM 5163 C C . GLN A 1 698 ? 11.667 -17.053 1.415 1.00 88.44 698 GLN A C 1
ATOM 5165 O O . GLN A 1 698 ? 11.237 -17.789 2.305 1.00 88.44 698 GLN A O 1
ATOM 5170 N N . LYS A 1 699 ? 12.969 -16.892 1.175 1.00 90.94 699 LYS A N 1
ATOM 5171 C CA . LYS A 1 699 ? 14.053 -17.450 1.985 1.00 90.94 699 LYS A CA 1
ATOM 5172 C C . LYS A 1 699 ? 15.011 -16.342 2.393 1.00 90.94 699 LYS A C 1
ATOM 5174 O O . LYS A 1 699 ? 15.787 -15.853 1.577 1.00 90.94 699 LYS A O 1
ATOM 5179 N N . VAL A 1 700 ? 14.940 -15.929 3.651 1.00 91.44 700 VAL A N 1
ATOM 5180 C CA . VAL A 1 700 ? 15.812 -14.913 4.238 1.00 91.44 700 VAL A CA 1
ATOM 5181 C C . VAL A 1 700 ? 17.002 -15.602 4.897 1.00 91.44 700 VAL A C 1
ATOM 5183 O O . VAL A 1 700 ? 16.815 -16.537 5.675 1.00 91.44 700 VAL A O 1
ATOM 5186 N N . TRP A 1 701 ? 18.214 -15.144 4.583 1.00 92.12 701 TRP A N 1
ATOM 5187 C CA . TRP A 1 701 ? 19.425 -15.597 5.267 1.00 92.12 701 TRP A CA 1
ATOM 5188 C C . TRP A 1 701 ? 19.462 -15.039 6.689 1.00 92.12 701 TRP A C 1
ATOM 5190 O O . TRP A 1 701 ? 19.530 -13.819 6.871 1.00 92.12 701 TRP A O 1
ATOM 5200 N N . ASP A 1 702 ? 19.438 -15.915 7.686 1.00 87.44 702 ASP A N 1
ATOM 5201 C CA . ASP A 1 702 ? 19.511 -15.535 9.100 1.00 87.44 702 ASP A CA 1
ATOM 5202 C C . ASP A 1 702 ? 20.840 -15.942 9.758 1.00 87.44 702 ASP A C 1
ATOM 5204 O O . ASP A 1 702 ? 21.221 -15.392 10.791 1.00 87.44 702 ASP A O 1
ATOM 5208 N N . GLY A 1 703 ? 21.593 -16.852 9.130 1.00 87.81 703 GLY A N 1
ATOM 5209 C CA . GLY A 1 703 ? 22.884 -17.311 9.626 1.00 87.81 703 GLY A CA 1
ATOM 5210 C C . GLY A 1 703 ? 22.819 -18.113 10.933 1.00 87.81 703 GLY A C 1
ATOM 5211 O O . GLY A 1 703 ? 23.844 -18.210 11.617 1.00 87.81 703 GLY A O 1
ATOM 5212 N N . GLY A 1 704 ? 21.662 -18.684 11.290 1.00 84.62 704 GLY A N 1
ATOM 5213 C CA . GLY A 1 704 ? 21.448 -19.414 12.547 1.00 84.62 704 GLY A CA 1
ATOM 5214 C C . GLY A 1 704 ? 22.251 -20.716 12.712 1.00 84.62 704 GLY A C 1
ATOM 5215 O O . GLY A 1 704 ? 22.392 -21.215 13.830 1.00 84.62 704 GLY A O 1
ATOM 5216 N N . GLY A 1 705 ? 22.822 -21.250 11.631 1.00 84.69 705 GLY A N 1
ATOM 5217 C CA . GLY A 1 705 ? 23.607 -22.482 11.614 1.00 84.69 705 GLY A CA 1
ATOM 5218 C C . GLY A 1 705 ? 25.011 -22.345 12.207 1.00 84.69 705 GLY A C 1
ATOM 5219 O O . GLY A 1 705 ? 25.486 -21.273 12.584 1.00 84.69 705 GLY A O 1
ATOM 5220 N N . THR A 1 706 ? 25.731 -23.459 12.273 1.00 88.31 706 THR A N 1
ATOM 5221 C CA . THR A 1 706 ? 27.107 -23.514 12.803 1.00 88.31 706 THR A CA 1
ATOM 5222 C C . THR A 1 706 ? 28.170 -23.145 11.770 1.00 88.31 706 THR A C 1
ATOM 5224 O O . THR A 1 706 ? 29.270 -22.730 12.134 1.00 88.31 706 THR A O 1
ATOM 5227 N N . THR A 1 707 ? 27.846 -23.254 10.485 1.00 92.38 707 THR A N 1
ATOM 5228 C CA . THR A 1 707 ? 28.722 -22.930 9.354 1.00 92.38 707 THR A CA 1
ATOM 5229 C C . THR A 1 707 ? 28.187 -21.722 8.581 1.00 92.38 707 THR A C 1
ATOM 5231 O O . THR A 1 707 ? 27.099 -21.221 8.862 1.00 92.38 707 THR A O 1
ATOM 5234 N N . ASN A 1 708 ? 28.942 -21.250 7.587 1.00 93.62 708 ASN A N 1
ATOM 5235 C CA . ASN A 1 708 ? 28.484 -20.224 6.642 1.00 93.62 708 ASN A CA 1
ATOM 5236 C C . ASN A 1 708 ? 27.836 -20.845 5.393 1.00 93.62 708 ASN A C 1
ATOM 5238 O O . ASN A 1 708 ? 27.617 -20.145 4.408 1.00 93.62 708 ASN A O 1
ATOM 5242 N N . ASN A 1 709 ? 27.589 -22.156 5.375 1.00 94.12 709 ASN A N 1
ATOM 5243 C CA . ASN A 1 709 ? 27.195 -22.852 4.158 1.00 94.12 709 ASN A CA 1
ATOM 5244 C C . ASN A 1 709 ? 25.717 -22.637 3.838 1.00 94.12 709 ASN A C 1
ATOM 5246 O O . ASN A 1 709 ? 24.844 -22.782 4.696 1.00 94.12 709 ASN A O 1
ATOM 5250 N N . TRP A 1 710 ? 25.446 -22.363 2.565 1.00 91.94 710 TRP A N 1
ATOM 5251 C CA . TRP A 1 710 ? 24.103 -22.261 2.006 1.00 91.94 710 TRP A CA 1
ATOM 5252 C C . TRP A 1 710 ? 23.335 -23.575 2.160 1.00 91.94 710 TRP A C 1
ATOM 5254 O O . TRP A 1 710 ? 22.125 -23.552 2.373 1.00 91.94 710 TRP A O 1
ATOM 5264 N N . SER A 1 711 ? 24.021 -24.719 2.092 1.00 92.25 711 SER A N 1
ATOM 5265 C CA . SER A 1 711 ? 23.408 -26.037 2.270 1.00 92.25 711 SER A CA 1
ATOM 5266 C C . SER A 1 711 ? 23.043 -26.386 3.721 1.00 92.25 711 SER A C 1
ATOM 5268 O O . SER A 1 711 ? 22.509 -27.468 3.958 1.00 92.25 711 SER A O 1
ATOM 5270 N N . GLU A 1 712 ? 23.368 -25.554 4.713 1.00 93.50 712 GLU A N 1
ATOM 5271 C CA . GLU A 1 712 ? 22.954 -25.783 6.100 1.00 93.50 712 GLU A CA 1
ATOM 5272 C C . GLU A 1 712 ? 21.588 -25.134 6.328 1.00 93.50 712 GLU A C 1
ATOM 5274 O O . GLU A 1 712 ? 21.455 -23.913 6.320 1.00 93.50 712 GLU A O 1
ATOM 5279 N N . ALA A 1 713 ? 20.564 -25.965 6.530 1.00 90.69 713 ALA A N 1
ATOM 5280 C CA . ALA A 1 713 ? 19.177 -25.515 6.605 1.00 90.69 713 ALA A CA 1
ATOM 5281 C C . ALA A 1 713 ? 18.951 -24.462 7.705 1.00 90.69 713 ALA A C 1
ATOM 5283 O O . ALA A 1 713 ? 18.224 -23.508 7.474 1.00 90.69 713 ALA A O 1
ATOM 5284 N N . ALA A 1 714 ? 19.656 -24.583 8.835 1.00 89.00 714 ALA A N 1
ATOM 5285 C CA . ALA A 1 714 ? 19.598 -23.657 9.967 1.00 89.00 714 ALA A CA 1
ATOM 5286 C C . ALA A 1 714 ? 20.153 -22.243 9.690 1.00 89.00 714 ALA A C 1
ATOM 5288 O O . ALA A 1 714 ? 20.062 -21.389 10.560 1.00 89.00 714 ALA A O 1
ATOM 5289 N N . ASN A 1 715 ? 20.778 -21.985 8.531 1.00 91.19 715 ASN A N 1
ATOM 5290 C CA . ASN A 1 715 ? 21.174 -20.628 8.118 1.00 91.19 715 ASN A CA 1
ATOM 5291 C C . ASN A 1 715 ? 20.067 -19.871 7.357 1.00 91.19 715 ASN A C 1
ATOM 5293 O O . ASN A 1 715 ? 20.287 -18.745 6.892 1.00 91.19 715 ASN A O 1
ATOM 5297 N N . TRP A 1 716 ? 18.910 -20.503 7.184 1.00 90.00 716 TRP A N 1
ATOM 5298 C CA . TRP A 1 716 ? 17.761 -19.953 6.490 1.00 90.00 716 TRP A CA 1
ATOM 5299 C C . TRP A 1 716 ? 16.574 -19.881 7.427 1.00 90.00 716 TRP A C 1
ATOM 5301 O O . TRP A 1 716 ? 16.330 -20.812 8.191 1.00 90.00 716 TRP A O 1
ATOM 5311 N N . CYS A 1 717 ? 15.764 -18.841 7.249 1.00 85.38 717 CYS A N 1
ATOM 5312 C CA . CYS A 1 717 ? 14.466 -18.750 7.898 1.00 85.38 717 CYS A CA 1
ATOM 5313 C C . CYS A 1 717 ? 13.664 -20.059 7.779 1.00 85.38 717 CYS A C 1
ATOM 5315 O O . CYS A 1 717 ? 13.636 -20.721 6.730 1.00 85.38 717 CYS A O 1
ATOM 5317 N N . ASN A 1 718 ? 12.958 -20.411 8.853 1.00 83.00 718 ASN A N 1
ATOM 5318 C CA . ASN A 1 718 ? 12.220 -21.672 8.985 1.00 83.00 718 ASN A CA 1
ATOM 5319 C C . ASN A 1 718 ? 13.103 -22.935 8.860 1.00 83.00 718 ASN A C 1
ATOM 5321 O O . ASN A 1 718 ? 12.573 -24.009 8.576 1.00 83.00 718 ASN A O 1
ATOM 5325 N N . ASP A 1 719 ? 14.422 -22.818 9.017 1.00 88.31 719 ASP A N 1
ATOM 5326 C CA . ASP A 1 719 ? 15.410 -23.899 8.949 1.00 88.31 719 ASP A CA 1
ATOM 5327 C C . ASP A 1 719 ? 15.291 -24.770 7.684 1.00 88.31 719 ASP A C 1
ATOM 5329 O O . ASP A 1 719 ? 15.321 -26.004 7.738 1.00 88.31 719 ASP A O 1
ATOM 5333 N N . THR A 1 720 ? 15.107 -24.141 6.519 1.00 87.38 720 THR A N 1
ATOM 5334 C CA . THR A 1 720 ? 14.895 -24.845 5.241 1.00 87.38 720 THR A CA 1
ATOM 5335 C C . THR A 1 720 ? 15.710 -24.240 4.104 1.00 87.38 720 THR A C 1
ATOM 5337 O O . THR A 1 720 ? 15.652 -23.043 3.840 1.00 87.38 720 THR A O 1
ATOM 5340 N N . ILE A 1 721 ? 16.437 -25.097 3.383 1.00 90.94 721 ILE A N 1
ATOM 5341 C CA . ILE A 1 721 ? 17.315 -24.699 2.274 1.00 90.94 721 ILE A CA 1
ATOM 5342 C C . ILE A 1 721 ? 16.472 -24.182 1.089 1.00 90.94 721 ILE A C 1
ATOM 5344 O O . ILE A 1 721 ? 15.446 -24.797 0.784 1.00 90.94 721 ILE A O 1
ATOM 5348 N N . PRO A 1 722 ? 16.898 -23.110 0.393 1.00 91.88 722 PRO A N 1
ATOM 5349 C CA . PRO A 1 722 ? 16.225 -22.618 -0.804 1.00 91.88 722 PRO A CA 1
ATOM 5350 C C . PRO A 1 722 ? 16.149 -23.641 -1.944 1.00 91.88 722 PRO A C 1
ATOM 5352 O O . PRO A 1 722 ? 17.132 -24.328 -2.236 1.00 91.88 722 PRO A O 1
ATOM 5355 N N . ILE A 1 723 ? 15.003 -23.680 -2.625 1.00 90.19 723 ILE A N 1
ATOM 5356 C CA . ILE A 1 723 ? 14.743 -24.470 -3.841 1.00 90.19 723 ILE A CA 1
ATOM 5357 C C . ILE A 1 723 ? 14.401 -23.573 -5.048 1.00 90.19 723 ILE A C 1
ATOM 5359 O O . ILE A 1 723 ? 14.375 -22.348 -4.943 1.00 90.19 723 ILE A O 1
ATOM 5363 N N . SER A 1 724 ? 14.130 -24.177 -6.214 1.00 88.56 724 SER A N 1
ATOM 5364 C CA . SER A 1 724 ? 14.012 -23.478 -7.510 1.00 88.56 724 SER A CA 1
ATOM 5365 C C . SER A 1 724 ? 12.969 -22.368 -7.575 1.00 88.56 724 SER A C 1
ATOM 5367 O O . SER A 1 724 ? 13.140 -21.441 -8.364 1.00 88.56 724 SER A O 1
ATOM 5369 N N . ASP A 1 725 ? 11.919 -22.455 -6.764 1.00 87.81 725 ASP A N 1
ATOM 5370 C CA . ASP A 1 725 ? 10.798 -21.509 -6.776 1.00 87.81 725 ASP A CA 1
ATOM 5371 C C . ASP A 1 725 ? 10.932 -20.430 -5.690 1.00 87.81 725 ASP A C 1
ATOM 5373 O O . ASP A 1 725 ? 10.126 -19.500 -5.625 1.00 87.81 725 ASP A O 1
ATOM 5377 N N . ASP A 1 726 ? 11.970 -20.523 -4.856 1.00 93.44 726 ASP A N 1
ATOM 5378 C CA . ASP A 1 726 ? 12.148 -19.637 -3.716 1.00 93.44 726 ASP A CA 1
ATOM 5379 C C . ASP A 1 726 ? 12.803 -18.311 -4.109 1.00 93.44 726 ASP A C 1
ATOM 5381 O O . ASP A 1 726 ? 13.762 -18.247 -4.890 1.00 93.44 726 ASP A O 1
ATOM 5385 N N . ALA A 1 727 ? 12.313 -17.234 -3.498 1.00 93.88 727 ALA A N 1
ATOM 5386 C CA . ALA A 1 727 ? 12.922 -15.914 -3.578 1.00 93.88 727 ALA A CA 1
ATOM 5387 C C . ALA A 1 727 ? 13.898 -15.720 -2.411 1.00 93.88 727 ALA A C 1
ATOM 5389 O O . ALA A 1 727 ? 13.486 -15.560 -1.262 1.00 93.88 727 ALA A O 1
ATOM 5390 N N . VAL A 1 728 ? 15.197 -15.710 -2.703 1.00 95.00 728 VAL A N 1
ATOM 5391 C CA . VAL A 1 728 ? 16.253 -15.549 -1.700 1.00 95.00 728 VAL A CA 1
ATOM 5392 C C . VAL A 1 728 ? 16.502 -14.076 -1.400 1.00 95.00 728 VAL A C 1
ATOM 5394 O O . VAL A 1 728 ? 16.680 -13.268 -2.314 1.00 95.00 728 VAL A O 1
ATOM 5397 N N . ILE A 1 729 ? 16.540 -13.734 -0.114 1.00 93.38 729 ILE A N 1
ATOM 5398 C CA . ILE A 1 729 ? 16.663 -12.366 0.384 1.00 93.38 729 ILE A CA 1
ATOM 5399 C C . ILE A 1 729 ? 17.788 -12.279 1.420 1.00 93.38 729 ILE A C 1
ATOM 5401 O O . ILE A 1 729 ? 17.832 -13.032 2.390 1.00 93.38 729 ILE A O 1
ATOM 5405 N N . PHE A 1 730 ? 18.659 -11.292 1.238 1.00 93.31 730 PHE A N 1
ATOM 5406 C CA . PHE A 1 730 ? 19.605 -10.816 2.242 1.00 93.31 730 PHE A CA 1
ATOM 5407 C C . PHE A 1 730 ? 19.238 -9.377 2.593 1.00 93.31 730 PHE A C 1
ATOM 5409 O O . PHE A 1 730 ? 19.080 -8.542 1.704 1.00 93.31 730 PHE A O 1
ATOM 5416 N N . ASN A 1 731 ? 19.070 -9.057 3.867 1.00 88.62 731 ASN A N 1
ATOM 5417 C CA . ASN A 1 731 ? 18.655 -7.722 4.309 1.00 88.62 731 ASN A CA 1
ATOM 5418 C C . ASN A 1 731 ? 19.457 -7.286 5.550 1.00 88.62 731 ASN A C 1
ATOM 5420 O O . ASN A 1 731 ? 20.470 -7.897 5.884 1.00 88.62 731 ASN A O 1
ATOM 5424 N N . GLY A 1 732 ? 19.026 -6.219 6.230 1.00 82.56 732 GLY A N 1
ATOM 5425 C CA . GLY A 1 732 ? 19.714 -5.701 7.419 1.00 82.56 732 GLY A CA 1
ATOM 5426 C C . GLY A 1 732 ? 19.821 -6.676 8.599 1.00 82.56 732 GLY A C 1
ATOM 5427 O O . GLY A 1 732 ? 20.651 -6.454 9.475 1.00 82.56 732 GLY A O 1
ATOM 5428 N N . THR A 1 733 ? 19.035 -7.759 8.631 1.00 81.06 733 THR A N 1
ATOM 5429 C CA . THR A 1 733 ? 19.151 -8.803 9.664 1.00 81.06 733 THR A CA 1
ATOM 5430 C C . THR A 1 733 ? 20.135 -9.911 9.273 1.00 81.06 733 THR A C 1
ATOM 5432 O O . THR A 1 733 ? 20.622 -10.637 10.134 1.00 81.06 733 THR A O 1
ATOM 5435 N N . SER A 1 734 ? 20.481 -10.027 7.988 1.00 87.56 734 SER A N 1
ATOM 5436 C CA . SER A 1 734 ? 21.432 -11.005 7.454 1.00 87.56 734 SER A CA 1
ATOM 5437 C C . SER A 1 734 ? 22.880 -10.578 7.745 1.00 87.56 734 SER A C 1
ATOM 5439 O O . SER A 1 734 ? 23.566 -10.046 6.883 1.00 87.56 734 SER A O 1
ATOM 5441 N N . THR A 1 735 ? 23.372 -10.763 8.969 1.00 82.75 735 THR A N 1
ATOM 5442 C CA . THR A 1 735 ? 24.695 -10.230 9.376 1.00 82.75 735 THR A CA 1
ATOM 5443 C C . THR A 1 735 ? 25.868 -11.185 9.145 1.00 82.75 735 THR A C 1
ATOM 5445 O O . THR A 1 735 ? 27.014 -10.744 9.069 1.00 82.75 735 THR A O 1
ATOM 5448 N N . LYS A 1 736 ? 25.604 -12.488 9.018 1.00 88.50 736 LYS A N 1
ATOM 5449 C CA . LYS A 1 736 ? 26.626 -13.523 8.815 1.00 88.50 736 LYS A CA 1
ATOM 5450 C C . LYS A 1 736 ? 26.970 -13.686 7.335 1.00 88.50 736 LYS A C 1
ATOM 5452 O O . LYS A 1 736 ? 26.077 -13.650 6.488 1.00 88.50 736 LYS A O 1
ATOM 5457 N N . ASP A 1 737 ? 28.241 -13.935 7.034 1.00 94.06 737 ASP A N 1
ATOM 5458 C CA . ASP A 1 737 ? 28.680 -14.281 5.681 1.00 94.06 737 ASP A CA 1
ATOM 5459 C C . ASP A 1 737 ? 28.032 -15.586 5.201 1.00 94.06 737 ASP A C 1
ATOM 5461 O O . ASP A 1 737 ? 27.859 -16.531 5.974 1.00 94.06 737 ASP A O 1
ATOM 5465 N N . ALA A 1 738 ? 27.716 -15.649 3.910 1.00 95.06 738 ALA A N 1
ATOM 5466 C CA . ALA A 1 738 ? 27.108 -16.806 3.267 1.00 95.06 738 ALA A CA 1
ATOM 5467 C C . ALA A 1 738 ? 28.048 -17.398 2.219 1.00 95.06 738 ALA A C 1
ATOM 5469 O O . ALA A 1 738 ? 28.683 -16.675 1.456 1.00 95.06 738 ALA A O 1
ATOM 5470 N N . THR A 1 739 ? 28.121 -18.722 2.144 1.00 94.94 739 THR A N 1
ATOM 5471 C CA . THR A 1 739 ? 28.905 -19.460 1.151 1.00 94.94 739 THR A CA 1
ATOM 5472 C C . THR A 1 739 ? 27.981 -20.359 0.348 1.00 94.94 739 THR A C 1
ATOM 5474 O O . THR A 1 739 ? 27.454 -21.330 0.881 1.00 94.94 739 THR A O 1
ATOM 5477 N N . ILE A 1 740 ? 27.804 -20.064 -0.942 1.00 93.19 740 ILE A N 1
ATOM 5478 C CA . ILE A 1 740 ? 27.122 -20.960 -1.883 1.00 93.19 740 ILE A CA 1
ATOM 5479 C C . ILE A 1 740 ? 28.071 -22.125 -2.147 1.00 93.19 740 ILE A C 1
ATOM 5481 O O . ILE A 1 740 ? 29.027 -21.976 -2.904 1.00 93.19 740 ILE A O 1
ATOM 5485 N N . ASP A 1 741 ? 27.875 -23.248 -1.468 1.00 91.06 741 ASP A N 1
ATOM 5486 C CA . ASP A 1 741 ? 28.822 -24.368 -1.421 1.00 91.06 741 ASP A CA 1
ATOM 5487 C C . ASP A 1 741 ? 28.429 -25.556 -2.314 1.00 91.06 741 ASP A C 1
ATOM 5489 O O . ASP A 1 741 ? 29.251 -26.431 -2.587 1.00 91.06 741 ASP A O 1
ATOM 5493 N N . SER A 1 742 ? 27.204 -25.564 -2.839 1.00 84.50 742 SER A N 1
ATOM 5494 C CA . SER A 1 742 ? 26.691 -26.585 -3.760 1.00 84.50 742 SER A CA 1
ATOM 5495 C C . SER A 1 742 ? 25.910 -25.958 -4.922 1.00 84.50 742 SER A C 1
ATOM 5497 O O . SER A 1 742 ? 25.692 -24.748 -4.946 1.00 84.50 742 SER A O 1
ATOM 5499 N N . LEU A 1 743 ? 25.575 -26.763 -5.941 1.00 76.19 743 LEU A N 1
ATOM 5500 C CA . LEU A 1 743 ? 24.779 -26.301 -7.080 1.00 76.19 743 LEU A CA 1
ATOM 5501 C C . LEU A 1 743 ? 23.330 -26.067 -6.639 1.00 76.19 743 LEU A C 1
ATOM 5503 O O . LEU A 1 743 ? 22.641 -27.025 -6.292 1.00 76.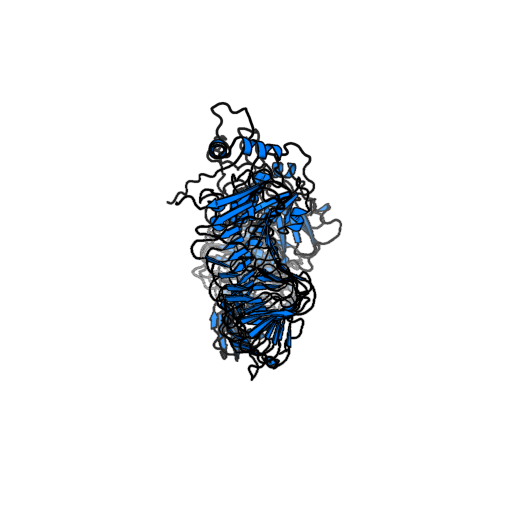19 743 LEU A O 1
ATOM 5507 N N . THR A 1 744 ? 22.865 -24.824 -6.740 1.00 82.19 744 THR A N 1
ATOM 5508 C CA . THR A 1 744 ? 21.517 -24.430 -6.304 1.00 82.19 744 THR A CA 1
ATOM 5509 C C . THR A 1 744 ? 20.787 -23.685 -7.418 1.00 82.19 744 THR A C 1
ATOM 5511 O O . THR A 1 744 ? 21.376 -22.859 -8.118 1.00 82.19 744 THR A O 1
ATOM 5514 N N . ALA A 1 745 ? 19.492 -23.962 -7.576 1.00 92.50 745 ALA A N 1
ATOM 5515 C CA . ALA A 1 745 ? 18.586 -23.183 -8.414 1.00 92.50 745 ALA A CA 1
ATOM 5516 C C . ALA A 1 745 ? 17.576 -22.452 -7.523 1.00 92.50 745 ALA A C 1
ATOM 5518 O O . ALA A 1 745 ? 17.079 -23.055 -6.576 1.00 92.50 745 ALA A O 1
ATOM 5519 N N . ILE A 1 746 ? 17.280 -21.189 -7.836 1.00 95.44 746 ILE A N 1
ATOM 5520 C CA . ILE A 1 746 ? 16.349 -20.315 -7.096 1.00 95.44 746 ILE A CA 1
ATOM 5521 C C . ILE A 1 746 ? 15.565 -19.414 -8.057 1.00 95.44 746 ILE A C 1
ATOM 5523 O O . ILE A 1 746 ? 16.013 -19.175 -9.183 1.00 95.44 746 ILE A O 1
ATOM 5527 N N . ALA A 1 747 ? 14.439 -18.850 -7.618 1.00 94.69 747 ALA A N 1
ATOM 5528 C CA . ALA A 1 747 ? 13.628 -17.965 -8.455 1.00 94.69 747 ALA A CA 1
ATOM 5529 C C . ALA A 1 747 ? 14.273 -16.580 -8.613 1.00 94.69 747 ALA A C 1
ATOM 5531 O O . ALA A 1 747 ? 14.348 -16.049 -9.725 1.00 94.69 747 ALA A O 1
ATOM 5532 N N . SER A 1 748 ? 14.768 -16.014 -7.511 1.00 96.19 748 SER A N 1
ATOM 5533 C CA . SER A 1 748 ? 15.478 -14.729 -7.474 1.00 96.19 748 SER A CA 1
ATOM 5534 C C . SER A 1 748 ? 16.465 -14.661 -6.320 1.00 96.19 748 SER A C 1
ATOM 5536 O O . SER A 1 748 ? 16.259 -15.311 -5.298 1.00 96.19 748 SER A O 1
ATOM 5538 N N . LEU A 1 749 ? 17.464 -13.787 -6.443 1.00 96.50 749 LEU A N 1
ATOM 5539 C CA . LEU A 1 749 ? 18.323 -13.364 -5.335 1.00 96.50 749 LEU A CA 1
ATOM 5540 C C . LEU A 1 749 ? 18.243 -11.848 -5.191 1.00 96.50 749 LEU A C 1
ATOM 5542 O O . LEU A 1 749 ? 18.474 -11.137 -6.169 1.00 96.50 749 LEU A O 1
ATOM 5546 N N . THR A 1 750 ? 17.946 -11.363 -3.987 1.00 96.38 750 THR A N 1
ATOM 5547 C CA . THR A 1 750 ? 17.909 -9.930 -3.678 1.00 96.38 750 THR A CA 1
ATOM 5548 C C . THR A 1 750 ? 18.743 -9.608 -2.443 1.00 96.38 750 THR A C 1
ATOM 5550 O O . THR A 1 750 ? 18.509 -10.181 -1.382 1.00 96.38 750 THR A O 1
ATOM 5553 N N . THR A 1 751 ? 19.673 -8.657 -2.548 1.00 95.19 751 THR A N 1
ATOM 5554 C CA . THR A 1 751 ? 20.272 -7.994 -1.379 1.00 95.19 751 THR A CA 1
ATOM 5555 C C . THR A 1 751 ? 19.651 -6.607 -1.198 1.00 95.19 751 THR A C 1
ATOM 5557 O O . THR A 1 751 ? 19.658 -5.776 -2.110 1.00 95.19 751 THR A O 1
ATOM 5560 N N . ASN A 1 752 ? 19.056 -6.368 -0.031 1.00 90.75 752 ASN A N 1
ATOM 5561 C CA . ASN A 1 752 ? 18.384 -5.124 0.333 1.00 90.75 752 ASN A CA 1
ATOM 5562 C C . ASN A 1 752 ? 19.359 -4.127 0.968 1.00 90.75 752 ASN A C 1
ATOM 5564 O O . ASN A 1 752 ? 20.442 -4.486 1.437 1.00 90.75 752 ASN A O 1
ATOM 5568 N N . ALA A 1 753 ? 18.946 -2.859 1.028 1.00 77.94 753 ALA A N 1
ATOM 5569 C CA . ALA A 1 753 ? 19.669 -1.837 1.776 1.00 77.94 753 ALA A CA 1
ATOM 5570 C C . ALA A 1 753 ? 19.852 -2.270 3.245 1.00 77.94 753 ALA A C 1
ATOM 5572 O O . ALA A 1 753 ? 18.911 -2.747 3.880 1.00 77.94 753 ALA A O 1
ATOM 5573 N N . GLY A 1 754 ? 21.073 -2.123 3.764 1.00 79.44 754 GLY A N 1
ATOM 5574 C CA . GLY A 1 754 ? 21.437 -2.507 5.132 1.00 79.44 754 GLY A CA 1
ATOM 5575 C C . GLY A 1 754 ? 22.135 -3.864 5.263 1.00 79.44 754 GLY A C 1
ATOM 5576 O O . GLY A 1 754 ? 22.736 -4.111 6.303 1.00 79.44 754 GLY A O 1
ATOM 5577 N N . TYR A 1 755 ? 22.127 -4.717 4.230 1.00 89.19 755 TYR A N 1
ATOM 5578 C CA . TYR A 1 755 ? 22.963 -5.923 4.222 1.00 89.19 755 TYR A CA 1
ATOM 5579 C C . TYR A 1 755 ? 24.451 -5.548 4.126 1.00 89.19 755 TYR A C 1
ATOM 5581 O O . TYR A 1 755 ? 24.856 -4.851 3.198 1.00 89.19 755 TYR A O 1
ATOM 5589 N N . SER A 1 756 ? 25.272 -6.012 5.069 1.00 86.88 756 SER A N 1
ATOM 5590 C CA . SER A 1 756 ? 26.706 -5.681 5.148 1.00 86.88 756 SER A CA 1
ATOM 5591 C C . SER A 1 756 ? 27.643 -6.885 5.015 1.00 86.88 756 SER A C 1
ATOM 5593 O O . SER A 1 756 ? 28.858 -6.694 4.951 1.00 86.88 756 SER A O 1
ATOM 5595 N N . GLY A 1 757 ? 27.100 -8.104 4.964 1.00 91.06 757 GLY A N 1
ATOM 5596 C CA . GLY A 1 757 ? 27.879 -9.337 4.867 1.00 91.06 757 GLY A CA 1
ATOM 5597 C C . GLY A 1 757 ? 28.450 -9.613 3.472 1.00 91.06 757 GLY A C 1
ATOM 5598 O O . GLY A 1 757 ? 28.239 -8.864 2.509 1.00 91.06 757 GLY A O 1
ATOM 5599 N N . THR A 1 758 ? 29.168 -10.731 3.374 1.00 94.50 758 THR A N 1
ATOM 5600 C CA . THR A 1 758 ? 29.747 -11.257 2.135 1.00 94.50 758 THR A CA 1
ATOM 5601 C C . THR A 1 758 ? 29.045 -12.539 1.695 1.00 94.50 758 THR A C 1
ATOM 5603 O O . THR A 1 758 ? 28.985 -13.516 2.441 1.00 94.50 758 THR A O 1
ATOM 5606 N N . ILE A 1 759 ? 28.589 -12.575 0.444 1.00 95.25 759 ILE A N 1
ATOM 5607 C CA . ILE A 1 759 ? 28.139 -13.786 -0.247 1.00 95.25 759 ILE A CA 1
ATOM 5608 C C . ILE A 1 759 ? 29.301 -14.308 -1.097 1.00 95.25 759 ILE A C 1
ATOM 5610 O O . ILE A 1 759 ? 29.697 -13.673 -2.073 1.00 95.25 759 ILE A O 1
ATOM 5614 N N . THR A 1 760 ? 29.841 -15.472 -0.749 1.00 93.81 760 THR A N 1
ATOM 5615 C CA . THR A 1 760 ? 30.901 -16.160 -1.499 1.00 93.81 760 THR A CA 1
ATOM 5616 C C . THR A 1 760 ? 30.303 -17.299 -2.314 1.00 93.81 760 THR A C 1
ATOM 5618 O O . THR A 1 760 ? 29.790 -18.271 -1.766 1.00 93.81 760 THR A O 1
ATOM 5621 N N . GLN A 1 761 ? 30.369 -17.209 -3.635 1.00 92.50 761 GLN A N 1
ATOM 5622 C CA . GLN A 1 761 ? 29.841 -18.213 -4.549 1.00 92.50 761 GLN A CA 1
ATOM 5623 C C . GLN A 1 761 ? 30.939 -19.192 -4.979 1.00 92.50 761 GLN A C 1
ATOM 5625 O O . GLN A 1 761 ? 31.619 -18.992 -5.983 1.00 92.50 761 GLN A O 1
ATOM 5630 N N . SER A 1 762 ? 31.089 -20.273 -4.213 1.00 87.31 762 SER A N 1
ATOM 5631 C CA . SER A 1 762 ? 32.042 -21.361 -4.488 1.00 87.31 762 SER A CA 1
ATOM 5632 C C . SER A 1 762 ? 31.454 -22.445 -5.407 1.00 87.31 762 SER A C 1
ATOM 5634 O O . SER A 1 762 ? 32.176 -23.048 -6.198 1.00 87.31 762 SER A O 1
ATOM 5636 N N . GLY A 1 763 ? 30.144 -22.688 -5.313 1.00 86.75 763 GLY A N 1
ATOM 5637 C CA . GLY A 1 763 ? 29.356 -23.594 -6.148 1.00 86.75 763 GLY A CA 1
ATOM 5638 C C . GLY A 1 763 ? 28.681 -22.895 -7.334 1.00 86.75 763 GLY A C 1
ATOM 5639 O O . GLY A 1 763 ? 28.848 -21.697 -7.564 1.00 86.75 763 GLY A O 1
ATOM 5640 N N . GLY A 1 764 ? 27.911 -23.652 -8.119 1.00 88.88 764 GLY A N 1
ATOM 5641 C CA . GLY A 1 764 ? 27.086 -23.085 -9.190 1.00 88.88 764 GLY A CA 1
ATOM 5642 C C . GLY A 1 764 ? 25.786 -22.481 -8.649 1.00 88.88 764 GLY A C 1
ATOM 5643 O O . GLY A 1 764 ? 25.183 -23.039 -7.738 1.00 88.88 764 GLY A O 1
ATOM 5644 N N . LEU A 1 765 ? 25.329 -21.372 -9.228 1.00 93.62 765 LEU A N 1
ATOM 5645 C CA . LEU A 1 765 ? 24.045 -20.755 -8.893 1.00 93.62 765 LEU A CA 1
ATOM 5646 C C . LEU A 1 765 ? 23.259 -20.471 -10.172 1.00 93.62 765 LEU A C 1
ATOM 5648 O O . LEU A 1 765 ? 23.730 -19.713 -11.020 1.00 93.62 765 LEU A O 1
ATOM 5652 N N . THR A 1 766 ? 22.053 -21.024 -10.276 1.00 95.19 766 THR A N 1
ATOM 5653 C CA . THR A 1 766 ? 21.091 -20.683 -11.329 1.00 95.19 766 THR A CA 1
ATOM 5654 C C . THR A 1 766 ? 19.977 -19.824 -10.740 1.00 95.19 766 THR A C 1
ATOM 5656 O O . THR A 1 766 ? 19.271 -20.250 -9.829 1.00 95.19 766 THR A O 1
ATOM 5659 N N . VAL A 1 767 ? 19.792 -18.620 -11.277 1.00 96.56 767 VAL A N 1
ATOM 5660 C CA . VAL A 1 767 ? 18.741 -17.686 -10.863 1.00 96.56 767 VAL A CA 1
ATOM 5661 C C . VAL A 1 767 ? 17.684 -17.579 -11.952 1.00 96.56 767 VAL A C 1
ATOM 5663 O O . VAL A 1 767 ? 17.999 -17.369 -13.127 1.00 96.56 767 VAL A O 1
ATOM 5666 N N . GLY A 1 768 ? 16.428 -17.742 -11.553 1.00 95.94 768 GLY A N 1
ATOM 5667 C CA . GLY A 1 768 ? 15.256 -17.721 -12.413 1.00 95.94 768 GLY A CA 1
ATOM 5668 C C . GLY A 1 768 ? 14.969 -16.367 -13.065 1.00 95.94 768 GLY A C 1
ATOM 5669 O O . GLY A 1 768 ? 15.753 -15.417 -13.031 1.00 95.94 768 GLY A O 1
ATOM 5670 N N . THR A 1 769 ? 13.807 -16.287 -13.710 1.00 94.69 769 THR A N 1
ATOM 5671 C CA . THR A 1 769 ? 13.389 -15.130 -14.517 1.00 94.69 769 THR A CA 1
ATOM 5672 C C . THR A 1 769 ? 13.123 -13.871 -13.696 1.00 94.69 769 THR A C 1
ATOM 5674 O O . THR A 1 769 ? 13.157 -12.777 -14.253 1.00 94.69 769 THR A O 1
ATOM 5677 N N . SER A 1 770 ? 12.914 -14.009 -12.385 1.00 92.81 770 SER A N 1
ATOM 5678 C CA . SER A 1 770 ? 12.733 -12.887 -11.457 1.00 92.81 770 SER A CA 1
ATOM 5679 C C . SER A 1 770 ? 14.037 -12.120 -11.185 1.00 92.81 770 SER A C 1
ATOM 5681 O O . SER A 1 770 ? 13.995 -10.989 -10.710 1.00 92.81 770 SER A O 1
ATOM 5683 N N . GLY A 1 771 ? 15.189 -12.681 -11.572 1.00 93.44 771 GLY A N 1
ATOM 5684 C CA . GLY A 1 771 ? 16.455 -11.958 -11.675 1.00 93.44 771 GLY A CA 1
ATOM 5685 C C . GLY A 1 771 ? 17.305 -11.927 -10.405 1.00 93.44 771 GLY A C 1
ATOM 5686 O O . GLY A 1 771 ? 16.954 -12.466 -9.355 1.00 93.44 771 GLY A O 1
ATOM 5687 N N . PHE A 1 772 ? 18.473 -11.306 -10.548 1.00 95.62 772 PHE A N 1
ATOM 5688 C CA . PHE A 1 772 ? 19.483 -11.129 -9.510 1.00 95.62 772 PHE A CA 1
ATOM 5689 C C . PHE A 1 772 ? 19.650 -9.634 -9.247 1.00 95.62 772 PHE A C 1
ATOM 5691 O O . PHE A 1 772 ? 20.068 -8.888 -10.133 1.00 95.62 772 PHE A O 1
ATOM 5698 N N . THR A 1 773 ? 19.346 -9.200 -8.028 1.00 95.62 773 THR A N 1
ATOM 5699 C CA . THR A 1 773 ? 19.456 -7.805 -7.599 1.00 95.62 773 THR A CA 1
ATOM 5700 C C . THR A 1 773 ? 20.392 -7.703 -6.401 1.00 95.62 773 THR A C 1
ATOM 5702 O O . THR A 1 773 ? 20.107 -8.240 -5.338 1.00 95.62 773 THR A O 1
ATOM 5705 N N . HIS A 1 774 ? 21.506 -6.992 -6.548 1.00 93.81 774 HIS A N 1
ATOM 5706 C CA . HIS A 1 774 ? 22.509 -6.806 -5.500 1.00 93.81 774 HIS A CA 1
ATOM 5707 C C . HIS A 1 774 ? 22.678 -5.328 -5.176 1.00 93.81 774 HIS A C 1
ATOM 5709 O O . HIS A 1 774 ? 23.418 -4.629 -5.865 1.00 93.81 774 HIS A O 1
ATOM 5715 N N . ASN A 1 775 ? 21.965 -4.831 -4.164 1.00 91.81 775 ASN A N 1
ATOM 5716 C CA . ASN A 1 775 ? 21.974 -3.409 -3.803 1.00 91.81 775 ASN A CA 1
ATOM 5717 C C . ASN A 1 775 ? 22.923 -3.071 -2.644 1.00 91.81 775 ASN A C 1
ATOM 5719 O O . ASN A 1 775 ? 23.260 -1.899 -2.468 1.00 91.81 775 ASN A O 1
ATOM 5723 N N . SER A 1 776 ? 23.351 -4.056 -1.849 1.00 90.94 776 SER A N 1
ATOM 5724 C CA . SER A 1 776 ? 24.229 -3.843 -0.691 1.00 90.94 776 SER A CA 1
ATOM 5725 C C . SER A 1 776 ? 25.079 -5.079 -0.372 1.00 90.94 776 SER A C 1
ATOM 5727 O O . SER A 1 776 ? 24.825 -6.160 -0.899 1.00 90.94 776 SER A O 1
ATOM 5729 N N . GLY A 1 777 ? 26.092 -4.921 0.481 1.00 91.62 777 GLY A N 1
ATOM 5730 C CA . GLY A 1 777 ? 27.034 -5.982 0.853 1.00 91.62 777 GLY A CA 1
ATOM 5731 C C . GLY A 1 777 ? 28.047 -6.339 -0.240 1.00 91.62 777 GLY A C 1
ATOM 5732 O O . GLY A 1 777 ? 28.175 -5.654 -1.264 1.00 91.62 777 GLY A O 1
ATOM 5733 N N . ALA A 1 778 ? 28.791 -7.423 -0.014 1.00 92.88 778 ALA A N 1
ATOM 5734 C CA . ALA A 1 778 ? 29.790 -7.939 -0.944 1.00 92.88 778 ALA A CA 1
ATOM 5735 C C . ALA A 1 778 ? 29.329 -9.252 -1.591 1.00 92.88 778 ALA A C 1
ATOM 5737 O O . ALA A 1 778 ? 28.829 -10.145 -0.916 1.00 92.88 778 ALA A O 1
ATOM 5738 N N . PHE A 1 779 ? 29.530 -9.392 -2.900 1.00 93.25 779 PHE A N 1
ATOM 5739 C CA . PHE A 1 779 ? 29.393 -10.658 -3.619 1.00 93.25 779 PHE A CA 1
ATOM 5740 C C . PHE A 1 779 ? 30.747 -11.036 -4.222 1.00 93.25 779 PHE A C 1
ATOM 5742 O O . PHE A 1 779 ? 31.342 -10.229 -4.939 1.00 93.25 779 PHE A O 1
ATOM 5749 N N . ILE A 1 780 ? 31.228 -12.246 -3.937 1.00 91.62 780 ILE A N 1
ATOM 5750 C CA . ILE A 1 780 ? 32.480 -12.804 -4.455 1.00 91.62 780 ILE A CA 1
ATOM 5751 C C . ILE A 1 780 ? 32.151 -14.064 -5.256 1.00 91.62 780 ILE A C 1
ATOM 5753 O O . ILE A 1 780 ? 31.836 -15.107 -4.693 1.00 91.62 780 ILE A O 1
ATOM 5757 N N . GLY A 1 781 ? 32.223 -13.961 -6.577 1.00 87.38 781 GLY A N 1
ATOM 5758 C CA . GLY A 1 781 ? 32.046 -15.059 -7.515 1.00 87.38 781 GLY A CA 1
ATOM 5759 C C . GLY A 1 781 ? 33.264 -15.977 -7.584 1.00 87.38 781 GLY A C 1
ATOM 5760 O O . GLY A 1 781 ? 34.406 -15.560 -7.395 1.00 87.38 781 GLY A O 1
ATOM 5761 N N . GLY A 1 782 ? 33.019 -17.242 -7.893 1.00 83.94 782 GLY A N 1
ATOM 5762 C CA . GLY A 1 782 ? 34.052 -18.272 -8.013 1.00 83.94 782 GLY A CA 1
ATOM 5763 C C . GLY A 1 782 ? 33.604 -19.462 -8.859 1.00 83.94 782 GLY A C 1
ATOM 5764 O O . GLY A 1 782 ? 34.421 -20.045 -9.573 1.00 83.94 782 GLY A O 1
ATOM 5765 N N . GLY A 1 783 ? 32.303 -19.767 -8.843 1.00 84.19 783 GLY A N 1
ATOM 5766 C CA . GLY A 1 783 ? 31.652 -20.786 -9.663 1.00 84.19 783 GLY A CA 1
ATOM 5767 C C . GLY A 1 783 ? 30.925 -20.236 -10.899 1.00 84.19 783 GLY A C 1
ATOM 5768 O O . GLY A 1 783 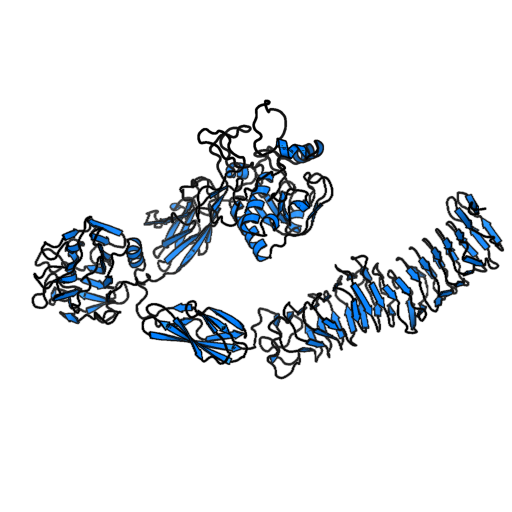? 31.190 -19.142 -11.397 1.00 84.19 783 GLY A O 1
ATOM 5769 N N . MET A 1 784 ? 29.986 -21.020 -11.432 1.00 90.12 784 MET A N 1
ATOM 5770 C CA . MET A 1 784 ? 29.125 -20.612 -12.549 1.00 90.12 784 MET A CA 1
ATOM 5771 C C . MET A 1 784 ? 27.877 -19.898 -12.023 1.00 90.12 784 MET A C 1
ATOM 5773 O O . MET A 1 784 ? 27.105 -20.496 -11.278 1.00 90.12 784 MET A O 1
ATOM 5777 N N . LEU A 1 785 ? 27.685 -18.634 -12.397 1.00 93.50 785 LEU A N 1
ATOM 5778 C CA . LEU A 1 785 ? 26.481 -17.854 -12.114 1.00 93.50 785 LEU A CA 1
ATOM 5779 C C . LEU A 1 785 ? 25.636 -17.784 -13.389 1.00 93.50 785 LEU A C 1
ATOM 5781 O O . LEU A 1 785 ? 26.000 -17.096 -14.338 1.00 93.50 785 LEU A O 1
ATOM 5785 N N . GLN A 1 786 ? 24.524 -18.507 -13.425 1.00 94.81 786 GLN A N 1
ATOM 5786 C CA . GLN A 1 786 ? 23.605 -18.554 -14.558 1.00 94.81 786 GLN A CA 1
ATOM 5787 C C . GLN A 1 786 ? 22.362 -17.727 -14.248 1.00 94.81 786 GLN A C 1
ATOM 5789 O O . GLN A 1 786 ? 21.676 -17.973 -13.258 1.00 94.81 786 GLN A O 1
ATOM 5794 N N . LEU A 1 787 ? 22.062 -16.747 -15.093 1.00 96.12 787 LEU A N 1
ATOM 5795 C CA . LEU A 1 787 ? 20.953 -15.821 -14.913 1.00 96.12 787 LEU A CA 1
ATOM 5796 C C . LEU A 1 787 ? 19.945 -15.988 -16.046 1.00 96.12 787 LEU A C 1
ATOM 5798 O O . LEU A 1 787 ? 20.259 -15.747 -17.215 1.00 96.12 787 LEU A O 1
ATOM 5802 N N . ARG A 1 788 ? 18.703 -16.318 -15.681 1.00 95.88 788 ARG A N 1
ATOM 5803 C CA . ARG A 1 788 ? 17.552 -16.367 -16.597 1.00 95.88 788 ARG A CA 1
ATOM 5804 C C . ARG A 1 788 ? 16.704 -15.090 -16.563 1.00 95.88 788 ARG A C 1
ATOM 5806 O O . ARG A 1 788 ? 15.882 -14.885 -17.453 1.00 95.88 788 ARG A O 1
ATOM 5813 N N . GLY A 1 789 ? 16.906 -14.238 -15.557 1.00 94.94 789 GLY A N 1
ATOM 5814 C CA . GLY A 1 789 ? 16.317 -12.901 -15.411 1.00 94.94 789 GLY A CA 1
ATOM 5815 C C . GLY A 1 789 ? 17.352 -11.775 -15.529 1.00 94.94 789 GLY A C 1
ATOM 5816 O O . GLY A 1 789 ? 18.482 -12.002 -15.959 1.00 94.94 789 GLY A O 1
ATOM 5817 N N . ASN A 1 790 ? 16.973 -10.551 -15.167 1.00 94.12 790 ASN A N 1
ATOM 5818 C CA . ASN A 1 790 ? 17.867 -9.386 -15.237 1.00 94.12 790 ASN A CA 1
ATOM 5819 C C . ASN A 1 790 ? 18.966 -9.433 -14.161 1.00 94.12 790 ASN A C 1
ATOM 5821 O O . ASN A 1 790 ? 18.771 -10.038 -13.106 1.00 94.12 790 ASN A O 1
ATOM 5825 N N . LEU A 1 791 ? 20.091 -8.755 -14.418 1.00 92.88 791 LEU A N 1
ATOM 5826 C CA . LEU A 1 791 ? 21.128 -8.477 -13.419 1.00 92.88 791 LEU A CA 1
ATOM 5827 C C . LEU A 1 791 ? 21.096 -6.994 -13.047 1.00 92.88 791 LEU A C 1
ATOM 5829 O O . LEU A 1 791 ? 21.313 -6.140 -13.908 1.00 92.88 791 LEU A O 1
ATOM 5833 N N . THR A 1 792 ? 20.896 -6.705 -11.765 1.00 92.50 792 THR A N 1
ATOM 5834 C CA . THR A 1 792 ? 20.965 -5.357 -11.194 1.00 92.50 792 THR A CA 1
ATOM 5835 C C . THR A 1 792 ? 22.030 -5.315 -10.104 1.00 92.50 792 THR A C 1
ATOM 5837 O O . THR A 1 792 ? 21.960 -6.083 -9.149 1.00 92.50 792 THR A O 1
ATOM 5840 N N . VAL A 1 793 ? 23.000 -4.410 -10.220 1.00 90.62 793 VAL A N 1
ATOM 5841 C CA . VAL A 1 793 ? 24.025 -4.136 -9.205 1.00 90.62 793 VAL A CA 1
ATOM 5842 C C . VAL A 1 793 ? 23.937 -2.661 -8.814 1.00 90.62 793 VAL A C 1
ATOM 5844 O O . VAL A 1 793 ? 24.157 -1.770 -9.635 1.00 90.62 793 VAL A O 1
ATOM 5847 N N . GLY A 1 794 ? 23.561 -2.399 -7.565 1.00 87.38 794 GLY A N 1
ATOM 5848 C CA . GLY A 1 794 ? 23.413 -1.054 -7.018 1.00 87.38 794 GLY A CA 1
ATOM 5849 C C . GLY A 1 794 ? 24.756 -0.394 -6.694 1.00 87.38 794 GLY A C 1
ATOM 5850 O O . GLY A 1 794 ? 25.747 -1.066 -6.424 1.00 87.38 794 GLY A O 1
ATOM 5851 N N . ALA A 1 795 ? 24.776 0.941 -6.659 1.00 83.25 795 ALA A N 1
ATOM 5852 C CA . ALA A 1 795 ? 25.998 1.733 -6.459 1.00 83.25 795 ALA A CA 1
ATOM 5853 C C . ALA A 1 795 ? 26.693 1.522 -5.105 1.00 83.25 795 ALA A C 1
ATOM 5855 O O . ALA A 1 795 ? 27.886 1.780 -4.974 1.00 83.25 795 ALA A O 1
ATOM 5856 N N . SER A 1 796 ? 25.952 1.067 -4.095 1.00 80.88 796 SER A N 1
ATOM 5857 C CA . SER A 1 796 ? 26.477 0.780 -2.757 1.00 80.88 796 SER A CA 1
ATOM 5858 C C . SER A 1 796 ? 26.951 -0.665 -2.589 1.00 80.88 796 SER A C 1
ATOM 5860 O O . SER A 1 796 ? 27.442 -1.018 -1.518 1.00 80.88 796 SER A O 1
ATOM 5862 N N . ALA A 1 797 ? 26.793 -1.509 -3.610 1.00 86.88 797 ALA A N 1
ATOM 5863 C CA . ALA A 1 797 ? 27.138 -2.919 -3.548 1.00 86.88 797 ALA A CA 1
ATOM 5864 C C . ALA A 1 797 ? 28.554 -3.163 -4.085 1.00 86.88 797 ALA A C 1
ATOM 5866 O O . ALA A 1 797 ? 28.972 -2.567 -5.078 1.00 86.88 797 ALA A O 1
ATOM 5867 N N . THR A 1 798 ? 29.291 -4.083 -3.462 1.00 88.50 798 THR A N 1
ATOM 5868 C CA . THR A 1 798 ? 30.561 -4.573 -4.015 1.00 88.50 798 THR A CA 1
ATOM 5869 C C . THR A 1 798 ? 30.299 -5.879 -4.749 1.00 88.50 798 THR A C 1
ATOM 5871 O O . THR A 1 798 ? 29.854 -6.852 -4.141 1.00 88.50 798 THR A O 1
ATOM 5874 N N . PHE A 1 799 ? 30.570 -5.916 -6.053 1.00 88.56 799 PHE A N 1
ATOM 5875 C CA . PHE A 1 799 ? 30.427 -7.121 -6.868 1.00 88.56 799 PHE A CA 1
ATOM 5876 C C . PHE A 1 799 ? 31.779 -7.502 -7.475 1.00 88.56 799 PHE A C 1
ATOM 5878 O O . PHE A 1 799 ? 32.277 -6.844 -8.387 1.00 88.56 799 PHE A O 1
ATOM 5885 N N . ASN A 1 800 ? 32.376 -8.576 -6.968 1.00 88.00 800 ASN A N 1
ATOM 5886 C CA . ASN A 1 800 ? 33.587 -9.176 -7.506 1.00 88.00 800 ASN A CA 1
ATOM 5887 C C . ASN A 1 800 ? 33.217 -10.516 -8.136 1.00 88.00 800 ASN A C 1
ATOM 5889 O O . ASN A 1 800 ? 32.931 -11.465 -7.424 1.00 88.00 800 ASN A O 1
ATOM 5893 N N . ALA A 1 801 ? 33.236 -10.628 -9.460 1.00 77.88 801 ALA A N 1
ATOM 5894 C CA . ALA A 1 801 ? 32.902 -11.883 -10.136 1.00 77.88 801 ALA A CA 1
ATOM 5895 C C . ALA A 1 801 ? 33.933 -13.014 -9.921 1.00 77.88 801 ALA A C 1
ATOM 5897 O O . ALA A 1 801 ? 33.660 -14.164 -10.271 1.00 77.88 801 ALA A O 1
ATOM 5898 N N . GLY A 1 802 ? 35.119 -12.684 -9.392 1.00 83.62 802 GLY A N 1
ATOM 5899 C CA . GLY A 1 802 ? 36.251 -13.592 -9.210 1.00 83.62 802 GLY A CA 1
ATOM 5900 C C . GLY A 1 802 ? 36.599 -14.369 -10.480 1.00 83.62 802 GLY A C 1
ATOM 5901 O O . GLY A 1 802 ? 36.559 -13.819 -11.578 1.00 83.62 802 GLY A O 1
ATOM 5902 N N . SER A 1 803 ? 36.961 -15.648 -10.345 1.00 83.00 803 SER A N 1
ATOM 5903 C CA . SER A 1 803 ? 37.354 -16.511 -11.475 1.00 83.00 803 SER A CA 1
ATOM 5904 C C . SER A 1 803 ? 36.180 -17.183 -12.199 1.00 83.00 803 SER A C 1
ATOM 5906 O O . SER A 1 803 ? 36.409 -17.928 -13.157 1.00 83.00 803 SER A O 1
ATOM 5908 N N . GLY A 1 804 ? 34.949 -16.939 -11.745 1.00 83.75 804 GLY A N 1
ATOM 5909 C CA . GLY A 1 804 ? 33.739 -17.620 -12.195 1.00 83.75 804 GLY A CA 1
ATOM 5910 C C . GLY A 1 804 ? 33.315 -17.315 -13.635 1.00 83.75 804 GLY A C 1
ATOM 5911 O O . GLY A 1 804 ? 33.907 -16.491 -14.340 1.00 83.75 804 GLY A O 1
ATOM 5912 N N . THR A 1 805 ? 32.259 -18.001 -14.076 1.00 90.06 805 THR A N 1
ATOM 5913 C CA . THR A 1 805 ? 31.613 -17.762 -15.379 1.00 90.06 805 THR A CA 1
ATOM 5914 C C . THR A 1 805 ? 30.210 -17.220 -15.167 1.00 90.06 805 THR A C 1
ATOM 5916 O O . THR A 1 805 ? 29.395 -17.883 -14.530 1.00 90.06 805 THR A O 1
ATOM 5919 N N . LEU A 1 806 ? 29.921 -16.045 -15.723 1.00 92.94 806 LEU A N 1
ATOM 5920 C CA . LEU A 1 806 ? 28.570 -15.495 -15.796 1.00 92.94 806 LEU A CA 1
ATOM 5921 C C . LEU A 1 806 ? 27.898 -15.950 -17.097 1.00 92.94 806 LEU A C 1
ATOM 5923 O O . LEU A 1 806 ? 28.482 -15.813 -18.170 1.00 92.94 806 LEU A O 1
ATOM 5927 N N . VAL A 1 807 ? 26.676 -16.470 -17.015 1.00 95.69 807 VAL A N 1
ATOM 5928 C CA . VAL A 1 807 ? 25.893 -16.941 -18.165 1.00 95.69 807 VAL A CA 1
ATOM 5929 C C . VAL A 1 807 ? 24.553 -16.214 -18.210 1.00 95.69 807 VAL A C 1
ATOM 5931 O O . VAL A 1 807 ? 23.827 -16.207 -17.220 1.00 95.69 807 VAL A O 1
ATOM 5934 N N . PHE A 1 808 ? 24.209 -15.642 -19.364 1.00 96.62 808 PHE A N 1
ATOM 5935 C CA . PHE A 1 808 ? 22.874 -15.114 -19.652 1.00 96.62 808 PHE A CA 1
ATOM 5936 C C . PHE A 1 808 ? 22.175 -15.988 -20.694 1.00 96.62 808 PHE A C 1
ATOM 5938 O O . PHE A 1 808 ? 22.572 -15.985 -21.862 1.00 96.62 808 PHE A O 1
ATOM 5945 N N . ASP A 1 809 ? 21.130 -16.701 -20.275 1.00 96.62 809 ASP A N 1
ATOM 5946 C CA . ASP A 1 809 ? 20.359 -17.638 -21.108 1.00 96.62 809 ASP A CA 1
ATOM 5947 C C . ASP A 1 809 ? 18.840 -17.597 -20.842 1.00 96.62 809 ASP A C 1
ATOM 5949 O O . ASP A 1 809 ? 18.096 -18.565 -21.031 1.00 96.62 809 ASP A O 1
ATOM 5953 N N . GLY A 1 810 ? 18.358 -16.444 -20.379 1.00 95.50 810 GLY A N 1
ATOM 5954 C CA . GLY A 1 810 ? 16.941 -16.195 -20.141 1.00 95.50 810 GLY A CA 1
ATOM 5955 C C . GLY A 1 810 ? 16.092 -16.232 -21.418 1.00 95.50 810 GLY A C 1
ATOM 5956 O O . GLY A 1 810 ? 16.591 -15.914 -22.497 1.00 95.50 810 GLY A O 1
ATOM 5957 N N . PRO A 1 811 ? 14.786 -16.548 -21.303 1.00 93.88 811 PRO A N 1
ATOM 5958 C CA . PRO A 1 811 ? 13.888 -16.799 -22.439 1.00 93.88 811 PRO A CA 1
ATOM 5959 C C . PRO A 1 811 ? 13.524 -15.555 -23.270 1.00 93.88 811 PRO A C 1
ATOM 5961 O O . PRO A 1 811 ? 12.825 -15.674 -24.271 1.00 93.88 811 PRO A O 1
ATOM 5964 N N . GLY A 1 812 ? 13.956 -14.363 -22.859 1.00 94.50 812 GLY A N 1
ATOM 5965 C CA . GLY A 1 812 ? 13.661 -13.101 -23.531 1.00 94.50 812 GLY A CA 1
ATOM 5966 C C . GLY A 1 812 ? 14.815 -12.111 -23.417 1.00 94.50 812 GLY A C 1
ATOM 5967 O O . GLY A 1 812 ? 15.937 -12.473 -23.052 1.00 94.50 812 GLY A O 1
ATOM 5968 N N . ASN A 1 813 ? 14.540 -10.836 -23.693 1.00 94.38 813 ASN A N 1
ATOM 5969 C CA . ASN A 1 813 ? 15.518 -9.770 -23.483 1.00 94.38 813 ASN A CA 1
ATOM 5970 C C . ASN A 1 813 ? 15.926 -9.717 -22.004 1.00 94.38 813 ASN A C 1
ATOM 5972 O O . ASN A 1 813 ? 15.063 -9.736 -21.130 1.00 94.38 813 ASN A O 1
ATOM 5976 N N . GLN A 1 814 ? 17.229 -9.647 -21.724 1.00 94.69 814 GLN A N 1
ATOM 5977 C CA . GLN A 1 814 ? 17.736 -9.504 -20.355 1.00 94.69 814 GLN A CA 1
ATOM 5978 C C . GLN A 1 814 ? 18.468 -8.180 -20.211 1.00 94.69 814 GLN A C 1
ATOM 5980 O O . GLN A 1 814 ? 19.351 -7.855 -21.006 1.00 94.69 814 GLN A O 1
ATOM 5985 N N . GLY A 1 815 ? 18.074 -7.430 -19.191 1.00 91.81 815 GLY A N 1
ATOM 5986 C CA . GLY A 1 815 ? 18.679 -6.170 -18.810 1.00 91.81 815 GLY A CA 1
ATOM 5987 C C . GLY A 1 815 ? 19.867 -6.376 -17.877 1.00 91.81 815 GLY A C 1
ATOM 5988 O O . GLY A 1 815 ? 19.810 -7.178 -16.941 1.00 91.81 815 GLY A O 1
ATOM 5989 N N . LEU A 1 816 ? 20.916 -5.600 -18.123 1.00 89.44 816 LEU A N 1
ATOM 5990 C CA . LEU A 1 816 ? 22.028 -5.369 -17.216 1.00 89.44 816 LEU A CA 1
ATOM 5991 C C . LEU A 1 816 ? 21.944 -3.924 -16.705 1.00 89.44 816 LEU A C 1
ATOM 5993 O O . LEU A 1 816 ? 21.979 -2.973 -17.493 1.00 89.44 816 LEU A O 1
ATOM 5997 N N . VAL A 1 817 ? 21.816 -3.764 -15.389 1.00 87.38 817 VAL A N 1
ATOM 5998 C CA . VAL A 1 817 ? 21.796 -2.473 -14.692 1.00 87.38 817 VAL A CA 1
ATOM 5999 C C . VAL A 1 817 ? 22.946 -2.455 -13.700 1.00 87.38 817 VAL A C 1
ATOM 6001 O O . VAL A 1 817 ? 22.951 -3.216 -12.741 1.00 87.38 817 VAL A O 1
ATOM 6004 N N . THR A 1 818 ? 23.922 -1.584 -13.909 1.00 81.12 818 THR A N 1
ATOM 6005 C CA . THR A 1 818 ? 25.008 -1.368 -12.951 1.00 81.12 818 THR A CA 1
ATOM 6006 C C . THR A 1 818 ? 25.520 0.059 -13.058 1.00 81.12 818 THR A C 1
ATOM 6008 O O . THR A 1 818 ? 25.461 0.671 -14.125 1.00 81.12 818 THR A O 1
ATOM 6011 N N . SER A 1 819 ? 26.043 0.594 -11.961 1.00 69.62 819 SER A N 1
ATOM 6012 C CA . SER A 1 819 ? 26.769 1.862 -11.964 1.00 69.62 819 SER A CA 1
ATOM 6013 C C . SER A 1 819 ? 28.272 1.603 -12.089 1.00 69.62 819 SER A C 1
ATOM 6015 O O . SER A 1 819 ? 28.860 0.948 -11.230 1.00 69.62 819 SER A O 1
ATOM 6017 N N . GLY A 1 820 ? 28.913 2.138 -13.129 1.00 77.69 820 GLY A N 1
ATOM 6018 C CA . GLY A 1 820 ? 30.373 2.128 -13.258 1.00 77.69 820 GLY A CA 1
ATOM 6019 C C . GLY A 1 820 ? 30.955 0.916 -13.995 1.00 77.69 820 GLY A C 1
ATOM 6020 O O . GLY A 1 820 ? 30.389 0.431 -14.974 1.00 77.69 820 GLY A O 1
ATOM 6021 N N . THR A 1 821 ? 32.153 0.492 -13.578 1.00 84.81 821 THR A N 1
ATOM 6022 C CA . THR A 1 821 ? 32.899 -0.603 -14.219 1.00 84.81 821 THR A CA 1
ATOM 6023 C C . THR A 1 821 ? 32.690 -1.904 -13.456 1.00 84.81 821 THR A C 1
ATOM 6025 O O . THR A 1 821 ? 32.962 -1.953 -12.259 1.00 84.81 821 THR A O 1
ATOM 6028 N N . LEU A 1 822 ? 32.264 -2.958 -14.151 1.00 86.12 822 LEU A N 1
ATOM 6029 C CA . LEU A 1 822 ? 32.219 -4.317 -13.609 1.00 86.12 822 LEU A CA 1
ATOM 6030 C C . LEU A 1 822 ? 33.202 -5.202 -14.361 1.00 86.12 822 LEU A C 1
ATOM 6032 O O . LEU A 1 822 ? 33.236 -5.168 -15.588 1.00 86.12 822 LEU A O 1
ATOM 6036 N N . THR A 1 823 ? 33.944 -6.032 -13.635 1.00 87.81 823 THR A N 1
ATOM 6037 C CA . THR A 1 823 ? 34.898 -6.974 -14.225 1.00 87.81 823 THR A CA 1
ATOM 6038 C C . THR A 1 823 ? 34.451 -8.406 -13.975 1.00 87.81 823 THR A C 1
ATOM 6040 O O . THR A 1 823 ? 34.257 -8.812 -12.830 1.00 87.81 823 THR A O 1
ATOM 6043 N N . PHE A 1 824 ? 34.337 -9.175 -15.052 1.00 85.62 824 PHE A N 1
ATOM 6044 C CA . PHE A 1 824 ? 34.080 -10.609 -15.049 1.00 85.62 824 PHE A CA 1
ATOM 6045 C C . PHE A 1 824 ? 35.284 -11.355 -15.607 1.00 85.62 824 PHE A C 1
ATOM 6047 O O . PHE A 1 824 ? 35.953 -10.871 -16.521 1.00 85.62 824 PHE A O 1
ATOM 6054 N N . ASN A 1 825 ? 35.549 -12.555 -15.088 1.00 90.25 825 ASN A N 1
ATOM 6055 C CA . ASN A 1 825 ? 36.519 -13.433 -15.723 1.00 90.25 825 ASN A CA 1
ATOM 6056 C C . ASN A 1 825 ? 35.925 -13.999 -17.016 1.00 90.25 825 ASN A C 1
ATOM 6058 O O . ASN A 1 825 ? 36.364 -13.621 -18.092 1.00 90.25 825 ASN A O 1
ATOM 6062 N N . ASN A 1 826 ? 34.872 -14.816 -16.949 1.00 93.00 826 ASN A N 1
ATOM 6063 C CA . ASN A 1 826 ? 34.221 -15.336 -18.155 1.00 93.00 826 ASN A CA 1
ATOM 6064 C C . ASN A 1 826 ? 32.767 -14.862 -18.265 1.00 93.00 826 ASN A C 1
ATOM 6066 O O . ASN A 1 826 ? 32.053 -14.804 -17.262 1.00 93.00 826 ASN A O 1
ATOM 6070 N N . LEU A 1 827 ? 32.322 -14.574 -19.490 1.00 94.81 827 LEU A N 1
ATOM 6071 C CA . LEU A 1 827 ? 30.947 -14.198 -19.821 1.00 94.81 827 LEU A CA 1
ATOM 6072 C C . LEU A 1 827 ? 30.446 -15.044 -20.993 1.00 94.81 827 LEU A C 1
ATOM 6074 O O . LEU A 1 827 ? 31.084 -15.090 -22.038 1.00 94.81 827 LEU A O 1
ATOM 6078 N N . THR A 1 828 ? 29.283 -15.670 -20.841 1.00 96.88 828 THR A N 1
ATOM 6079 C CA . THR A 1 828 ? 28.568 -16.360 -21.920 1.00 96.88 828 THR A CA 1
ATOM 6080 C C . THR A 1 828 ? 27.225 -15.688 -22.174 1.00 96.88 828 THR A C 1
ATOM 6082 O O . THR A 1 828 ? 26.413 -15.540 -21.261 1.00 96.88 828 THR A O 1
ATOM 6085 N N . VAL A 1 829 ? 26.977 -15.316 -23.427 1.00 97.38 829 VAL A N 1
ATOM 6086 C CA . VAL A 1 829 ? 25.687 -14.823 -23.917 1.00 97.38 829 VAL A CA 1
ATOM 6087 C C . VAL A 1 829 ? 25.087 -15.901 -24.813 1.00 97.38 829 VAL A C 1
ATOM 6089 O O . VAL A 1 829 ? 25.659 -16.246 -25.849 1.00 97.38 829 VAL A O 1
ATOM 6092 N N . ASN A 1 830 ? 23.964 -16.467 -24.383 1.00 97.00 830 ASN A N 1
ATOM 6093 C CA . ASN A 1 830 ? 23.254 -17.535 -25.078 1.00 97.00 830 ASN A CA 1
ATOM 6094 C C . ASN A 1 830 ? 21.747 -17.272 -25.010 1.00 97.00 830 ASN A C 1
ATOM 6096 O O . ASN A 1 830 ? 21.015 -17.952 -24.292 1.00 97.00 830 ASN A O 1
ATOM 6100 N N . LYS A 1 831 ? 21.294 -16.213 -25.681 1.00 95.62 831 LYS A N 1
ATOM 6101 C CA . LYS A 1 831 ? 19.882 -15.817 -25.656 1.00 95.62 831 LYS A CA 1
ATOM 6102 C C . LYS A 1 831 ? 19.146 -16.484 -26.821 1.00 95.62 831 LYS A C 1
ATOM 6104 O O . LYS A 1 831 ? 19.781 -16.803 -27.819 1.00 95.62 831 LYS A O 1
ATOM 6109 N N . PRO A 1 832 ? 17.819 -16.657 -26.742 1.00 95.88 832 PRO A N 1
ATOM 6110 C CA . PRO A 1 832 ? 17.036 -17.065 -27.902 1.00 95.88 832 PRO A CA 1
ATOM 6111 C C . PRO A 1 832 ? 17.221 -16.104 -29.081 1.00 95.88 832 PRO A C 1
ATOM 6113 O O . PRO A 1 832 ? 17.304 -14.886 -28.878 1.00 95.88 832 PRO A O 1
ATOM 6116 N N . THR A 1 833 ? 17.206 -16.643 -30.298 1.00 94.38 833 THR A N 1
ATOM 6117 C CA . THR A 1 833 ? 17.281 -15.869 -31.542 1.00 94.38 833 THR A CA 1
ATOM 6118 C C . THR A 1 833 ? 16.285 -14.703 -31.548 1.00 94.38 833 THR A C 1
ATOM 6120 O O . THR A 1 833 ? 15.106 -14.859 -31.213 1.00 94.38 833 THR A O 1
ATOM 6123 N N . GLY A 1 834 ? 16.751 -13.517 -31.933 1.00 93.38 834 GLY A N 1
ATOM 6124 C CA . GLY A 1 834 ? 15.975 -12.275 -31.966 1.00 93.38 834 GLY A CA 1
ATOM 6125 C C . GLY A 1 834 ? 15.855 -11.553 -30.620 1.00 93.38 834 GLY A C 1
ATOM 6126 O O . GLY A 1 834 ? 15.215 -10.501 -30.556 1.00 93.38 834 GLY A O 1
ATOM 6127 N N . THR A 1 835 ? 16.465 -12.074 -29.552 1.00 96.69 835 THR A N 1
ATOM 6128 C CA . THR A 1 835 ? 16.484 -11.437 -28.226 1.00 96.69 835 THR A CA 1
ATOM 6129 C C . THR A 1 835 ? 17.878 -10.942 -27.858 1.00 96.69 835 THR A C 1
ATOM 6131 O O . THR A 1 835 ? 18.883 -11.380 -28.417 1.00 96.69 835 THR A O 1
ATOM 6134 N N . VAL A 1 836 ? 17.960 -10.008 -26.908 1.00 95.50 836 VAL A N 1
ATOM 6135 C CA . VAL A 1 836 ? 19.214 -9.312 -26.587 1.00 95.50 836 VAL A CA 1
ATOM 6136 C C . VAL A 1 836 ? 19.595 -9.360 -25.108 1.00 95.50 836 VAL A C 1
ATOM 6138 O O . VAL A 1 836 ? 18.746 -9.422 -24.212 1.00 95.50 836 VAL A O 1
ATOM 6141 N N . LEU A 1 837 ? 20.899 -9.280 -24.846 1.00 95.12 837 LEU A N 1
ATOM 6142 C CA . LEU A 1 837 ? 21.446 -8.742 -23.602 1.00 95.12 837 LEU A CA 1
ATOM 6143 C C . LEU A 1 837 ? 21.651 -7.234 -23.790 1.00 95.12 837 LEU A C 1
ATOM 6145 O O . LEU A 1 837 ? 22.373 -6.826 -24.703 1.00 95.12 837 LEU A O 1
ATOM 6149 N N . PHE A 1 838 ? 21.018 -6.410 -22.954 1.00 92.31 838 PHE A N 1
ATOM 6150 C CA . PHE A 1 838 ? 21.032 -4.957 -23.133 1.00 92.31 838 PHE A CA 1
ATOM 6151 C C . PHE A 1 838 ? 21.366 -4.178 -21.860 1.00 92.31 838 PHE A C 1
ATOM 6153 O O . PHE A 1 838 ? 20.943 -4.539 -20.763 1.00 92.31 838 PHE A O 1
ATOM 6160 N N . PHE A 1 839 ? 22.082 -3.063 -22.013 1.00 89.00 839 PHE A N 1
ATOM 6161 C CA . PHE A 1 839 ? 22.240 -2.074 -20.942 1.00 89.00 839 PHE A CA 1
ATOM 6162 C C . PHE A 1 839 ? 20.957 -1.250 -20.810 1.00 89.00 839 PHE A C 1
ATOM 6164 O O . PHE A 1 839 ? 20.521 -0.630 -21.783 1.00 89.00 839 PHE A O 1
ATOM 6171 N N . ALA A 1 840 ? 20.328 -1.266 -19.632 1.00 75.00 840 ALA A N 1
ATOM 6172 C CA . ALA A 1 840 ? 18.955 -0.777 -19.489 1.00 75.00 840 ALA A CA 1
ATOM 6173 C C . ALA A 1 840 ? 18.825 0.712 -19.119 1.00 75.00 840 ALA A C 1
ATOM 6175 O O . ALA A 1 840 ? 17.877 1.344 -19.578 1.00 75.00 840 ALA A O 1
ATOM 6176 N N . SER A 1 841 ? 19.722 1.289 -18.305 1.00 68.62 841 SER A N 1
ATOM 6177 C CA . SER A 1 841 ? 19.495 2.659 -17.796 1.00 68.62 841 SER A CA 1
ATOM 6178 C C . SER A 1 841 ? 20.714 3.458 -17.315 1.00 68.62 841 SER A C 1
ATOM 6180 O O . SER A 1 841 ? 20.566 4.653 -17.070 1.00 68.62 841 SER A O 1
ATOM 6182 N N . GLN A 1 842 ? 21.908 2.870 -17.183 1.00 71.12 842 GLN A N 1
ATOM 6183 C CA . GLN A 1 842 ? 23.098 3.574 -16.680 1.00 71.12 842 GLN A CA 1
ATOM 6184 C C . GLN A 1 842 ? 24.338 3.273 -17.523 1.00 71.12 842 GLN A C 1
ATOM 6186 O O . GLN A 1 842 ? 24.471 2.174 -18.056 1.00 71.12 842 GLN A O 1
ATOM 6191 N N . ALA A 1 843 ? 25.250 4.246 -17.625 1.00 66.00 843 ALA A N 1
ATOM 6192 C CA . ALA A 1 843 ? 26.522 4.070 -18.318 1.00 66.00 843 ALA A CA 1
ATOM 6193 C C . ALA A 1 843 ? 27.358 2.986 -17.623 1.00 66.00 843 ALA A C 1
ATOM 6195 O O . ALA A 1 843 ? 27.730 3.126 -16.455 1.00 66.00 843 ALA A O 1
ATOM 6196 N N . THR A 1 844 ? 27.650 1.905 -18.340 1.00 76.31 844 THR A N 1
ATOM 6197 C CA . THR A 1 844 ? 28.392 0.755 -17.817 1.00 76.31 844 THR A CA 1
ATOM 6198 C C . THR A 1 844 ? 29.590 0.431 -18.698 1.00 76.31 844 THR A C 1
ATOM 6200 O O . THR A 1 844 ? 29.458 0.318 -19.914 1.00 76.31 844 THR A O 1
ATOM 6203 N N . ASN A 1 845 ? 30.744 0.180 -18.080 1.00 85.12 845 ASN A N 1
ATOM 6204 C CA . ASN A 1 845 ? 31.873 -0.471 -18.745 1.00 85.12 845 ASN A CA 1
ATOM 6205 C C . ASN A 1 845 ? 32.019 -1.899 -18.206 1.00 85.12 845 ASN A C 1
ATOM 6207 O O . ASN A 1 845 ? 32.454 -2.102 -17.073 1.00 85.12 845 ASN A O 1
ATOM 6211 N N . LEU A 1 846 ? 31.622 -2.890 -18.998 1.00 90.12 846 LEU A N 1
ATOM 6212 C CA . LEU A 1 846 ? 31.695 -4.296 -18.622 1.00 90.12 846 LEU A CA 1
ATOM 6213 C C . LEU A 1 846 ? 33.003 -4.891 -19.139 1.00 90.12 846 LEU A C 1
ATOM 6215 O O . LEU A 1 846 ? 33.135 -5.116 -20.336 1.00 90.12 846 LEU A O 1
ATOM 6219 N N . ILE A 1 847 ? 33.963 -5.155 -18.260 1.00 91.94 847 ILE A N 1
ATOM 6220 C CA . ILE A 1 847 ? 35.254 -5.751 -18.608 1.00 91.94 847 ILE A CA 1
ATOM 6221 C C . ILE A 1 847 ? 35.161 -7.274 -18.498 1.00 91.94 847 ILE A C 1
ATOM 6223 O O . ILE A 1 847 ? 34.756 -7.805 -17.467 1.00 91.94 847 ILE A O 1
ATOM 6227 N N . ILE A 1 848 ? 35.576 -7.984 -19.545 1.00 94.25 848 ILE A N 1
ATOM 6228 C CA . ILE A 1 848 ? 35.679 -9.445 -19.577 1.00 94.25 848 ILE A CA 1
ATOM 6229 C C . ILE A 1 848 ? 37.158 -9.806 -19.713 1.00 94.25 848 ILE A C 1
ATOM 6231 O O . ILE A 1 848 ? 37.719 -9.734 -20.806 1.00 94.25 848 ILE A O 1
ATOM 6235 N N . ALA A 1 849 ? 37.801 -10.140 -18.595 1.00 91.69 849 ALA A N 1
ATOM 6236 C CA . ALA A 1 849 ? 39.243 -10.389 -18.525 1.00 91.69 849 ALA A CA 1
ATOM 6237 C C . ALA A 1 849 ? 39.651 -11.757 -19.106 1.00 91.69 849 ALA A C 1
ATOM 6239 O O . ALA A 1 849 ? 40.728 -11.898 -19.681 1.00 91.69 849 ALA A O 1
ATOM 6240 N N . GLY A 1 850 ? 38.784 -12.755 -18.960 1.00 92.56 850 GLY A N 1
ATOM 6241 C CA . GLY A 1 850 ? 38.898 -14.092 -19.535 1.00 92.56 850 GLY A CA 1
ATOM 6242 C C . GLY A 1 850 ? 38.067 -14.225 -20.812 1.00 92.56 850 GLY A C 1
ATOM 6243 O O . GLY A 1 850 ? 38.144 -13.386 -21.707 1.00 92.56 850 GLY A O 1
ATOM 6244 N N . THR A 1 851 ? 37.301 -15.308 -20.941 1.00 93.94 851 THR A N 1
ATOM 6245 C CA . THR A 1 851 ? 36.620 -15.648 -22.200 1.00 93.94 851 THR A CA 1
ATOM 6246 C C . THR A 1 851 ? 35.244 -14.993 -22.309 1.00 93.94 851 THR A C 1
ATOM 6248 O O . THR A 1 851 ? 34.390 -15.179 -21.441 1.00 93.94 851 THR A O 1
ATOM 6251 N N . LEU A 1 852 ? 35.005 -14.287 -23.416 1.00 96.38 852 LEU A N 1
ATOM 6252 C CA . LEU A 1 852 ? 33.681 -13.888 -23.885 1.00 96.38 852 LEU A CA 1
ATOM 6253 C C . LEU A 1 852 ? 33.172 -14.908 -24.915 1.00 96.38 852 LEU A C 1
ATOM 6255 O O . LEU A 1 852 ? 33.745 -15.032 -25.994 1.00 96.38 852 LEU A O 1
ATOM 6259 N N . THR A 1 853 ? 32.076 -15.596 -24.612 1.00 97.44 853 THR A N 1
ATOM 6260 C CA . THR A 1 853 ? 31.419 -16.560 -25.505 1.00 97.44 853 THR A CA 1
ATOM 6261 C C . THR A 1 853 ? 30.072 -16.013 -25.969 1.00 97.44 853 THR A C 1
ATOM 6263 O O . THR A 1 853 ? 29.196 -15.731 -25.153 1.00 97.44 853 THR A O 1
ATOM 6266 N N . LEU A 1 854 ? 29.888 -15.888 -27.279 1.00 97.81 854 LEU A N 1
ATOM 6267 C CA . LEU A 1 854 ? 28.683 -15.371 -27.926 1.00 97.81 854 LEU A CA 1
ATOM 6268 C C . LEU A 1 854 ? 28.054 -16.494 -28.756 1.00 97.81 854 LEU A C 1
ATOM 6270 O O . LEU A 1 854 ? 28.558 -16.831 -29.827 1.00 97.81 854 LEU A O 1
ATOM 6274 N N . THR A 1 855 ? 26.995 -17.112 -28.229 1.00 97.19 855 THR A N 1
ATOM 6275 C CA . THR A 1 855 ? 26.387 -18.323 -28.810 1.00 97.19 855 THR A CA 1
ATOM 6276 C C . THR A 1 855 ? 25.176 -18.003 -29.685 1.00 97.19 855 THR A C 1
ATOM 6278 O O . THR A 1 855 ? 25.118 -18.434 -30.830 1.00 97.19 855 THR A O 1
ATOM 6281 N N . ASP A 1 856 ? 24.214 -17.245 -29.167 1.00 96.62 856 ASP A N 1
ATOM 6282 C CA . ASP A 1 856 ? 22.964 -16.875 -29.852 1.00 96.62 856 ASP A CA 1
ATOM 6283 C C . ASP A 1 856 ? 22.397 -15.598 -29.193 1.00 96.62 856 ASP A C 1
ATOM 6285 O O . ASP A 1 856 ? 22.856 -15.187 -28.112 1.00 96.62 856 ASP A O 1
ATOM 6289 N N . GLY A 1 857 ? 21.445 -14.946 -29.856 1.00 96.25 857 GLY A N 1
ATOM 6290 C CA . GLY A 1 857 ? 20.915 -13.636 -29.502 1.00 96.25 857 GLY A CA 1
ATOM 6291 C C . GLY A 1 857 ? 21.856 -12.494 -29.875 1.00 96.25 857 GLY A C 1
ATOM 6292 O O . GLY A 1 857 ? 22.826 -12.677 -30.607 1.00 96.25 857 GLY A O 1
ATOM 6293 N N . GLY A 1 858 ? 21.584 -11.294 -29.361 1.00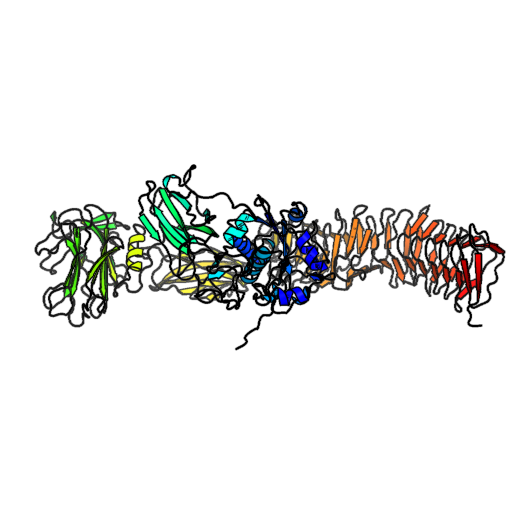 95.69 858 GLY A N 1
ATOM 6294 C CA . GLY A 1 858 ? 22.369 -10.093 -29.657 1.00 95.69 858 GLY A CA 1
ATOM 6295 C C . GLY A 1 858 ? 22.823 -9.288 -28.438 1.00 95.69 858 GLY A C 1
ATOM 6296 O O . GLY A 1 858 ? 22.361 -9.480 -27.312 1.00 95.69 858 GLY A O 1
ATOM 6297 N N . LEU A 1 859 ? 23.726 -8.338 -28.679 1.00 95.81 859 LEU A N 1
ATOM 6298 C CA . LEU A 1 859 ? 24.125 -7.294 -27.733 1.00 95.81 859 LEU A CA 1
ATOM 6299 C C . LEU A 1 859 ? 23.446 -5.975 -28.103 1.00 95.81 859 LEU A C 1
ATOM 6301 O O . LEU A 1 859 ? 23.434 -5.578 -29.272 1.00 95.81 859 LEU A O 1
ATOM 6305 N N . GLN A 1 860 ? 22.939 -5.253 -27.107 1.00 93.19 860 GLN A N 1
ATOM 6306 C CA . GLN A 1 860 ? 22.285 -3.962 -27.314 1.00 93.19 860 GLN A CA 1
ATOM 6307 C C . GLN A 1 860 ? 22.716 -2.920 -26.279 1.00 93.19 860 GLN A C 1
ATOM 6309 O O . GLN A 1 860 ? 22.959 -3.220 -25.112 1.00 93.19 860 GLN A O 1
ATOM 6314 N N . ASP A 1 861 ? 22.806 -1.668 -26.713 1.00 88.06 861 ASP A N 1
ATOM 6315 C CA . ASP A 1 861 ? 23.042 -0.527 -25.830 1.00 88.06 861 ASP A CA 1
ATOM 6316 C C . ASP A 1 861 ? 21.960 0.534 -26.041 1.00 88.06 861 ASP A C 1
ATOM 6318 O O . ASP A 1 861 ? 21.912 1.185 -27.084 1.00 88.06 861 ASP A O 1
ATOM 6322 N N . ASN A 1 862 ? 21.105 0.712 -25.031 1.00 83.31 862 ASN A N 1
ATOM 6323 C CA . ASN A 1 862 ? 20.066 1.745 -25.023 1.00 83.31 862 ASN A CA 1
ATOM 6324 C C . ASN A 1 862 ? 20.535 3.061 -24.390 1.00 83.31 862 ASN A C 1
ATOM 6326 O O . ASN A 1 862 ? 19.805 4.046 -24.416 1.00 83.31 862 ASN A O 1
ATOM 6330 N N . THR A 1 863 ? 21.738 3.085 -23.812 1.00 79.19 863 THR A N 1
ATOM 6331 C CA . THR A 1 863 ? 22.284 4.247 -23.095 1.00 79.19 863 THR A CA 1
ATOM 6332 C C . THR A 1 863 ? 23.121 5.146 -24.002 1.00 79.19 863 THR A C 1
ATOM 6334 O O . THR A 1 863 ? 23.269 6.335 -23.734 1.00 79.19 863 THR A O 1
ATOM 6337 N N . GLY A 1 864 ? 23.682 4.578 -25.074 1.00 79.94 864 GLY A N 1
ATOM 6338 C CA . GLY A 1 864 ? 24.565 5.259 -26.020 1.00 79.94 864 GLY A CA 1
ATOM 6339 C C . GLY A 1 864 ? 26.008 5.438 -25.536 1.00 79.94 864 GLY A C 1
ATOM 6340 O O . GLY A 1 864 ? 26.834 5.928 -26.304 1.00 79.94 864 GLY A O 1
ATOM 6341 N N . VAL A 1 865 ? 26.318 5.051 -24.294 1.00 80.69 865 VAL A N 1
ATOM 6342 C CA . VAL A 1 865 ? 27.612 5.293 -23.628 1.00 80.69 865 VAL A CA 1
ATOM 6343 C C . VAL A 1 865 ? 28.183 4.059 -22.918 1.00 80.69 865 VAL A C 1
ATOM 6345 O O . VAL A 1 865 ? 29.215 4.166 -22.260 1.00 80.69 865 VAL A O 1
ATOM 6348 N N . SER A 1 866 ? 27.534 2.895 -23.017 1.00 88.00 866 SER A N 1
ATOM 6349 C CA . SER A 1 866 ? 28.001 1.670 -22.347 1.00 88.00 866 SER A CA 1
ATOM 6350 C C . SER A 1 866 ? 28.945 0.870 -23.246 1.00 88.00 866 SER A C 1
ATOM 6352 O O . SER A 1 866 ? 29.035 1.152 -24.435 1.00 88.00 866 SER A O 1
ATOM 6354 N N . THR A 1 867 ? 29.711 -0.092 -22.721 1.00 90.81 867 THR A N 1
ATOM 6355 C CA . THR A 1 867 ? 30.665 -0.902 -23.509 1.00 90.81 867 THR A CA 1
ATOM 6356 C C . THR A 1 867 ? 30.831 -2.313 -22.954 1.00 90.81 867 THR A C 1
ATOM 6358 O O . THR A 1 867 ? 31.016 -2.494 -21.753 1.00 90.81 867 THR A O 1
ATOM 6361 N N . PHE A 1 868 ? 30.813 -3.311 -23.843 1.00 94.44 868 PHE A N 1
ATOM 6362 C CA . PHE A 1 868 ? 31.319 -4.659 -23.580 1.00 94.44 868 PHE A CA 1
ATOM 6363 C C . PHE A 1 868 ? 32.805 -4.686 -23.947 1.00 94.44 868 PHE A C 1
ATOM 6365 O O . PHE A 1 868 ? 33.139 -4.679 -25.125 1.00 94.44 868 PHE A O 1
ATOM 6372 N N . ASN A 1 869 ? 33.706 -4.671 -22.971 1.00 95.25 869 ASN A N 1
ATOM 6373 C CA . ASN A 1 869 ? 35.150 -4.637 -23.181 1.00 95.25 869 ASN A CA 1
ATOM 6374 C C . ASN A 1 869 ? 35.782 -6.021 -22.974 1.00 95.25 869 ASN A C 1
ATOM 6376 O O . ASN A 1 869 ? 36.086 -6.424 -21.851 1.00 95.25 869 ASN A O 1
ATOM 6380 N N . ALA A 1 870 ? 36.003 -6.749 -24.064 1.00 96.38 870 ALA A N 1
ATOM 6381 C CA . ALA A 1 870 ? 36.656 -8.048 -24.053 1.00 96.38 870 ALA A CA 1
ATOM 6382 C C . ALA A 1 870 ? 38.186 -7.909 -24.049 1.00 96.38 870 ALA A C 1
ATOM 6384 O O . ALA A 1 870 ? 38.803 -7.523 -25.048 1.00 96.38 870 ALA A O 1
ATOM 6385 N N . GLN A 1 871 ? 38.794 -8.282 -22.923 1.00 94.69 871 GLN A N 1
ATOM 6386 C CA . GLN A 1 871 ? 40.237 -8.283 -22.687 1.00 94.69 871 GLN A CA 1
ATOM 6387 C C . GLN A 1 871 ? 40.883 -9.671 -22.753 1.00 94.69 871 GLN A C 1
ATOM 6389 O O . GLN A 1 871 ? 42.111 -9.738 -22.796 1.00 94.69 871 GLN A O 1
ATOM 6394 N N . GLY A 1 872 ? 40.099 -10.750 -22.835 1.00 92.81 872 GLY A N 1
ATOM 6395 C CA . GLY A 1 872 ? 40.567 -12.109 -23.127 1.00 92.81 872 GLY A CA 1
ATOM 6396 C C . GLY A 1 872 ? 39.951 -12.700 -24.410 1.00 92.81 872 GLY A C 1
ATOM 6397 O O . GLY A 1 872 ? 39.530 -11.942 -25.291 1.00 92.81 872 GLY A O 1
ATOM 6398 N N . PRO A 1 873 ? 39.961 -14.039 -24.590 1.00 93.56 873 PRO A N 1
ATOM 6399 C CA . PRO A 1 873 ? 39.448 -14.699 -25.795 1.00 93.56 873 PRO A CA 1
ATOM 6400 C C . PRO A 1 873 ? 37.994 -14.332 -26.112 1.00 93.56 873 PRO A C 1
ATOM 6402 O O . PRO A 1 873 ? 37.170 -14.234 -25.209 1.00 93.56 873 PRO A O 1
ATOM 6405 N N . VAL A 1 874 ? 37.667 -14.175 -27.397 1.00 96.06 874 VAL A N 1
ATOM 6406 C CA . VAL A 1 874 ? 36.293 -13.930 -27.864 1.00 96.06 874 VAL A CA 1
ATOM 6407 C C . VAL A 1 874 ? 35.895 -15.046 -28.820 1.00 96.06 874 VAL A C 1
ATOM 6409 O O . VAL A 1 874 ? 36.552 -15.245 -29.842 1.00 96.06 874 VAL A O 1
ATOM 6412 N N . LEU A 1 875 ? 34.835 -15.774 -28.481 1.00 96.44 875 LEU A N 1
ATOM 6413 C CA . LEU A 1 875 ? 34.318 -16.905 -29.243 1.00 96.44 875 LEU A CA 1
ATOM 6414 C C . LEU A 1 875 ? 32.955 -16.539 -29.831 1.00 96.44 875 LEU A C 1
ATOM 6416 O O . LEU A 1 875 ? 32.009 -16.294 -29.087 1.00 96.44 875 LEU A O 1
ATOM 6420 N N . PHE A 1 876 ? 32.857 -16.531 -31.158 1.00 96.38 876 PHE A N 1
ATOM 6421 C CA . PHE A 1 876 ? 31.598 -16.362 -31.880 1.00 96.38 876 PHE A CA 1
ATOM 6422 C C . PHE A 1 876 ? 31.083 -17.718 -32.353 1.00 96.38 876 PHE A C 1
ATOM 6424 O O . PHE A 1 876 ? 31.819 -18.476 -32.988 1.00 96.38 876 PHE A O 1
ATOM 6431 N N . ALA A 1 877 ? 29.811 -18.006 -32.100 1.00 96.50 877 ALA A N 1
ATOM 6432 C CA . ALA A 1 877 ? 29.096 -19.067 -32.789 1.00 96.50 877 ALA A CA 1
ATOM 6433 C C . ALA A 1 877 ? 28.427 -18.521 -34.066 1.00 96.50 877 ALA A C 1
ATOM 6435 O O . ALA A 1 877 ? 28.011 -17.361 -34.085 1.00 96.50 877 ALA A O 1
ATOM 6436 N N . PRO A 1 878 ? 28.251 -19.348 -35.115 1.00 95.81 878 PRO A N 1
ATOM 6437 C CA . PRO A 1 878 ? 27.533 -18.953 -36.332 1.00 95.81 878 PRO A CA 1
ATOM 6438 C C . PRO A 1 878 ? 26.070 -18.539 -36.116 1.00 95.81 878 PRO A C 1
ATOM 6440 O O . PRO A 1 878 ? 25.468 -17.986 -37.023 1.00 95.81 878 PRO A O 1
ATOM 6443 N N . THR A 1 879 ? 25.489 -18.851 -34.958 1.00 95.88 879 THR A N 1
ATOM 6444 C CA . THR A 1 879 ? 24.101 -18.547 -34.580 1.00 95.88 879 THR A CA 1
ATOM 6445 C C . THR A 1 879 ? 23.942 -17.216 -33.853 1.00 95.88 879 THR A C 1
ATOM 6447 O O . THR A 1 879 ? 22.825 -16.820 -33.578 1.00 95.88 879 THR A O 1
ATOM 6450 N N . PHE A 1 880 ? 25.028 -16.516 -33.523 1.00 97.38 880 PHE A N 1
ATOM 6451 C CA . PHE A 1 880 ? 24.941 -15.227 -32.841 1.00 97.38 880 PHE A CA 1
ATOM 6452 C C . PHE A 1 880 ? 24.326 -14.154 -33.757 1.00 97.38 880 PHE A C 1
ATOM 6454 O O . PHE A 1 880 ? 24.760 -14.014 -34.894 1.00 97.38 880 PHE A O 1
ATOM 6461 N N . ASP A 1 881 ? 23.364 -13.365 -33.273 1.00 95.62 881 ASP A N 1
ATOM 6462 C CA . ASP A 1 881 ? 22.569 -12.436 -34.097 1.00 95.62 881 ASP A CA 1
ATOM 6463 C C . ASP A 1 881 ? 23.216 -11.049 -34.281 1.00 95.62 881 ASP A C 1
ATOM 6465 O O . ASP A 1 881 ? 22.797 -10.259 -35.133 1.00 95.62 881 ASP A O 1
ATOM 6469 N N . GLY A 1 882 ? 24.241 -10.708 -33.491 1.00 94.31 882 GLY A N 1
ATOM 6470 C CA . GLY A 1 882 ? 24.921 -9.408 -33.552 1.00 94.31 882 GLY A CA 1
ATOM 6471 C C . GLY A 1 882 ? 24.296 -8.346 -32.643 1.00 94.31 882 GLY A C 1
ATOM 6472 O O . GLY A 1 882 ? 24.334 -8.475 -31.423 1.00 94.31 882 GLY A O 1
ATOM 6473 N N . GLY A 1 883 ? 23.776 -7.255 -33.219 1.00 93.06 883 GLY A N 1
ATOM 6474 C CA . GLY A 1 883 ? 23.134 -6.148 -32.486 1.00 93.06 883 GLY A CA 1
ATOM 6475 C C . GLY A 1 883 ? 23.962 -4.854 -32.378 1.00 93.06 883 GLY A C 1
ATOM 6476 O O . GLY A 1 883 ? 25.110 -4.781 -32.809 1.00 93.06 883 GLY A O 1
ATOM 6477 N N . ASN A 1 884 ? 23.362 -3.780 -31.853 1.00 91.06 884 ASN A N 1
ATOM 6478 C CA . ASN A 1 884 ? 23.978 -2.441 -31.821 1.00 91.06 884 ASN A CA 1
ATOM 6479 C C . ASN A 1 884 ? 24.878 -2.186 -30.592 1.00 91.06 884 ASN A C 1
ATOM 6481 O O . ASN A 1 884 ? 25.494 -1.119 -30.486 1.00 91.06 884 ASN A O 1
ATOM 6485 N N . GLY A 1 885 ? 24.955 -3.146 -29.666 1.00 91.12 885 GLY A N 1
ATOM 6486 C CA . GLY A 1 885 ? 25.785 -3.062 -28.472 1.00 91.12 885 GLY A CA 1
ATOM 6487 C C . GLY A 1 885 ? 27.268 -2.931 -28.845 1.00 91.12 885 GLY A C 1
ATOM 6488 O O . GLY A 1 885 ? 27.748 -3.714 -29.661 1.00 91.12 885 GLY A O 1
ATOM 6489 N N . PRO A 1 886 ? 28.002 -1.945 -28.297 1.00 92.50 886 PRO A N 1
ATOM 6490 C CA . PRO A 1 886 ? 29.410 -1.737 -28.611 1.00 92.50 886 PRO A CA 1
ATOM 6491 C C . PRO A 1 886 ? 30.281 -2.787 -27.914 1.00 92.50 886 PRO A C 1
ATOM 6493 O O . PRO A 1 886 ? 30.389 -2.812 -26.686 1.00 92.50 886 PRO A O 1
ATOM 6496 N N . LEU A 1 887 ? 30.924 -3.625 -28.720 1.00 96.25 887 LEU A N 1
ATOM 6497 C CA . LEU A 1 887 ? 31.953 -4.567 -28.307 1.00 96.25 887 LEU A CA 1
ATOM 6498 C C . LEU A 1 887 ? 33.337 -3.969 -28.583 1.00 96.25 887 LEU A C 1
ATOM 6500 O O . LEU A 1 887 ? 33.741 -3.808 -29.733 1.00 96.25 887 LEU A O 1
ATOM 6504 N N . LEU A 1 888 ? 34.068 -3.644 -27.524 1.00 96.31 888 LEU A N 1
ATOM 6505 C CA . LEU A 1 888 ? 35.470 -3.253 -27.575 1.00 96.31 888 LEU A CA 1
ATOM 6506 C C . LEU A 1 888 ? 36.345 -4.487 -27.345 1.00 96.31 888 LEU A C 1
ATOM 6508 O O . LEU A 1 888 ? 36.186 -5.182 -26.347 1.00 96.31 888 LEU A O 1
ATOM 6512 N N . ILE A 1 889 ? 37.294 -4.740 -28.238 1.00 95.88 889 ILE A N 1
ATOM 6513 C CA . ILE A 1 889 ? 38.354 -5.730 -28.041 1.00 95.88 889 ILE A CA 1
ATOM 6514 C C . ILE A 1 889 ? 39.626 -4.965 -27.680 1.00 95.88 889 ILE A C 1
ATOM 6516 O O . ILE A 1 889 ? 40.140 -4.215 -28.509 1.00 95.88 889 ILE A O 1
ATOM 6520 N N . SER A 1 890 ? 40.119 -5.144 -26.454 1.00 94.69 890 SER A N 1
ATOM 6521 C CA . SER A 1 890 ? 41.292 -4.427 -25.927 1.00 94.69 890 SER A CA 1
ATOM 6522 C C . SER A 1 890 ? 42.229 -5.345 -25.124 1.00 94.69 890 SER A C 1
ATOM 6524 O O . SER A 1 890 ? 42.016 -6.557 -25.042 1.00 94.69 890 SER A O 1
ATOM 6526 N N . GLY A 1 891 ? 43.267 -4.774 -24.513 1.00 91.19 891 GLY A N 1
ATOM 6527 C CA . GLY A 1 891 ? 44.193 -5.483 -23.628 1.00 91.19 891 GLY A CA 1
ATOM 6528 C C . GLY A 1 891 ? 45.396 -6.103 -24.343 1.00 91.19 891 GLY A C 1
ATOM 6529 O O . GLY A 1 891 ? 45.503 -6.088 -25.569 1.00 91.19 891 GLY A O 1
ATOM 6530 N N . ASP A 1 892 ? 46.313 -6.654 -23.546 1.00 89.12 892 ASP A N 1
ATOM 6531 C CA . ASP A 1 892 ? 47.669 -6.987 -24.006 1.00 89.12 892 ASP A CA 1
ATOM 6532 C C . ASP A 1 892 ? 47.863 -8.455 -24.412 1.00 89.12 892 ASP A C 1
ATOM 6534 O O . ASP A 1 892 ? 48.927 -8.821 -24.917 1.00 89.12 892 ASP A O 1
ATOM 6538 N N . SER A 1 893 ? 46.873 -9.328 -24.206 1.00 88.00 893 SER A N 1
ATOM 6539 C CA . SER A 1 893 ? 47.033 -10.756 -24.506 1.00 88.00 893 SER A CA 1
ATOM 6540 C C . SER A 1 893 ? 47.084 -11.023 -26.010 1.00 88.00 893 SER A C 1
ATOM 6542 O O . SER A 1 893 ? 46.210 -10.585 -26.758 1.00 88.00 893 SER A O 1
ATOM 6544 N N . ILE A 1 894 ? 48.061 -11.826 -26.441 1.00 91.25 894 ILE A N 1
ATOM 6545 C CA . ILE A 1 894 ? 48.131 -12.336 -27.814 1.00 91.25 894 ILE A CA 1
ATOM 6546 C C . ILE A 1 894 ? 46.998 -13.337 -28.030 1.00 91.25 894 ILE A C 1
ATOM 6548 O O . ILE A 1 894 ? 46.910 -14.334 -27.312 1.00 91.25 894 ILE A O 1
ATOM 6552 N N . ARG A 1 895 ? 46.134 -13.083 -29.017 1.00 94.19 895 ARG A N 1
ATOM 6553 C CA . ARG A 1 895 ? 45.011 -13.974 -29.339 1.00 94.19 895 ARG A CA 1
ATOM 6554 C C . ARG A 1 895 ? 44.493 -13.789 -30.760 1.00 94.19 895 ARG A C 1
ATOM 6556 O O . ARG A 1 895 ? 44.614 -12.712 -31.341 1.00 94.19 895 ARG A O 1
ATOM 6563 N N . THR A 1 896 ? 43.852 -14.832 -31.274 1.00 94.62 896 THR A N 1
ATOM 6564 C CA . THR A 1 896 ? 43.059 -14.769 -32.505 1.00 94.62 896 THR A CA 1
ATOM 6565 C C . THR A 1 896 ? 41.584 -14.662 -32.146 1.00 94.62 896 THR A C 1
ATOM 6567 O O . THR A 1 896 ? 41.092 -15.427 -31.318 1.00 94.62 896 THR A O 1
ATOM 6570 N N . VAL A 1 897 ? 40.884 -13.719 -32.768 1.00 95.94 897 VAL A N 1
ATOM 6571 C CA . VAL A 1 897 ? 39.424 -13.624 -32.734 1.00 95.94 897 VAL A CA 1
ATOM 6572 C C . VAL A 1 897 ? 38.922 -14.015 -34.116 1.00 95.94 897 VAL A C 1
ATOM 6574 O O . VAL A 1 897 ? 39.191 -13.328 -35.101 1.00 95.94 897 VAL A O 1
ATOM 6577 N N . THR A 1 898 ? 38.234 -15.152 -34.185 1.00 96.25 898 THR A N 1
ATOM 6578 C CA . THR A 1 898 ? 37.735 -15.724 -35.438 1.00 96.25 898 THR A CA 1
ATOM 6579 C C . THR A 1 898 ? 36.264 -15.370 -35.622 1.00 96.25 898 THR A C 1
ATOM 6581 O O . THR A 1 898 ? 35.438 -15.689 -34.768 1.00 96.25 898 THR A O 1
ATOM 6584 N N . LEU A 1 899 ? 35.935 -14.743 -36.750 1.00 96.31 899 LEU A N 1
ATOM 6585 C CA . LEU A 1 899 ? 34.572 -14.410 -37.157 1.00 96.31 899 LEU A CA 1
ATOM 6586 C C . LEU A 1 899 ? 34.036 -15.508 -38.098 1.00 96.31 899 LEU A C 1
ATOM 6588 O O . LEU A 1 899 ? 34.501 -15.602 -39.239 1.00 96.31 899 LEU A O 1
ATOM 6592 N N . PRO A 1 900 ? 33.103 -16.370 -37.662 1.00 96.69 900 PRO A N 1
ATOM 6593 C CA . PRO A 1 900 ? 32.559 -17.410 -38.524 1.00 96.69 900 PRO A CA 1
ATOM 6594 C C . PRO A 1 900 ? 31.499 -16.853 -39.478 1.00 96.69 900 PRO A C 1
ATOM 6596 O O . PRO A 1 900 ? 30.686 -16.004 -39.107 1.00 96.69 900 PRO A O 1
ATOM 6599 N N . VAL A 1 901 ? 31.446 -17.388 -40.699 1.00 96.75 901 VAL A N 1
ATOM 6600 C CA . VAL A 1 901 ? 30.306 -17.167 -41.598 1.00 96.75 901 VAL A CA 1
ATOM 6601 C C . VAL A 1 901 ? 29.022 -17.650 -40.917 1.00 96.75 901 VAL A C 1
ATOM 6603 O O . VAL A 1 901 ? 28.971 -18.762 -40.393 1.00 96.75 901 VAL A O 1
ATOM 6606 N N . GLY A 1 902 ? 27.989 -16.806 -40.943 1.00 93.50 902 GLY A N 1
ATOM 6607 C CA . GLY A 1 902 ? 26.707 -17.023 -40.268 1.00 93.50 902 GLY A CA 1
ATOM 6608 C C . GLY A 1 902 ? 26.502 -16.095 -39.073 1.00 93.50 902 GLY A C 1
ATOM 6609 O O . GLY A 1 902 ? 25.389 -15.617 -38.884 1.00 93.50 902 GLY A O 1
ATOM 6610 N N . ALA A 1 903 ? 27.572 -15.752 -38.344 1.00 95.06 903 ALA A N 1
ATOM 6611 C CA . ALA A 1 903 ? 27.462 -14.870 -37.187 1.00 95.06 903 ALA A CA 1
ATOM 6612 C C . ALA A 1 903 ? 27.129 -13.427 -37.595 1.00 95.06 903 ALA A C 1
ATOM 6614 O O . ALA A 1 903 ? 27.787 -12.823 -38.449 1.00 95.06 903 ALA A O 1
ATOM 6615 N N . GLY A 1 904 ? 26.148 -12.846 -36.916 1.00 94.94 904 GLY A N 1
ATOM 6616 C CA . GLY A 1 904 ? 25.904 -11.417 -36.878 1.00 94.94 904 GLY A CA 1
ATOM 6617 C C . GLY A 1 904 ? 27.029 -10.706 -36.131 1.00 94.94 904 GLY A C 1
ATOM 6618 O O . GLY A 1 904 ? 27.334 -11.004 -34.977 1.00 94.94 904 GLY A O 1
ATOM 6619 N N . ILE A 1 905 ? 27.658 -9.736 -36.792 1.00 95.12 905 ILE A N 1
ATOM 6620 C CA . ILE A 1 905 ? 28.728 -8.942 -36.187 1.00 95.12 905 ILE A CA 1
ATOM 6621 C C . ILE A 1 905 ? 28.107 -7.719 -35.497 1.00 95.12 905 ILE A C 1
ATOM 6623 O O . ILE A 1 905 ? 27.436 -6.927 -36.171 1.00 95.12 905 ILE A O 1
ATOM 6627 N N . PRO A 1 906 ? 28.296 -7.544 -34.174 1.00 95.44 906 PRO A N 1
ATOM 6628 C CA . PRO A 1 906 ? 27.762 -6.391 -33.467 1.00 95.44 906 PRO A CA 1
ATOM 6629 C C . PRO A 1 906 ? 28.559 -5.130 -33.822 1.00 95.44 906 PRO A C 1
ATOM 6631 O O . PRO A 1 906 ? 29.583 -5.193 -34.509 1.00 95.44 906 PRO A O 1
ATOM 6634 N N . ARG A 1 907 ? 28.132 -3.967 -33.319 1.00 94.31 907 ARG A N 1
ATOM 6635 C CA . ARG A 1 907 ? 28.989 -2.773 -33.357 1.00 94.31 907 ARG A CA 1
ATOM 6636 C C . ARG A 1 907 ? 30.301 -3.097 -32.641 1.00 94.31 907 ARG A C 1
ATOM 6638 O O . ARG A 1 907 ? 30.277 -3.423 -31.458 1.00 94.31 907 ARG A O 1
ATOM 6645 N N . MET A 1 908 ? 31.431 -3.013 -33.337 1.00 95.25 908 MET A N 1
ATOM 6646 C CA . MET A 1 908 ? 32.706 -3.505 -32.808 1.00 95.25 908 MET A CA 1
ATOM 6647 C C . MET A 1 908 ? 33.844 -2.516 -33.041 1.00 95.25 908 MET A C 1
ATOM 6649 O O . MET A 1 908 ? 33.982 -1.966 -34.134 1.00 95.25 908 MET A O 1
ATOM 6653 N N . THR A 1 909 ? 34.680 -2.347 -32.020 1.00 94.56 909 THR A N 1
ATOM 6654 C CA . THR A 1 909 ? 35.956 -1.634 -32.093 1.00 94.56 909 THR A CA 1
ATOM 6655 C C . THR A 1 909 ? 37.075 -2.566 -31.652 1.00 94.56 909 THR A C 1
ATOM 6657 O O . THR A 1 909 ? 36.986 -3.179 -30.590 1.00 94.56 909 THR A O 1
ATOM 6660 N N . VAL A 1 910 ? 38.145 -2.656 -32.435 1.00 94.31 910 VAL A N 1
ATOM 6661 C CA . VAL A 1 910 ? 39.340 -3.435 -32.086 1.00 94.31 910 VAL A CA 1
ATOM 6662 C C . VAL A 1 910 ? 40.499 -2.484 -31.838 1.00 94.31 910 VAL A C 1
ATOM 6664 O O . VAL A 1 910 ? 40.915 -1.757 -32.738 1.00 94.31 910 VAL A O 1
ATOM 6667 N N . ASP A 1 911 ? 40.989 -2.469 -30.604 1.00 93.62 911 ASP A N 1
ATOM 6668 C CA . ASP A 1 911 ? 42.062 -1.596 -30.134 1.00 93.62 911 ASP A CA 1
ATOM 6669 C C . ASP A 1 911 ? 43.060 -2.390 -29.276 1.00 93.62 911 ASP A C 1
ATOM 6671 O O . ASP A 1 911 ? 43.211 -2.188 -28.072 1.00 93.62 911 ASP A O 1
ATOM 6675 N N . ALA A 1 912 ? 43.700 -3.378 -29.904 1.00 92.19 912 ALA A N 1
ATOM 6676 C CA . ALA A 1 912 ? 44.691 -4.241 -29.275 1.00 92.19 912 ALA A CA 1
ATOM 6677 C C . ALA A 1 912 ? 45.739 -4.716 -30.290 1.00 92.19 912 ALA A C 1
ATOM 6679 O O . ALA A 1 912 ? 45.473 -5.610 -31.090 1.00 92.19 912 ALA A O 1
ATOM 6680 N N . ALA A 1 913 ? 46.966 -4.187 -30.215 1.00 90.00 913 ALA A N 1
ATOM 6681 C CA . ALA A 1 913 ? 48.069 -4.517 -31.133 1.00 90.00 913 ALA A CA 1
ATOM 6682 C C . ALA A 1 913 ? 48.410 -6.016 -31.220 1.00 90.00 913 ALA A C 1
ATOM 6684 O O . ALA A 1 913 ? 49.005 -6.453 -32.198 1.00 90.00 913 ALA A O 1
ATOM 6685 N N . ASN A 1 914 ? 48.038 -6.800 -30.206 1.00 90.75 914 ASN A N 1
ATOM 6686 C CA . ASN A 1 914 ? 48.367 -8.220 -30.089 1.00 90.75 914 ASN A CA 1
ATOM 6687 C C . ASN A 1 914 ? 47.235 -9.150 -30.571 1.00 90.75 914 ASN A C 1
ATOM 6689 O O . ASN A 1 914 ? 47.354 -10.373 -30.476 1.00 90.75 914 ASN A O 1
ATOM 6693 N N . VAL A 1 915 ? 46.139 -8.593 -31.096 1.00 93.12 915 VAL A N 1
ATOM 6694 C CA . VAL A 1 915 ? 44.991 -9.361 -31.595 1.00 93.12 915 VAL A CA 1
ATOM 6695 C C . VAL A 1 915 ? 45.091 -9.581 -33.101 1.00 93.12 915 VAL A C 1
ATOM 6697 O O . VAL A 1 915 ? 45.266 -8.634 -33.865 1.00 93.12 915 VAL A O 1
ATOM 6700 N N . THR A 1 916 ? 44.926 -10.831 -33.535 1.00 92.88 916 THR A N 1
ATOM 6701 C CA . THR A 1 916 ? 44.687 -11.184 -34.941 1.00 92.88 916 THR A CA 1
ATOM 6702 C C . THR A 1 916 ? 43.194 -11.388 -35.171 1.00 92.88 916 THR A C 1
ATOM 6704 O O . THR A 1 916 ? 42.567 -12.194 -34.486 1.00 92.88 916 THR A O 1
ATOM 6707 N N . LEU A 1 917 ? 42.623 -10.666 -36.131 1.00 94.00 917 LEU A N 1
ATOM 6708 C CA . LEU A 1 917 ? 41.257 -10.870 -36.601 1.00 94.00 917 LEU A CA 1
ATOM 6709 C C . LEU A 1 917 ? 41.280 -11.795 -37.818 1.00 94.00 917 LEU A C 1
ATOM 6711 O O . LEU A 1 917 ? 41.875 -11.457 -38.845 1.00 94.00 917 LEU A O 1
ATOM 6715 N N . ASP A 1 918 ? 40.620 -12.940 -37.689 1.00 93.38 918 ASP A N 1
ATOM 6716 C CA . ASP A 1 918 ? 40.548 -13.975 -38.719 1.00 93.38 918 ASP A CA 1
ATOM 6717 C C . ASP A 1 918 ? 39.092 -14.384 -38.975 1.00 93.38 918 ASP A C 1
ATOM 6719 O O . ASP A 1 918 ? 38.167 -13.957 -38.280 1.00 93.38 918 ASP A O 1
ATOM 6723 N N . THR A 1 919 ? 38.873 -15.227 -39.974 1.00 95.50 919 THR A N 1
ATOM 6724 C CA . THR A 1 919 ? 37.552 -15.693 -40.394 1.00 95.50 919 THR A CA 1
ATOM 6725 C C . THR A 1 919 ? 37.509 -17.207 -40.506 1.00 95.50 919 THR A C 1
ATOM 6727 O O . THR A 1 919 ? 38.535 -17.868 -40.657 1.00 95.50 919 THR A O 1
ATOM 6730 N N . SER A 1 920 ? 36.313 -17.786 -40.442 1.00 95.12 920 SER A N 1
ATOM 6731 C CA . SER A 1 920 ? 36.124 -19.217 -40.687 1.00 95.12 920 SER A CA 1
ATOM 6732 C C . SER A 1 920 ? 34.833 -19.505 -41.450 1.00 95.12 920 SER A C 1
ATOM 6734 O O . SER A 1 920 ? 33.884 -18.723 -41.429 1.00 95.12 920 SER A O 1
ATOM 6736 N N . GLY A 1 921 ? 34.796 -20.645 -42.142 1.00 93.62 921 GLY A N 1
ATOM 6737 C CA . GLY A 1 921 ? 33.672 -21.045 -42.992 1.00 93.62 921 GLY A CA 1
ATOM 6738 C C . GLY A 1 921 ? 33.814 -20.590 -44.448 1.00 93.62 921 GLY A C 1
ATOM 6739 O O . GLY A 1 921 ? 34.896 -20.222 -44.900 1.00 93.62 921 GLY A O 1
ATOM 6740 N N . ALA A 1 922 ? 32.715 -20.668 -45.198 1.00 92.81 922 ALA A N 1
ATOM 6741 C CA . ALA A 1 922 ? 32.647 -20.290 -46.608 1.00 92.81 922 ALA A CA 1
ATOM 6742 C C . ALA A 1 922 ? 31.386 -19.458 -46.867 1.00 92.81 922 ALA A C 1
ATOM 6744 O O . ALA A 1 922 ? 30.318 -19.800 -46.364 1.00 92.81 922 ALA A O 1
ATOM 6745 N N . GLY A 1 923 ? 31.503 -18.388 -47.656 1.00 94.94 923 GLY A N 1
ATOM 6746 C CA . GLY A 1 923 ? 30.396 -17.481 -47.966 1.00 94.94 923 GLY A CA 1
ATOM 6747 C C . GLY A 1 923 ? 30.732 -16.027 -47.650 1.00 94.94 923 GLY A C 1
ATOM 6748 O O . GLY A 1 923 ? 31.858 -15.588 -47.877 1.00 94.94 923 GLY A O 1
ATOM 6749 N N . THR A 1 924 ? 29.744 -15.288 -47.144 1.00 96.44 924 THR A N 1
ATOM 6750 C CA . THR A 1 924 ? 29.835 -13.843 -46.903 1.00 96.44 924 THR A CA 1
ATOM 6751 C C . THR A 1 924 ? 29.569 -13.517 -45.439 1.00 96.44 924 THR A C 1
ATOM 6753 O O . THR A 1 924 ? 28.582 -13.984 -44.875 1.00 96.44 924 THR A O 1
ATOM 6756 N N . ILE A 1 925 ? 30.410 -12.667 -44.850 1.00 97.25 925 ILE A N 1
ATOM 6757 C CA . ILE A 1 925 ? 30.141 -11.986 -43.579 1.00 97.25 925 ILE A CA 1
ATOM 6758 C C . ILE A 1 925 ? 29.689 -10.558 -43.885 1.00 97.25 925 ILE A C 1
ATOM 6760 O O . ILE A 1 925 ? 30.384 -9.798 -44.569 1.00 97.25 925 ILE A O 1
ATOM 6764 N N . THR A 1 926 ? 28.518 -10.196 -43.361 1.00 95.69 926 THR A N 1
ATOM 6765 C CA . THR A 1 926 ? 27.944 -8.855 -43.497 1.00 95.69 926 THR A CA 1
ATOM 6766 C C . THR A 1 926 ? 28.114 -8.084 -42.195 1.00 95.69 926 THR A C 1
ATOM 6768 O O . THR A 1 926 ? 27.539 -8.437 -41.166 1.00 95.69 926 THR A O 1
ATOM 6771 N N . PHE A 1 927 ? 28.856 -6.983 -42.247 1.00 95.81 927 PHE A N 1
ATOM 6772 C CA . PHE A 1 927 ? 29.004 -6.042 -41.143 1.00 95.81 927 PHE A CA 1
ATOM 6773 C C . PHE A 1 927 ? 27.853 -5.035 -41.206 1.00 95.81 927 PHE A C 1
ATOM 6775 O O . PHE A 1 927 ? 27.948 -3.982 -41.845 1.00 95.81 927 PHE A O 1
ATOM 6782 N N . ALA A 1 928 ? 26.738 -5.408 -40.571 1.00 94.25 928 ALA A N 1
ATOM 6783 C CA . ALA A 1 928 ? 25.504 -4.621 -40.529 1.00 94.25 928 ALA A CA 1
ATOM 6784 C C . ALA A 1 928 ? 25.583 -3.396 -39.599 1.00 94.25 928 ALA A C 1
ATOM 6786 O O . ALA A 1 928 ? 24.718 -2.521 -39.646 1.00 94.25 928 ALA A O 1
ATOM 6787 N N . GLN A 1 929 ? 26.615 -3.339 -38.757 1.00 94.69 929 GLN A N 1
ATOM 6788 C CA . GLN A 1 929 ? 26.878 -2.292 -37.774 1.00 94.69 929 GLN A CA 1
ATOM 6789 C C . GLN A 1 929 ? 28.225 -1.621 -38.054 1.00 94.69 929 GLN A C 1
ATOM 6791 O O . GLN A 1 929 ? 29.047 -2.148 -38.804 1.00 94.69 929 GLN A O 1
ATOM 6796 N N . ALA A 1 930 ? 28.449 -0.447 -37.456 1.00 92.12 930 ALA A N 1
ATOM 6797 C CA . ALA A 1 930 ? 29.733 0.239 -37.567 1.00 92.12 930 ALA A CA 1
ATOM 6798 C C . ALA A 1 930 ? 30.865 -0.638 -37.008 1.00 92.12 930 ALA A C 1
ATOM 6800 O O . ALA A 1 930 ? 30.735 -1.213 -35.923 1.00 92.12 930 ALA A O 1
ATOM 6801 N N . PHE A 1 931 ? 31.967 -0.713 -37.752 1.00 93.81 931 PHE A N 1
ATOM 6802 C CA . PHE A 1 931 ? 33.116 -1.545 -37.417 1.00 93.81 931 PHE A CA 1
ATOM 6803 C C . PHE A 1 931 ? 34.391 -0.710 -37.506 1.00 93.81 931 PHE A C 1
ATOM 6805 O O . PHE A 1 931 ? 34.687 -0.117 -38.547 1.00 93.81 931 PHE A O 1
ATOM 6812 N N . ALA A 1 932 ? 35.135 -0.647 -36.408 1.00 92.81 932 ALA A N 1
ATOM 6813 C CA . ALA A 1 932 ? 36.348 0.144 -36.304 1.00 92.81 932 ALA A CA 1
ATOM 6814 C C . ALA A 1 932 ? 37.539 -0.730 -35.913 1.00 92.81 932 ALA A C 1
ATOM 6816 O O . ALA A 1 932 ? 37.465 -1.544 -34.995 1.00 92.81 932 ALA A O 1
ATOM 6817 N N . VAL A 1 933 ? 38.664 -0.523 -36.585 1.00 92.31 933 VAL A N 1
ATOM 6818 C CA . VAL A 1 933 ? 39.940 -1.138 -36.223 1.00 92.31 933 VAL A CA 1
ATOM 6819 C C . VAL A 1 933 ? 40.927 -0.021 -35.943 1.00 92.31 933 VAL A C 1
ATOM 6821 O O . VAL A 1 933 ? 41.471 0.613 -36.852 1.00 92.31 933 VAL A O 1
ATOM 6824 N N . THR A 1 934 ? 41.126 0.231 -34.658 1.00 91.06 934 THR A N 1
ATOM 6825 C CA . THR A 1 934 ? 42.073 1.222 -34.167 1.00 91.06 934 THR A CA 1
ATOM 6826 C C . THR A 1 934 ? 43.473 0.624 -34.125 1.00 91.06 934 THR A C 1
ATOM 6828 O O . THR A 1 934 ? 44.397 1.209 -34.688 1.00 91.06 934 THR A O 1
ATOM 6831 N N . ASN A 1 935 ? 43.599 -0.567 -33.526 1.00 88.75 935 ASN A N 1
ATOM 6832 C CA . ASN A 1 935 ? 44.851 -1.292 -33.333 1.00 88.75 935 ASN A CA 1
ATOM 6833 C C . ASN A 1 935 ? 44.626 -2.822 -33.362 1.00 88.75 935 ASN A C 1
ATOM 6835 O O . ASN A 1 935 ? 43.687 -3.322 -32.751 1.00 88.75 935 ASN A O 1
ATOM 6839 N N . CYS A 1 936 ? 45.464 -3.569 -34.078 1.00 89.56 936 CYS A N 1
ATOM 6840 C CA . CYS A 1 936 ? 45.415 -5.020 -34.283 1.00 89.56 936 CYS A CA 1
ATOM 6841 C C . CYS A 1 936 ? 46.731 -5.501 -34.915 1.00 89.56 936 CYS A C 1
ATOM 6843 O O . CYS A 1 936 ? 47.314 -4.796 -35.742 1.00 89.56 936 CYS A O 1
ATOM 6845 N N . ALA A 1 937 ? 47.155 -6.727 -34.605 1.00 89.75 937 ALA A N 1
ATOM 6846 C CA . ALA A 1 937 ? 48.336 -7.350 -35.206 1.00 89.75 937 ALA A CA 1
ATOM 6847 C C . ALA A 1 937 ? 48.132 -7.574 -36.710 1.00 89.75 937 ALA A C 1
ATOM 6849 O O . ALA A 1 937 ? 48.980 -7.239 -37.539 1.00 89.75 937 ALA A O 1
ATOM 6850 N N . SER A 1 938 ? 46.980 -8.145 -37.061 1.00 88.50 938 SER A N 1
ATOM 6851 C CA . SER A 1 938 ? 46.549 -8.324 -38.440 1.00 88.50 938 SER A CA 1
ATOM 6852 C C . SER A 1 938 ? 45.035 -8.470 -38.514 1.00 88.50 938 SER A C 1
ATOM 6854 O O . SER A 1 938 ? 44.394 -8.932 -37.568 1.00 88.50 938 SER A O 1
ATOM 6856 N N . PHE A 1 939 ? 44.475 -8.075 -39.651 1.00 92.19 939 PHE A N 1
ATOM 6857 C CA . PHE A 1 939 ? 43.087 -8.330 -40.003 1.00 92.19 939 PHE A CA 1
ATOM 6858 C C . PHE A 1 939 ? 43.053 -8.926 -41.404 1.00 92.19 939 PHE A C 1
ATOM 6860 O O . PHE A 1 939 ? 43.659 -8.366 -42.318 1.00 92.19 939 PHE A O 1
ATOM 6867 N N . THR A 1 940 ? 42.380 -10.061 -41.578 1.00 92.19 940 THR A N 1
ATOM 6868 C CA . THR A 1 940 ? 42.204 -10.694 -42.886 1.00 92.19 940 THR A CA 1
ATOM 6869 C C . THR A 1 940 ? 40.800 -11.262 -43.041 1.00 92.19 940 THR A C 1
ATOM 6871 O O . THR A 1 940 ? 40.175 -11.685 -42.072 1.00 92.19 940 THR A O 1
ATOM 6874 N N . ASN A 1 941 ? 40.304 -11.274 -44.276 1.00 94.00 941 ASN A N 1
ATOM 6875 C CA . ASN A 1 941 ? 39.080 -11.978 -44.647 1.00 94.00 941 ASN A CA 1
ATOM 6876 C C . ASN A 1 941 ? 39.347 -13.394 -45.175 1.00 94.00 941 ASN A C 1
ATOM 6878 O O . ASN A 1 941 ? 38.397 -14.098 -45.500 1.00 94.00 941 ASN A O 1
ATOM 6882 N N . GLY A 1 942 ? 40.614 -13.813 -45.313 1.00 93.00 942 GLY A N 1
ATOM 6883 C CA . GLY A 1 942 ? 40.950 -15.125 -45.866 1.00 93.00 942 GLY A CA 1
ATOM 6884 C C . GLY A 1 942 ? 40.186 -15.406 -47.177 1.00 93.00 942 GLY A C 1
ATOM 6885 O O . GLY A 1 942 ? 40.182 -14.552 -48.067 1.00 93.00 942 GLY A O 1
ATOM 6886 N N . PRO A 1 943 ? 39.529 -16.570 -47.329 1.00 94.44 943 PRO A N 1
ATOM 6887 C CA . PRO A 1 943 ? 38.671 -16.876 -48.477 1.00 94.44 943 PRO A CA 1
ATOM 6888 C C . PRO A 1 943 ? 37.222 -16.364 -48.349 1.00 94.44 943 PRO A C 1
ATOM 6890 O O . PRO A 1 943 ? 36.426 -16.589 -49.258 1.00 94.44 943 PRO A O 1
ATOM 6893 N N . VAL A 1 944 ? 36.852 -15.725 -47.237 1.00 97.00 944 VAL A N 1
ATOM 6894 C CA . VAL A 1 944 ? 35.485 -15.275 -46.936 1.00 97.00 944 VAL A CA 1
ATOM 6895 C C . VAL A 1 944 ? 35.228 -13.894 -47.537 1.00 97.00 944 VAL A C 1
ATOM 6897 O O . VAL A 1 944 ? 36.075 -13.002 -47.480 1.00 97.00 944 VAL A O 1
ATOM 6900 N N . ASN A 1 945 ? 34.036 -13.684 -48.094 1.00 96.38 945 ASN A N 1
ATOM 6901 C CA . ASN A 1 945 ? 33.650 -12.380 -48.623 1.00 96.38 945 ASN A CA 1
ATOM 6902 C C . ASN A 1 945 ? 33.241 -11.434 -47.486 1.00 96.38 945 ASN A C 1
ATOM 6904 O O . ASN A 1 945 ? 32.493 -11.832 -46.592 1.00 96.38 945 ASN A O 1
ATOM 6908 N N . PHE A 1 946 ? 33.659 -10.171 -47.541 1.00 96.25 946 PHE A N 1
ATOM 6909 C CA . PHE A 1 946 ? 33.225 -9.129 -46.606 1.00 96.25 946 PHE A CA 1
ATOM 6910 C C . PHE A 1 946 ? 32.307 -8.115 -47.279 1.00 96.25 946 PHE A C 1
ATOM 6912 O O . PHE A 1 946 ? 32.621 -7.580 -48.342 1.00 96.25 946 PHE A O 1
ATOM 6919 N N . VAL A 1 947 ? 31.201 -7.788 -46.612 1.00 96.25 947 VAL A N 1
ATOM 6920 C CA . VAL A 1 947 ? 30.305 -6.697 -47.011 1.00 96.25 947 VAL A CA 1
ATOM 6921 C C . VAL A 1 947 ? 30.083 -5.764 -45.826 1.00 96.25 947 VAL A C 1
ATOM 6923 O O . VAL A 1 947 ? 29.423 -6.130 -44.858 1.00 96.25 947 VAL A O 1
ATOM 6926 N N . PHE A 1 948 ? 30.602 -4.541 -45.903 1.00 95.50 948 PHE A N 1
ATOM 6927 C CA . PHE A 1 948 ? 30.384 -3.505 -44.891 1.00 95.50 948 PHE A CA 1
ATOM 6928 C C . PHE A 1 948 ? 29.220 -2.612 -45.306 1.00 95.50 948 PHE A C 1
ATOM 6930 O O . PHE A 1 948 ? 29.362 -1.818 -46.230 1.00 95.50 948 PHE A O 1
ATOM 6937 N N . THR A 1 949 ? 28.060 -2.716 -44.657 1.00 94.62 949 THR A N 1
ATOM 6938 C CA . THR A 1 949 ? 26.895 -1.871 -44.999 1.00 94.62 949 THR A CA 1
ATOM 6939 C C . THR A 1 949 ? 26.848 -0.574 -44.192 1.00 94.62 949 THR A C 1
ATOM 6941 O O . THR A 1 949 ? 26.087 0.334 -44.520 1.00 94.62 949 THR A O 1
ATOM 6944 N N . GLN A 1 950 ? 27.665 -0.474 -43.145 1.00 94.00 950 GLN A N 1
ATOM 6945 C CA . GLN A 1 950 ? 27.852 0.724 -42.329 1.00 94.00 950 GLN A CA 1
ATOM 6946 C C . GLN A 1 950 ? 29.289 1.236 -42.422 1.00 94.00 950 GLN A C 1
ATOM 6948 O O . GLN A 1 950 ? 30.127 0.647 -43.105 1.00 94.00 950 GLN A O 1
ATOM 6953 N N . ALA A 1 951 ? 29.547 2.379 -41.783 1.00 88.69 951 ALA A N 1
ATOM 6954 C CA . ALA A 1 951 ? 30.862 3.002 -41.788 1.00 88.69 951 ALA A CA 1
ATOM 6955 C C . ALA A 1 951 ? 31.938 2.037 -41.266 1.00 88.69 951 ALA A C 1
ATOM 6957 O O . ALA A 1 951 ? 31.782 1.426 -40.203 1.00 88.69 951 ALA A O 1
ATOM 6958 N N . PHE A 1 952 ? 33.029 1.942 -42.024 1.00 92.12 952 PHE A N 1
ATOM 6959 C CA . PHE A 1 952 ? 34.237 1.231 -41.630 1.00 92.12 952 PHE A CA 1
ATOM 6960 C C . PHE A 1 952 ? 35.362 2.242 -41.425 1.00 92.12 952 PHE A C 1
ATOM 6962 O O . PHE A 1 952 ? 35.688 3.013 -42.336 1.00 92.12 952 PHE A O 1
ATOM 6969 N N . THR A 1 953 ? 35.958 2.217 -40.234 1.00 89.00 953 THR A N 1
ATOM 6970 C CA . THR A 1 953 ? 37.052 3.120 -39.862 1.00 89.00 953 THR A CA 1
ATOM 6971 C C . THR A 1 953 ? 38.299 2.326 -39.510 1.00 89.00 953 THR A C 1
ATOM 6973 O O . THR A 1 953 ? 38.239 1.344 -38.772 1.00 89.00 953 THR A O 1
ATOM 6976 N N . TYR A 1 954 ? 39.441 2.784 -40.007 1.00 85.12 954 TYR A N 1
ATOM 6977 C CA . TYR A 1 954 ? 40.731 2.134 -39.824 1.00 85.12 954 TYR A CA 1
ATOM 6978 C C . TYR A 1 954 ? 41.827 3.157 -39.486 1.00 85.12 954 TYR A C 1
ATOM 6980 O O . TYR A 1 954 ? 41.970 4.153 -40.202 1.00 85.12 954 TYR A O 1
ATOM 6988 N N . THR A 1 955 ? 42.588 2.942 -38.402 1.00 83.69 955 THR A N 1
ATOM 6989 C CA . THR A 1 955 ? 43.556 3.933 -37.871 1.00 83.69 955 THR A CA 1
ATOM 6990 C C . THR A 1 955 ? 44.989 3.393 -37.691 1.00 83.69 955 THR A C 1
ATOM 6992 O O . THR A 1 955 ? 45.320 2.316 -38.174 1.00 83.69 955 THR A O 1
ATOM 6995 N N . ALA A 1 956 ? 45.888 4.176 -37.078 1.00 62.00 956 ALA A N 1
ATOM 6996 C CA . ALA A 1 956 ? 47.328 3.904 -37.013 1.00 62.00 956 ALA A CA 1
ATOM 6997 C C . ALA A 1 956 ? 47.710 2.690 -36.135 1.00 62.00 956 ALA A C 1
ATOM 6999 O O . ALA A 1 956 ? 47.269 2.589 -34.999 1.00 62.00 956 ALA A O 1
ATOM 7000 N N . GLY A 1 957 ? 48.613 1.830 -36.635 1.00 66.50 957 GLY A N 1
ATOM 7001 C CA . GLY A 1 957 ? 49.208 0.699 -35.892 1.00 66.50 957 GLY A CA 1
ATOM 7002 C C . GLY A 1 957 ? 48.982 -0.685 -36.512 1.00 66.50 957 GLY A C 1
ATOM 7003 O O . GLY A 1 957 ? 49.568 -1.663 -36.062 1.00 66.50 957 GLY A O 1
ATOM 7004 N N . THR A 1 958 ? 48.174 -0.770 -37.566 1.00 68.12 958 THR A N 1
ATOM 7005 C CA . THR A 1 958 ? 47.582 -2.021 -38.056 1.00 68.12 958 THR A CA 1
ATOM 7006 C C . THR A 1 958 ? 47.991 -2.365 -39.488 1.00 68.12 958 THR A C 1
ATOM 7008 O O . THR A 1 958 ? 48.266 -1.476 -40.308 1.00 68.12 958 THR A O 1
ATOM 7011 N N . ASN A 1 959 ? 47.984 -3.665 -39.809 1.00 79.25 959 ASN A N 1
ATOM 7012 C CA . ASN A 1 959 ? 48.059 -4.189 -41.176 1.00 79.25 959 ASN A CA 1
ATOM 7013 C C . ASN A 1 959 ? 46.741 -4.895 -41.536 1.00 79.25 959 ASN A C 1
ATOM 7015 O O . ASN A 1 959 ? 46.461 -5.992 -41.045 1.00 79.25 959 ASN A O 1
ATOM 7019 N N . PHE A 1 960 ? 45.942 -4.278 -42.404 1.00 88.06 960 PHE A N 1
ATOM 7020 C CA . PHE A 1 960 ? 44.748 -4.890 -42.970 1.00 88.06 960 PHE A CA 1
ATOM 7021 C C . PHE A 1 960 ? 45.147 -5.592 -44.262 1.00 88.06 960 PHE A C 1
ATOM 7023 O O . PHE A 1 960 ? 45.318 -4.944 -45.293 1.00 88.06 960 PHE A O 1
ATOM 7030 N N . THR A 1 961 ? 45.334 -6.907 -44.192 1.00 89.88 961 THR A N 1
ATOM 7031 C CA . THR A 1 961 ? 45.816 -7.726 -45.306 1.00 89.88 961 THR A CA 1
ATOM 7032 C C . THR A 1 961 ? 44.695 -8.627 -45.791 1.00 89.88 961 THR A C 1
ATOM 7034 O O . THR A 1 961 ? 44.392 -9.662 -45.194 1.00 89.88 961 THR A O 1
ATOM 7037 N N . LEU A 1 962 ? 44.068 -8.226 -46.890 1.00 90.94 962 LEU A N 1
ATOM 7038 C CA . LEU A 1 962 ? 42.988 -8.989 -47.499 1.00 90.94 962 LEU A CA 1
ATOM 7039 C C . LEU A 1 962 ? 43.498 -10.303 -48.112 1.00 90.94 962 LEU A C 1
ATOM 7041 O O . LEU A 1 962 ? 44.614 -10.383 -48.625 1.00 90.94 962 LEU A O 1
ATOM 7045 N N . GLY A 1 963 ? 42.660 -11.334 -48.044 1.00 91.88 963 GLY A N 1
ATOM 7046 C CA . GLY A 1 963 ? 42.898 -12.667 -48.588 1.00 91.88 963 GLY A CA 1
ATOM 7047 C C . GLY A 1 963 ? 42.356 -12.840 -50.013 1.00 91.88 963 GLY A C 1
ATOM 7048 O O . GLY A 1 963 ? 42.494 -11.969 -50.869 1.00 91.88 963 GLY A O 1
ATOM 7049 N N . SER A 1 964 ? 41.774 -13.998 -50.313 1.00 92.38 964 SER A N 1
ATOM 7050 C CA . SER A 1 964 ? 41.200 -14.301 -51.631 1.00 92.38 964 SER A CA 1
ATOM 7051 C C . SER A 1 964 ? 39.704 -14.005 -51.758 1.00 92.38 964 SER A C 1
ATOM 7053 O O . SER A 1 964 ? 39.199 -14.030 -52.875 1.00 92.38 964 SER A O 1
ATOM 7055 N N . GLY A 1 965 ? 38.994 -13.748 -50.656 1.00 93.06 965 GLY A N 1
ATOM 7056 C CA . GLY A 1 965 ? 37.577 -13.373 -50.692 1.00 93.06 965 GLY A CA 1
ATOM 7057 C C . GLY A 1 965 ? 37.349 -11.942 -51.189 1.00 93.06 965 GLY A C 1
ATOM 7058 O O . GLY A 1 965 ? 38.203 -11.069 -51.005 1.00 93.06 965 GLY A O 1
ATOM 7059 N N . ASP A 1 966 ? 36.184 -11.699 -51.787 1.00 93.25 966 ASP A N 1
ATOM 7060 C CA . ASP A 1 966 ? 35.769 -10.382 -52.278 1.00 93.25 966 ASP A CA 1
ATOM 7061 C C . ASP A 1 966 ? 35.417 -9.440 -51.113 1.00 93.25 966 ASP A C 1
ATOM 7063 O O . ASP A 1 966 ? 34.811 -9.849 -50.121 1.00 93.25 966 ASP A O 1
ATOM 7067 N N . VAL A 1 967 ? 35.745 -8.152 -51.237 1.00 94.50 967 VAL A N 1
ATOM 7068 C CA . VAL A 1 967 ? 35.453 -7.134 -50.217 1.00 94.50 967 VAL A CA 1
ATOM 7069 C C . VAL A 1 967 ? 34.686 -5.969 -50.824 1.00 94.50 967 VAL A C 1
ATOM 7071 O O . VAL A 1 967 ? 35.144 -5.315 -51.761 1.00 94.50 967 VAL A O 1
ATOM 7074 N N . THR A 1 968 ? 33.519 -5.678 -50.252 1.00 94.88 968 THR A N 1
ATOM 7075 C CA . THR A 1 968 ? 32.663 -4.558 -50.649 1.00 94.88 968 THR A CA 1
ATOM 7076 C C . THR A 1 968 ? 32.397 -3.626 -49.473 1.00 94.88 968 THR A C 1
ATOM 7078 O O . THR A 1 968 ? 31.813 -4.023 -48.464 1.00 94.88 968 THR A O 1
ATOM 7081 N N . PHE A 1 969 ? 32.743 -2.351 -49.628 1.00 94.19 969 PHE A N 1
ATOM 7082 C CA . PHE A 1 969 ? 32.362 -1.280 -48.711 1.00 94.19 969 PHE A CA 1
ATOM 7083 C C . PHE A 1 969 ? 31.112 -0.575 -49.241 1.00 94.19 969 PHE A C 1
ATOM 7085 O O . PHE A 1 969 ? 31.171 0.263 -50.137 1.00 94.19 969 PHE A O 1
ATOM 7092 N N . GLY A 1 970 ? 29.957 -0.940 -48.697 1.00 92.00 970 GLY A N 1
ATOM 7093 C CA . GLY A 1 970 ? 28.640 -0.378 -48.997 1.00 92.00 970 GLY A CA 1
ATOM 7094 C C . GLY A 1 970 ? 28.413 1.044 -48.474 1.00 92.00 970 GLY A C 1
ATOM 7095 O O . GLY A 1 970 ? 27.475 1.699 -48.915 1.00 92.00 970 GLY A O 1
ATOM 7096 N N . ASN A 1 971 ? 29.258 1.523 -47.560 1.00 90.62 971 ASN A N 1
ATOM 7097 C CA . ASN A 1 971 ? 29.178 2.841 -46.927 1.00 90.62 971 ASN A CA 1
ATOM 7098 C C . ASN A 1 971 ? 30.590 3.448 -46.797 1.00 90.62 971 ASN A C 1
ATOM 7100 O O . ASN A 1 971 ? 31.534 2.949 -47.415 1.00 90.62 971 ASN A O 1
ATOM 7104 N N . THR A 1 972 ? 30.716 4.567 -46.083 1.00 86.12 972 THR A N 1
ATOM 7105 C CA . THR A 1 972 ? 31.927 5.387 -46.050 1.00 86.12 972 THR A CA 1
ATOM 7106 C C . THR A 1 972 ? 33.097 4.587 -45.488 1.00 86.12 972 THR A C 1
ATOM 7108 O O . THR A 1 972 ? 33.027 4.069 -44.371 1.00 86.12 972 THR A O 1
ATOM 7111 N N . TYR A 1 973 ? 34.175 4.518 -46.266 1.00 92.06 973 TYR A N 1
ATOM 7112 C CA . TYR A 1 973 ? 35.461 3.978 -45.842 1.00 92.06 973 TYR A CA 1
ATOM 7113 C C . TYR A 1 973 ? 36.361 5.129 -45.401 1.00 92.06 973 TYR A C 1
ATOM 7115 O O . TYR A 1 973 ? 36.605 6.053 -46.182 1.00 92.06 973 TYR A O 1
ATOM 7123 N N . THR A 1 974 ? 36.872 5.059 -44.173 1.00 91.88 974 THR A N 1
ATOM 7124 C CA . THR A 1 974 ? 37.808 6.057 -43.643 1.00 91.88 974 THR A CA 1
ATOM 7125 C C . THR A 1 974 ? 39.094 5.390 -43.173 1.00 91.88 974 THR A C 1
ATOM 7127 O O . THR A 1 974 ? 39.077 4.582 -42.246 1.00 91.88 974 THR A O 1
ATOM 7130 N N . GLN A 1 975 ? 40.218 5.780 -43.770 1.00 92.06 975 GLN A N 1
ATOM 7131 C CA . GLN A 1 975 ? 41.562 5.401 -43.349 1.00 92.06 975 GLN A CA 1
ATOM 7132 C C . GLN A 1 975 ? 42.308 6.629 -42.823 1.00 92.06 975 GLN A C 1
ATOM 7134 O O . GLN A 1 975 ? 42.551 7.584 -43.561 1.00 92.06 975 GLN A O 1
ATOM 7139 N N . THR A 1 976 ? 42.708 6.590 -41.555 1.00 90.06 976 THR A N 1
ATOM 7140 C CA . THR A 1 976 ? 43.481 7.655 -40.893 1.00 90.06 976 THR A CA 1
ATOM 7141 C C . THR A 1 976 ? 44.890 7.206 -40.486 1.00 90.06 976 THR A C 1
ATOM 7143 O O . THR A 1 976 ? 45.610 7.954 -39.829 1.00 90.06 976 THR A O 1
ATOM 7146 N N . GLY A 1 977 ? 45.305 5.993 -40.868 1.00 88.38 977 GLY A N 1
ATOM 7147 C CA . GLY A 1 977 ? 46.625 5.427 -40.579 1.00 88.38 977 GLY A CA 1
ATOM 7148 C C . GLY A 1 977 ? 46.779 3.978 -41.064 1.00 88.38 977 GLY A C 1
ATOM 7149 O O . GLY A 1 977 ? 45.956 3.486 -41.834 1.00 88.38 977 GLY A O 1
ATOM 7150 N N . GLY A 1 978 ? 47.854 3.304 -40.632 1.00 88.44 978 GLY A N 1
ATOM 7151 C CA . GLY A 1 978 ? 48.110 1.876 -40.896 1.00 88.44 978 GLY A CA 1
ATOM 7152 C C . GLY A 1 978 ? 48.425 1.537 -42.362 1.00 88.44 978 GLY A C 1
ATOM 7153 O O . GLY A 1 978 ? 48.558 2.434 -43.197 1.00 88.44 978 GLY A O 1
ATOM 7154 N N . THR A 1 979 ? 48.547 0.242 -42.671 1.00 90.25 979 THR A N 1
ATOM 7155 C CA . THR A 1 979 ? 48.748 -0.266 -44.042 1.00 90.25 979 THR A CA 1
ATOM 7156 C C . THR A 1 979 ? 47.565 -1.120 -44.484 1.00 90.25 979 THR A C 1
ATOM 7158 O O . THR A 1 979 ? 47.287 -2.153 -43.879 1.00 90.25 979 THR A O 1
ATOM 7161 N N . PHE A 1 980 ? 46.906 -0.728 -45.572 1.00 91.88 980 PHE A N 1
ATOM 7162 C CA . PHE A 1 980 ? 45.964 -1.576 -46.298 1.00 91.88 980 PHE A CA 1
ATOM 7163 C C . PHE A 1 980 ? 46.713 -2.330 -47.400 1.00 91.88 980 PHE A C 1
ATOM 7165 O O . PHE A 1 980 ? 47.336 -1.716 -48.271 1.00 91.88 980 PHE A O 1
ATOM 7172 N N . SER A 1 981 ? 46.665 -3.657 -47.354 1.00 91.69 981 SER A N 1
ATOM 7173 C CA . SER A 1 981 ? 47.245 -4.559 -48.345 1.00 91.69 981 SER A CA 1
ATOM 7174 C C . SER A 1 981 ? 46.119 -5.351 -49.014 1.00 91.69 981 SER A C 1
ATOM 7176 O O . SER A 1 981 ? 45.405 -6.095 -48.340 1.00 91.69 981 SER A O 1
ATOM 7178 N N . PRO A 1 982 ? 45.925 -5.185 -50.327 1.00 89.62 982 PRO A N 1
ATOM 7179 C CA . PRO A 1 982 ? 44.833 -5.791 -51.048 1.00 89.62 982 PRO A CA 1
ATOM 7180 C C . PRO A 1 982 ? 45.137 -7.268 -51.266 1.00 89.62 982 PRO A C 1
ATOM 7182 O O . PRO A 1 982 ? 46.291 -7.698 -51.312 1.00 89.62 982 PRO A O 1
ATOM 7185 N N . GLY A 1 983 ? 44.066 -8.022 -51.432 1.00 89.44 983 GLY A N 1
ATOM 7186 C CA . GLY A 1 983 ? 44.112 -9.448 -51.648 1.00 89.44 983 GLY A CA 1
ATOM 7187 C C . GLY A 1 983 ? 44.091 -9.808 -53.127 1.00 89.44 983 GLY A C 1
ATOM 7188 O O . GLY A 1 983 ? 44.362 -8.980 -54.001 1.00 89.44 983 GLY A O 1
ATOM 7189 N N . THR A 1 984 ? 43.732 -11.059 -53.402 1.00 88.94 984 THR A N 1
ATOM 7190 C CA . THR A 1 984 ? 43.463 -11.538 -54.772 1.00 88.94 984 THR A CA 1
ATOM 7191 C C . THR A 1 984 ? 41.985 -11.451 -55.157 1.00 88.94 984 THR A C 1
ATOM 7193 O O . THR A 1 984 ? 41.678 -11.530 -56.345 1.00 88.94 984 THR A O 1
ATOM 7196 N N . GLY A 1 985 ? 41.091 -11.257 -54.180 1.00 87.12 985 GLY A N 1
ATOM 7197 C CA . GLY A 1 985 ? 39.665 -11.011 -54.406 1.00 87.12 985 GLY A CA 1
ATOM 7198 C C . GLY A 1 985 ? 39.367 -9.608 -54.949 1.00 87.12 985 GLY A C 1
ATOM 7199 O O . GLY A 1 985 ? 40.218 -8.712 -54.946 1.00 87.12 985 GLY A O 1
ATOM 7200 N N . SER A 1 986 ? 38.136 -9.413 -55.415 1.00 88.38 986 SER A N 1
ATOM 7201 C CA . SER A 1 986 ? 37.639 -8.131 -55.922 1.00 88.38 986 SER A CA 1
ATOM 7202 C C . SER A 1 986 ? 37.465 -7.126 -54.784 1.00 88.38 986 SER A C 1
ATOM 7204 O O . SER A 1 986 ? 36.965 -7.473 -53.716 1.00 88.38 986 SER A O 1
ATOM 7206 N N . LEU A 1 987 ? 37.829 -5.861 -55.020 1.00 92.81 987 LEU A N 1
ATOM 7207 C CA . LEU A 1 987 ? 37.689 -4.780 -54.042 1.00 92.81 987 LEU A CA 1
ATOM 7208 C C . LEU A 1 987 ? 36.802 -3.660 -54.597 1.00 92.81 987 LEU A C 1
ATOM 7210 O O . LEU A 1 987 ? 37.158 -3.011 -55.586 1.00 92.81 987 LEU A O 1
ATOM 7214 N N . ALA A 1 988 ? 35.667 -3.419 -53.939 1.00 93.38 988 ALA A N 1
ATOM 7215 C CA . ALA A 1 988 ? 34.677 -2.430 -54.354 1.00 93.38 988 ALA A CA 1
ATOM 7216 C C . ALA A 1 988 ? 34.300 -1.460 -53.225 1.00 93.38 988 ALA A C 1
ATOM 7218 O O . ALA A 1 988 ? 34.051 -1.861 -52.089 1.00 93.38 988 ALA A O 1
ATOM 7219 N N . PHE A 1 989 ? 34.186 -0.175 -53.560 1.00 93.75 989 PHE A N 1
ATOM 7220 C CA . PHE A 1 989 ? 33.691 0.875 -52.671 1.00 93.75 989 PHE A CA 1
ATOM 7221 C C . PHE A 1 989 ? 32.463 1.534 -53.293 1.00 93.75 989 PHE A C 1
ATOM 7223 O O . PHE A 1 989 ? 32.557 2.222 -54.308 1.00 93.75 989 PHE A O 1
ATOM 7230 N N . ASN A 1 990 ? 31.299 1.351 -52.678 1.00 91.94 990 ASN A N 1
ATOM 7231 C CA . ASN A 1 990 ? 30.033 1.844 -53.211 1.00 91.94 990 ASN A CA 1
ATOM 7232 C C . ASN A 1 990 ? 29.766 3.322 -52.887 1.00 91.94 990 ASN A C 1
ATOM 7234 O O . ASN A 1 990 ? 28.908 3.938 -53.515 1.00 91.94 990 ASN A O 1
ATOM 7238 N N . THR A 1 991 ? 30.485 3.895 -51.918 1.00 89.62 991 THR A N 1
ATOM 7239 C CA . THR A 1 991 ? 30.322 5.294 -51.488 1.00 89.62 991 THR A CA 1
ATOM 7240 C C . THR A 1 991 ? 31.682 5.986 -51.316 1.00 89.62 991 THR A C 1
ATOM 7242 O O . THR A 1 991 ? 32.643 5.634 -51.997 1.00 89.62 991 THR A O 1
ATOM 7245 N N . HIS A 1 992 ? 31.758 7.023 -50.478 1.00 89.06 992 HIS A N 1
ATOM 7246 C CA . HIS A 1 992 ? 32.958 7.822 -50.290 1.00 89.06 992 HIS A CA 1
ATOM 7247 C C . HIS A 1 992 ? 34.112 7.028 -49.653 1.00 89.06 992 HIS A C 1
ATOM 7249 O O . HIS A 1 992 ? 33.937 6.342 -48.648 1.00 89.06 992 HIS A O 1
ATOM 7255 N N . VAL A 1 993 ? 35.302 7.180 -50.232 1.00 92.38 993 VAL A N 1
ATOM 7256 C CA . VAL A 1 993 ? 36.583 6.673 -49.739 1.00 92.38 993 VAL A CA 1
ATOM 7257 C C . VAL A 1 993 ? 37.427 7.866 -49.302 1.00 92.38 993 VAL A C 1
ATOM 7259 O O . VAL A 1 993 ? 37.776 8.709 -50.130 1.00 92.38 993 VAL A O 1
ATOM 7262 N N . ALA A 1 994 ? 37.764 7.938 -48.018 1.00 91.81 994 ALA A N 1
ATOM 7263 C CA . ALA A 1 994 ? 38.609 8.982 -47.450 1.00 91.81 994 ALA A CA 1
ATOM 7264 C C . ALA A 1 994 ? 39.878 8.369 -46.845 1.00 91.81 994 ALA A C 1
ATOM 7266 O O . ALA A 1 994 ? 39.815 7.644 -45.856 1.00 91.81 994 ALA A O 1
ATOM 7267 N N . ILE A 1 995 ? 41.036 8.677 -47.427 1.00 91.94 995 ILE A N 1
ATOM 7268 C CA . ILE A 1 995 ? 42.354 8.229 -46.962 1.00 91.94 995 ILE A CA 1
ATOM 7269 C C . ILE A 1 995 ? 43.117 9.471 -46.511 1.00 91.94 995 ILE A C 1
ATOM 7271 O O . ILE A 1 995 ? 43.698 10.173 -47.333 1.00 91.94 995 ILE A O 1
ATOM 7275 N N . SER A 1 996 ? 43.084 9.798 -45.223 1.00 90.50 996 SER A N 1
ATOM 7276 C CA . SER A 1 996 ? 43.720 11.014 -44.700 1.00 90.50 996 SER A CA 1
ATOM 7277 C C . SER A 1 996 ? 45.187 10.811 -44.305 1.00 90.50 996 SER A C 1
ATOM 7279 O O . SER A 1 996 ? 45.968 11.757 -44.415 1.00 90.50 996 SER A O 1
ATOM 7281 N N . ALA A 1 997 ? 45.575 9.594 -43.903 1.00 89.69 997 ALA A N 1
ATOM 7282 C CA . ALA A 1 997 ? 46.956 9.204 -43.604 1.00 89.69 997 ALA A CA 1
ATOM 7283 C C . ALA A 1 997 ? 47.162 7.676 -43.715 1.00 89.69 997 ALA A C 1
ATOM 7285 O O . ALA A 1 997 ? 46.198 6.930 -43.868 1.00 89.69 997 ALA A O 1
ATOM 7286 N N . GLY A 1 998 ? 48.412 7.203 -43.628 1.00 90.00 998 GLY A N 1
ATOM 7287 C CA . GLY A 1 998 ? 48.767 5.777 -43.748 1.00 90.00 998 GLY A CA 1
ATOM 7288 C C . GLY A 1 998 ? 49.136 5.351 -45.172 1.00 90.00 998 GLY A C 1
ATOM 7289 O O . GLY A 1 998 ? 49.328 6.196 -46.042 1.00 90.00 998 GLY A O 1
ATOM 7290 N N . THR A 1 999 ? 49.268 4.042 -45.407 1.00 91.50 999 THR A N 1
ATOM 7291 C CA . THR A 1 999 ? 49.556 3.456 -46.728 1.00 91.50 999 THR A CA 1
ATOM 7292 C C . THR A 1 999 ? 48.350 2.673 -47.239 1.00 91.50 999 THR A C 1
ATOM 7294 O O . THR A 1 999 ? 47.864 1.767 -46.564 1.00 91.50 999 THR A O 1
ATOM 7297 N N . PHE A 1 1000 ? 47.888 2.983 -48.446 1.00 92.12 1000 PHE A N 1
ATOM 7298 C CA . PHE A 1 1000 ? 46.876 2.213 -49.164 1.00 92.12 1000 PHE A CA 1
ATOM 7299 C C . PHE A 1 1000 ? 47.504 1.585 -50.406 1.00 92.12 1000 PHE A C 1
ATOM 7301 O O . PHE A 1 1000 ? 47.890 2.295 -51.336 1.00 92.12 1000 PHE A O 1
ATOM 7308 N N . ASN A 1 1001 ? 47.610 0.258 -50.432 1.00 92.12 1001 ASN A N 1
ATOM 7309 C CA . ASN A 1 1001 ? 48.017 -0.481 -51.621 1.00 92.12 1001 ASN A CA 1
ATOM 7310 C C . ASN A 1 1001 ? 46.758 -0.883 -52.409 1.00 92.12 1001 ASN A C 1
ATOM 7312 O O . ASN A 1 1001 ? 45.880 -1.569 -51.894 1.00 92.12 1001 ASN A O 1
ATOM 7316 N N . ALA A 1 1002 ? 46.637 -0.442 -53.656 1.00 89.44 1002 ALA A N 1
ATOM 7317 C CA . ALA A 1 1002 ? 45.541 -0.835 -54.532 1.00 89.44 1002 ALA A CA 1
ATOM 7318 C C . ALA A 1 1002 ? 45.805 -2.226 -55.145 1.00 89.44 1002 ALA A C 1
ATOM 7320 O O . ALA A 1 1002 ? 46.965 -2.591 -55.371 1.00 89.44 1002 ALA A O 1
ATOM 7321 N N . PRO A 1 1003 ? 44.754 -3.029 -55.400 1.00 89.69 1003 PRO A N 1
ATOM 7322 C CA . PRO A 1 1003 ? 44.900 -4.371 -55.955 1.00 89.69 1003 PRO A CA 1
ATOM 7323 C C . PRO A 1 1003 ? 45.585 -4.348 -57.325 1.00 89.69 1003 PRO A C 1
ATOM 7325 O O . PRO A 1 1003 ? 45.352 -3.461 -58.142 1.00 89.69 1003 PRO A O 1
ATOM 7328 N N . ASN A 1 1004 ? 46.364 -5.392 -57.619 1.00 86.19 1004 ASN A N 1
ATOM 7329 C CA . ASN A 1 1004 ? 46.898 -5.629 -58.968 1.00 86.19 1004 ASN A CA 1
ATOM 7330 C C . ASN A 1 1004 ? 45.806 -6.041 -59.979 1.00 86.19 1004 ASN A C 1
ATOM 7332 O O . ASN A 1 1004 ? 46.063 -6.072 -61.177 1.00 86.19 1004 ASN A O 1
ATOM 7336 N N . GLY A 1 1005 ? 44.603 -6.369 -59.495 1.00 86.50 1005 GLY A N 1
ATOM 7337 C CA . GLY A 1 1005 ? 43.404 -6.616 -60.294 1.00 86.50 1005 GLY A CA 1
ATOM 7338 C C . GLY A 1 1005 ? 42.581 -5.345 -60.516 1.00 86.50 1005 GLY A C 1
ATOM 7339 O O . GLY A 1 1005 ? 43.067 -4.362 -61.071 1.00 86.50 1005 GLY A O 1
ATOM 7340 N N . MET A 1 1006 ? 41.312 -5.366 -60.105 1.00 86.88 1006 MET A N 1
ATOM 7341 C CA . MET A 1 1006 ? 40.381 -4.247 -60.270 1.00 86.88 1006 MET A CA 1
ATOM 7342 C C . MET A 1 1006 ? 40.064 -3.586 -58.923 1.00 86.88 1006 MET A C 1
ATOM 7344 O O . MET A 1 1006 ? 39.709 -4.277 -57.970 1.00 86.88 1006 MET A O 1
ATOM 7348 N N . LEU A 1 1007 ? 40.156 -2.254 -58.867 1.00 91.44 1007 LEU A N 1
ATOM 7349 C CA . LEU A 1 1007 ? 39.648 -1.421 -57.773 1.00 91.44 1007 LEU A CA 1
ATOM 7350 C C . LEU A 1 1007 ? 38.420 -0.654 -58.275 1.00 91.44 1007 LEU A C 1
ATOM 7352 O O . LEU A 1 1007 ? 38.560 0.251 -59.098 1.00 91.44 1007 LEU A O 1
ATOM 7356 N N . GLN A 1 1008 ? 37.229 -1.019 -57.799 1.00 93.06 1008 GLN A N 1
ATOM 7357 C CA . GLN A 1 1008 ? 35.970 -0.387 -58.210 1.00 93.06 1008 GLN A CA 1
ATOM 7358 C C . GLN A 1 1008 ? 35.563 0.720 -57.233 1.00 93.06 1008 GLN A C 1
ATOM 7360 O O . GLN A 1 1008 ? 35.476 0.494 -56.025 1.00 93.06 1008 GLN A O 1
ATOM 7365 N N . LEU A 1 1009 ? 35.282 1.912 -57.758 1.00 92.50 1009 LEU A N 1
ATOM 7366 C CA . LEU A 1 1009 ? 34.829 3.077 -57.005 1.00 92.50 1009 LEU A CA 1
ATOM 7367 C C . LEU A 1 1009 ? 33.506 3.592 -57.575 1.00 92.50 1009 LEU A C 1
ATOM 7369 O O . LEU A 1 1009 ? 33.459 4.158 -58.671 1.00 92.50 1009 LEU A O 1
ATOM 7373 N N . ARG A 1 1010 ? 32.442 3.506 -56.776 1.00 91.00 1010 ARG A N 1
ATOM 7374 C CA . ARG A 1 1010 ? 31.122 4.075 -57.090 1.00 91.00 1010 ARG A CA 1
ATOM 7375 C C . ARG A 1 1010 ? 30.814 5.374 -56.338 1.00 91.00 1010 ARG A C 1
ATOM 7377 O O . ARG A 1 1010 ? 29.824 6.027 -56.652 1.00 91.00 1010 ARG A O 1
ATOM 7384 N N . GLY A 1 1011 ? 31.679 5.794 -55.410 1.00 87.44 1011 GLY A N 1
ATOM 7385 C CA . GLY A 1 1011 ? 31.646 7.117 -54.772 1.00 87.44 1011 GLY A CA 1
ATOM 7386 C C . GLY A 1 1011 ? 32.908 7.951 -55.020 1.00 87.44 1011 GLY A C 1
ATOM 7387 O O . GLY A 1 1011 ? 33.671 7.674 -55.945 1.00 87.44 1011 GLY A O 1
ATOM 7388 N N . ASN A 1 1012 ? 33.100 9.005 -54.220 1.00 89.25 1012 ASN A N 1
ATOM 7389 C CA . ASN A 1 1012 ? 34.254 9.911 -54.318 1.00 89.25 1012 ASN A CA 1
ATOM 7390 C C . ASN A 1 1012 ? 35.502 9.295 -53.669 1.00 89.25 1012 ASN A C 1
ATOM 7392 O O . ASN A 1 1012 ? 35.372 8.651 -52.630 1.00 89.25 1012 ASN A O 1
ATOM 7396 N N . LEU A 1 1013 ? 36.692 9.585 -54.195 1.00 90.88 1013 LEU A N 1
ATOM 7397 C CA . LEU A 1 1013 ? 37.978 9.251 -53.574 1.00 90.88 1013 LEU A CA 1
ATOM 7398 C C . LEU A 1 1013 ? 38.681 10.529 -53.106 1.00 90.88 1013 LEU A C 1
ATOM 7400 O O . LEU A 1 1013 ? 38.958 11.410 -53.916 1.00 90.88 1013 LEU A O 1
ATOM 7404 N N . THR A 1 1014 ? 39.006 10.605 -51.818 1.00 90.94 1014 THR A N 1
ATOM 7405 C CA . THR A 1 1014 ? 39.842 11.660 -51.232 1.00 90.94 1014 THR A CA 1
ATOM 7406 C C . THR A 1 1014 ? 41.133 11.059 -50.687 1.00 90.94 1014 THR A C 1
ATOM 7408 O O . THR A 1 1014 ? 41.084 10.163 -49.846 1.00 90.94 1014 THR A O 1
ATOM 7411 N N . VAL A 1 1015 ? 42.279 11.587 -51.121 1.00 90.56 1015 VAL A N 1
ATOM 7412 C CA . VAL A 1 1015 ? 43.618 11.237 -50.623 1.00 90.56 1015 VAL A CA 1
ATOM 7413 C C . VAL A 1 1015 ? 44.272 12.480 -50.006 1.00 90.56 1015 VAL A C 1
ATOM 7415 O O . VAL A 1 1015 ? 44.577 13.465 -50.685 1.00 90.56 1015 VAL A O 1
ATOM 7418 N N . GLY A 1 1016 ? 44.442 12.455 -48.687 1.00 88.69 1016 GLY A N 1
ATOM 7419 C CA . GLY A 1 1016 ? 45.044 13.521 -47.890 1.00 88.69 1016 GLY A CA 1
ATOM 7420 C C . GLY A 1 1016 ? 46.566 13.588 -48.030 1.00 88.69 1016 GLY A C 1
ATOM 7421 O O . GLY A 1 1016 ? 47.205 12.645 -48.487 1.00 88.69 1016 GLY A O 1
ATOM 7422 N N . ALA A 1 1017 ? 47.154 14.709 -47.606 1.00 87.25 1017 ALA A N 1
ATOM 7423 C CA . ALA A 1 1017 ? 48.581 15.002 -47.817 1.00 87.25 1017 ALA A CA 1
ATOM 7424 C C . ALA A 1 1017 ? 49.517 14.067 -47.049 1.00 87.25 1017 ALA A C 1
ATOM 7426 O O . ALA A 1 1017 ? 50.668 13.879 -47.430 1.00 87.25 1017 ALA A O 1
ATOM 7427 N N . SER A 1 1018 ? 49.017 13.478 -45.965 1.00 88.56 1018 SER A N 1
ATOM 7428 C CA . SER A 1 1018 ? 49.757 12.548 -45.115 1.00 88.56 1018 SER A CA 1
ATOM 7429 C C . SER A 1 1018 ? 49.547 11.080 -45.507 1.00 88.56 1018 SER A C 1
ATOM 7431 O O . SER A 1 1018 ? 50.040 10.191 -44.811 1.00 88.56 1018 SER A O 1
ATOM 7433 N N . ALA A 1 1019 ? 48.806 10.803 -46.584 1.00 89.81 1019 ALA A N 1
ATOM 7434 C CA . ALA A 1 1019 ? 48.556 9.455 -47.081 1.00 89.81 1019 ALA A CA 1
ATOM 7435 C C . ALA A 1 1019 ? 49.529 9.065 -48.203 1.00 89.81 1019 ALA A C 1
ATOM 7437 O O . ALA A 1 1019 ? 49.893 9.875 -49.053 1.00 89.81 1019 ALA A O 1
ATOM 7438 N N . THR A 1 1020 ? 49.903 7.788 -48.238 1.00 90.31 1020 THR A N 1
ATOM 7439 C CA . THR A 1 1020 ? 50.622 7.147 -49.344 1.00 90.31 1020 THR A CA 1
ATOM 7440 C C . THR A 1 1020 ? 49.654 6.237 -50.092 1.00 90.31 1020 THR A C 1
ATOM 7442 O O . THR A 1 1020 ? 49.140 5.278 -49.521 1.00 90.31 1020 THR A O 1
ATOM 7445 N N . PHE A 1 1021 ? 49.406 6.518 -51.370 1.00 90.12 1021 PHE A N 1
ATOM 7446 C CA . PHE A 1 1021 ? 48.565 5.687 -52.233 1.00 90.12 1021 PHE A CA 1
ATOM 7447 C C . PHE A 1 1021 ? 49.428 4.989 -53.288 1.00 90.12 1021 PHE A C 1
ATOM 7449 O O . PHE A 1 1021 ? 49.967 5.634 -54.187 1.00 90.12 1021 PHE A O 1
ATOM 7456 N N . ASN A 1 1022 ? 49.531 3.665 -53.201 1.00 90.81 1022 ASN A N 1
ATOM 7457 C CA . ASN A 1 1022 ? 50.257 2.837 -54.158 1.00 90.81 1022 ASN A CA 1
ATOM 7458 C C . ASN A 1 1022 ? 49.252 2.205 -55.124 1.00 90.81 1022 ASN A C 1
ATOM 7460 O O . ASN A 1 1022 ? 48.537 1.281 -54.750 1.00 90.81 1022 ASN A O 1
ATOM 7464 N N . ALA A 1 1023 ? 49.191 2.668 -56.373 1.00 82.38 1023 ALA A N 1
ATOM 7465 C CA . ALA A 1 1023 ? 48.166 2.219 -57.323 1.00 82.38 1023 ALA A CA 1
ATOM 7466 C C . ALA A 1 1023 ? 48.323 0.776 -57.837 1.00 82.38 1023 ALA A C 1
ATOM 7468 O O . ALA A 1 1023 ? 47.418 0.265 -58.497 1.00 82.38 1023 ALA A O 1
ATOM 7469 N N . GLY A 1 1024 ? 49.455 0.127 -57.554 1.00 84.88 1024 GLY A N 1
ATOM 7470 C CA . GLY A 1 1024 ? 49.745 -1.220 -58.041 1.00 84.88 1024 GLY A CA 1
ATOM 7471 C C . GLY A 1 1024 ? 49.784 -1.304 -59.572 1.00 84.88 1024 GLY A C 1
ATOM 7472 O O . GLY A 1 1024 ? 49.971 -0.306 -60.269 1.00 84.88 1024 GLY A O 1
ATOM 7473 N N . SER A 1 1025 ? 49.613 -2.518 -60.099 1.00 88.00 1025 SER A N 1
ATOM 7474 C CA . SER A 1 1025 ? 49.550 -2.788 -61.548 1.00 88.00 1025 SER A CA 1
ATOM 7475 C C . SER A 1 1025 ? 48.119 -2.940 -62.091 1.00 88.00 1025 SER A C 1
ATOM 7477 O O . SER A 1 1025 ? 47.934 -3.280 -63.259 1.00 88.00 1025 SER A O 1
ATOM 7479 N N . GLY A 1 1026 ? 47.104 -2.668 -61.268 1.00 87.25 1026 GLY A N 1
ATOM 7480 C CA . GLY A 1 1026 ? 45.700 -2.908 -61.592 1.00 87.25 1026 GLY A CA 1
ATOM 7481 C C . GLY A 1 1026 ? 44.999 -1.820 -62.406 1.00 87.25 1026 GLY A C 1
ATOM 7482 O O . GLY A 1 1026 ? 45.606 -0.866 -62.900 1.00 87.25 1026 GLY A O 1
ATOM 7483 N N . THR A 1 1027 ? 43.681 -1.985 -62.542 1.00 89.50 1027 THR A N 1
ATOM 7484 C CA . THR A 1 1027 ? 42.772 -1.000 -63.145 1.00 89.50 1027 THR A CA 1
ATOM 7485 C C . THR A 1 1027 ? 41.910 -0.347 -62.074 1.00 89.50 1027 THR A C 1
ATOM 7487 O O . THR A 1 1027 ? 41.155 -1.026 -61.375 1.00 89.50 1027 THR A O 1
ATOM 7490 N N . LEU A 1 1028 ? 41.987 0.978 -61.985 1.00 89.50 1028 LEU A N 1
ATOM 7491 C CA . LEU A 1 1028 ? 41.039 1.793 -61.235 1.00 89.50 1028 LEU A CA 1
ATOM 7492 C C . LEU A 1 1028 ? 39.786 2.025 -62.085 1.00 89.50 1028 LEU A C 1
ATOM 7494 O O . LEU A 1 1028 ? 39.902 2.473 -63.227 1.00 89.50 1028 LEU A O 1
ATOM 7498 N N . VAL A 1 1029 ? 38.600 1.751 -61.544 1.00 92.00 1029 VAL A N 1
ATOM 7499 C CA . VAL A 1 1029 ? 37.321 1.906 -62.252 1.00 92.00 1029 VAL A CA 1
ATOM 7500 C C . VAL A 1 1029 ? 36.421 2.898 -61.518 1.00 92.00 1029 VAL A C 1
ATOM 7502 O O . VAL A 1 1029 ? 36.113 2.696 -60.348 1.00 92.00 1029 VAL A O 1
ATOM 7505 N N . PHE A 1 1030 ? 35.965 3.939 -62.220 1.00 91.19 1030 PHE A N 1
ATOM 7506 C CA . PHE A 1 1030 ? 34.872 4.810 -61.775 1.00 91.19 1030 PHE A CA 1
ATOM 7507 C C . PHE A 1 1030 ? 33.578 4.452 -62.515 1.00 91.19 1030 PHE A C 1
ATOM 7509 O O . PHE A 1 1030 ? 33.445 4.748 -63.705 1.00 91.19 1030 PHE A O 1
ATOM 7516 N N . ASP A 1 1031 ? 32.626 3.839 -61.815 1.00 91.44 1031 ASP A N 1
ATOM 7517 C CA . ASP A 1 1031 ? 31.363 3.317 -62.366 1.00 91.44 1031 ASP A CA 1
ATOM 7518 C C . ASP A 1 1031 ? 30.123 3.662 -61.512 1.00 91.44 1031 ASP A C 1
ATOM 7520 O O . ASP A 1 1031 ? 29.037 3.091 -61.653 1.00 91.44 1031 ASP A O 1
ATOM 7524 N N . GLY A 1 1032 ? 30.262 4.641 -60.617 1.00 88.31 1032 GLY A N 1
ATOM 7525 C CA . GLY A 1 1032 ? 29.172 5.121 -59.774 1.00 88.31 1032 GLY A CA 1
ATOM 7526 C C . GLY A 1 1032 ? 28.135 5.965 -60.517 1.00 88.31 1032 GLY A C 1
ATOM 7527 O O . GLY A 1 1032 ? 28.470 6.609 -61.517 1.00 88.31 1032 GLY A O 1
ATOM 7528 N N . PRO A 1 1033 ? 26.880 6.021 -60.035 1.00 85.38 1033 PRO A N 1
ATOM 7529 C CA . PRO A 1 1033 ? 25.886 6.965 -60.540 1.00 85.38 1033 PRO A CA 1
ATOM 7530 C C . PRO A 1 1033 ? 26.220 8.410 -60.127 1.00 85.38 1033 PRO A C 1
ATOM 7532 O O . PRO A 1 1033 ? 26.828 8.643 -59.085 1.00 85.38 1033 PRO A O 1
ATOM 7535 N N . GLY A 1 1034 ? 25.794 9.394 -60.923 1.00 87.31 1034 GLY A N 1
ATOM 7536 C CA . GLY A 1 1034 ? 25.989 10.817 -60.612 1.00 87.31 1034 GLY A CA 1
ATOM 7537 C C . GLY A 1 1034 ? 27.447 11.285 -60.705 1.00 87.31 1034 GLY A C 1
ATOM 7538 O O . GLY A 1 1034 ? 28.299 10.602 -61.264 1.00 87.31 1034 GLY A O 1
ATOM 7539 N N . ASN A 1 1035 ? 27.752 12.482 -60.203 1.00 86.06 1035 ASN A N 1
ATOM 7540 C CA . ASN A 1 1035 ? 29.115 13.016 -60.274 1.00 86.06 1035 ASN A CA 1
ATOM 7541 C C . ASN A 1 1035 ? 30.021 12.346 -59.232 1.00 86.06 1035 ASN A C 1
ATOM 7543 O O . ASN A 1 1035 ? 29.638 12.229 -58.072 1.00 86.06 1035 ASN A O 1
ATOM 7547 N N . GLN A 1 1036 ? 31.226 11.948 -59.640 1.00 88.88 1036 GLN A N 1
ATOM 7548 C CA . GLN A 1 1036 ? 32.263 11.428 -58.746 1.00 88.88 1036 GLN A CA 1
ATOM 7549 C C . GLN A 1 1036 ? 33.461 12.371 -58.723 1.00 88.88 1036 GLN A C 1
ATOM 7551 O O . GLN A 1 1036 ? 33.861 12.892 -59.758 1.00 88.88 1036 GLN A O 1
ATOM 7556 N N . GLY A 1 1037 ? 34.036 12.582 -57.547 1.00 85.38 1037 GLY A N 1
ATOM 7557 C CA . GLY A 1 1037 ? 35.222 13.400 -57.337 1.00 85.38 1037 GLY A CA 1
ATOM 7558 C C . GLY A 1 1037 ? 36.447 12.555 -57.006 1.00 85.38 1037 GLY A C 1
ATOM 7559 O O . GLY A 1 1037 ? 36.360 11.648 -56.177 1.00 85.38 1037 GLY A O 1
ATOM 7560 N N . LEU A 1 1038 ? 37.586 12.894 -57.608 1.00 88.44 1038 LEU A N 1
ATOM 7561 C CA . LEU A 1 1038 ? 38.909 12.546 -57.094 1.00 88.44 1038 LEU A CA 1
ATOM 7562 C C . LEU A 1 1038 ? 39.525 13.808 -56.493 1.00 88.44 1038 LEU A C 1
ATOM 7564 O O . LEU A 1 1038 ? 39.768 14.768 -57.223 1.00 88.44 1038 LEU A O 1
ATOM 7568 N N . VAL A 1 1039 ? 39.769 13.802 -55.186 1.00 87.06 1039 VAL A N 1
ATOM 7569 C CA . VAL A 1 1039 ? 40.409 14.899 -54.456 1.00 87.06 1039 VAL A CA 1
ATOM 7570 C C . VAL A 1 1039 ? 41.750 14.411 -53.934 1.00 87.06 1039 VAL A C 1
ATOM 7572 O O . VAL A 1 1039 ? 41.820 13.438 -53.189 1.00 87.06 1039 VAL A O 1
ATOM 7575 N N . THR A 1 1040 ? 42.824 15.093 -54.307 1.00 85.62 1040 THR A N 1
ATOM 7576 C CA . THR A 1 1040 ? 44.171 14.798 -53.810 1.00 85.62 1040 THR A CA 1
ATOM 7577 C C . THR A 1 1040 ? 44.929 16.090 -53.524 1.00 85.62 1040 THR A C 1
ATOM 7579 O O . THR A 1 1040 ? 44.653 17.140 -54.108 1.00 85.62 1040 THR A O 1
ATOM 7582 N N . SER A 1 1041 ? 45.881 16.009 -52.602 1.00 75.06 1041 SER A N 1
ATOM 7583 C CA . SER A 1 1041 ? 46.839 17.080 -52.278 1.00 75.06 1041 SER A CA 1
ATOM 7584 C C . SER A 1 1041 ? 48.223 16.845 -52.900 1.00 75.06 1041 SER A C 1
ATOM 7586 O O . SER A 1 1041 ? 49.104 17.688 -52.777 1.00 75.06 1041 SER A O 1
ATOM 7588 N N . GLY A 1 1042 ? 48.408 15.721 -53.604 1.00 73.06 1042 GLY A N 1
ATOM 7589 C CA . GLY A 1 1042 ? 49.643 15.359 -54.298 1.00 73.06 1042 GLY A CA 1
ATOM 7590 C C . GLY A 1 1042 ? 49.395 14.653 -55.635 1.00 73.06 1042 GLY A C 1
ATOM 7591 O O . GLY A 1 1042 ? 48.258 14.515 -56.089 1.00 73.06 1042 GLY A O 1
ATOM 7592 N N . THR A 1 1043 ? 50.471 14.190 -56.276 1.00 78.50 1043 THR A N 1
ATOM 7593 C CA . THR A 1 1043 ? 50.387 13.448 -57.547 1.00 78.50 1043 THR A CA 1
ATOM 7594 C C . THR A 1 1043 ? 49.983 11.998 -57.294 1.00 78.50 1043 THR A C 1
ATOM 7596 O O . THR A 1 1043 ? 50.650 11.296 -56.540 1.00 78.50 1043 THR A O 1
ATOM 7599 N N . LEU A 1 1044 ? 48.929 11.535 -57.968 1.00 81.94 1044 LEU A N 1
ATOM 7600 C CA . LEU A 1 1044 ? 48.544 10.124 -58.010 1.00 81.94 1044 LEU A CA 1
ATOM 7601 C C . LEU A 1 1044 ? 48.892 9.550 -59.384 1.00 81.94 1044 LEU A C 1
ATOM 7603 O O . LEU A 1 1044 ? 48.535 10.129 -60.407 1.00 81.94 1044 LEU A O 1
ATOM 7607 N N . THR A 1 1045 ? 49.585 8.414 -59.404 1.00 81.69 1045 THR A N 1
ATOM 7608 C CA . THR A 1 1045 ? 49.895 7.672 -60.635 1.00 81.69 1045 THR A CA 1
ATOM 7609 C C . THR A 1 1045 ? 49.111 6.374 -60.617 1.00 81.69 1045 THR A C 1
ATOM 7611 O O . THR A 1 1045 ? 49.233 5.628 -59.655 1.00 81.69 1045 THR A O 1
ATOM 7614 N N . PHE A 1 1046 ? 48.337 6.094 -61.665 1.00 84.56 1046 PHE A N 1
ATOM 7615 C CA . PHE A 1 1046 ? 47.601 4.838 -61.836 1.00 84.56 1046 PHE A CA 1
ATOM 7616 C C . PHE A 1 1046 ? 48.163 4.070 -63.033 1.00 84.56 1046 PHE A C 1
ATOM 7618 O O . PHE A 1 1046 ? 48.567 4.700 -64.008 1.00 84.56 1046 PHE A O 1
ATOM 7625 N N . ASN A 1 1047 ? 48.168 2.732 -62.984 1.00 87.75 1047 ASN A N 1
ATOM 7626 C CA . ASN A 1 1047 ? 48.589 1.929 -64.137 1.00 87.75 1047 ASN A CA 1
ATOM 7627 C C . ASN A 1 1047 ? 47.541 1.986 -65.258 1.00 87.75 1047 ASN A C 1
ATOM 7629 O O . ASN A 1 1047 ? 47.835 2.415 -66.368 1.00 87.75 1047 ASN A O 1
ATOM 7633 N N . ASN A 1 1048 ? 46.295 1.622 -64.938 1.00 88.50 1048 ASN A N 1
ATOM 7634 C CA . ASN A 1 1048 ? 45.152 1.746 -65.838 1.00 88.50 1048 ASN A CA 1
ATOM 7635 C C . ASN A 1 1048 ? 43.995 2.468 -65.135 1.00 88.50 1048 ASN A C 1
ATOM 7637 O O . ASN A 1 1048 ? 43.718 2.221 -63.960 1.00 88.50 1048 ASN A O 1
ATOM 7641 N N . LEU A 1 1049 ? 43.291 3.330 -65.870 1.00 88.88 1049 LEU A N 1
ATOM 7642 C CA . LEU A 1 1049 ? 42.105 4.048 -65.405 1.00 88.88 1049 LEU A CA 1
ATOM 7643 C C . LEU A 1 1049 ? 40.959 3.827 -66.393 1.00 88.88 1049 LEU A C 1
ATOM 7645 O O . LEU A 1 1049 ? 41.090 4.124 -67.577 1.00 88.88 1049 LEU A O 1
ATOM 7649 N N . THR A 1 1050 ? 39.826 3.345 -65.894 1.00 90.00 1050 THR A N 1
ATOM 7650 C CA . THR A 1 1050 ? 38.582 3.206 -66.652 1.00 90.00 1050 THR A CA 1
ATOM 7651 C C . THR A 1 1050 ? 37.511 4.093 -66.037 1.00 90.00 1050 THR A C 1
ATOM 7653 O O . THR A 1 1050 ? 37.221 4.011 -64.846 1.00 90.00 1050 THR A O 1
ATOM 7656 N N . VAL A 1 1051 ? 36.886 4.926 -66.863 1.00 90.00 1051 VAL A N 1
ATOM 7657 C CA . VAL A 1 1051 ? 35.699 5.696 -66.485 1.00 90.00 1051 VAL A CA 1
ATOM 7658 C C . VAL A 1 1051 ? 34.519 5.100 -67.240 1.00 90.00 1051 VAL A C 1
ATOM 7660 O O . VAL A 1 1051 ? 34.401 5.283 -68.448 1.00 90.00 1051 VAL A O 1
ATOM 7663 N N . ASN A 1 1052 ? 33.671 4.357 -66.533 1.00 89.00 1052 ASN A N 1
ATOM 7664 C CA . ASN A 1 1052 ? 32.523 3.647 -67.094 1.00 89.00 1052 ASN A CA 1
ATOM 7665 C C . ASN A 1 1052 ? 31.253 4.037 -66.336 1.00 89.00 1052 ASN A C 1
ATOM 7667 O O . ASN A 1 1052 ? 30.676 3.250 -65.588 1.00 89.00 1052 ASN A O 1
ATOM 7671 N N . LYS A 1 1053 ? 30.860 5.304 -66.471 1.00 86.94 1053 LYS A N 1
ATOM 7672 C CA . LYS A 1 1053 ? 29.771 5.868 -65.677 1.00 86.94 1053 LYS A CA 1
ATOM 7673 C C . LYS A 1 1053 ? 28.411 5.612 -66.322 1.00 86.94 1053 LYS A C 1
ATOM 7675 O O . LYS A 1 1053 ? 28.240 5.946 -67.493 1.00 86.94 1053 LYS A O 1
ATOM 7680 N N . PRO A 1 1054 ? 27.412 5.137 -65.556 1.00 84.06 1054 PRO A N 1
ATOM 7681 C CA . PRO A 1 1054 ? 26.038 5.062 -66.040 1.00 84.06 1054 PRO A CA 1
ATOM 7682 C C . PRO A 1 1054 ? 25.413 6.457 -66.221 1.00 84.06 1054 PRO A C 1
ATOM 7684 O O . PRO A 1 1054 ? 24.641 6.661 -67.152 1.00 84.06 1054 PRO A O 1
ATOM 7687 N N . THR A 1 1055 ? 25.748 7.423 -65.352 1.00 82.25 1055 THR A N 1
ATOM 7688 C CA . THR A 1 1055 ? 25.310 8.834 -65.403 1.00 82.25 1055 THR A CA 1
ATOM 7689 C C . THR A 1 1055 ? 26.342 9.756 -64.726 1.00 82.25 1055 THR A C 1
ATOM 7691 O O . THR A 1 1055 ? 27.093 9.301 -63.864 1.00 82.25 1055 THR A O 1
ATOM 7694 N N . GLY A 1 1056 ? 26.365 11.054 -65.070 1.00 85.06 1056 GLY A N 1
ATOM 7695 C CA . GLY A 1 1056 ? 27.225 12.078 -64.439 1.00 85.06 1056 GLY A CA 1
ATOM 7696 C C . GLY A 1 1056 ? 28.671 12.135 -64.959 1.00 85.06 1056 GLY A C 1
ATOM 7697 O O . GLY A 1 1056 ? 29.019 11.472 -65.933 1.00 85.06 1056 GLY A O 1
ATOM 7698 N N . THR A 1 1057 ? 29.523 12.941 -64.316 1.00 85.06 1057 THR A N 1
ATOM 7699 C CA . THR A 1 1057 ? 30.939 13.143 -64.694 1.00 85.06 1057 THR A CA 1
ATOM 7700 C C . THR A 1 1057 ? 31.916 12.664 -63.613 1.00 85.06 1057 THR A C 1
ATOM 7702 O O . THR A 1 1057 ? 31.538 12.497 -62.454 1.00 85.06 1057 THR A O 1
ATOM 7705 N N . VAL A 1 1058 ? 33.183 12.426 -63.978 1.00 83.94 1058 VAL A N 1
ATOM 7706 C CA . VAL A 1 1058 ? 34.285 12.364 -63.000 1.00 83.94 1058 VAL A CA 1
ATOM 7707 C C . VAL A 1 1058 ? 34.962 13.725 -62.979 1.00 83.94 1058 VAL A C 1
ATOM 7709 O O . VAL A 1 1058 ? 35.481 14.174 -64.000 1.00 83.94 1058 VAL A O 1
ATOM 7712 N N . LEU A 1 1059 ? 34.955 14.380 -61.826 1.00 82.38 1059 LEU A N 1
ATOM 7713 C CA . LEU A 1 1059 ? 35.656 15.628 -61.590 1.00 82.38 1059 LEU A CA 1
ATOM 7714 C C . LEU A 1 1059 ? 36.983 15.330 -60.886 1.00 82.38 1059 LEU A C 1
ATOM 7716 O O . LEU A 1 1059 ? 37.014 14.801 -59.776 1.00 82.38 1059 LEU A O 1
ATOM 7720 N N . LEU A 1 1060 ? 38.085 15.673 -61.543 1.00 72.75 1060 LEU A N 1
ATOM 7721 C CA . LEU A 1 1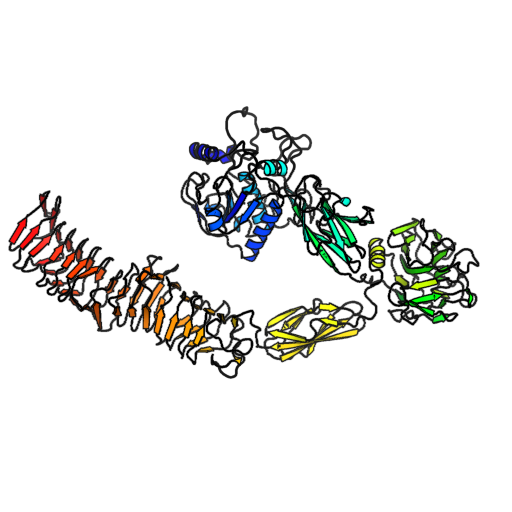060 ? 39.432 15.520 -61.004 1.00 72.75 1060 LEU A CA 1
ATOM 7722 C C . LEU A 1 1060 ? 39.852 16.873 -60.412 1.00 72.75 1060 LEU A C 1
ATOM 7724 O O . LEU A 1 1060 ? 40.106 17.812 -61.165 1.00 72.75 1060 LEU A O 1
ATOM 7728 N N . LEU A 1 1061 ? 39.867 16.997 -59.082 1.00 64.94 1061 LEU A N 1
ATOM 7729 C CA . LEU A 1 1061 ? 40.217 18.236 -58.380 1.00 64.94 1061 LEU A CA 1
ATOM 7730 C C . LEU A 1 1061 ? 41.544 18.092 -57.625 1.00 64.94 1061 LEU A C 1
ATOM 7732 O O . LEU A 1 1061 ? 41.743 17.161 -56.844 1.00 64.94 1061 LEU A O 1
ATOM 7736 N N . ARG A 1 1062 ? 42.414 19.091 -57.789 1.00 54.94 1062 ARG A N 1
ATOM 7737 C CA . ARG A 1 1062 ? 43.484 19.425 -56.837 1.00 54.94 1062 ARG A CA 1
ATOM 7738 C C . ARG A 1 1062 ? 42.899 20.418 -55.822 1.00 54.94 1062 ARG A C 1
ATOM 7740 O O . ARG A 1 1062 ? 42.110 21.275 -56.217 1.00 54.94 1062 ARG A O 1
ATOM 7747 N N . GLN A 1 1063 ? 43.220 20.289 -54.531 1.00 55.62 1063 GLN A N 1
ATOM 7748 C CA . GLN A 1 1063 ? 42.836 21.295 -53.522 1.00 55.62 1063 GLN A CA 1
ATOM 7749 C C . GLN A 1 1063 ? 43.268 22.713 -53.979 1.00 55.62 1063 GLN A C 1
ATOM 7751 O O . GLN A 1 1063 ? 44.364 22.831 -54.522 1.00 55.62 1063 GLN A O 1
ATOM 7756 N N . PRO A 1 1064 ? 42.477 23.786 -53.756 1.00 41.00 1064 PRO A N 1
ATOM 7757 C CA . PRO A 1 1064 ? 42.781 25.144 -54.239 1.00 41.00 1064 PRO A CA 1
ATOM 7758 C C . PRO A 1 1064 ? 43.924 25.871 -53.509 1.00 41.00 1064 PRO A C 1
ATOM 7760 O O . PRO A 1 1064 ? 44.070 27.077 -53.681 1.00 41.00 1064 PRO A O 1
ATOM 7763 N N . SER A 1 1065 ? 44.697 25.196 -52.654 1.00 47.84 1065 SER A N 1
ATOM 7764 C CA . SER A 1 1065 ? 45.847 25.808 -51.974 1.00 47.84 1065 SER A CA 1
ATOM 7765 C C . SER A 1 1065 ? 47.132 25.799 -52.816 1.00 47.84 1065 SER A C 1
ATOM 7767 O O . SER A 1 1065 ? 48.209 25.949 -52.246 1.00 47.84 1065 SER A O 1
ATOM 7769 N N . ASP A 1 1066 ? 47.017 25.625 -54.136 1.00 40.41 1066 ASP A N 1
ATOM 7770 C CA . ASP A 1 1066 ? 48.070 25.878 -55.127 1.00 40.41 1066 ASP A CA 1
ATOM 7771 C C . ASP A 1 1066 ? 47.567 26.817 -56.226 1.00 40.41 1066 ASP A C 1
ATOM 7773 O O . ASP A 1 1066 ? 46.551 26.468 -56.879 1.00 40.41 1066 ASP A O 1
#

pLDDT: mean 84.52, std 13.13, range [22.66, 98.25]

Sequence (1066 aa):
MHTRAFFIGLVIAVGSFLPANAQDFCGTTAAMANLSPEQREEILRNSVTSLVPANELLLYLHFGPATIRPGNADSTGFRSPLVNANRNVPAPTMTAQQISQAIDLVKDDFAPFNIRITTNYNEFLSYPIANKHLNIITTLPSVLGMSSDTGGVAPWAGIGTRLFSNPSFTFAQGWGNNPIAVADTISHEVGHTLGLAHQVHFTANCGFIFEYHPTIGTGPLGFGQIMGFGLQDNLYQGISNWWSQECPHPQYGGPLHDFELLSNQVVLLPDDFPNSASLASPEGTTTLPVTGVLGESGDVDFIRVDLTTGTTLAATSGNIDIEASVFETDGTPIATFNDPLSPSVNFLVPSGPKDIRIRAASNANMDAQFMTGQYTLTDLGQTCASLPPDIDGWWKSDGNANDILGINNGTPIGSPLFIKGQVGQAVRFDPSNGTDGVQLPSPGIFKGQSGGTIEAWVRTVGPHSNENGYGGQVFLENTSTLSFTRFGLNVLNDGTVLARGRASEAGDPTELFSTQTIPLDTWSHVAATWDAVDGLRLYINGSQTGSLAGPVGTFTNSDSTFMSIGVGGLPSILVNAFNGDIDETTVYTRALSASEIQAIFNAGSVGKCGGSEPLTITPQNLTVAVTQTQQFLTSGGIGSKTFSIIQNNSGGAIDSITGLYTAGTAGGTDTVRVTDGFMNSADAVVNVTNNISCPGSQKVWDGGGTTNNWSEAANWCNDTIPISDDAVIFNGTSTKDATIDSLTAIASLTTNAGYSGTITQSGGLTVGTSGFTHNSGAFIGGGMLQLRGNLTVGASATFNAGSGTLVFDGPGNQGLVTSGTLTFNNLTVNKPTGTVLFFASQATNLIIAGTLTLTDGGLQDNTGVSTFNAQGPVLFAPTFDGGNGPLLISGDSIRTVTLPVGAGIPRMTVDAANVTLDTSGAGTITFAQAFAVTNCASFTNGPVNFVFTQAFTYTAGTNFTLGSGDVTFGNTYTQTGGTFSPGTGSLAFNTHVAISAGTFNAPNGMLQLRGNLTVGASATFNAGSGTLVFDGPGNQGLVTSGTLTFNNLTVNKPTGTVLLLRQPSD

Radius of gyration: 44.55 Å; chains: 1; bounding box: 96×73×133 Å

Foldseek 3Di:
DDPPDDDEADEDEDDDDDDPPDDDQFNHVVRCVPADPVLNVQQVVQKDQDDFAAAAAEEAEEQAKDWAAEGHFDLQLSYASLAPGIFTFHGAPADPVLVVLLQVLLCFQCVQFRYHYDNDSVVSSPDDQNRYAYEYEGAAPCSRPTDRQYQWAAYAYAALMAGGSHYTYGHCNSVVNHSVSRNLRRNQRVLRNLRDGAAFDADPVRHGDGNADDFADAAAATEAESSHDRDDDVRGNYAYHWDWRCHFDPPPGDIDTSLVSNCSHGPTDPAPADQDLQPQDPPDADDPWDKGWQNAFFRKHKHKHAAQAKFKKKKADRHFFKKKWKADSVRHTDDIWGDLRHSMTIDIDGHGIIIMMMAGDDHPGGGRRRRIGMIIMHTPGQDAQADDPQWDFKQQLQVAQQTLVRPWRWDWDLDWDWAQDQAHTWTAAAPVSPFTWIWIDFAPLQAQFQKKKKKWKWAAAAWWFQPPNFAWWAKFWAWDPPQATQWGWHAHRQQKIKIWHALEPPDHTDIKIFQDGDDHRDIKMWMWMAGQQQGIWIDILLHTRTGDGGGRHGNYDTTTQTIIGQWGTHPVDITNGGHGIIRGIIMGSHGDDSVSSNSQSSSGRVGHQAPDDAWEKPPQEEEAEAFDKDFIDIGHDDAAKFKDKPAQPQVKDADGRRRIITGHRDFDKIKMWIAHPVGRIYIHIYGHDLADADDDQEKEQSCQDPDQELPQQRRTHVSHRAAQAHEYEYELNNAEEHEDCEEHHYAEYEYDPNRAYEYEYQYEYAYHQVWYAAAEYEYAADEEYEYQHEYHHHPHYHYHNHLYEYEYEHAAAYEYHDEEEDEHQHYEYHYPAPHEYEHDDYAYEYEHQHEYHAAAEEYEYPPVHHEAEYAYHYHYDLHHQAYAHEYEDEHADQEEHEAEHNHAHYNYEYDYQRYEYHYDDEEEDEPPHEYEYAHYVEYEDAQYEYEYLDEYEYEAHYEYAYEAYAYEDNDEYYYHEEEYHYYNHHAEYQEEYYHAAYEYEADLEEYYYQAEYAHHPRYHYHQHNYEYEHAHEAEYEYEYQDDDDHNHYYYHYPYYYYHYDYPPPD